Protein AF-W0E414-F1 (afdb_monomer)

Radius of gyration: 45.83 Å; Cα contacts (8 Å, |Δi|>4): 1493; chains: 1; bounding box: 118×68×118 Å

Solvent-accessible surface area (backbone atoms only — not comparable to full-atom values): 61684 Å² total; per-residue (Å²): 134,88,71,70,66,91,66,78,46,52,80,79,53,56,67,70,58,51,58,65,66,61,66,94,50,60,72,56,52,54,50,53,52,47,46,52,48,43,26,44,76,45,81,61,53,50,36,37,31,40,33,33,56,86,55,57,50,66,60,46,52,50,39,47,48,56,50,56,44,64,69,34,67,75,53,42,75,26,42,44,68,25,65,54,62,72,80,68,95,48,81,28,46,57,51,45,51,54,49,45,53,51,36,38,42,74,77,31,80,90,39,65,69,48,60,65,57,47,51,59,30,66,74,42,60,79,90,51,23,49,63,45,46,53,51,53,51,56,61,73,38,72,91,31,17,39,37,40,35,36,44,45,42,64,60,55,53,60,44,25,36,78,68,24,45,47,51,55,52,48,53,45,68,75,64,55,41,55,26,38,48,31,28,28,58,52,90,48,64,60,48,70,33,86,91,34,86,44,40,82,62,53,53,76,42,76,61,72,63,44,53,60,69,56,46,46,52,47,48,25,39,50,25,47,73,71,71,34,60,67,58,26,54,42,43,73,34,66,60,29,42,52,50,44,47,56,50,34,64,47,34,49,25,31,54,49,48,50,62,51,49,47,77,50,75,77,49,90,45,68,79,70,47,53,59,59,50,53,51,49,38,63,68,48,27,64,56,54,50,53,61,53,66,75,46,54,73,68,58,43,47,50,52,54,48,43,56,72,63,75,47,72,40,39,44,64,56,54,13,60,76,64,72,48,56,44,70,61,43,49,55,51,48,53,52,34,35,60,66,59,53,32,39,79,51,77,60,67,83,96,42,56,18,37,30,68,42,45,51,55,56,48,48,36,58,46,59,72,75,40,78,87,61,69,57,69,69,60,26,52,50,50,49,65,74,38,42,57,67,55,31,46,57,47,38,74,68,44,66,89,88,45,72,68,34,53,33,34,43,52,25,24,57,44,46,74,75,42,82,59,73,57,55,64,51,40,55,51,48,28,53,55,22,52,75,70,68,36,43,69,60,20,32,53,37,28,51,41,45,35,72,64,44,76,80,46,48,65,44,36,50,54,35,31,52,27,36,58,77,66,69,49,62,64,70,63,40,42,56,33,34,53,50,26,36,70,71,39,77,81,42,40,64,39,26,40,52,43,16,54,49,28,46,74,72,65,40,35,72,62,14,40,58,25,24,51,52,17,28,72,72,42,73,82,38,36,66,49,28,37,54,37,16,52,29,29,44,76,70,68,40,50,76,59,15,49,53,30,42,49,48,16,49,65,65,63,52,82,65,89,47,36,70,49,21,38,52,49,14,55,51,28,46,76,66,68,36,55,70,62,13,51,54,23,35,50,54,13,34,64,70,37,69,83,47,60,69,52,52,50,54,52,53,47,52,39,52,76,42,35,36,32,72,58,46,30,59,50,25,55,52,46,37,70,76,42,72,80,45,31,68,41,29,39,51,28,12,52,15,29,44,66,56,62,38,49,68,60,14,40,51,27,27,50,53,14,40,73,63,47,71,80,48,66,69,54,53,50,54,34,34,53,37,30,46,70,68,66,39,40,68,68,20,49,66,62,54,70,58,83,49,95,44,72,60,55,32,52,56,41,47,54,52,42,19,54,44,31,41,74,72,69,39,46,69,65,12,50,54,46,41,49,56,56,60,71,47,83,76,46,95,88,61,55,39,83,75,46,48,66,62,34,45,53,63,74,71,46,94,47,69,70,61,50,51,56,53,50,55,52,47,54,52,52,30,50,77,59,75,36,43,59,42,54,22,50,14,46,39,60,26,44,63,54,58,60,22,84,87,49,44,64,67,54,42,45,54,53,46,50,54,49,45,74,77,40,62,88,38,75,74,32,49,63,31,53,52,54,32,44,52,44,41,54,31,67,71,64,70,47,66,65,64,52,67,73,44,56,73,72,60,28,66,70,44,46,51,39,59,52,44,52,69,52,86,72,84,49,74,66,54,52,52,54,52,50,49,52,52,51,28,53,53,46,53,53,52,50,53,52,51,49,55,52,52,56,70,73,69,61,75,81,75,58,82,90,70,61,60,80,82,80,59,80,84,80,73,92,71,60,77,84,58,53,69,58,51,69,40,61,16,63,42,77,71,69,48,72,70,56,47,52,48,51,53,50,54,39,23,78,74,34,79,66,35,31,71,71,58,70,49,96,65,64,39,79,77,48,73,47,78,43,76,39,95,90,50,90,41,28,43,34,40,36,27,32,32,46,88,93,47,49,29,36,35,48,31,43,16,26,68,45,36,38,28,56,56,36,56,37,60,60,69,48,45,23,42,34,33,79,72,47,78,39,85,56,69,73,60,64,61,49,54,48,51,53,50,46,54,60,51,61,25,75,86,70,71,41,50,42,78,36,70,45,74,69,59,44,50,75,70,62,85,58,91,77,74,88,73,88,77,78,39,52,70,41,77,52,93,59,99,51,97,58,49,55,32,35,36,24,28,29,37,44,80,95,36,41,26,44,37,31,36,34,33,36,30,81,52,27,44,76,41,76,77,45,68,52,56,78,42,91,85,82,90,79,88,85,83,86,83,79,60,50,56,48,65,77,75,90,79,135

Foldseek 3Di:
DDDPQPPPDLLPDDLVVLVLLDFDCVVVLVVVLVQLVCLLPHLDAAAAEEEAAPLQCLSSSVSNSVVVQCVPPVNVVQEQEQEADQDDPDQAQLRVLLRSLVRSVVVDVVCPVSVVQLVVLVPDDPVRSSVSSLVSVVVSCVNGAYEYEEEAVVNVDVSHPQVRLQVVLCSCVVPSRYYYYYYHHFDDCLAPPPVHSNDPVHDYDYRDFDDLVRLLVSLLSVCVVVVNNVLSVVCPFPLNSLLSVLQCVQALRRSSSSSNCSVVSPDPDPVVPPVVVVVVLVVCLVVLVVVLVPDDPLLNLLLVLLLVVVDWAWLVVSCVSSVHDSVVSVVSQVVCVSSQQKDFDDDDPPTITIHGSHNSSSVSVVPVVQVQAADVVVLLSCLSNAALVSLVVVLVVDDPDDNSNRSSVVSNVCNVPDDRPCVVVLVVQLVVCVVVVNLVSNLSSLVSVCVRPVLDLVSLVSNLVSCVSVVHDLVVSLVSLVSSCVSPVLPLVSLQSNLVSCVVVVVLVVSLVSLVSSCVNPVQALSSLQSNLVSCVSVVVLVSSLVSNVSSDVSVDDDDALVVLQVVLVSCVSNVVNVSSLVSLLVSCLRPVPPLVSVCVNLVVCVVLQQLVLLLVLLVLVCVLPVLALSSLQSNLVSCVLQLVLVSSLVSLVSSCVSPVPDLSSLLSNLVSCLLVVVLVVSLVSLVDADPDPQSNLLSLLVNLLSCVVVVVPVVSLVSLLVSLQDDHDPPDALVSVLSLLSVLSRDLDLVSVLVVLLSCCVSCVVSVNLLSVLVSLLVSLLSLLHPPCDLVSLVSSLVSCCVRCVPPPSNVLSSLSSVLSSVCSVPVDCVSLVPDDPVSSVSPVSRSVSSPDPDDDPVSVSSVVSSVSSSVVSVVVVVVVVVVVVVQDDDPPPVPDDPPPDDDDDDDDPVCVVLVLLQQQCQPQDQVNVVVVLVLCLVPPPQSVVVVVQPQKGFDDWDWADPVVDQKIWIWTWIDHDPWIWTWIWIGHSFWIWGQKLFALFIWIQGSRRDTDGDDDPVVVVVVVVVQVVVCHPPNFKDFDQDPVSVCVPQVDDDDPPPDFDHWDFDDDPDPQWGWIWGWMGTPNWIWTWIWIQRSNTSWIDGPGTHTPDDDDDDDDDTDDIRIGTDDDDD

pLDDT: mean 75.94, std 16.51, range [26.81, 96.19]

InterPro domains:
  IPR001845 HTH ArsR-type DNA-binding domain [SM00418] (291-369)
  IPR011990 Tetratricopeptide-like helical domain superfamily [G3DSA:1.25.40.10] (406-556)
  IPR011990 Tetratricopeptide-like helical domain superfamily [G3DSA:1.25.40.10] (557-691)
  IPR011990 Tetratricopeptide-like helical domain superfamily [SSF48452] (430-743)
  IPR011991 ArsR-like helix-turn-helix domain [cd00090] (297-358)
  IPR019734 Tetratricopeptide repeat [PS50005] (562-595)
  IPR019734 Tetratricopeptide repeat [SM00028] (423-456)
  IPR019734 Tetratricopeptide repeat [SM00028] (492-525)
  IPR019734 Tetratricopeptide repeat [SM00028] (526-559)
  IPR019734 Tetratricopeptide repeat [SM00028] (562-595)
  IPR019734 Tetratricopeptide repeat [SM00028] (630-663)
  IPR027417 P-loop containing nucleoside triphosphate hydrolase [G3DSA:3.40.50.300] (12-209)
  IPR027417 P-loop containing nucleoside triphosphate hydrolase [SSF52540] (22-271)
  IPR036388 Winged helix-like DNA-binding domain superfamily [G3DSA:1.10.10.10] (295-374)
  IPR036390 Winged helix DNA-binding domain superfamily [SSF46785] (291-366)
  IPR041664 Orc1-like, AAA ATPase domain [PF13191] (22-176)
  IPR051685 Ycf3/AcsC/BcsC/TPR Multifunctional [PTHR44943] (440-660)

Sequence (1132 aa):
MSGFHSSFTPSLSEPSTLEALFVVRERLAQRLMRNIGESATTANKHQQLLIGPRGIGKTHLIALLNHRLRADTGLAARLRIAWLPEDPYITGYTTLLALILRQLRQDETDLAWLEERLDDALDLPTEQQTGALEQRLLECLDGRTLLLIVENLDDLLTALKDAGQKQLRAFIQNHGNTSILATTTSLTEALTERSKTFYGFFREQRLRPFEVDEAATLLARLAEYANDPALADQIWSPLGLARVRALHYLAGGNPRVYTIFHDFLTRDSLDELVTPLMKLLDELTPYYQSRMFQLAPLQRAILDTLRRLRRAAPVKEIARQVMTSSQTISTQLGKLEDLGYVIQADSIGRSNYYELREPLMRLCLEVKEQRGQTIPFFIEFLRIWFSPRELDTLARRASAGELESLHLEAAALQAANDEDPLCSIFTRSISSHLSRGDHEGALAETECALQRDPDNPDYWREKTRCLALLERPLDEQLACWERVSALDPEDHHGWNEQDVILSQLGRHEAALGASEKALALRPDDPVLNRNHAYNLQRAGRHTEARKHLQKSMELKGEPQHAADWHQRANYLYSLDRQRDALHAYHKTLELAPHRMEAWSNLLGWLQEQGRYRLIHRMCERLAALMPDEAEVQTHLSIARYGLGDLEGALESGTRALELDGEGQRRRLYFAIHLVWSGHHTTALERLEQPYPTAAWDYRRRLLHADTLMWLDRWETGIDELDAVLREPPPADWSARDLGIVGWLLLRTQGPHIWRRFISTWLDLFGRHDRLPELGEALVRSARRFAVDWITDQTARAWVETWHELAGDIEALALPLRLLAASADYKASRDRRILLGLAREERQLLEPWLVNLFKTEPDEIDHEMEALLQTVAHRLAQEAETERSHARWQAPPPPPDTLDPAARLSPRPIDPRHRAARLLSGDWKTLDRTEAEAVLTLLAERSEDGARLLARPELRVIAIERRDLGFSPWRLHQVHVQEGQRIGAVDLLATDDQLTLVDGTSTTVYALVSAGQLRLTDSTAAEEYARFYCSMLRADAGRFQVVESVETLCAVMDAPLPPLDGFTPWAAEPTDTPDSGRYSGTILYGSALFRATLTLDRTSGIVKMIDDTPITEELSIRREVFDGPIRWLGDRP

Structure (mmCIF, N/CA/C/O backbone):
data_AF-W0E414-F1
#
_entry.id   AF-W0E414-F1
#
loop_
_atom_site.group_PDB
_atom_site.id
_atom_site.type_symbol
_atom_site.label_atom_id
_atom_site.label_alt_id
_atom_site.label_comp_id
_atom_site.label_asym_id
_atom_site.label_entity_id
_atom_site.label_seq_id
_atom_site.pdbx_PDB_ins_code
_atom_site.Cartn_x
_atom_site.Cartn_y
_atom_site.Cartn_z
_atom_site.occupancy
_atom_site.B_iso_or_equiv
_atom_site.auth_seq_id
_atom_site.auth_comp_id
_atom_site.auth_asym_id
_atom_site.auth_atom_id
_atom_site.pdbx_PDB_model_num
ATOM 1 N N . MET A 1 1 ? -46.595 5.060 3.552 1.00 31.33 1 MET A N 1
ATOM 2 C CA . MET A 1 1 ? -47.099 4.181 4.629 1.00 31.33 1 MET A CA 1
ATOM 3 C C . MET A 1 1 ? -47.192 5.013 5.896 1.00 31.33 1 MET A C 1
ATOM 5 O O . MET A 1 1 ? -46.284 5.778 6.176 1.00 31.33 1 MET A O 1
ATOM 9 N N . SER A 1 2 ? -48.333 4.990 6.576 1.00 26.81 2 SER A N 1
ATOM 10 C CA . SER A 1 2 ? -48.645 5.874 7.701 1.00 26.81 2 SER A CA 1
ATOM 11 C C . SER A 1 2 ? -47.870 5.502 8.974 1.00 26.81 2 SER A C 1
ATOM 13 O O . SER A 1 2 ? -48.151 4.466 9.566 1.00 26.81 2 SER A O 1
ATOM 15 N N . GLY A 1 3 ? -46.958 6.380 9.404 1.00 39.56 3 GLY A N 1
ATOM 16 C CA . GLY A 1 3 ? -46.659 6.678 10.812 1.00 39.56 3 GLY A CA 1
ATOM 17 C C . GLY A 1 3 ? -46.198 5.533 11.719 1.00 39.56 3 GLY A C 1
ATOM 18 O O . GLY A 1 3 ? -46.835 5.294 12.740 1.00 39.56 3 GLY A O 1
ATOM 19 N N . PHE A 1 4 ? -45.064 4.893 11.422 1.00 43.47 4 PHE A N 1
ATOM 20 C CA . PHE A 1 4 ? -44.409 3.975 12.372 1.00 43.47 4 PHE A CA 1
ATOM 21 C C . PHE A 1 4 ? -43.823 4.706 13.610 1.00 43.47 4 PHE A C 1
ATOM 23 O O . PHE A 1 4 ? -43.572 4.097 14.648 1.00 43.47 4 PHE A O 1
ATOM 30 N N . HIS A 1 5 ? -43.612 6.028 13.526 1.00 47.72 5 HIS A N 1
ATOM 31 C CA . HIS A 1 5 ? -42.589 6.717 14.329 1.00 47.72 5 HIS A CA 1
ATOM 32 C C . HIS A 1 5 ? -43.094 7.446 15.581 1.00 47.72 5 HIS A C 1
ATOM 34 O O . HIS A 1 5 ? -42.301 7.700 16.486 1.00 47.72 5 HIS A O 1
ATOM 40 N N . SER A 1 6 ? -44.402 7.717 15.700 1.00 41.38 6 SER A N 1
ATOM 41 C CA . SER A 1 6 ? -44.984 8.278 16.936 1.00 41.38 6 SER A CA 1
ATOM 42 C C . SER A 1 6 ? -45.642 7.222 17.840 1.00 41.38 6 SER A C 1
ATOM 44 O O . SER A 1 6 ? -46.172 7.574 18.893 1.00 41.38 6 SER A O 1
ATOM 46 N N . SER A 1 7 ? -45.626 5.944 17.442 1.00 47.22 7 SER A N 1
ATOM 47 C CA . SER A 1 7 ? -46.401 4.857 18.062 1.00 47.22 7 SER A CA 1
ATOM 48 C C . SER A 1 7 ? -45.588 3.600 18.398 1.00 47.22 7 SER A C 1
ATOM 50 O O . SER A 1 7 ? -46.183 2.611 18.827 1.00 47.22 7 SER A O 1
ATOM 52 N N . PHE A 1 8 ? -44.253 3.604 18.238 1.00 58.69 8 PHE A N 1
ATOM 53 C CA . PHE A 1 8 ? -43.422 2.467 18.654 1.00 58.69 8 PHE A CA 1
ATOM 54 C C . PHE A 1 8 ? -43.400 2.357 20.184 1.00 58.69 8 PHE A C 1
ATOM 56 O O . PHE A 1 8 ? -42.552 2.930 20.873 1.00 58.69 8 PHE A O 1
ATOM 63 N N . THR A 1 9 ? -44.377 1.617 20.696 1.00 69.81 9 THR A N 1
ATOM 64 C CA . THR A 1 9 ? -44.556 1.255 22.097 1.00 69.81 9 THR A CA 1
ATOM 65 C C . THR A 1 9 ? -44.173 -0.218 22.225 1.00 69.81 9 THR A C 1
ATOM 67 O O . THR A 1 9 ? -45.002 -1.075 21.923 1.00 69.81 9 THR A O 1
ATOM 70 N N . PRO A 1 10 ? -42.933 -0.550 22.646 1.00 74.56 10 PRO A N 1
ATOM 71 C CA . PRO A 1 10 ? -42.434 -1.927 22.608 1.00 74.56 10 PRO A CA 1
ATOM 72 C C . PRO A 1 10 ? -43.298 -2.935 23.374 1.00 74.56 10 PRO A C 1
ATOM 74 O O . PRO A 1 10 ? -43.300 -4.111 23.038 1.00 74.56 10 PRO A O 1
ATOM 77 N N . SER A 1 11 ? -44.043 -2.487 24.388 1.00 73.06 11 SER A N 1
ATOM 78 C CA . SER A 1 11 ? -44.959 -3.327 25.165 1.00 73.06 11 SER A CA 1
ATOM 79 C C . SER A 1 11 ? -46.216 -3.766 24.403 1.00 73.06 11 SER A C 1
ATOM 81 O O . SER A 1 11 ? -46.845 -4.737 24.809 1.00 73.06 11 SER A O 1
ATOM 83 N N . LEU A 1 12 ? -46.568 -3.090 23.303 1.00 75.25 12 LEU A N 1
ATOM 84 C CA . LEU A 1 12 ? -47.714 -3.408 22.439 1.00 75.25 12 LEU A CA 1
ATOM 85 C C . LEU A 1 12 ? -47.290 -3.984 21.076 1.00 75.25 12 LEU A C 1
ATOM 87 O O . LEU A 1 12 ? -48.144 -4.256 20.235 1.00 75.25 12 LEU A O 1
ATOM 91 N N . SER A 1 13 ? -45.985 -4.130 20.837 1.00 80.38 13 SER A N 1
ATOM 92 C CA . SER A 1 13 ? -45.441 -4.621 19.570 1.00 80.38 13 SER A CA 1
ATOM 93 C C . SER A 1 13 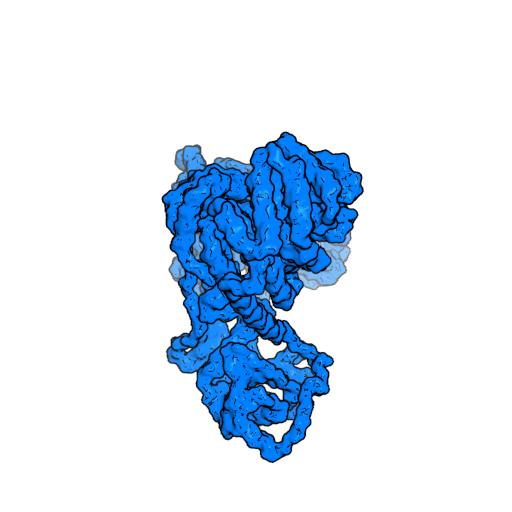? -45.526 -6.144 19.461 1.00 80.38 13 SER A C 1
ATOM 95 O O . SER A 1 13 ? -45.325 -6.861 20.441 1.00 80.38 13 SER A O 1
ATOM 97 N N . GLU A 1 14 ? -45.737 -6.639 18.240 1.00 83.06 14 GLU A N 1
ATOM 98 C CA . GLU A 1 14 ? -45.705 -8.074 17.948 1.00 83.06 14 GLU A CA 1
ATOM 99 C C . GLU A 1 14 ? -44.317 -8.678 18.235 1.00 83.06 14 GLU A C 1
ATOM 101 O O . GLU A 1 14 ? -43.287 -8.041 17.963 1.00 83.06 14 GLU A O 1
ATOM 106 N N . PRO A 1 15 ? -44.239 -9.929 18.722 1.00 85.38 15 PRO A N 1
ATOM 107 C CA . PRO A 1 15 ? -42.965 -10.534 19.092 1.00 85.38 15 PRO A CA 1
ATOM 108 C C . PRO A 1 15 ? -41.940 -10.648 17.967 1.00 85.38 15 PRO A C 1
ATOM 110 O O . PRO A 1 15 ? -40.746 -10.458 18.193 1.00 85.38 15 PRO A O 1
ATOM 113 N N . SER A 1 16 ? -42.397 -10.926 16.745 1.00 83.81 16 SER A N 1
ATOM 114 C CA . SER A 1 16 ? -41.530 -10.996 15.567 1.00 83.81 16 SER A CA 1
ATOM 115 C C . SER A 1 16 ? -40.851 -9.657 15.279 1.00 83.81 16 SER A C 1
ATOM 117 O O . SER A 1 16 ? -39.689 -9.629 14.885 1.00 83.81 16 SER A O 1
ATOM 119 N N . THR A 1 17 ? -41.549 -8.544 15.518 1.00 84.69 17 THR A N 1
ATOM 120 C CA . THR A 1 17 ? -41.005 -7.190 15.363 1.00 84.69 17 THR A CA 1
ATOM 121 C C . THR A 1 17 ? -39.987 -6.880 16.458 1.00 84.69 17 THR A C 1
ATOM 123 O O . THR A 1 17 ? -38.940 -6.298 16.179 1.00 84.69 17 THR A O 1
ATOM 126 N N . LEU A 1 18 ? -40.258 -7.298 17.701 1.00 86.94 18 LEU A N 1
ATOM 127 C CA . LEU A 1 18 ? -39.317 -7.129 18.811 1.00 86.94 18 LEU A CA 1
ATOM 128 C C . LEU A 1 18 ? -38.003 -7.878 18.572 1.00 86.94 18 LEU A C 1
ATOM 130 O O . LEU A 1 18 ? -36.951 -7.315 18.862 1.00 86.94 18 LEU A O 1
ATOM 134 N N . GLU A 1 19 ? -38.061 -9.101 18.035 1.00 89.12 19 GLU A N 1
ATOM 135 C CA . GLU A 1 19 ? -36.877 -9.897 17.675 1.00 89.12 19 GLU A CA 1
ATOM 136 C C . GLU A 1 19 ? -36.121 -9.299 16.480 1.00 89.12 19 GLU A C 1
ATOM 138 O O . GLU A 1 19 ? -34.905 -9.141 16.548 1.00 89.12 19 GLU A O 1
ATOM 143 N N . ALA A 1 20 ? -36.824 -8.905 15.411 1.00 85.38 20 ALA A N 1
ATOM 144 C CA . ALA A 1 20 ? -36.195 -8.354 14.205 1.00 85.38 20 ALA A CA 1
ATOM 145 C C . ALA A 1 20 ? -35.409 -7.059 14.474 1.00 85.38 20 ALA A C 1
ATOM 147 O O . ALA A 1 20 ? -34.356 -6.827 13.883 1.00 85.38 20 ALA A O 1
ATOM 148 N N . LEU A 1 21 ? -35.908 -6.225 15.391 1.00 85.88 21 LEU A N 1
ATOM 149 C CA . LEU A 1 21 ? -35.296 -4.945 15.751 1.00 85.88 21 LEU A CA 1
ATOM 150 C C . LEU A 1 21 ? -34.359 -5.041 16.967 1.00 85.88 21 LEU A C 1
ATOM 152 O O . LEU A 1 21 ? -33.822 -4.025 17.418 1.00 85.88 21 LEU A O 1
ATOM 156 N N . PHE A 1 22 ? -34.157 -6.235 17.533 1.00 90.56 22 PHE A N 1
ATOM 157 C CA . PHE A 1 22 ? -33.282 -6.407 18.685 1.00 90.56 22 PHE A CA 1
ATOM 158 C C . PHE A 1 22 ? -31.811 -6.478 18.268 1.00 90.56 22 PHE A C 1
ATOM 160 O O . PHE A 1 22 ? -31.361 -7.422 17.622 1.00 90.56 22 PHE A O 1
ATOM 167 N N . VAL A 1 23 ? -31.031 -5.484 18.694 1.00 87.38 23 VAL A N 1
ATOM 168 C CA . VAL A 1 23 ? -29.604 -5.371 18.368 1.00 87.38 23 VAL A CA 1
ATOM 169 C C . VAL A 1 23 ? -28.749 -5.188 19.623 1.00 87.38 23 VAL A C 1
ATOM 171 O O . VAL A 1 23 ? -29.230 -4.739 20.668 1.00 87.38 23 VAL A O 1
ATOM 174 N N . VAL A 1 24 ? -27.455 -5.519 19.513 1.00 86.19 24 VAL A N 1
ATOM 175 C CA . VAL A 1 24 ? -26.375 -5.252 20.492 1.00 86.19 24 VAL A CA 1
ATOM 176 C C . VAL A 1 24 ? -26.438 -6.054 21.802 1.00 86.19 24 VAL A C 1
ATOM 178 O O . VAL A 1 24 ? -25.419 -6.541 22.294 1.00 86.19 24 VAL A O 1
ATOM 181 N N . ARG A 1 25 ? -27.616 -6.204 22.415 1.00 91.25 25 ARG A N 1
ATOM 182 C CA . ARG A 1 25 ? -27.764 -6.616 23.825 1.00 91.25 25 ARG A CA 1
ATOM 183 C C . ARG A 1 25 ? -28.124 -8.086 24.036 1.00 91.25 25 ARG A C 1
ATOM 185 O O . ARG A 1 25 ? -28.553 -8.459 25.129 1.00 91.25 25 ARG A O 1
ATOM 192 N N . GLU A 1 26 ? -27.871 -8.940 23.050 1.00 91.94 26 GLU A N 1
ATOM 193 C CA . GLU A 1 26 ? -28.184 -10.376 23.106 1.00 91.94 26 GLU A CA 1
ATOM 194 C C . GLU A 1 26 ? -27.495 -11.089 24.278 1.00 91.94 26 GLU A C 1
ATOM 196 O O . GLU A 1 26 ? -28.133 -11.823 25.031 1.00 91.94 26 GLU A O 1
ATOM 201 N N . ARG A 1 27 ? -26.220 -10.777 24.548 1.00 91.69 27 ARG A N 1
ATOM 202 C CA . ARG A 1 27 ? -25.501 -11.341 25.708 1.00 91.69 27 ARG A CA 1
ATOM 203 C C . ARG A 1 27 ? -26.161 -10.992 27.043 1.00 91.69 27 ARG A C 1
ATOM 205 O O . ARG A 1 27 ? -26.119 -11.795 27.977 1.00 91.69 27 ARG A O 1
ATOM 212 N N . LEU A 1 28 ? -26.730 -9.790 27.154 1.00 93.38 28 LEU A N 1
ATOM 213 C CA . LEU A 1 28 ? -27.447 -9.382 28.355 1.00 93.38 28 LEU A CA 1
ATOM 214 C C . LEU A 1 28 ? -28.779 -10.131 28.450 1.00 93.38 28 LEU A C 1
ATOM 216 O O . LEU A 1 28 ? -29.033 -10.737 29.486 1.00 93.38 28 LEU A O 1
ATOM 220 N N . ALA A 1 29 ? -29.573 -10.166 27.377 1.00 93.62 29 ALA A N 1
ATOM 221 C CA . ALA A 1 29 ? -30.837 -10.903 27.342 1.00 93.62 29 ALA A CA 1
ATOM 222 C C . ALA A 1 29 ? -30.652 -12.379 27.742 1.00 93.62 29 ALA A C 1
ATOM 224 O O . ALA A 1 29 ? -31.338 -12.865 28.639 1.00 93.62 29 ALA A O 1
ATOM 225 N N . GLN A 1 30 ? -29.650 -13.062 27.183 1.00 93.81 30 GLN A N 1
ATOM 226 C CA . GLN A 1 30 ? -29.320 -14.453 27.524 1.00 93.81 30 GLN A CA 1
ATOM 227 C C . GLN A 1 30 ? -28.943 -14.639 28.998 1.00 93.81 30 GLN A C 1
ATOM 229 O O . GLN A 1 30 ? -29.294 -15.645 29.617 1.00 93.81 30 GLN A O 1
ATOM 234 N N . ARG A 1 31 ? -28.223 -13.678 29.587 1.00 95.06 31 ARG A N 1
ATOM 235 C CA . ARG A 1 31 ? -27.865 -13.711 31.010 1.00 95.06 31 ARG A CA 1
ATOM 236 C C . ARG A 1 31 ? -29.092 -13.531 31.901 1.00 95.06 31 ARG A C 1
ATOM 238 O O . ARG A 1 31 ? -29.225 -14.256 32.883 1.00 95.06 31 ARG A O 1
ATOM 245 N N . LEU A 1 32 ? -29.977 -12.593 31.560 1.00 94.94 32 LEU A N 1
ATOM 246 C CA . LEU A 1 32 ? -31.219 -12.356 32.299 1.00 94.94 32 LEU A CA 1
ATOM 247 C C . LEU A 1 32 ? -32.120 -13.600 32.225 1.00 94.94 32 LEU A C 1
ATOM 249 O O . LEU A 1 32 ? -32.530 -14.093 33.272 1.00 94.94 32 LEU A O 1
ATOM 253 N N . MET A 1 33 ? -32.302 -14.185 31.032 1.00 94.50 33 MET A N 1
ATOM 254 C CA . MET A 1 33 ? -33.014 -15.458 30.830 1.00 94.50 33 MET A CA 1
ATOM 255 C C . MET A 1 33 ? -32.445 -16.583 31.699 1.00 94.50 33 MET A C 1
ATOM 257 O O . MET A 1 33 ? -33.194 -17.264 32.393 1.00 94.50 33 MET A O 1
ATOM 261 N N . ARG A 1 34 ? -31.116 -16.758 31.720 1.00 94.19 34 ARG A N 1
ATOM 262 C CA . ARG A 1 34 ? -30.453 -17.793 32.529 1.00 94.19 34 ARG A CA 1
ATOM 263 C C . ARG A 1 34 ? -30.695 -17.604 34.021 1.00 94.19 34 ARG A C 1
ATOM 265 O O . ARG A 1 34 ? -31.053 -18.554 34.703 1.00 94.19 34 ARG A O 1
ATOM 272 N N . ASN A 1 35 ? -30.527 -16.385 34.522 1.00 94.31 35 ASN A N 1
ATOM 273 C CA . ASN A 1 35 ? -30.744 -16.080 35.933 1.00 94.31 35 ASN A CA 1
ATOM 274 C C . ASN A 1 35 ? -32.226 -16.232 36.332 1.00 94.31 35 ASN A C 1
ATOM 276 O O . ASN A 1 35 ? -32.529 -16.655 37.447 1.00 94.31 35 ASN A O 1
ATOM 280 N N . ILE A 1 36 ? -33.163 -15.891 35.440 1.00 94.31 36 ILE A N 1
ATOM 281 C CA . ILE A 1 36 ? -34.596 -16.138 35.653 1.00 94.31 36 ILE A CA 1
ATOM 282 C C . ILE A 1 36 ? -34.865 -17.648 35.654 1.00 94.31 36 ILE A C 1
ATOM 284 O O . ILE A 1 36 ? -35.569 -18.134 36.533 1.00 94.31 36 ILE A O 1
ATOM 288 N N . GLY A 1 37 ? -34.225 -18.407 34.761 1.00 92.81 37 GLY A N 1
ATOM 289 C CA . GLY A 1 37 ? -34.273 -19.868 34.750 1.00 92.81 37 GLY A CA 1
ATOM 290 C C . GLY A 1 37 ? -33.746 -20.495 36.042 1.00 92.81 37 GLY A C 1
ATOM 291 O O . GLY A 1 37 ? -34.444 -21.288 36.664 1.00 92.81 37 GLY A O 1
ATOM 292 N N . GLU A 1 38 ? -32.574 -20.076 36.524 1.00 94.00 38 GLU A N 1
ATOM 293 C CA . GLU A 1 38 ? -32.046 -20.500 37.829 1.00 94.00 38 GLU A CA 1
ATOM 294 C C . GLU A 1 38 ? -32.997 -20.139 38.975 1.00 94.00 38 GLU A C 1
ATOM 296 O O . GLU A 1 38 ? -33.199 -20.948 39.884 1.00 94.00 38 GLU A O 1
ATOM 301 N N . SER A 1 39 ? -33.620 -18.956 38.914 1.00 93.19 39 SER A N 1
ATOM 302 C CA . SER A 1 39 ? -34.637 -18.545 39.884 1.00 93.19 39 SER A CA 1
ATOM 303 C C . SER A 1 39 ? -35.876 -19.428 39.805 1.00 93.19 39 SER A C 1
ATOM 305 O O . SER A 1 39 ? -36.470 -19.703 40.836 1.00 93.19 39 SER A O 1
ATOM 307 N N . ALA A 1 40 ? -36.264 -19.914 38.627 1.00 91.75 40 ALA A N 1
ATOM 308 C CA . ALA A 1 40 ? -37.399 -20.818 38.465 1.00 91.75 40 ALA A CA 1
ATOM 309 C C . ALA A 1 40 ? -37.109 -22.224 39.014 1.00 91.75 40 ALA A C 1
ATOM 311 O O . ALA A 1 40 ? -38.012 -22.885 39.522 1.00 91.75 40 ALA A O 1
ATOM 312 N N . THR A 1 41 ? -35.862 -22.701 38.913 1.00 89.31 41 THR A N 1
ATOM 313 C CA . THR A 1 41 ? -35.516 -24.106 39.191 1.00 89.31 41 THR A CA 1
ATOM 314 C C . THR A 1 41 ? -34.792 -24.349 40.510 1.00 89.31 41 THR A C 1
ATOM 316 O O . THR A 1 41 ? -34.696 -25.498 40.936 1.00 89.31 41 THR A O 1
ATOM 319 N N . THR A 1 42 ? -34.246 -23.314 41.148 1.00 89.50 42 THR A N 1
ATOM 320 C CA . THR A 1 42 ? -33.430 -23.446 42.365 1.00 89.50 42 THR A CA 1
ATOM 321 C C . THR A 1 42 ? -33.946 -22.562 43.500 1.00 89.50 42 THR A C 1
ATOM 323 O O . THR A 1 42 ? -34.800 -21.698 43.303 1.00 89.50 42 THR A O 1
ATOM 326 N N . ALA A 1 43 ? -33.404 -22.754 44.706 1.00 85.25 43 ALA A N 1
ATOM 327 C CA . ALA A 1 43 ? -33.646 -21.860 45.840 1.00 85.25 43 ALA A CA 1
ATOM 328 C C . ALA A 1 43 ? -32.949 -20.489 45.690 1.00 85.25 43 ALA A C 1
ATOM 330 O O . ALA A 1 43 ? -33.250 -19.563 46.438 1.00 85.25 43 ALA A O 1
ATOM 331 N N . ASN A 1 44 ? -32.025 -20.340 44.734 1.00 88.75 44 ASN A N 1
ATOM 332 C CA . ASN A 1 44 ? -31.306 -19.093 44.504 1.00 88.75 44 ASN A CA 1
ATOM 333 C C . ASN A 1 44 ? -32.152 -18.144 43.645 1.00 88.75 44 ASN A C 1
ATOM 335 O O . ASN A 1 44 ? -32.261 -18.328 42.433 1.00 88.75 44 ASN A O 1
ATOM 339 N N . LYS A 1 45 ? -32.768 -17.137 44.273 1.00 91.81 45 LYS A N 1
ATOM 340 C CA . LYS A 1 45 ? -33.615 -16.159 43.579 1.00 91.81 45 LYS A CA 1
ATOM 341 C C . LYS A 1 45 ? -32.834 -14.902 43.243 1.00 91.81 45 LYS A C 1
ATOM 343 O O . LYS A 1 45 ? -32.316 -14.213 44.121 1.00 91.81 45 LYS A O 1
ATOM 348 N N . HIS A 1 46 ? -32.790 -14.578 41.959 1.00 93.00 46 HIS A N 1
ATOM 349 C CA . HIS A 1 46 ? -32.115 -13.388 41.468 1.00 93.00 46 HIS A CA 1
ATOM 350 C C . HIS A 1 46 ? -33.085 -12.201 41.468 1.00 93.00 46 HIS A C 1
ATOM 352 O O . HIS A 1 46 ? -34.164 -12.280 40.884 1.00 93.00 46 HIS A O 1
ATOM 358 N N . GLN A 1 47 ? -32.685 -11.098 42.106 1.00 94.94 47 GLN A N 1
ATOM 359 C CA . GLN A 1 47 ? -33.389 -9.811 42.068 1.00 94.94 47 GLN A CA 1
ATOM 360 C C . GLN A 1 47 ? -32.600 -8.878 41.152 1.00 94.94 47 GLN A C 1
ATOM 362 O O . GLN A 1 47 ? -31.431 -8.610 41.426 1.00 94.94 47 GLN A O 1
ATOM 367 N N . GLN A 1 48 ? -33.184 -8.432 40.045 1.00 95.62 48 GLN A N 1
ATOM 368 C CA . GLN A 1 48 ? -32.472 -7.731 38.976 1.00 95.62 48 GLN A CA 1
ATOM 369 C C . GLN A 1 48 ? -33.062 -6.349 38.744 1.00 95.62 48 GLN A C 1
ATOM 371 O O . GLN A 1 48 ? -34.280 -6.190 38.697 1.00 95.62 48 GLN A O 1
ATOM 376 N N . LEU A 1 49 ? -32.187 -5.362 38.564 1.00 94.88 49 LEU A N 1
ATOM 377 C CA . LEU A 1 49 ? -32.574 -3.985 38.290 1.00 94.88 49 LEU A CA 1
ATOM 378 C C . LEU A 1 49 ? -31.828 -3.462 37.064 1.00 94.88 49 LEU A C 1
ATOM 380 O O . LEU A 1 49 ? -30.608 -3.309 37.084 1.00 94.88 49 LEU A O 1
ATOM 384 N N . LEU A 1 50 ? -32.571 -3.166 36.002 1.00 93.62 50 LEU A N 1
ATOM 385 C CA . LEU A 1 50 ? -32.070 -2.526 34.794 1.00 93.62 50 LEU A CA 1
ATOM 386 C C . LEU A 1 50 ? -32.131 -1.005 34.951 1.00 93.62 50 LEU A C 1
ATOM 388 O O . LEU A 1 50 ? -33.201 -0.425 35.137 1.00 93.62 50 LEU A O 1
ATOM 392 N N . ILE A 1 51 ? -30.983 -0.348 34.832 1.00 87.06 51 ILE A N 1
ATOM 393 C CA . ILE A 1 51 ? -30.843 1.091 35.062 1.00 87.06 51 ILE A CA 1
ATOM 394 C C . ILE A 1 51 ? -30.449 1.762 33.754 1.00 87.06 51 ILE A C 1
ATOM 396 O O . ILE A 1 51 ? -29.507 1.336 33.085 1.00 87.06 51 ILE A O 1
ATOM 400 N N . GLY A 1 52 ? -31.130 2.840 33.391 1.00 79.12 52 GLY A N 1
ATOM 401 C CA . GLY A 1 52 ? -30.685 3.692 32.293 1.00 79.12 52 GLY A CA 1
ATOM 402 C C . GLY A 1 52 ? -31.713 4.748 31.910 1.00 79.12 52 GLY A C 1
ATOM 403 O O . GLY A 1 52 ? -32.882 4.619 32.274 1.00 79.12 52 GLY A O 1
ATOM 404 N N . PRO A 1 53 ? -31.326 5.766 31.130 1.00 70.69 53 PRO A N 1
ATOM 405 C CA . PRO A 1 53 ? -32.209 6.873 30.769 1.00 70.69 53 PRO A CA 1
ATOM 406 C C . PRO A 1 53 ? -33.424 6.421 29.939 1.00 70.69 53 PRO A C 1
ATOM 408 O O . PRO A 1 53 ? -33.509 5.283 29.461 1.00 70.69 53 PRO A O 1
ATOM 411 N N . ARG A 1 54 ? -34.429 7.290 29.785 1.00 72.81 54 ARG A N 1
ATOM 412 C CA . ARG A 1 54 ? -35.598 6.999 28.932 1.00 72.81 54 ARG A CA 1
ATOM 413 C C . ARG A 1 54 ? -35.165 6.835 27.466 1.00 72.81 54 ARG A C 1
ATOM 415 O O . ARG A 1 54 ? -34.205 7.448 27.019 1.00 72.81 54 ARG A O 1
ATOM 422 N N . GLY A 1 55 ? -35.838 5.953 26.726 1.00 75.12 55 GLY A N 1
ATOM 423 C CA . GLY A 1 55 ? -35.494 5.650 25.326 1.00 75.12 55 GLY A CA 1
ATOM 424 C C . GLY A 1 55 ? -34.291 4.719 25.131 1.00 75.12 55 GLY A C 1
ATOM 425 O O . GLY A 1 55 ? -34.142 4.154 24.054 1.00 75.12 55 GLY A O 1
ATOM 426 N N . ILE A 1 56 ? -33.509 4.436 26.183 1.00 82.00 56 ILE A N 1
ATOM 427 C CA . ILE A 1 56 ? -32.308 3.593 26.082 1.00 82.00 56 ILE A CA 1
ATOM 428 C C . ILE A 1 56 ? -32.593 2.138 25.671 1.00 82.00 56 ILE A C 1
ATOM 430 O O . ILE A 1 56 ? -31.646 1.413 25.407 1.00 82.00 56 ILE A O 1
ATOM 434 N N . GLY A 1 57 ? -33.855 1.682 25.651 1.00 86.81 57 GLY A N 1
ATOM 435 C CA . GLY A 1 57 ? -34.260 0.317 25.267 1.00 86.81 57 GLY A CA 1
ATOM 436 C C . GLY A 1 57 ? -34.638 -0.626 26.423 1.00 86.81 57 GLY A C 1
ATOM 437 O O . GLY A 1 57 ? -34.593 -1.840 26.249 1.00 86.81 57 GLY A O 1
ATOM 438 N N . LYS A 1 58 ? -34.992 -0.095 27.605 1.00 89.25 58 LYS A N 1
ATOM 439 C CA . LYS A 1 58 ? -35.416 -0.887 28.784 1.00 89.25 58 LYS A CA 1
ATOM 440 C C . LYS A 1 58 ? -36.699 -1.688 28.529 1.00 89.25 58 LYS A C 1
ATOM 442 O O . LYS A 1 58 ? -36.682 -2.907 28.648 1.00 89.25 58 LYS A O 1
ATOM 447 N N . THR A 1 59 ? -37.766 -1.003 28.123 1.00 88.31 59 THR A N 1
ATOM 448 C CA . THR A 1 59 ? -39.082 -1.599 27.842 1.00 88.31 59 THR A CA 1
ATOM 449 C C . THR A 1 59 ? -39.017 -2.604 26.694 1.00 88.31 59 THR A C 1
ATOM 451 O O . THR A 1 59 ? -39.590 -3.679 26.802 1.00 88.31 59 THR A O 1
ATOM 454 N N . HIS A 1 60 ? -38.230 -2.329 25.641 1.00 90.19 60 HIS A N 1
ATOM 455 C CA . HIS A 1 60 ? -37.979 -3.299 24.559 1.00 90.19 60 HIS A CA 1
ATOM 456 C C . HIS A 1 60 ? -37.363 -4.593 25.089 1.00 90.19 60 HIS A C 1
ATOM 458 O O . HIS A 1 60 ? -37.833 -5.678 24.766 1.00 90.19 60 HIS A O 1
ATOM 464 N N . LEU A 1 61 ? -36.332 -4.487 25.935 1.00 92.31 61 LEU A N 1
ATOM 465 C CA . LEU A 1 61 ? -35.671 -5.653 26.518 1.00 92.31 61 LEU A CA 1
ATOM 466 C C . LEU A 1 61 ? -36.614 -6.444 27.437 1.00 92.31 61 LEU A C 1
ATOM 468 O O . LEU A 1 61 ? -36.628 -7.667 27.366 1.00 92.31 61 LEU A O 1
ATOM 472 N N . ILE A 1 62 ? -37.412 -5.772 28.273 1.00 92.88 62 ILE A N 1
ATOM 473 C CA . ILE A 1 62 ? -38.400 -6.442 29.131 1.00 92.88 62 ILE A CA 1
ATOM 474 C C . ILE A 1 62 ? -39.479 -7.143 28.303 1.00 92.88 62 ILE A C 1
ATOM 476 O O . ILE A 1 62 ? -39.751 -8.315 28.553 1.00 92.88 62 ILE A O 1
ATOM 480 N N . ALA A 1 63 ? -40.061 -6.460 27.315 1.00 91.56 63 ALA A N 1
ATOM 481 C CA . ALA A 1 63 ? -41.104 -7.023 26.462 1.00 91.56 63 ALA A CA 1
ATOM 482 C C . ALA A 1 63 ? -40.594 -8.263 25.707 1.00 91.56 63 ALA A C 1
ATOM 484 O O . ALA A 1 63 ? -41.246 -9.308 25.712 1.00 91.56 63 ALA A O 1
ATOM 485 N N . LEU A 1 64 ? -39.374 -8.184 25.160 1.00 92.94 64 LEU A N 1
ATOM 486 C CA . LEU A 1 64 ? -38.695 -9.305 24.511 1.00 92.94 64 LEU A CA 1
ATOM 487 C C . LEU A 1 64 ? -38.488 -10.487 25.470 1.00 92.94 64 LEU A C 1
ATOM 489 O O . LEU A 1 64 ? -38.765 -11.631 25.114 1.00 92.94 64 LEU A O 1
ATOM 493 N N . LEU A 1 65 ? -38.016 -10.230 26.695 1.00 93.19 65 LEU A N 1
ATOM 494 C CA . LEU A 1 65 ? -37.809 -11.274 27.702 1.00 93.19 65 LEU A CA 1
ATOM 495 C C . LEU A 1 65 ? -39.127 -11.917 28.131 1.00 93.19 65 LEU A C 1
ATOM 497 O O . LEU A 1 65 ? -39.199 -13.139 28.196 1.00 93.19 65 LEU A O 1
ATOM 501 N N . ASN A 1 66 ? -40.170 -11.124 28.387 1.00 92.38 66 ASN A N 1
ATOM 502 C CA . ASN A 1 66 ? -41.496 -11.638 28.727 1.00 92.38 66 ASN A CA 1
ATOM 503 C C . ASN A 1 66 ? -42.024 -12.561 27.617 1.00 92.38 66 ASN A C 1
ATOM 505 O O . ASN A 1 66 ? -42.494 -13.660 27.909 1.00 92.38 66 ASN A O 1
ATOM 509 N N . HIS A 1 67 ? -41.863 -12.169 26.349 1.00 91.31 67 HIS A N 1
ATOM 510 C CA . HIS A 1 67 ? -42.204 -13.026 25.218 1.00 91.31 67 HIS A CA 1
ATOM 511 C C . HIS A 1 67 ? -41.376 -14.324 25.191 1.00 91.31 67 HIS A C 1
ATOM 513 O O . HIS A 1 67 ? -41.949 -15.414 25.174 1.00 91.31 67 HIS A O 1
ATOM 519 N N . ARG A 1 68 ? -40.037 -14.234 25.241 1.00 93.88 68 ARG A N 1
ATOM 520 C CA . ARG A 1 68 ? -39.141 -15.408 25.215 1.00 93.88 68 ARG A CA 1
ATOM 521 C C . ARG A 1 68 ? -39.421 -16.378 26.375 1.00 93.88 68 ARG A C 1
ATOM 523 O O . ARG A 1 68 ? -39.384 -17.587 26.173 1.00 93.88 68 ARG A O 1
ATOM 530 N N . LEU A 1 69 ? -39.732 -15.868 27.571 1.00 92.62 69 LEU A N 1
ATOM 531 C CA . LEU A 1 69 ? -40.064 -16.675 28.754 1.00 92.62 69 LEU A CA 1
ATOM 532 C C . LEU A 1 69 ? -41.397 -17.409 28.614 1.00 92.62 69 LEU A C 1
ATOM 534 O O . LEU A 1 69 ? -41.497 -18.561 29.027 1.00 92.62 69 LEU A O 1
ATOM 538 N N . ARG A 1 70 ? -42.413 -16.758 28.037 1.00 90.06 70 ARG A N 1
ATOM 539 C CA . ARG A 1 70 ? -43.724 -17.379 27.792 1.00 90.06 70 ARG A CA 1
ATOM 540 C C . ARG A 1 70 ? -43.672 -18.416 26.671 1.00 90.06 70 ARG A C 1
ATOM 542 O O . ARG A 1 70 ? -44.409 -19.394 26.727 1.00 90.06 70 ARG A O 1
ATOM 549 N N . ALA A 1 71 ? -42.793 -18.225 25.687 1.00 89.56 71 ALA A N 1
ATOM 550 C CA . ALA A 1 71 ? -42.567 -19.184 24.608 1.00 89.56 71 ALA A CA 1
ATOM 551 C C . ALA A 1 71 ? -41.802 -20.446 25.068 1.00 89.56 71 ALA A C 1
ATOM 553 O O . ALA A 1 71 ? -41.983 -21.521 24.493 1.00 89.56 71 ALA A O 1
ATOM 554 N N . ASP A 1 72 ? -40.969 -20.351 26.110 1.00 91.38 72 ASP A N 1
ATOM 555 C CA . ASP A 1 72 ? -40.268 -21.501 26.690 1.00 91.38 72 ASP A CA 1
ATOM 556 C C . ASP A 1 72 ? -41.207 -22.325 27.586 1.00 91.38 72 ASP A C 1
ATOM 558 O O . ASP A 1 72 ? -41.413 -22.024 28.763 1.00 91.38 72 ASP A O 1
ATOM 562 N N . THR A 1 73 ? -41.741 -23.422 27.041 1.00 87.25 73 THR A N 1
ATOM 563 C CA . THR A 1 73 ? -42.670 -24.316 27.757 1.00 87.25 73 THR A CA 1
ATOM 564 C C . THR A 1 73 ? -42.117 -24.873 29.077 1.00 87.25 73 THR A C 1
ATOM 566 O O . THR A 1 73 ? -42.890 -25.160 29.991 1.00 87.25 73 THR A O 1
ATOM 569 N N . GLY A 1 74 ? -40.792 -25.020 29.207 1.00 88.94 74 GLY A N 1
ATOM 570 C CA . GLY A 1 74 ? -40.161 -25.550 30.415 1.00 88.94 74 GLY A CA 1
ATOM 571 C C . GLY A 1 74 ? -40.110 -24.522 31.543 1.00 88.94 74 GLY A C 1
ATOM 572 O O . GLY A 1 74 ? -40.356 -24.864 32.703 1.00 88.94 74 GLY A O 1
ATOM 573 N N . LEU A 1 75 ? -39.823 -23.262 31.205 1.00 89.88 75 LEU A N 1
ATOM 574 C CA . LEU A 1 75 ? -39.826 -22.150 32.156 1.00 89.88 75 LEU A CA 1
ATOM 575 C C . LEU A 1 75 ? -41.242 -21.670 32.474 1.00 89.88 75 LEU A C 1
ATOM 577 O O . LEU A 1 75 ? -41.545 -21.461 33.648 1.00 89.88 75 LEU A O 1
ATOM 581 N N . ALA A 1 76 ? -42.124 -21.580 31.477 1.00 86.38 76 ALA A N 1
ATOM 582 C CA . ALA A 1 76 ? -43.525 -21.205 31.660 1.00 86.38 76 ALA A CA 1
ATOM 583 C C . ALA A 1 76 ? -44.259 -22.148 32.633 1.00 86.38 76 ALA A C 1
ATOM 585 O O . ALA A 1 76 ? -45.060 -21.701 33.446 1.00 86.38 76 ALA A O 1
ATOM 586 N N . ALA A 1 77 ? -43.928 -23.446 32.640 1.00 87.62 77 ALA A N 1
ATOM 587 C CA . ALA A 1 77 ? -44.493 -24.401 33.599 1.00 87.62 77 ALA A CA 1
ATOM 588 C C . ALA A 1 77 ? -44.007 -24.201 35.052 1.00 87.62 77 ALA A C 1
ATOM 590 O O . ALA A 1 77 ? -44.619 -24.723 35.984 1.00 87.62 77 ALA A O 1
ATOM 591 N N . ARG A 1 78 ? -42.895 -23.485 35.265 1.00 91.25 78 ARG A N 1
ATOM 592 C CA . ARG A 1 78 ? -42.242 -23.291 36.578 1.00 91.25 78 ARG A CA 1
ATOM 593 C C . ARG A 1 78 ? -42.327 -21.857 37.100 1.00 91.25 78 ARG A C 1
ATOM 595 O O . ARG A 1 78 ? -41.956 -21.604 38.251 1.00 91.25 78 ARG A O 1
ATOM 602 N N . LEU A 1 79 ? -42.799 -20.934 36.270 1.00 93.00 79 LEU A N 1
ATOM 603 C CA . LEU A 1 79 ? -42.959 -19.521 36.576 1.00 93.00 79 LEU A CA 1
ATOM 604 C C . LEU A 1 79 ? -44.440 -19.146 36.623 1.00 93.00 79 LEU A C 1
ATOM 606 O O . LEU A 1 79 ? -45.270 -19.741 35.944 1.00 93.00 79 LEU A O 1
ATOM 610 N N . ARG A 1 80 ? -44.739 -18.131 37.427 1.00 92.81 80 ARG A N 1
ATOM 611 C CA . ARG A 1 80 ? -45.970 -17.341 37.368 1.00 92.81 80 ARG A CA 1
ATOM 612 C C . ARG A 1 80 ? -45.538 -15.903 37.112 1.00 92.81 80 ARG A C 1
ATOM 614 O O . ARG A 1 80 ? -44.824 -15.340 37.945 1.00 92.81 80 ARG A O 1
ATOM 621 N N . ILE A 1 81 ? -45.845 -15.351 35.941 1.00 93.50 81 ILE A N 1
ATOM 622 C CA . ILE A 1 81 ? -45.302 -14.052 35.510 1.00 93.50 81 ILE A CA 1
ATOM 623 C C . ILE A 1 81 ? -46.353 -12.971 35.745 1.00 93.50 81 ILE A C 1
ATOM 625 O O . ILE A 1 81 ? -47.390 -12.970 35.097 1.00 93.50 81 ILE A O 1
ATOM 629 N N . ALA A 1 82 ? -46.060 -12.030 36.641 1.00 93.69 82 ALA A N 1
ATOM 630 C CA . ALA A 1 82 ? -46.874 -10.840 36.855 1.00 93.69 82 ALA A CA 1
ATOM 631 C C . ALA A 1 82 ? -46.133 -9.622 36.293 1.00 93.69 82 ALA A C 1
ATOM 633 O O . ALA A 1 82 ? -45.187 -9.130 36.914 1.00 93.69 82 ALA A O 1
ATOM 634 N N . TRP A 1 83 ? -46.548 -9.136 35.121 1.00 93.38 83 TRP A N 1
ATOM 635 C CA . TRP A 1 83 ? -46.036 -7.884 34.560 1.00 93.38 83 TRP A CA 1
ATOM 636 C C . TRP A 1 83 ? -46.959 -6.733 34.946 1.00 93.38 83 TRP A C 1
ATOM 638 O O . TRP A 1 83 ? -48.123 -6.689 34.558 1.00 93.38 83 TRP A O 1
ATOM 648 N N . LEU A 1 84 ? -46.455 -5.827 35.785 1.00 91.94 84 LEU A N 1
ATOM 649 C CA . LEU A 1 84 ? -47.234 -4.682 36.240 1.00 91.94 84 LEU A CA 1
ATOM 650 C C . LEU A 1 84 ? -47.357 -3.620 35.132 1.00 91.94 84 LEU A C 1
ATOM 652 O O . LEU A 1 84 ? -46.428 -3.473 34.337 1.00 91.94 84 LEU A O 1
ATOM 656 N N . PRO A 1 85 ? -48.456 -2.838 35.109 1.00 85.69 85 PRO A N 1
ATOM 657 C CA . PRO A 1 85 ? -48.570 -1.670 34.238 1.00 85.69 85 PRO A CA 1
ATOM 658 C C . PRO A 1 85 ? -47.432 -0.671 34.484 1.00 85.69 85 PRO A C 1
ATOM 660 O O . PRO A 1 85 ? -46.962 -0.561 35.615 1.00 85.69 85 PRO A O 1
ATOM 663 N N . GLU A 1 86 ? -47.044 0.083 33.449 1.00 79.56 86 GLU A N 1
ATOM 664 C CA . GLU A 1 86 ? -45.942 1.061 33.511 1.00 79.56 86 GLU A CA 1
ATOM 665 C C . GLU A 1 86 ? -46.150 2.131 34.599 1.00 79.56 86 GLU A C 1
ATOM 667 O O . GLU A 1 86 ? -45.205 2.463 35.310 1.00 79.56 86 GLU A O 1
ATOM 672 N N . ASP A 1 87 ? -47.396 2.590 34.780 1.00 77.94 87 ASP A N 1
ATOM 673 C CA . ASP A 1 87 ? -47.804 3.546 35.818 1.00 77.94 87 ASP A CA 1
ATOM 674 C C . ASP A 1 87 ? -48.890 2.930 36.729 1.00 77.94 87 ASP A C 1
ATOM 676 O O . ASP A 1 87 ? -50.095 3.113 36.507 1.00 77.94 87 ASP A O 1
ATOM 680 N N . PRO A 1 88 ? -48.514 2.150 37.757 1.00 81.31 88 PRO A N 1
ATOM 681 C CA . PRO A 1 88 ? -49.480 1.472 38.609 1.00 81.31 88 PRO A CA 1
ATOM 682 C C . PRO A 1 88 ? -50.097 2.431 39.642 1.00 81.31 88 PRO A C 1
ATOM 684 O O . PRO A 1 88 ? -49.412 2.983 40.503 1.00 81.31 88 PRO A O 1
ATOM 687 N N . TYR A 1 89 ? -51.426 2.571 39.630 1.00 80.69 89 TYR A N 1
ATOM 688 C CA . TYR A 1 89 ? -52.170 3.321 40.652 1.00 80.69 89 TYR A CA 1
ATOM 689 C C . TYR A 1 89 ? -52.278 2.528 41.967 1.00 80.69 89 TYR A C 1
ATOM 691 O O . TYR A 1 89 ? -53.294 1.885 42.237 1.00 80.69 89 TYR A O 1
ATOM 699 N N . ILE A 1 90 ? -51.232 2.569 42.796 1.00 87.19 90 ILE A N 1
ATOM 700 C CA . ILE A 1 90 ? -51.207 1.921 44.118 1.00 87.19 90 ILE A CA 1
ATOM 701 C C . ILE A 1 90 ? -51.192 2.941 45.263 1.00 87.19 90 ILE A C 1
ATOM 703 O O . ILE A 1 90 ? -50.596 4.011 45.162 1.00 87.19 90 ILE A O 1
ATOM 707 N N . THR A 1 91 ? -51.838 2.604 46.383 1.00 85.19 91 THR A N 1
ATOM 708 C CA . THR A 1 91 ? -51.877 3.444 47.599 1.00 85.19 91 THR A CA 1
ATOM 709 C C . THR A 1 91 ? -51.087 2.848 48.768 1.00 85.19 91 THR A C 1
ATOM 711 O O . THR A 1 91 ? -50.840 3.535 49.762 1.00 85.19 91 THR A O 1
ATOM 714 N N . GLY A 1 92 ? -50.671 1.582 48.651 1.00 90.00 92 GLY A N 1
ATOM 715 C CA . GLY A 1 92 ? -49.869 0.859 49.634 1.00 90.00 92 GLY A CA 1
ATOM 716 C C . GLY A 1 92 ? -49.661 -0.616 49.270 1.00 90.00 92 GLY A C 1
ATOM 717 O O . GLY A 1 92 ? -50.014 -1.069 48.179 1.00 90.00 92 GLY A O 1
ATOM 718 N N . TYR A 1 93 ? -49.092 -1.383 50.202 1.00 93.19 93 TYR A N 1
ATOM 719 C CA . TYR A 1 93 ? -48.727 -2.790 49.991 1.00 93.19 93 TYR A CA 1
ATOM 720 C C . TYR A 1 93 ? -49.930 -3.700 49.684 1.00 93.19 93 TYR A C 1
ATOM 722 O O . TYR A 1 93 ? -49.880 -4.493 48.748 1.00 93.19 93 TYR A O 1
ATOM 730 N N . THR A 1 94 ? -51.052 -3.527 50.385 1.00 90.62 94 THR A N 1
ATOM 731 C CA . THR A 1 94 ? -52.287 -4.299 50.155 1.00 90.62 94 THR A CA 1
ATOM 732 C C . THR A 1 94 ? -52.810 -4.131 48.723 1.00 90.62 94 THR A C 1
ATOM 734 O O . THR A 1 94 ? -53.150 -5.109 48.061 1.00 90.62 94 THR A O 1
ATOM 737 N N . THR A 1 95 ? -52.804 -2.900 48.196 1.00 92.00 95 THR A N 1
ATOM 738 C CA . THR A 1 95 ? -53.219 -2.631 46.808 1.00 92.00 95 THR A CA 1
ATOM 739 C C . THR A 1 95 ? -52.237 -3.175 45.773 1.00 92.00 95 THR A C 1
ATOM 741 O O . THR A 1 95 ? -52.658 -3.539 44.678 1.00 92.00 95 THR A O 1
ATOM 744 N N . LEU A 1 96 ? -50.946 -3.280 46.116 1.00 93.88 96 LEU A N 1
ATOM 745 C CA . LEU A 1 96 ? -49.950 -3.926 45.261 1.00 93.88 96 LEU A CA 1
ATOM 746 C C . LEU A 1 96 ? -50.204 -5.437 45.159 1.00 93.88 96 LEU A C 1
ATOM 748 O O . LEU A 1 96 ? -50.188 -5.971 44.055 1.00 93.88 96 LEU A O 1
ATOM 752 N N . LEU A 1 97 ? -50.499 -6.118 46.271 1.00 93.38 97 LEU A N 1
ATOM 753 C CA . LEU A 1 97 ? -50.850 -7.545 46.252 1.00 93.38 97 LEU A CA 1
ATOM 754 C C . LEU A 1 97 ? -52.088 -7.811 45.389 1.00 93.38 97 LEU A C 1
ATOM 756 O O . LEU A 1 97 ? -52.076 -8.712 44.553 1.00 93.38 97 LEU A O 1
ATOM 760 N N . ALA A 1 98 ? -53.127 -6.984 45.532 1.00 91.38 98 ALA A N 1
ATOM 761 C CA . ALA A 1 98 ? -54.321 -7.080 44.696 1.00 91.38 98 ALA A CA 1
ATOM 762 C C . ALA A 1 98 ? -54.002 -6.868 43.204 1.00 91.38 98 ALA A C 1
ATOM 764 O O . ALA A 1 98 ? -54.536 -7.580 42.356 1.00 91.38 98 ALA A O 1
ATOM 765 N N . LEU A 1 99 ? -53.112 -5.925 42.870 1.00 92.75 99 LEU A N 1
ATOM 766 C CA . LEU A 1 99 ? -52.672 -5.699 41.491 1.00 92.75 99 LEU A CA 1
ATOM 767 C C . LEU A 1 99 ? -51.914 -6.910 40.925 1.00 92.75 99 LEU A C 1
ATOM 769 O O . LEU A 1 99 ? -52.196 -7.317 39.802 1.00 92.75 99 LEU A O 1
ATOM 773 N N . ILE A 1 100 ? -51.006 -7.510 41.701 1.00 93.56 100 ILE A N 1
ATOM 774 C CA . ILE A 1 100 ? -50.263 -8.716 41.297 1.00 93.56 100 ILE A CA 1
ATOM 775 C C . ILE A 1 100 ? -51.233 -9.868 41.006 1.00 93.56 100 ILE A C 1
ATOM 777 O O . ILE A 1 100 ? -51.145 -10.489 39.951 1.00 93.56 100 ILE A O 1
ATOM 781 N N . LEU A 1 101 ? -52.190 -10.121 41.904 1.00 92.56 101 LEU A N 1
ATOM 782 C CA . LEU A 1 101 ? -53.197 -11.175 41.734 1.00 92.56 101 LEU A CA 1
ATOM 783 C C . LEU A 1 101 ? -54.071 -10.947 40.494 1.00 92.56 101 LEU A C 1
ATOM 785 O O . LEU A 1 101 ? -54.341 -11.887 39.748 1.00 92.56 101 LEU A O 1
ATOM 789 N N . ARG A 1 102 ? -54.468 -9.695 40.229 1.00 90.69 102 ARG A N 1
ATOM 790 C CA . ARG A 1 102 ? -55.222 -9.339 39.016 1.00 90.69 102 ARG A CA 1
ATOM 791 C C . ARG A 1 102 ? -54.424 -9.607 37.741 1.00 90.69 102 ARG A C 1
ATOM 793 O O . ARG A 1 102 ? -55.006 -10.124 36.793 1.00 90.69 102 ARG A O 1
ATOM 800 N N . GLN A 1 103 ? -53.126 -9.297 37.729 1.00 90.88 103 GLN A N 1
ATOM 801 C CA . GLN A 1 103 ? -52.270 -9.558 36.568 1.00 90.88 103 GLN A CA 1
ATOM 802 C C . GLN A 1 103 ? -52.076 -11.055 36.320 1.00 90.88 103 GLN A C 1
ATOM 804 O O . GLN A 1 103 ? -52.268 -11.520 35.201 1.00 90.88 103 GLN A O 1
ATOM 809 N N . LEU A 1 104 ? -51.817 -11.835 37.374 1.00 90.50 104 LEU A N 1
ATOM 810 C CA . LEU A 1 104 ? -51.725 -13.294 37.259 1.00 90.50 104 LEU A CA 1
ATOM 811 C C . LEU A 1 104 ? -53.014 -13.907 36.695 1.00 90.50 104 LEU A C 1
ATOM 813 O O . LEU A 1 104 ? -52.955 -14.781 35.838 1.00 90.50 104 LEU A O 1
ATOM 817 N N . ARG A 1 105 ? -54.185 -13.416 37.119 1.00 87.44 105 ARG A N 1
ATOM 818 C CA . ARG A 1 105 ? -55.474 -13.867 36.574 1.00 87.44 105 ARG A CA 1
ATOM 819 C C . ARG A 1 105 ? -55.657 -13.515 35.100 1.00 87.44 105 ARG A C 1
ATOM 821 O O . ARG A 1 105 ? -56.273 -14.292 34.377 1.00 87.44 105 ARG A O 1
ATOM 828 N N . GLN A 1 106 ? -55.242 -12.321 34.673 1.00 82.94 106 GLN A N 1
ATOM 829 C CA . GLN A 1 106 ? -55.425 -11.890 33.281 1.00 82.94 106 GLN A CA 1
ATOM 830 C C . GLN A 1 106 ? -54.608 -12.753 32.323 1.00 82.94 106 GLN A C 1
ATOM 832 O O . GLN A 1 106 ? -55.090 -13.103 31.247 1.00 82.94 106 GLN A O 1
ATOM 837 N N . ASP A 1 107 ? -53.410 -13.133 32.752 1.00 77.44 107 ASP A N 1
ATOM 838 C CA . ASP A 1 107 ? -52.445 -13.838 31.921 1.00 77.44 107 ASP A CA 1
ATOM 839 C C . ASP A 1 107 ? -52.605 -15.364 31.935 1.00 77.44 107 ASP A C 1
ATOM 841 O O . ASP A 1 107 ? -52.111 -16.035 31.026 1.00 77.44 107 ASP A O 1
ATOM 845 N N . GLU A 1 108 ? -53.269 -15.927 32.950 1.00 78.31 108 GLU A N 1
ATOM 846 C CA . GLU A 1 108 ? -53.280 -17.369 33.187 1.00 78.31 108 GLU A CA 1
ATOM 847 C C . GLU A 1 108 ? -54.692 -17.932 33.389 1.00 78.31 108 GLU A C 1
ATOM 849 O O . GLU A 1 108 ? -55.348 -17.768 34.421 1.00 78.31 108 GLU A O 1
ATOM 854 N N . THR A 1 109 ? -55.165 -18.665 32.380 1.00 73.56 109 THR A N 1
ATOM 855 C CA . THR A 1 109 ? -56.540 -19.183 32.320 1.00 73.56 109 THR A CA 1
ATOM 856 C C . THR A 1 109 ? -56.870 -20.216 33.403 1.00 73.56 109 THR A C 1
ATOM 858 O O . THR A 1 109 ? -58.042 -20.413 33.716 1.00 73.56 109 THR A O 1
ATOM 861 N N . ASP A 1 110 ? -55.871 -20.883 33.990 1.00 81.81 110 ASP A N 1
ATOM 862 C CA . ASP A 1 110 ? -56.050 -21.855 35.078 1.00 81.81 110 ASP A CA 1
ATOM 863 C C . ASP A 1 110 ? -56.335 -21.201 36.444 1.00 81.81 110 ASP A C 1
ATOM 865 O O . ASP A 1 110 ? -56.759 -21.881 37.381 1.00 81.81 110 ASP A O 1
ATOM 869 N N . LEU A 1 111 ? -56.179 -19.878 36.551 1.00 85.75 111 LEU A N 1
ATOM 870 C CA . LEU A 1 111 ? -56.484 -19.088 37.746 1.00 85.75 111 LEU A CA 1
ATOM 871 C C . LEU A 1 111 ? -57.882 -18.449 37.713 1.00 85.75 111 LEU A C 1
ATOM 873 O O . LEU A 1 111 ? -58.142 -17.498 38.445 1.00 85.75 111 LEU A O 1
ATOM 877 N N . ALA A 1 112 ? -58.819 -18.972 36.917 1.00 81.19 112 ALA A N 1
ATOM 878 C CA . ALA A 1 112 ? -60.190 -18.448 36.852 1.00 81.19 112 ALA A CA 1
ATOM 879 C C . ALA A 1 112 ? -60.899 -18.402 38.226 1.00 81.19 112 ALA A C 1
ATOM 881 O O . ALA A 1 112 ? -61.704 -17.510 38.477 1.00 81.19 112 ALA A O 1
ATOM 882 N N . TRP A 1 113 ? -60.552 -19.319 39.140 1.00 83.94 113 TRP A N 1
ATOM 883 C CA . TRP A 1 113 ? -61.058 -19.358 40.520 1.00 83.94 113 TRP A CA 1
ATOM 884 C C . TRP A 1 113 ? -60.642 -18.148 41.372 1.00 83.94 113 TRP A C 1
ATOM 886 O O . TRP A 1 113 ? -61.231 -17.901 42.424 1.00 83.94 113 TRP A O 1
ATOM 896 N N . LEU A 1 114 ? -59.602 -17.419 40.957 1.00 86.62 114 LEU A N 1
ATOM 897 C CA . LEU A 1 114 ? -59.029 -16.326 41.732 1.00 86.62 114 LEU A CA 1
ATOM 898 C C . LEU A 1 114 ? -59.952 -15.111 41.792 1.00 86.62 114 LEU A C 1
ATOM 900 O O . LEU A 1 114 ? -59.873 -14.374 42.761 1.00 86.62 114 LEU A O 1
ATOM 904 N N . GLU A 1 115 ? -60.819 -14.899 40.799 1.00 81.75 115 GLU A N 1
ATOM 905 C CA . GLU A 1 115 ? -61.704 -13.727 40.747 1.00 81.75 115 GLU A CA 1
ATOM 906 C C . GLU A 1 115 ? -62.663 -13.696 41.947 1.00 81.75 115 GLU A C 1
ATOM 908 O O . GLU A 1 115 ? -62.631 -12.753 42.731 1.00 81.75 115 GLU A O 1
ATOM 913 N N . GLU A 1 116 ? -63.395 -14.788 42.173 1.00 79.75 116 GLU A N 1
ATOM 914 C CA . GLU A 1 116 ? -64.316 -14.931 43.310 1.00 79.75 116 GLU A CA 1
ATOM 915 C C . GLU A 1 116 ? -63.574 -14.874 44.659 1.00 79.75 116 GLU A C 1
ATOM 917 O O . GLU A 1 116 ? -63.967 -14.161 45.579 1.00 79.75 116 GLU A O 1
ATOM 922 N N . ARG A 1 117 ? -62.424 -15.554 44.766 1.00 82.88 117 ARG A N 1
ATOM 923 C CA . ARG A 1 117 ? -61.633 -15.584 46.009 1.00 82.88 117 ARG A CA 1
ATOM 924 C C . ARG A 1 117 ? -60.872 -14.294 46.314 1.00 82.88 117 ARG A C 1
ATOM 926 O O . ARG A 1 117 ? -60.441 -14.108 47.457 1.00 82.88 117 ARG A O 1
ATOM 933 N N . LEU A 1 118 ? -60.618 -13.468 45.303 1.00 86.31 118 LEU A N 1
ATOM 934 C CA . LEU A 1 118 ? -60.014 -12.151 45.456 1.00 86.31 118 LEU A CA 1
ATOM 935 C C . LEU A 1 118 ? -61.048 -11.177 46.016 1.00 86.31 118 LEU A C 1
ATOM 937 O O . LEU A 1 118 ? -60.715 -10.453 46.951 1.00 86.31 118 LEU A O 1
ATOM 941 N N . ASP A 1 119 ? -62.279 -11.205 45.503 1.00 84.81 119 ASP A N 1
ATOM 942 C CA . ASP A 1 119 ? -63.382 -10.387 46.016 1.00 84.81 119 ASP A CA 1
ATOM 943 C C . ASP A 1 119 ? -63.678 -10.729 47.487 1.00 84.81 119 ASP A C 1
ATOM 945 O O . ASP A 1 119 ? -63.675 -9.831 48.329 1.00 84.81 119 ASP A O 1
ATOM 949 N N . ASP A 1 120 ? -63.729 -12.021 47.840 1.00 85.88 120 ASP A N 1
ATOM 950 C CA . ASP A 1 120 ? -63.851 -12.474 49.237 1.00 85.88 120 ASP A CA 1
ATOM 951 C C . ASP A 1 120 ? -62.753 -11.899 50.152 1.00 85.88 120 ASP A C 1
ATOM 953 O O . ASP A 1 120 ? -62.998 -11.545 51.307 1.00 85.88 120 ASP A O 1
ATOM 957 N N . ALA A 1 121 ? -61.511 -11.830 49.661 1.00 84.19 121 ALA A N 1
ATOM 958 C CA . ALA A 1 121 ? -60.382 -11.303 50.426 1.00 84.19 121 ALA A CA 1
ATOM 959 C C . ALA A 1 121 ? -60.419 -9.771 50.549 1.00 84.19 121 ALA A C 1
ATOM 961 O O . ALA A 1 121 ? -59.915 -9.230 51.537 1.00 84.19 121 ALA A O 1
ATOM 962 N N . LEU A 1 122 ? -61.003 -9.077 49.567 1.00 85.62 122 LEU A N 1
ATOM 963 C CA . LEU A 1 122 ? -61.190 -7.625 49.566 1.00 85.62 122 LEU A CA 1
ATOM 964 C C . LEU A 1 122 ? -62.365 -7.189 50.456 1.00 85.62 122 LEU A C 1
ATOM 966 O O . LEU A 1 122 ? -62.297 -6.108 51.040 1.00 85.62 122 LEU A O 1
ATOM 970 N N . ASP A 1 123 ? -63.382 -8.034 50.629 1.00 87.62 123 ASP A N 1
ATOM 971 C CA . ASP A 1 123 ? -64.549 -7.766 51.484 1.00 87.62 123 ASP A CA 1
ATOM 972 C C . ASP A 1 123 ? -64.274 -7.948 52.992 1.00 87.62 123 ASP A C 1
ATOM 974 O O . ASP A 1 123 ? -65.070 -7.535 53.842 1.00 87.62 123 ASP A O 1
ATOM 978 N N . LEU A 1 124 ? -63.122 -8.523 53.358 1.00 89.06 124 LEU A N 1
ATOM 979 C CA . LEU A 1 124 ? -62.686 -8.635 54.752 1.00 89.06 124 LEU A CA 1
ATOM 980 C C . LEU A 1 124 ? -62.391 -7.260 55.384 1.00 89.06 124 LEU A C 1
ATOM 982 O O . LEU A 1 124 ? -62.050 -6.305 54.684 1.00 89.06 124 LEU A O 1
ATOM 986 N N . PRO A 1 125 ? -62.425 -7.140 56.726 1.00 85.44 125 PRO A N 1
ATOM 987 C CA . PRO A 1 125 ? -61.958 -5.939 57.417 1.00 85.44 125 PRO A CA 1
ATOM 988 C C . PRO A 1 125 ? -60.499 -5.611 57.066 1.00 85.44 125 PRO A C 1
ATOM 990 O O . PRO A 1 125 ? -59.664 -6.512 56.983 1.00 85.44 125 PRO A O 1
ATOM 993 N N . THR A 1 126 ? -60.160 -4.323 56.931 1.00 81.19 126 THR A N 1
ATOM 994 C CA . THR A 1 126 ? -58.842 -3.835 56.461 1.00 81.19 126 THR A CA 1
ATOM 995 C C . THR A 1 126 ? -57.639 -4.437 57.201 1.00 81.19 126 THR A C 1
ATOM 997 O O . THR A 1 126 ? -56.590 -4.661 56.600 1.00 81.19 126 THR A O 1
ATOM 1000 N N . GLU A 1 127 ? -57.788 -4.758 58.488 1.00 81.12 127 GLU A N 1
ATOM 1001 C CA . GLU A 1 127 ? -56.746 -5.396 59.308 1.00 81.12 127 GLU A CA 1
ATOM 1002 C C . GLU A 1 127 ? -56.423 -6.840 58.877 1.00 81.12 127 GLU A C 1
ATOM 1004 O O . GLU A 1 127 ? -55.311 -7.314 59.098 1.00 81.12 127 GLU A O 1
ATOM 1009 N N . GLN A 1 128 ? -57.371 -7.534 58.240 1.00 86.31 128 GLN A N 1
ATOM 1010 C CA . GLN A 1 128 ? -57.258 -8.934 57.809 1.00 86.31 128 GLN A CA 1
ATOM 1011 C C . GLN A 1 128 ? -57.010 -9.080 56.299 1.00 86.31 128 GLN A C 1
ATOM 1013 O O . GLN A 1 128 ? -56.460 -10.096 55.871 1.00 86.31 128 GLN A O 1
ATOM 1018 N N . GLN A 1 129 ? -57.345 -8.059 55.500 1.00 89.56 129 GLN A N 1
ATOM 1019 C CA . GLN A 1 129 ? -57.203 -8.071 54.035 1.00 89.56 129 GLN A CA 1
ATOM 1020 C C . GLN A 1 129 ? -55.781 -8.423 53.579 1.00 89.56 129 GLN A C 1
ATOM 1022 O O . GLN A 1 129 ? -55.596 -9.267 52.709 1.00 89.56 129 GLN A O 1
ATOM 1027 N N . THR A 1 130 ? -54.756 -7.805 54.176 1.00 89.44 130 THR A N 1
ATOM 1028 C CA . THR A 1 130 ? -53.360 -8.003 53.739 1.00 89.44 130 THR A CA 1
ATOM 1029 C C . THR A 1 130 ? -52.917 -9.460 53.886 1.00 89.44 130 THR A C 1
ATOM 1031 O O . THR A 1 130 ? -52.397 -10.030 52.933 1.00 89.44 130 THR A O 1
ATOM 1034 N N . GLY A 1 131 ? -53.178 -10.083 55.041 1.00 89.31 131 GLY A N 1
ATOM 1035 C CA . GLY A 1 131 ? -52.821 -11.486 55.271 1.00 89.31 131 GLY A CA 1
ATOM 1036 C C . GLY A 1 131 ? -53.614 -12.450 54.384 1.00 89.31 131 GLY A C 1
ATOM 1037 O O . GLY A 1 131 ? -53.055 -13.420 53.876 1.00 89.31 131 GLY A O 1
ATOM 1038 N N . ALA A 1 132 ? -54.895 -12.154 54.133 1.00 90.19 132 ALA A N 1
ATOM 1039 C CA . ALA A 1 132 ? -55.712 -12.936 53.209 1.00 90.19 132 ALA A CA 1
ATOM 1040 C C . ALA A 1 132 ? -55.169 -12.871 51.770 1.00 90.19 132 ALA A C 1
ATOM 1042 O O . ALA A 1 132 ? -55.054 -13.904 51.115 1.00 90.19 132 ALA A O 1
ATOM 1043 N N . LEU A 1 133 ? -54.773 -11.687 51.291 1.00 92.56 133 LEU A N 1
ATOM 1044 C CA . LEU A 1 133 ? -54.189 -11.516 49.956 1.00 92.56 133 LEU A CA 1
ATOM 1045 C C . LEU A 1 133 ? -52.818 -12.196 49.821 1.00 92.56 133 LEU A C 1
ATOM 1047 O O . LEU A 1 133 ? -52.552 -12.806 48.787 1.00 92.56 133 LEU A O 1
ATOM 1051 N N . GLU A 1 134 ? -51.966 -12.153 50.852 1.00 93.00 134 GLU A N 1
ATOM 1052 C CA . GLU A 1 134 ? -50.703 -12.909 50.867 1.00 93.00 134 GLU A CA 1
ATOM 1053 C C . GLU A 1 134 ? -50.954 -14.416 50.756 1.00 93.00 134 GLU A C 1
ATOM 1055 O O . GLU A 1 134 ? -50.307 -15.095 49.957 1.00 93.00 134 GLU A O 1
ATOM 1060 N N . GLN A 1 135 ? -51.938 -14.938 51.494 1.00 90.56 135 GLN A N 1
ATOM 1061 C CA . GLN A 1 135 ? -52.317 -16.345 51.408 1.00 90.56 135 GLN A CA 1
ATOM 1062 C C . GLN A 1 135 ? -52.822 -16.712 50.004 1.00 90.56 135 GLN A C 1
ATOM 1064 O O . GLN A 1 135 ? -52.406 -17.732 49.455 1.00 90.56 135 GLN A O 1
ATOM 1069 N N . ARG A 1 136 ? -53.669 -15.875 49.391 1.00 92.19 136 ARG A N 1
ATOM 1070 C CA . ARG A 1 136 ? -54.149 -16.097 48.016 1.00 92.19 136 ARG A CA 1
ATOM 1071 C C . ARG A 1 136 ? -53.011 -16.078 47.007 1.00 92.19 136 ARG A C 1
ATOM 1073 O O . ARG A 1 136 ? -52.997 -16.914 46.110 1.00 92.19 136 ARG A O 1
ATOM 1080 N N . LEU A 1 137 ? -52.034 -15.187 47.175 1.00 91.94 137 LEU A N 1
ATOM 1081 C CA . LEU A 1 137 ? -50.847 -15.164 46.324 1.00 91.94 137 LEU A CA 1
ATOM 1082 C C . LEU A 1 137 ? -50.058 -16.467 46.445 1.00 91.94 137 LEU A C 1
ATOM 1084 O O . LEU A 1 137 ? -49.728 -17.058 45.425 1.00 91.94 137 LEU A O 1
ATOM 1088 N N . LEU A 1 138 ? -49.829 -16.973 47.658 1.00 91.44 138 LEU A N 1
ATOM 1089 C CA . LEU A 1 138 ? -49.144 -18.256 47.857 1.00 91.44 138 LEU A CA 1
ATOM 1090 C C . LEU A 1 138 ? -49.909 -19.441 47.246 1.00 91.44 138 LEU A C 1
ATOM 1092 O O . LEU A 1 138 ? -49.284 -20.308 46.638 1.00 91.44 138 LEU A O 1
ATOM 1096 N N . GLU A 1 139 ? -51.241 -19.455 47.352 1.00 90.38 139 GLU A N 1
ATOM 1097 C CA . GLU A 1 139 ? -52.102 -20.452 46.698 1.00 90.38 139 GLU A CA 1
ATOM 1098 C C . GLU A 1 139 ? -51.983 -20.393 45.163 1.00 90.38 139 GLU A C 1
ATOM 1100 O O . GLU A 1 139 ? -51.907 -21.435 44.520 1.00 90.38 139 GLU A O 1
ATOM 1105 N N . CYS A 1 140 ? -51.899 -19.195 44.568 1.00 89.06 140 CYS A N 1
ATOM 1106 C CA . CYS A 1 140 ? -51.742 -19.022 43.115 1.00 89.06 140 CYS A CA 1
ATOM 1107 C C . CYS A 1 140 ? -50.399 -19.531 42.582 1.00 89.06 140 CYS A C 1
ATOM 1109 O O . CYS A 1 140 ? -50.297 -19.929 41.415 1.00 89.06 140 CYS A O 1
ATOM 1111 N N . LEU A 1 141 ? -49.361 -19.469 43.418 1.00 89.25 141 LEU A N 1
ATOM 1112 C CA . LEU A 1 141 ? -48.023 -19.891 43.032 1.00 89.25 141 LEU A CA 1
ATOM 1113 C C . LEU A 1 141 ? -47.907 -21.412 42.947 1.00 89.25 141 LEU A C 1
ATOM 1115 O O . LEU A 1 141 ? -47.159 -21.875 42.098 1.00 89.25 141 LEU A O 1
ATOM 1119 N N . ASP A 1 142 ? -48.629 -22.185 43.766 1.00 85.56 142 ASP A N 1
ATOM 1120 C CA . ASP A 1 142 ? -48.643 -23.663 43.721 1.00 85.5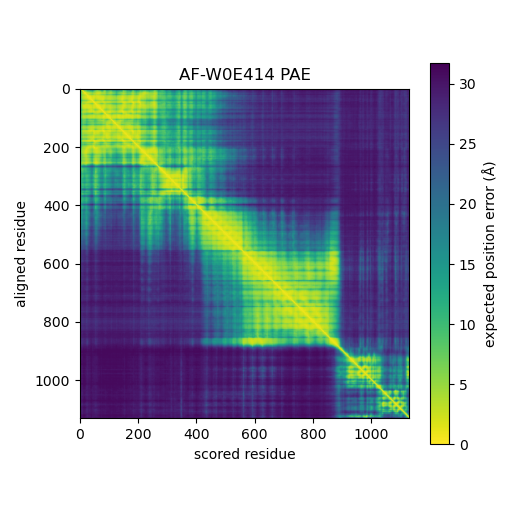6 142 ASP A CA 1
ATOM 1121 C C . ASP A 1 142 ? -47.232 -24.289 43.585 1.00 85.56 142 ASP A C 1
ATOM 1123 O O . ASP A 1 142 ? -46.943 -25.120 42.725 1.00 85.56 142 ASP A O 1
ATOM 1127 N N . GLY A 1 143 ? -46.278 -23.792 44.382 1.00 83.00 143 GLY A N 1
ATOM 1128 C CA . GLY A 1 143 ? -44.875 -24.232 44.351 1.00 83.00 143 GLY A CA 1
ATOM 1129 C C . GLY A 1 143 ? -44.018 -23.682 43.197 1.00 83.00 143 GLY A C 1
ATOM 1130 O O . GLY A 1 143 ? -42.810 -23.929 43.171 1.00 83.00 143 GLY A O 1
ATOM 1131 N N . ARG A 1 144 ? -44.593 -22.904 42.274 1.00 91.25 144 ARG A N 1
ATOM 1132 C CA . ARG A 1 144 ? -43.885 -22.172 41.209 1.00 91.25 144 ARG A CA 1
ATOM 1133 C C . ARG A 1 144 ? -43.258 -20.883 41.736 1.00 91.25 144 ARG A C 1
ATOM 1135 O O . ARG A 1 144 ? -43.606 -20.372 42.801 1.00 91.25 144 ARG A O 1
ATOM 1142 N N . THR A 1 145 ? -42.305 -20.350 40.976 1.00 94.25 145 THR A N 1
ATOM 1143 C CA . THR A 1 145 ? -41.642 -19.083 41.314 1.00 94.25 145 THR A CA 1
ATOM 1144 C C . THR A 1 145 ? -42.416 -17.908 40.716 1.00 94.25 145 THR A C 1
ATOM 1146 O O . THR A 1 145 ? -42.696 -17.900 39.519 1.00 94.25 145 THR A O 1
ATOM 1149 N N . LEU A 1 146 ? -42.727 -16.899 41.531 1.00 95.00 146 LEU A N 1
ATOM 1150 C CA . LEU A 1 146 ? -43.264 -15.622 41.063 1.00 95.00 146 LEU A CA 1
ATOM 1151 C C . LEU A 1 146 ? -42.156 -14.837 40.358 1.00 95.00 146 LEU A C 1
ATOM 1153 O O . LEU A 1 146 ? -41.149 -14.513 40.992 1.00 95.00 146 LEU A O 1
ATOM 1157 N N . LEU A 1 147 ? -42.346 -14.501 39.084 1.00 96.00 147 LEU A N 1
ATOM 1158 C CA . LEU A 1 147 ? -41.551 -13.489 38.396 1.00 96.00 147 LEU A CA 1
ATOM 1159 C C . LEU A 1 147 ? -42.354 -12.191 38.345 1.00 96.00 147 LEU A C 1
ATOM 1161 O O . LEU A 1 147 ? -43.326 -12.086 37.600 1.00 96.00 147 LEU A O 1
ATOM 1165 N N . LEU A 1 148 ? -41.936 -11.204 39.131 1.00 95.31 148 LEU A N 1
ATOM 1166 C CA . LEU A 1 148 ? -42.540 -9.879 39.139 1.00 95.31 148 LEU A CA 1
ATOM 1167 C C . LEU A 1 148 ? -41.746 -8.952 38.214 1.00 95.31 148 LEU A C 1
ATOM 1169 O O . LEU A 1 148 ? -40.588 -8.632 38.494 1.00 95.31 148 LEU A O 1
ATOM 1173 N N . ILE A 1 149 ? -42.370 -8.521 37.121 1.00 95.94 149 ILE A N 1
ATOM 1174 C CA . ILE A 1 149 ? -41.791 -7.557 36.187 1.00 95.94 149 ILE A CA 1
ATOM 1175 C C . ILE A 1 149 ? -42.342 -6.171 36.524 1.00 95.94 149 ILE A C 1
ATOM 1177 O O . ILE A 1 149 ? -43.555 -5.958 36.506 1.00 95.94 149 ILE A O 1
ATOM 1181 N N . VAL A 1 150 ? -41.446 -5.238 36.845 1.00 93.75 150 VAL A N 1
ATOM 1182 C CA . VAL A 1 150 ? -41.796 -3.880 37.284 1.00 93.75 150 VAL A CA 1
ATOM 1183 C C . VAL A 1 150 ? -41.093 -2.852 36.410 1.00 93.75 150 VAL A C 1
ATOM 1185 O O . VAL A 1 150 ? -39.864 -2.829 36.330 1.00 93.75 150 VAL A O 1
ATOM 1188 N N . GLU A 1 151 ? -41.856 -1.960 35.794 1.00 91.19 151 GLU A N 1
ATOM 1189 C CA . GLU A 1 151 ? -41.306 -0.759 35.167 1.00 91.19 151 GLU A CA 1
ATOM 1190 C C . GLU A 1 151 ? -41.364 0.425 36.137 1.00 91.19 151 GLU A C 1
ATOM 1192 O O . GLU A 1 151 ? -42.236 0.470 37.000 1.00 91.19 151 GLU A O 1
ATOM 1197 N N . ASN A 1 152 ? -40.378 1.326 36.060 1.00 86.19 152 ASN A N 1
ATOM 1198 C CA . ASN A 1 152 ? -40.256 2.501 36.939 1.00 86.19 152 ASN A CA 1
ATOM 1199 C C . ASN A 1 152 ? -40.365 2.162 38.444 1.00 86.19 152 ASN A C 1
ATOM 1201 O O . ASN A 1 152 ? -41.187 2.704 39.184 1.00 86.19 152 ASN A O 1
ATOM 1205 N N . LEU A 1 153 ? -39.516 1.240 38.919 1.00 90.31 153 LEU A N 1
ATOM 1206 C CA . LEU A 1 153 ? -39.524 0.751 40.307 1.00 90.31 153 LEU A CA 1
ATOM 1207 C C . LEU A 1 153 ? -39.465 1.880 41.350 1.00 90.31 153 LEU A C 1
ATOM 1209 O O . LEU A 1 153 ? -40.016 1.751 42.439 1.00 90.31 153 LEU A O 1
ATOM 1213 N N . ASP A 1 154 ? -38.791 2.977 41.033 1.00 84.00 154 ASP A N 1
ATOM 1214 C CA . ASP A 1 154 ? -38.697 4.174 41.859 1.00 84.00 154 ASP A CA 1
ATOM 1215 C C . ASP A 1 154 ? -40.063 4.785 42.201 1.00 84.00 154 ASP A C 1
ATOM 1217 O O . ASP A 1 154 ? -40.319 5.096 43.371 1.00 84.00 154 ASP A O 1
ATOM 1221 N N . ASP A 1 155 ? -40.964 4.877 41.226 1.00 83.06 155 ASP A N 1
ATOM 1222 C CA . ASP A 1 155 ? -42.316 5.394 41.435 1.00 83.06 155 ASP A CA 1
ATOM 1223 C C . ASP A 1 155 ? -43.136 4.432 42.308 1.00 83.06 155 ASP A C 1
ATOM 1225 O O . ASP A 1 155 ? -43.796 4.852 43.266 1.00 83.06 155 ASP A O 1
ATOM 1229 N N . LEU A 1 156 ? -42.997 3.121 42.072 1.00 88.75 156 LEU A N 1
ATOM 1230 C CA . LEU A 1 156 ? -43.633 2.081 42.885 1.00 88.75 156 LEU A CA 1
ATOM 1231 C C . LEU A 1 156 ? -43.185 2.152 44.355 1.00 88.75 156 LEU A C 1
ATOM 1233 O O . LEU A 1 156 ? -44.011 2.143 45.271 1.00 88.75 156 LEU A O 1
ATOM 1237 N N . LEU A 1 157 ? -41.874 2.232 44.605 1.00 89.12 157 LEU A N 1
ATOM 1238 C CA . LEU A 1 157 ? -41.322 2.303 45.961 1.00 89.12 157 LEU A CA 1
ATOM 1239 C C . LEU A 1 157 ? -41.762 3.582 46.679 1.00 89.12 157 LEU A C 1
ATOM 1241 O O . LEU A 1 157 ? -42.058 3.542 47.878 1.00 89.12 157 LEU A O 1
ATOM 1245 N N . THR A 1 158 ? -41.844 4.696 45.952 1.00 84.56 158 THR A N 1
ATOM 1246 C CA . THR A 1 158 ? -42.341 5.971 46.482 1.00 84.56 158 THR A CA 1
ATOM 1247 C C . THR A 1 158 ? -43.807 5.855 46.901 1.00 84.56 158 THR A C 1
ATOM 1249 O O . THR A 1 158 ? -44.161 6.248 48.016 1.00 84.56 158 THR A O 1
ATOM 1252 N N . ALA A 1 159 ? -44.649 5.237 46.068 1.00 85.94 159 ALA A N 1
ATOM 1253 C CA . ALA A 1 159 ? -46.065 5.030 46.362 1.00 85.94 159 ALA A CA 1
ATOM 1254 C C . ALA A 1 159 ? -46.307 4.079 47.553 1.00 85.94 159 ALA A C 1
ATOM 1256 O O . ALA A 1 159 ? -47.220 4.302 48.351 1.00 85.94 159 ALA A O 1
ATOM 1257 N N . LEU A 1 160 ? -45.459 3.058 47.734 1.00 88.81 160 LEU A N 1
ATOM 1258 C CA . LEU A 1 160 ? -45.550 2.112 48.856 1.00 88.81 160 LEU A CA 1
ATOM 1259 C C . LEU A 1 160 ? -45.246 2.732 50.225 1.00 88.81 160 LEU A C 1
ATOM 1261 O O . LEU A 1 160 ? -45.719 2.213 51.243 1.00 88.81 160 LEU A O 1
ATOM 1265 N N . LYS A 1 161 ? -44.465 3.821 50.260 1.00 87.94 161 LYS A N 1
ATOM 1266 C CA . LYS A 1 161 ? -43.908 4.428 51.483 1.00 87.94 161 LYS A CA 1
ATOM 1267 C C . LYS A 1 161 ? -43.049 3.435 52.291 1.00 87.94 161 LYS A C 1
ATOM 1269 O O . LYS A 1 161 ? -43.007 2.234 52.029 1.00 87.94 161 LYS A O 1
ATOM 1274 N N . ASP A 1 162 ? -42.369 3.918 53.332 1.00 87.00 162 ASP A N 1
ATOM 1275 C CA . ASP A 1 162 ? -41.438 3.091 54.122 1.00 87.00 162 ASP A CA 1
ATOM 1276 C C . ASP A 1 162 ? -42.100 1.845 54.751 1.00 87.00 162 ASP A C 1
ATOM 1278 O O . ASP A 1 162 ? -41.468 0.792 54.857 1.00 87.00 162 ASP A O 1
ATOM 1282 N N . ALA A 1 163 ? -43.370 1.940 55.163 1.00 87.06 163 ALA A N 1
ATOM 1283 C CA . ALA A 1 163 ? -44.108 0.819 55.749 1.00 87.06 163 ALA A CA 1
ATOM 1284 C C . ALA A 1 163 ? -44.391 -0.289 54.720 1.00 87.06 163 ALA A C 1
ATOM 1286 O O . ALA A 1 163 ? -44.084 -1.453 54.981 1.00 87.06 163 ALA A O 1
ATOM 1287 N N . GLY A 1 164 ? -44.897 0.073 53.535 1.00 90.00 164 GLY A N 1
ATOM 1288 C CA . GLY A 1 164 ? -45.201 -0.892 52.480 1.00 90.00 164 GLY A CA 1
ATOM 1289 C C . GLY A 1 164 ? -43.947 -1.529 51.882 1.00 90.00 164 GLY A C 1
ATOM 1290 O O . GLY A 1 164 ? -43.940 -2.724 51.596 1.00 90.00 164 GLY A O 1
ATOM 1291 N N . GLN A 1 165 ? -42.847 -0.776 51.780 1.00 92.56 165 GLN A N 1
ATOM 1292 C CA . GLN A 1 165 ? -41.554 -1.320 51.353 1.00 92.56 165 GLN A CA 1
ATOM 1293 C C . GLN A 1 165 ? -41.048 -2.426 52.293 1.00 92.56 165 GLN A C 1
ATOM 1295 O O . GLN A 1 165 ? -40.556 -3.456 51.829 1.00 92.56 165 GLN A O 1
ATOM 1300 N N . LYS A 1 166 ? -41.171 -2.232 53.616 1.00 92.81 166 LYS A N 1
ATOM 1301 C CA . LYS A 1 166 ? -40.767 -3.235 54.620 1.00 92.81 166 LYS A CA 1
ATOM 1302 C C . LYS A 1 166 ? -41.609 -4.499 54.527 1.00 92.81 166 LYS A C 1
ATOM 1304 O O . LYS A 1 166 ? -41.049 -5.588 54.612 1.00 92.81 166 LYS A O 1
ATOM 1309 N N . GLN A 1 167 ? -42.918 -4.354 54.323 1.00 93.62 167 GLN A N 1
ATOM 1310 C CA . GLN A 1 167 ? -43.828 -5.485 54.143 1.00 93.62 167 GLN A CA 1
ATOM 1311 C C . GLN A 1 167 ? -43.481 -6.285 52.883 1.00 93.62 167 GLN A C 1
ATOM 1313 O O . GLN A 1 167 ? -43.285 -7.494 52.970 1.00 93.62 167 GLN A O 1
ATOM 1318 N N . LEU A 1 168 ? -43.274 -5.608 51.748 1.00 92.50 168 LEU A N 1
ATOM 1319 C CA . LEU A 1 168 ? -42.866 -6.258 50.501 1.00 92.50 168 LEU A CA 1
ATOM 1320 C C . LEU A 1 168 ? -41.539 -7.014 50.651 1.00 92.50 168 LEU A C 1
ATOM 1322 O O . LEU A 1 168 ? -41.429 -8.169 50.244 1.00 92.50 168 LEU A O 1
ATOM 1326 N N . ARG A 1 169 ? -40.528 -6.393 51.274 1.00 92.25 169 ARG A N 1
ATOM 1327 C CA . ARG A 1 169 ? -39.240 -7.056 51.519 1.00 92.25 169 ARG A CA 1
ATOM 1328 C C . ARG A 1 169 ? -39.389 -8.267 52.446 1.00 92.25 169 ARG A C 1
ATOM 1330 O O . ARG A 1 169 ? -38.776 -9.297 52.173 1.00 92.25 169 ARG A O 1
ATOM 1337 N N . ALA A 1 170 ? -40.190 -8.153 53.506 1.00 92.50 170 ALA A N 1
ATOM 1338 C CA . ALA A 1 170 ? -40.445 -9.247 54.440 1.00 92.50 170 ALA A CA 1
ATOM 1339 C C . ALA A 1 170 ? -41.125 -10.436 53.746 1.00 92.50 170 ALA A C 1
ATOM 1341 O O . ALA A 1 170 ? -40.676 -11.566 53.915 1.00 92.50 170 ALA A O 1
ATOM 1342 N N . PHE A 1 171 ? -42.133 -10.187 52.907 1.00 92.31 171 PHE A N 1
ATOM 1343 C CA . PHE A 1 171 ? -42.793 -11.229 52.119 1.00 92.31 171 PHE A CA 1
ATOM 1344 C C . PHE A 1 171 ? -41.799 -11.988 51.228 1.00 92.31 171 PHE A C 1
ATOM 1346 O O . PHE A 1 171 ? -41.713 -13.215 51.287 1.00 92.31 171 PHE A O 1
ATOM 1353 N N . ILE A 1 172 ? -40.966 -11.265 50.469 1.00 92.12 172 ILE A N 1
ATOM 1354 C CA . ILE A 1 172 ? -39.971 -11.884 49.577 1.00 92.12 172 ILE A CA 1
ATOM 1355 C C . ILE A 1 172 ? -38.969 -12.742 50.369 1.00 92.12 172 ILE A C 1
ATOM 1357 O O . ILE A 1 172 ? -38.623 -13.846 49.944 1.00 92.12 172 ILE A O 1
ATOM 1361 N N . GLN A 1 173 ? -38.514 -12.255 51.528 1.00 89.56 173 GLN A N 1
ATOM 1362 C CA . GLN A 1 173 ? -37.559 -12.966 52.384 1.00 89.56 173 GLN A CA 1
ATOM 1363 C C . GLN A 1 173 ? -38.165 -14.202 53.063 1.00 89.56 173 GLN A C 1
ATOM 1365 O O . GLN A 1 173 ? -37.467 -15.203 53.212 1.00 89.56 173 GLN A O 1
ATOM 1370 N N . ASN A 1 174 ? -39.441 -14.149 53.449 1.00 89.50 174 ASN A N 1
ATOM 1371 C CA . ASN A 1 174 ? -40.106 -15.228 54.179 1.00 89.50 174 ASN A CA 1
ATOM 1372 C C . ASN A 1 174 ? -40.502 -16.411 53.286 1.00 89.50 174 ASN A C 1
ATOM 1374 O O . ASN A 1 174 ? -40.541 -17.542 53.767 1.00 89.50 174 ASN A O 1
ATOM 1378 N N . HIS A 1 175 ? -40.792 -16.174 52.003 1.00 85.00 175 HIS A N 1
ATOM 1379 C CA . HIS A 1 175 ? -41.309 -17.218 51.109 1.00 85.00 175 HIS A CA 1
ATOM 1380 C C . HIS A 1 175 ? -40.282 -17.748 50.102 1.00 85.00 175 HIS A C 1
ATOM 1382 O O . HIS A 1 175 ? -40.439 -18.864 49.611 1.00 85.00 175 HIS A O 1
ATOM 1388 N N . GLY A 1 176 ? -39.210 -17.001 49.804 1.00 80.25 176 GLY A N 1
ATOM 1389 C CA . GLY A 1 176 ? -38.067 -17.493 49.020 1.00 80.25 176 GLY A CA 1
ATOM 1390 C C . GLY A 1 176 ? -38.388 -17.958 47.590 1.00 80.25 176 GLY A C 1
ATOM 1391 O O . GLY A 1 176 ? -37.542 -18.568 46.944 1.00 80.25 176 GLY A O 1
ATOM 1392 N N . ASN A 1 177 ? -39.590 -17.679 47.079 1.00 88.19 177 ASN A N 1
ATOM 1393 C CA . ASN A 1 177 ? -40.115 -18.111 45.781 1.00 88.19 177 ASN A CA 1
ATOM 1394 C C . ASN A 1 177 ? -40.399 -16.932 44.831 1.00 88.19 177 ASN A C 1
ATOM 1396 O O . ASN A 1 177 ? -41.142 -17.092 43.870 1.00 88.19 177 ASN A O 1
ATOM 1400 N N . THR A 1 178 ? -39.822 -15.753 45.086 1.00 93.38 178 THR A N 1
ATOM 1401 C CA . THR A 1 178 ? -40.050 -14.537 44.286 1.00 93.38 178 THR A CA 1
ATOM 1402 C C . THR A 1 178 ? -38.756 -14.043 43.642 1.00 93.38 178 THR A C 1
ATOM 1404 O O . THR A 1 178 ? -37.738 -13.886 44.316 1.00 93.38 178 THR A O 1
ATOM 1407 N N . SER A 1 179 ? -38.805 -13.769 42.342 1.00 94.94 179 SER A N 1
ATOM 1408 C CA . SER A 1 179 ? -37.762 -13.111 41.553 1.00 94.94 179 SER A CA 1
ATOM 1409 C C . SER A 1 179 ? -38.333 -11.834 40.944 1.00 94.94 179 SER A C 1
ATOM 1411 O O . SER A 1 179 ? -39.467 -11.824 40.469 1.00 94.94 179 SER A O 1
ATOM 1413 N N . ILE A 1 180 ? -37.566 -10.747 40.980 1.00 95.31 180 ILE A N 1
ATOM 1414 C CA . ILE A 1 180 ? -37.977 -9.447 40.450 1.00 95.31 180 ILE A CA 1
ATOM 1415 C C . ILE A 1 180 ? -37.075 -9.073 39.277 1.00 95.31 180 ILE A C 1
ATOM 1417 O O . ILE A 1 180 ? -35.849 -9.088 39.407 1.00 95.31 180 ILE A O 1
ATOM 1421 N N . LEU A 1 181 ? -37.692 -8.682 38.163 1.00 96.19 181 LEU A N 1
ATOM 1422 C CA . LEU A 1 181 ? -37.045 -7.978 37.062 1.00 96.19 181 LEU A CA 1
ATOM 1423 C C . LEU A 1 181 ? -37.608 -6.558 37.011 1.00 96.19 181 LEU A C 1
ATOM 1425 O O . LEU A 1 181 ? -38.726 -6.335 36.557 1.00 96.19 181 LEU A O 1
ATOM 1429 N N . ALA A 1 182 ? -36.831 -5.600 37.497 1.00 94.75 182 ALA A N 1
ATOM 1430 C CA . ALA A 1 182 ? -37.247 -4.212 37.586 1.00 94.75 182 ALA A CA 1
ATOM 1431 C C . ALA A 1 182 ? -36.481 -3.320 36.605 1.00 94.75 182 ALA A C 1
ATOM 1433 O O . ALA A 1 182 ? -35.321 -3.590 36.286 1.00 94.75 182 ALA A O 1
ATOM 1434 N N . THR A 1 183 ? -37.087 -2.212 36.184 1.00 93.31 183 THR A N 1
ATOM 1435 C CA . THR A 1 183 ? -36.372 -1.094 35.559 1.00 93.31 183 THR A CA 1
ATOM 1436 C C . THR A 1 183 ? -36.485 0.180 36.376 1.00 93.31 183 THR A C 1
ATOM 1438 O O . THR A 1 183 ? -37.452 0.394 37.099 1.00 93.31 183 THR A O 1
ATOM 1441 N N . THR A 1 184 ? -35.490 1.049 36.239 1.00 87.31 184 THR A N 1
ATOM 1442 C CA . THR A 1 184 ? -35.556 2.427 36.721 1.00 87.31 184 THR A CA 1
ATOM 1443 C C . THR A 1 184 ? -34.806 3.358 35.772 1.00 87.31 184 THR A C 1
ATOM 1445 O O . THR A 1 184 ? -33.932 2.935 35.002 1.00 87.31 184 THR A O 1
ATOM 1448 N N . THR A 1 185 ? -35.174 4.637 35.788 1.00 75.00 185 THR A N 1
ATOM 1449 C CA . THR A 1 185 ? -34.486 5.662 34.996 1.00 75.00 185 THR A CA 1
ATOM 1450 C C . THR A 1 185 ? -33.179 6.121 35.638 1.00 75.00 185 THR A C 1
ATOM 1452 O O . THR A 1 185 ? -32.218 6.399 34.921 1.00 75.00 185 THR A O 1
ATOM 1455 N N . SER A 1 186 ? -33.124 6.150 36.972 1.00 71.75 186 SER A N 1
ATOM 1456 C CA . SER A 1 186 ? -31.955 6.548 37.758 1.00 71.75 186 SER A CA 1
ATOM 1457 C C . SER A 1 186 ? -32.035 5.970 39.173 1.00 71.75 186 SER A C 1
ATOM 1459 O O . SER A 1 186 ? -33.107 5.608 39.649 1.00 71.75 186 SER A O 1
ATOM 1461 N N . LEU A 1 187 ? -30.898 5.857 39.856 1.00 74.00 187 LEU A N 1
ATOM 1462 C CA . LEU A 1 187 ? -30.872 5.335 41.220 1.00 74.00 187 LEU A CA 1
ATOM 1463 C C . LEU A 1 187 ? -31.373 6.392 42.216 1.00 74.00 187 LEU A C 1
ATOM 1465 O O . LEU A 1 187 ? -30.757 7.442 42.380 1.00 74.00 187 LEU A O 1
ATOM 1469 N N . THR A 1 188 ? -32.474 6.096 42.906 1.00 70.56 188 THR A N 1
ATOM 1470 C CA . THR A 1 188 ? -33.063 6.956 43.945 1.00 70.56 188 THR A CA 1
ATOM 1471 C C . THR A 1 188 ? -32.502 6.653 45.339 1.00 70.56 188 THR A C 1
ATOM 1473 O O . THR A 1 188 ? -31.912 5.595 45.574 1.00 70.56 188 THR A O 1
ATOM 1476 N N . GLU A 1 189 ? -32.728 7.558 46.300 1.00 70.50 189 GLU A N 1
ATOM 1477 C CA . GLU A 1 189 ? -32.347 7.376 47.714 1.00 70.50 189 GLU A CA 1
ATOM 1478 C C . GLU A 1 189 ? -32.892 6.062 48.302 1.00 70.50 189 GLU A C 1
ATOM 1480 O O . GLU A 1 189 ? -32.206 5.393 49.071 1.00 70.50 189 GLU A O 1
ATOM 1485 N N . ALA A 1 190 ? -34.088 5.628 47.881 1.00 74.25 190 ALA A N 1
ATOM 1486 C CA . ALA A 1 190 ? -34.715 4.389 48.350 1.00 74.25 190 ALA A CA 1
ATOM 1487 C C . ALA A 1 190 ? -33.894 3.117 48.044 1.00 74.25 190 ALA A C 1
ATOM 1489 O O . ALA A 1 190 ? -34.044 2.108 48.740 1.00 74.25 190 ALA A O 1
ATOM 1490 N N . LEU A 1 191 ? -33.033 3.168 47.022 1.00 81.19 191 LEU A N 1
ATOM 1491 C CA . LEU A 1 191 ? -32.197 2.056 46.565 1.00 81.19 191 LEU A CA 1
ATOM 1492 C C . LEU A 1 191 ? -30.722 2.210 46.977 1.00 81.19 191 LEU A C 1
ATOM 1494 O O . LEU A 1 191 ? -30.029 1.205 47.132 1.00 81.19 191 LEU A O 1
ATOM 1498 N N . THR A 1 192 ? -30.240 3.440 47.182 1.00 77.88 192 THR A N 1
ATOM 1499 C CA . THR A 1 192 ? -28.811 3.735 47.413 1.00 77.88 192 THR A CA 1
ATOM 1500 C C . THR A 1 192 ? -28.456 4.070 48.858 1.00 77.88 192 THR A C 1
ATOM 1502 O O . THR A 1 192 ? -27.306 3.878 49.261 1.00 77.88 192 THR A O 1
ATOM 1505 N N . GLU A 1 193 ? -29.401 4.535 49.676 1.00 79.31 193 GLU A N 1
ATOM 1506 C CA . GLU A 1 193 ? -29.118 4.875 51.070 1.00 79.31 193 GLU A CA 1
ATOM 1507 C C . GLU A 1 193 ? -29.095 3.641 51.971 1.00 79.31 193 GLU A C 1
ATOM 1509 O O . GLU A 1 193 ? -30.059 2.883 52.048 1.00 79.31 193 GLU A O 1
ATOM 1514 N N . ARG A 1 194 ? -28.029 3.495 52.767 1.00 80.06 194 ARG A N 1
ATOM 1515 C CA . ARG A 1 194 ? -27.865 2.381 53.724 1.00 80.06 194 ARG A CA 1
ATOM 1516 C C . ARG A 1 194 ? -28.993 2.256 54.752 1.00 80.06 194 ARG A C 1
ATOM 1518 O O . ARG A 1 194 ? -29.188 1.179 55.306 1.00 80.06 194 ARG A O 1
ATOM 1525 N N . SER A 1 195 ? -29.692 3.350 55.047 1.00 80.50 195 SER A N 1
ATOM 1526 C CA . SER A 1 195 ? -30.815 3.408 55.991 1.00 80.50 195 SER A CA 1
ATOM 1527 C C . SER A 1 195 ? -32.135 2.908 55.392 1.00 80.50 195 SER A C 1
ATOM 1529 O O . SER A 1 195 ? -33.084 2.667 56.143 1.00 80.50 195 SER A O 1
ATOM 1531 N N . LYS A 1 196 ? -32.224 2.768 54.062 1.00 87.12 196 LYS A N 1
ATOM 1532 C CA . LYS A 1 196 ? -33.461 2.450 53.342 1.00 87.12 196 LYS A CA 1
ATOM 1533 C C . LYS A 1 196 ? -33.644 0.952 53.119 1.00 87.12 196 LYS A C 1
ATOM 1535 O O . LYS A 1 196 ? -32.703 0.159 53.106 1.00 87.12 196 LYS A O 1
ATOM 1540 N N . THR A 1 197 ? -34.905 0.559 52.948 1.00 88.88 197 THR A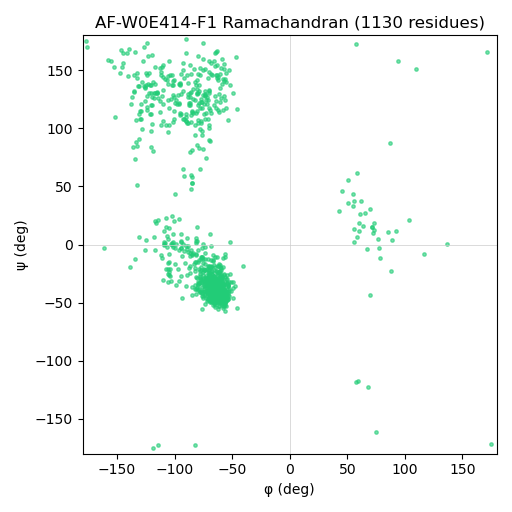 N 1
ATOM 1541 C CA . THR A 1 197 ? -35.336 -0.844 52.966 1.00 88.88 197 THR A CA 1
ATOM 1542 C C . THR A 1 197 ? -34.768 -1.673 51.820 1.00 88.88 197 THR A C 1
ATOM 1544 O O . THR A 1 197 ? -34.601 -2.865 52.014 1.00 88.88 197 THR A O 1
ATOM 1547 N N . PHE A 1 198 ? -34.446 -1.112 50.656 1.00 89.50 198 PHE A N 1
ATOM 1548 C CA . PHE A 1 198 ? -33.973 -1.894 49.503 1.00 89.50 198 PHE A CA 1
ATOM 1549 C C . PHE A 1 198 ? -32.475 -1.723 49.195 1.00 89.50 198 PHE A C 1
ATOM 1551 O O . PHE A 1 198 ? -32.014 -2.169 48.145 1.00 89.50 198 PHE A O 1
ATOM 1558 N N . TYR A 1 199 ? -31.691 -1.162 50.125 1.00 87.56 199 TYR A N 1
ATOM 1559 C CA . TYR A 1 199 ? -30.240 -1.034 49.958 1.00 87.56 199 TYR A CA 1
ATOM 1560 C C . TYR A 1 199 ? -29.565 -2.385 49.687 1.00 87.56 199 TYR A C 1
ATOM 1562 O O . TYR A 1 199 ? -29.704 -3.330 50.472 1.00 87.56 199 TYR A O 1
ATOM 1570 N N . GLY A 1 200 ? -28.823 -2.464 48.578 1.00 85.25 200 GLY A N 1
ATOM 1571 C CA . GLY A 1 200 ? -28.086 -3.663 48.165 1.00 85.25 200 GLY A CA 1
ATOM 1572 C C . GLY A 1 200 ? -28.966 -4.878 47.848 1.00 85.25 200 GLY A C 1
ATOM 1573 O O . GLY A 1 200 ? -28.463 -5.999 47.826 1.00 85.25 200 GLY A O 1
ATOM 1574 N N . PHE A 1 201 ? -30.276 -4.686 47.648 1.00 90.88 201 PHE A N 1
ATOM 1575 C CA . PHE A 1 201 ? -31.217 -5.784 47.413 1.00 90.88 201 PHE A CA 1
ATOM 1576 C C . PHE A 1 201 ? -31.188 -6.303 45.969 1.00 90.88 201 PHE A C 1
ATOM 1578 O O . PHE A 1 201 ? -31.400 -7.492 45.738 1.00 90.88 201 PHE A O 1
ATOM 1585 N N . PHE A 1 202 ? -30.919 -5.426 45.001 1.00 93.06 202 PHE A N 1
ATOM 1586 C CA . PHE A 1 202 ? -30.942 -5.753 43.577 1.00 93.06 202 PHE A CA 1
ATOM 1587 C C . PHE A 1 202 ? -29.533 -5.910 43.004 1.00 93.06 202 PHE A C 1
ATOM 1589 O O . PHE A 1 202 ? -28.607 -5.187 43.366 1.00 93.06 202 PHE A O 1
ATOM 1596 N N . ARG A 1 203 ? -29.382 -6.826 42.044 1.00 92.00 203 ARG A N 1
ATOM 1597 C CA . ARG A 1 203 ? -28.241 -6.856 41.129 1.00 92.00 203 ARG A CA 1
ATOM 1598 C C . ARG A 1 203 ? -28.474 -5.824 40.035 1.00 92.00 203 ARG A C 1
ATOM 1600 O O . ARG A 1 203 ? -29.326 -6.004 39.165 1.00 92.00 203 ARG A O 1
ATOM 1607 N N . GLU A 1 204 ? -27.720 -4.741 40.115 1.00 90.88 204 GLU A N 1
ATOM 1608 C CA . GLU A 1 204 ? -27.821 -3.600 39.215 1.00 90.88 204 GLU A CA 1
ATOM 1609 C C . GLU A 1 204 ? -27.136 -3.875 37.872 1.00 90.88 204 GLU A C 1
ATOM 1611 O O . GLU A 1 204 ? -25.987 -4.312 37.816 1.00 90.88 204 GLU A O 1
ATOM 1616 N N . GLN A 1 205 ? -27.826 -3.566 36.777 1.00 90.69 205 GLN A N 1
ATOM 1617 C CA . GLN A 1 205 ? -27.289 -3.626 35.426 1.00 90.69 205 GLN A CA 1
ATOM 1618 C C . GLN A 1 205 ? -27.569 -2.304 34.713 1.00 90.69 205 GLN A C 1
ATOM 1620 O O . GLN A 1 205 ? -28.697 -2.014 34.313 1.00 90.69 205 GLN A O 1
ATOM 1625 N N . ARG A 1 206 ? -26.519 -1.505 34.517 1.00 87.69 206 ARG A N 1
ATOM 1626 C CA . ARG A 1 206 ? -26.605 -0.249 33.767 1.00 87.69 206 ARG A CA 1
ATOM 1627 C C . ARG A 1 206 ? -26.58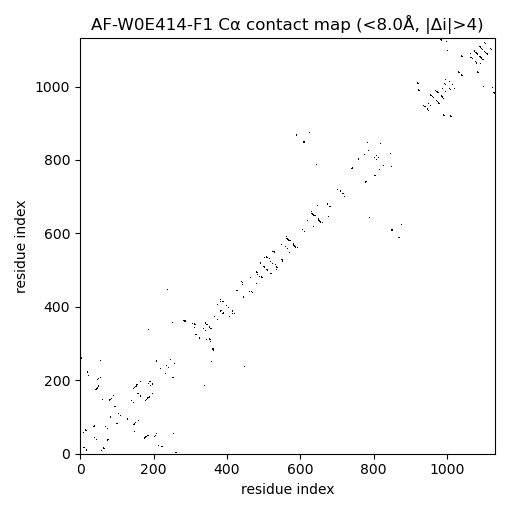2 -0.527 32.264 1.00 87.69 206 ARG A C 1
ATOM 1629 O O . ARG A 1 206 ? -25.727 -1.271 31.778 1.00 87.69 206 ARG A O 1
ATOM 1636 N N . LEU A 1 207 ? -27.529 0.055 31.533 1.00 87.94 207 LEU A N 1
ATOM 1637 C CA . LEU A 1 207 ? -27.576 0.011 30.075 1.00 87.94 207 LEU A CA 1
ATOM 1638 C C . LEU A 1 207 ? -26.747 1.159 29.508 1.00 87.94 207 LEU A C 1
ATOM 1640 O O . LEU A 1 207 ? -27.038 2.327 29.766 1.00 87.94 207 LEU A O 1
ATOM 1644 N N . ARG A 1 208 ? -25.725 0.813 28.722 1.00 86.06 208 ARG A N 1
ATOM 1645 C CA . ARG A 1 208 ? -24.900 1.800 28.026 1.00 86.06 208 ARG A CA 1
ATOM 1646 C C . ARG A 1 208 ? -25.600 2.354 26.773 1.00 86.06 208 ARG A C 1
ATOM 1648 O O . ARG A 1 208 ? -26.423 1.632 26.183 1.00 86.06 208 ARG A O 1
ATOM 1655 N N . PRO A 1 209 ? -25.281 3.600 26.376 1.00 82.88 209 PRO A N 1
ATOM 1656 C CA . PRO A 1 209 ? -25.588 4.117 25.045 1.00 82.88 209 PRO A CA 1
ATOM 1657 C C . PRO A 1 209 ? -24.978 3.239 23.950 1.00 82.88 209 PRO A C 1
ATOM 1659 O O . PRO A 1 209 ? -24.024 2.506 24.208 1.00 82.88 209 PRO A O 1
ATOM 1662 N N . PHE A 1 210 ? -25.572 3.283 22.762 1.00 87.00 210 PHE A N 1
ATOM 1663 C CA . PHE A 1 210 ? -25.014 2.638 21.578 1.00 87.00 210 PHE A CA 1
ATOM 1664 C C . PHE A 1 210 ? -23.781 3.384 21.104 1.00 87.00 210 PHE A C 1
ATOM 1666 O O . PHE A 1 210 ? -23.794 4.610 21.135 1.00 87.00 210 PHE A O 1
ATOM 1673 N N . GLU A 1 211 ? -22.791 2.637 20.625 1.00 85.56 211 GLU A N 1
ATOM 1674 C CA . GLU A 1 211 ? -21.670 3.137 19.821 1.00 85.56 211 GLU A CA 1
ATOM 1675 C C . GLU A 1 211 ? -22.111 3.443 18.372 1.00 85.56 211 GLU A C 1
ATOM 1677 O O . GLU A 1 211 ? -23.247 3.161 17.980 1.00 85.56 211 GLU A O 1
ATOM 1682 N N . VAL A 1 212 ? -21.228 4.027 17.555 1.00 80.44 212 VAL A N 1
ATOM 1683 C CA . VAL A 1 212 ? -21.526 4.365 16.146 1.00 80.44 212 VAL A CA 1
ATOM 1684 C C . VAL A 1 212 ? -21.903 3.119 15.337 1.00 80.44 212 VAL A C 1
ATOM 1686 O O . VAL A 1 212 ? -22.953 3.105 14.702 1.00 80.44 212 VAL A O 1
ATOM 1689 N N . ASP A 1 213 ? -21.109 2.050 15.413 1.00 85.50 213 ASP A N 1
ATOM 1690 C CA . ASP A 1 213 ? -21.350 0.813 14.649 1.00 85.50 213 ASP A CA 1
ATOM 1691 C C . ASP A 1 213 ? -22.625 0.092 15.115 1.00 85.50 213 ASP A C 1
ATOM 1693 O O . ASP A 1 213 ? -23.376 -0.501 14.337 1.00 85.50 213 ASP A O 1
ATOM 1697 N N . GLU A 1 214 ? -22.905 0.180 16.414 1.00 89.69 214 GLU A N 1
ATOM 1698 C CA . GLU A 1 214 ? -24.121 -0.343 17.032 1.00 89.69 214 GLU A CA 1
ATOM 1699 C C . GLU A 1 214 ? -25.365 0.427 16.557 1.00 89.69 214 GLU A C 1
ATOM 1701 O O . GLU A 1 214 ? -26.413 -0.173 16.303 1.00 89.69 214 GLU A O 1
ATOM 1706 N N . ALA A 1 215 ? -25.241 1.747 16.383 1.00 88.44 215 ALA A N 1
ATOM 1707 C CA . ALA A 1 215 ? -26.272 2.586 15.785 1.00 88.44 215 ALA A CA 1
ATOM 1708 C C . ALA A 1 215 ? -26.464 2.289 14.289 1.00 88.44 215 ALA A C 1
ATOM 1710 O O . ALA A 1 215 ? -27.608 2.146 13.857 1.00 88.44 215 ALA A O 1
ATOM 1711 N N . ALA A 1 216 ? -25.381 2.120 13.521 1.00 88.50 216 ALA A N 1
ATOM 1712 C CA . ALA A 1 216 ? -25.441 1.705 12.116 1.00 88.50 216 ALA A CA 1
ATOM 1713 C C . ALA A 1 216 ? -26.181 0.367 11.968 1.00 88.50 216 ALA A C 1
ATOM 1715 O O . ALA A 1 216 ? -27.087 0.239 11.148 1.00 88.50 216 ALA A O 1
ATOM 1716 N N . THR A 1 217 ? -25.883 -0.595 12.848 1.00 90.06 217 THR A N 1
ATOM 1717 C CA . THR A 1 217 ? -26.554 -1.902 12.881 1.00 90.06 217 THR A CA 1
ATOM 1718 C C . THR A 1 217 ? -28.059 -1.771 13.125 1.00 90.06 217 THR A C 1
ATOM 1720 O O . THR A 1 217 ? -28.848 -2.430 12.450 1.00 90.06 217 THR A O 1
ATOM 1723 N N . LEU A 1 218 ? -28.484 -0.922 14.072 1.00 89.75 218 LEU A N 1
ATOM 1724 C CA . LEU A 1 218 ? -29.910 -0.668 14.312 1.00 89.75 218 LEU A CA 1
ATOM 1725 C C . LEU A 1 218 ? -30.592 -0.073 13.073 1.00 89.75 218 LEU A C 1
ATOM 1727 O O . LEU A 1 218 ? -31.674 -0.515 12.698 1.00 89.75 218 LEU A O 1
ATOM 1731 N N . LEU A 1 219 ? -29.967 0.928 12.451 1.00 87.19 219 LEU A N 1
ATOM 1732 C CA . LEU A 1 219 ? -30.513 1.620 11.283 1.00 87.19 219 LEU A CA 1
ATOM 1733 C C . LEU A 1 219 ? -30.616 0.691 10.068 1.00 87.19 219 LEU A C 1
ATOM 1735 O O . LEU A 1 219 ? -31.634 0.719 9.381 1.00 87.19 219 LEU A O 1
ATOM 1739 N N . ALA A 1 220 ? -29.620 -0.172 9.852 1.00 87.62 220 ALA A N 1
ATOM 1740 C CA . ALA A 1 220 ? -29.649 -1.181 8.797 1.00 87.62 220 ALA A CA 1
ATOM 1741 C C . ALA A 1 220 ? -30.768 -2.209 9.034 1.00 87.62 220 ALA A C 1
ATOM 1743 O O . ALA A 1 220 ? -31.528 -2.510 8.120 1.00 87.62 220 ALA A O 1
ATOM 1744 N N . ARG A 1 221 ? -30.959 -2.678 10.278 1.00 87.19 221 ARG A N 1
ATOM 1745 C CA . ARG A 1 221 ? -32.069 -3.586 10.632 1.00 87.19 221 ARG A CA 1
ATOM 1746 C C . ARG A 1 221 ? -33.442 -2.949 10.453 1.00 87.19 221 ARG A C 1
ATOM 1748 O O . ARG A 1 221 ? -34.373 -3.619 10.015 1.00 87.19 221 ARG A O 1
ATOM 1755 N N . LEU A 1 222 ? -33.572 -1.666 10.782 1.00 86.06 222 LEU A N 1
ATOM 1756 C CA . LEU A 1 222 ? -34.794 -0.910 10.518 1.00 86.06 222 LEU A CA 1
ATOM 1757 C C . LEU A 1 222 ? -35.064 -0.807 9.007 1.00 86.06 222 LEU A C 1
ATOM 1759 O O . LEU A 1 222 ? -36.201 -1.018 8.598 1.00 86.06 222 LEU A O 1
ATOM 1763 N N . ALA A 1 223 ? -34.030 -0.580 8.187 1.00 84.38 223 ALA A N 1
ATOM 1764 C CA . ALA A 1 223 ? -34.138 -0.535 6.725 1.00 84.38 223 ALA A CA 1
ATOM 1765 C C . ALA A 1 223 ? -34.533 -1.889 6.116 1.00 84.38 223 ALA A C 1
ATOM 1767 O O . ALA A 1 223 ? -35.483 -1.964 5.338 1.00 84.38 223 ALA A O 1
ATOM 1768 N N . GLU A 1 224 ? -33.890 -2.978 6.544 1.00 84.25 224 GLU A N 1
ATOM 1769 C CA . GLU A 1 224 ? -34.269 -4.342 6.159 1.00 84.25 224 GLU A CA 1
ATOM 1770 C C . GLU A 1 224 ? -35.729 -4.646 6.526 1.00 84.25 224 GLU A C 1
ATOM 1772 O O . GLU A 1 224 ? -36.483 -5.169 5.707 1.00 84.25 224 GLU A O 1
ATOM 1777 N N . TYR A 1 225 ? -36.153 -4.282 7.742 1.00 83.56 225 TYR A N 1
ATOM 1778 C CA . TYR A 1 225 ? -37.528 -4.484 8.204 1.00 83.56 225 TYR A CA 1
ATOM 1779 C C . TYR A 1 225 ? -38.545 -3.641 7.417 1.00 83.56 225 TYR A C 1
ATOM 1781 O O . TYR A 1 225 ? -39.674 -4.079 7.190 1.00 83.56 225 TYR A O 1
ATOM 1789 N N . ALA A 1 226 ? -38.144 -2.454 6.958 1.00 78.94 226 ALA A N 1
ATOM 1790 C CA . ALA A 1 226 ? -38.927 -1.608 6.062 1.00 78.94 226 ALA A CA 1
ATOM 1791 C C . ALA A 1 226 ? -38.944 -2.106 4.597 1.00 78.94 226 ALA A C 1
ATOM 1793 O O . ALA A 1 226 ? -39.616 -1.496 3.766 1.00 78.94 226 ALA A O 1
ATOM 1794 N N . ASN A 1 227 ? -38.280 -3.232 4.290 1.00 82.25 227 ASN A N 1
ATOM 1795 C CA . ASN A 1 227 ? -38.060 -3.781 2.945 1.00 82.25 227 ASN A CA 1
ATOM 1796 C C . ASN A 1 227 ? -37.252 -2.860 2.010 1.00 82.25 227 ASN A C 1
ATOM 1798 O O . ASN A 1 227 ? -37.511 -2.825 0.806 1.00 82.25 227 ASN A O 1
ATOM 1802 N N . ASP A 1 228 ? -36.252 -2.158 2.545 1.00 78.31 228 ASP A N 1
ATOM 1803 C CA . ASP A 1 228 ? -35.308 -1.340 1.776 1.00 78.31 228 ASP A CA 1
ATOM 1804 C C . ASP A 1 228 ? -33.856 -1.844 1.949 1.00 78.31 228 ASP A C 1
ATOM 1806 O O . ASP A 1 228 ? -33.088 -1.314 2.759 1.00 78.31 228 ASP A O 1
ATOM 1810 N N . PRO A 1 229 ? -33.459 -2.906 1.220 1.00 80.50 229 PRO A N 1
ATOM 1811 C CA . PRO A 1 229 ? -32.106 -3.454 1.311 1.00 80.50 229 PRO A CA 1
ATOM 1812 C C . PRO A 1 229 ? -31.047 -2.517 0.712 1.00 80.50 229 PRO A C 1
ATOM 1814 O O . PRO A 1 229 ? -29.899 -2.553 1.140 1.00 80.50 229 PRO A O 1
ATOM 1817 N N . ALA A 1 230 ? -31.424 -1.647 -0.232 1.00 77.38 230 ALA A N 1
ATOM 1818 C CA . ALA A 1 230 ? -30.499 -0.687 -0.827 1.00 77.38 230 ALA A CA 1
ATOM 1819 C C . ALA A 1 230 ? -30.038 0.343 0.213 1.00 77.38 230 ALA A C 1
ATOM 1821 O O . ALA A 1 230 ? -28.845 0.631 0.310 1.00 77.38 230 ALA A O 1
ATOM 1822 N N . LEU A 1 231 ? -30.963 0.836 1.044 1.00 79.25 231 LEU A N 1
ATOM 1823 C CA . LEU A 1 231 ? -30.614 1.702 2.165 1.00 79.25 231 LEU A CA 1
ATOM 1824 C C . LEU A 1 231 ? -29.778 0.969 3.223 1.00 79.25 231 LEU A C 1
ATOM 1826 O O . LEU A 1 231 ? -28.850 1.557 3.780 1.00 79.25 231 LEU A O 1
ATOM 1830 N N . ALA A 1 232 ? -30.085 -0.303 3.501 1.00 83.00 232 ALA A N 1
ATOM 1831 C CA . ALA A 1 232 ? -29.318 -1.109 4.452 1.00 83.00 232 ALA A CA 1
ATOM 1832 C C . ALA A 1 232 ? -27.838 -1.217 4.042 1.00 83.00 232 ALA A C 1
ATOM 1834 O O . ALA A 1 232 ? -26.963 -1.016 4.885 1.00 83.00 232 ALA A O 1
ATOM 1835 N N . ASP A 1 233 ? -27.562 -1.433 2.753 1.00 79.50 233 ASP A N 1
ATOM 1836 C CA . ASP A 1 233 ? -26.201 -1.444 2.205 1.00 79.50 233 ASP A CA 1
ATOM 1837 C C . ASP A 1 233 ? -25.580 -0.037 2.200 1.00 79.50 233 ASP A C 1
ATOM 1839 O O . ASP A 1 233 ? -24.421 0.146 2.581 1.00 79.50 233 ASP A O 1
ATOM 1843 N N . GLN A 1 234 ? -26.360 0.989 1.844 1.00 79.00 234 GLN A N 1
ATOM 1844 C CA . GLN A 1 234 ? -25.892 2.376 1.810 1.00 79.00 234 GLN A CA 1
ATOM 1845 C C . GLN A 1 234 ? -25.448 2.882 3.188 1.00 79.00 234 GLN A C 1
ATOM 1847 O O . GLN A 1 234 ? -24.490 3.652 3.260 1.00 79.00 234 GLN A O 1
ATOM 1852 N N . ILE A 1 235 ? -26.084 2.445 4.280 1.00 82.94 235 ILE A N 1
ATOM 1853 C CA . ILE A 1 235 ? -25.697 2.802 5.657 1.00 82.94 235 ILE A CA 1
ATOM 1854 C C . ILE A 1 235 ? -24.245 2.410 5.963 1.00 82.94 235 ILE A C 1
ATOM 1856 O O . ILE A 1 235 ? -23.567 3.134 6.693 1.00 82.94 235 ILE A O 1
ATOM 1860 N N . TRP A 1 236 ? -23.764 1.307 5.388 1.00 80.44 236 TRP A N 1
ATOM 1861 C CA . TRP A 1 236 ? -22.396 0.817 5.572 1.00 80.44 236 TRP A CA 1
ATOM 1862 C C . TRP A 1 236 ? -21.390 1.399 4.578 1.00 80.44 236 TRP A C 1
ATOM 1864 O O . TRP A 1 236 ? -20.190 1.179 4.737 1.00 80.44 236 TRP A O 1
ATOM 1874 N N . SER A 1 237 ? -21.842 2.171 3.585 1.00 73.75 237 SER A N 1
ATOM 1875 C CA . SER A 1 237 ? -20.929 2.947 2.741 1.00 73.75 237 SER A CA 1
ATOM 1876 C C . SER A 1 237 ? -20.177 3.990 3.582 1.00 73.75 237 SER A C 1
ATOM 1878 O O . SER A 1 237 ? -20.713 4.449 4.595 1.00 73.75 237 SER A O 1
ATOM 1880 N N . PRO A 1 238 ? -18.975 4.435 3.179 1.00 61.81 238 PRO A N 1
ATOM 1881 C CA . PRO A 1 238 ? -18.254 5.462 3.932 1.00 61.81 238 PRO A CA 1
ATOM 1882 C C . PRO A 1 238 ? -19.057 6.762 4.124 1.00 61.81 238 PRO A C 1
ATOM 1884 O O . PRO A 1 238 ? -19.099 7.316 5.225 1.00 61.81 238 PRO A O 1
ATOM 1887 N N . LEU A 1 239 ? -19.800 7.202 3.098 1.00 67.00 239 LEU A N 1
ATOM 1888 C CA . LEU A 1 239 ? -20.731 8.332 3.210 1.00 67.00 239 LEU A CA 1
ATOM 1889 C C . LEU A 1 239 ? -21.905 8.031 4.162 1.00 67.00 239 LEU A C 1
ATOM 1891 O O . LEU A 1 239 ? -22.295 8.887 4.961 1.00 67.00 239 LEU A O 1
ATOM 1895 N N . GLY A 1 240 ? -22.456 6.816 4.110 1.00 74.88 240 GLY A N 1
ATOM 1896 C CA . GLY A 1 240 ? -23.488 6.345 5.036 1.00 74.88 240 GLY A CA 1
ATOM 1897 C C . GLY A 1 240 ? -23.015 6.361 6.487 1.00 74.88 240 GLY A C 1
ATOM 1898 O O . GLY A 1 240 ? -23.681 6.939 7.344 1.00 74.88 240 GLY A O 1
ATOM 1899 N N . LEU A 1 241 ? -21.818 5.844 6.759 1.00 72.94 241 LEU A N 1
ATOM 1900 C CA . LEU A 1 241 ? -21.199 5.851 8.082 1.00 72.94 241 LEU A CA 1
ATOM 1901 C C . LEU A 1 241 ? -20.887 7.268 8.567 1.00 72.94 241 LEU A C 1
ATOM 1903 O O . LEU A 1 241 ? -21.085 7.561 9.747 1.00 72.94 241 LEU A O 1
ATOM 1907 N N . ALA A 1 242 ? -20.463 8.175 7.684 1.00 66.56 242 ALA A N 1
ATOM 1908 C CA . ALA A 1 242 ? -20.300 9.588 8.023 1.00 66.56 242 ALA A CA 1
ATOM 1909 C C . ALA A 1 242 ? -21.636 10.222 8.462 1.00 66.56 242 ALA A C 1
ATOM 1911 O O . ALA A 1 242 ? -21.696 10.888 9.500 1.00 66.56 242 ALA A O 1
ATOM 1912 N N . ARG A 1 243 ? -22.733 9.939 7.745 1.00 75.00 243 ARG A N 1
ATOM 1913 C CA . ARG A 1 243 ? -24.091 10.365 8.133 1.00 75.00 243 ARG A CA 1
ATOM 1914 C C . ARG A 1 243 ? -24.549 9.723 9.446 1.00 75.00 243 ARG A C 1
ATOM 1916 O O . ARG A 1 243 ? -25.116 10.414 10.293 1.00 75.00 243 ARG A O 1
ATOM 1923 N N . VAL A 1 244 ? -24.253 8.441 9.673 1.00 79.62 244 VAL A N 1
ATOM 1924 C CA . VAL A 1 244 ? -24.542 7.764 10.949 1.00 79.62 244 VAL A CA 1
ATOM 1925 C C . VAL A 1 244 ? -23.751 8.384 12.097 1.00 79.62 244 VAL A C 1
ATOM 1927 O O . VAL A 1 244 ? -24.317 8.571 13.167 1.00 79.62 244 VAL A O 1
ATOM 1930 N N . ARG A 1 245 ? -22.481 8.762 11.904 1.00 71.94 245 ARG A N 1
ATOM 1931 C CA . ARG A 1 245 ? -21.676 9.468 12.921 1.00 71.94 245 ARG A CA 1
ATOM 1932 C C . ARG A 1 245 ? -22.279 10.821 13.280 1.00 71.94 245 ARG A C 1
ATOM 1934 O O . ARG A 1 245 ? -22.382 11.148 14.461 1.00 71.94 245 ARG A O 1
ATOM 1941 N N . ALA A 1 246 ? -22.732 11.571 12.279 1.00 69.06 246 ALA A N 1
ATOM 1942 C CA . ALA A 1 246 ? -23.428 12.837 12.487 1.00 69.06 246 ALA A CA 1
ATOM 1943 C C . ALA A 1 246 ? -24.713 12.645 13.304 1.00 69.06 246 ALA A C 1
ATOM 1945 O O . ALA A 1 246 ? -24.957 13.332 14.297 1.00 69.06 246 ALA A O 1
ATOM 1946 N N . LEU A 1 247 ? -25.511 11.648 12.923 1.00 75.19 247 LEU A N 1
ATOM 1947 C CA . LEU A 1 247 ? -26.728 11.291 13.635 1.00 75.19 247 LEU A CA 1
ATOM 1948 C C . LEU A 1 247 ? -26.435 10.788 15.056 1.00 75.19 247 LEU A C 1
ATOM 1950 O O . LEU A 1 247 ? -27.154 11.110 15.999 1.00 75.19 247 LEU A O 1
ATOM 1954 N N . HIS A 1 248 ? -25.362 10.026 15.229 1.00 76.50 248 HIS A N 1
ATOM 1955 C CA . HIS A 1 248 ? -24.929 9.507 16.515 1.00 76.50 248 HIS A CA 1
ATOM 1956 C C . HIS A 1 248 ? -24.530 10.626 17.473 1.00 76.50 248 HIS A C 1
ATOM 1958 O O . HIS A 1 248 ? -24.920 10.601 18.642 1.00 76.50 248 HIS A O 1
ATOM 1964 N N . TYR A 1 249 ? -23.838 11.646 16.966 1.00 68.94 249 TYR A N 1
ATOM 1965 C CA . TYR A 1 249 ? -23.525 12.850 17.724 1.00 68.94 249 TYR A CA 1
ATOM 1966 C C . TYR A 1 249 ? -24.793 13.565 18.221 1.00 68.94 249 TYR A C 1
ATOM 1968 O O . TYR A 1 249 ? -24.844 13.981 19.375 1.00 68.94 249 TYR A O 1
ATOM 1976 N N . LEU A 1 250 ? -25.864 13.628 17.416 1.00 67.19 250 LEU A N 1
ATOM 1977 C CA . LEU A 1 250 ? -27.165 14.155 17.863 1.00 67.19 250 LEU A CA 1
ATOM 1978 C C . LEU A 1 250 ? -27.851 13.260 18.903 1.00 67.19 250 LEU A C 1
ATOM 1980 O O . LEU A 1 250 ? -28.441 13.748 19.871 1.00 67.19 250 LEU A O 1
ATOM 1984 N N . ALA A 1 251 ? -27.815 11.950 18.668 1.00 72.56 251 ALA A N 1
ATOM 1985 C CA . ALA A 1 251 ? -28.551 10.956 19.432 1.00 72.56 251 ALA A CA 1
ATOM 1986 C C . ALA A 1 251 ? -27.906 10.612 20.779 1.00 72.56 251 ALA A C 1
ATOM 1988 O O . ALA A 1 251 ? -28.592 10.068 21.649 1.00 72.56 251 ALA A O 1
ATOM 1989 N N . GLY A 1 252 ? -26.605 10.874 20.953 1.00 68.88 252 GLY A N 1
ATOM 1990 C CA . GLY A 1 252 ? -25.856 10.508 22.159 1.00 68.88 252 GLY A CA 1
ATOM 1991 C C . GLY A 1 252 ? -25.955 9.012 22.477 1.00 68.88 252 GLY A C 1
ATOM 1992 O O . GLY A 1 252 ? -26.061 8.626 23.642 1.00 68.88 252 GLY A O 1
ATOM 1993 N N . GLY A 1 253 ? -26.047 8.169 21.441 1.00 74.50 253 GLY A N 1
ATOM 1994 C CA . GLY A 1 253 ? -26.220 6.723 21.591 1.00 74.50 253 GLY A CA 1
ATOM 1995 C C . GLY A 1 253 ? -27.604 6.270 22.082 1.00 74.50 253 GLY A C 1
ATOM 1996 O O . GLY A 1 253 ? -27.742 5.122 22.503 1.00 74.50 253 GLY A O 1
ATOM 1997 N N . ASN A 1 254 ? -28.640 7.118 22.057 1.00 77.56 254 ASN A N 1
ATOM 1998 C CA . ASN A 1 254 ? -30.001 6.737 22.457 1.00 77.56 254 ASN A CA 1
ATOM 1999 C C . ASN A 1 254 ? -30.752 6.001 21.314 1.00 77.56 254 ASN A C 1
ATOM 2001 O O . ASN A 1 254 ? -31.094 6.639 20.318 1.00 77.56 254 ASN A O 1
ATOM 2005 N N . PRO A 1 255 ? -31.088 4.696 21.452 1.00 82.44 255 PRO A N 1
ATOM 2006 C CA . PRO A 1 255 ? -31.764 3.890 20.425 1.00 82.44 255 PRO A CA 1
ATOM 2007 C C . PRO A 1 255 ? -33.055 4.505 19.885 1.00 82.44 255 PRO A C 1
ATOM 2009 O O . PRO A 1 255 ? -33.299 4.476 18.681 1.00 82.44 255 PRO A O 1
ATOM 2012 N N . ARG A 1 256 ? -33.862 5.113 20.765 1.00 77.50 256 ARG A N 1
ATOM 2013 C CA . ARG A 1 256 ? -35.137 5.733 20.382 1.00 77.50 256 ARG A CA 1
ATOM 2014 C C . ARG A 1 256 ? -34.951 6.894 19.407 1.00 77.50 256 ARG A C 1
ATOM 2016 O O . ARG A 1 256 ? -35.820 7.150 18.583 1.00 77.50 256 ARG A O 1
ATOM 2023 N N . VAL A 1 257 ? -33.827 7.597 19.493 1.00 73.75 257 VAL A N 1
ATOM 2024 C CA . VAL A 1 257 ? -33.532 8.699 18.579 1.00 73.75 257 VAL A CA 1
ATOM 2025 C C . VAL A 1 257 ? -33.262 8.144 17.181 1.00 73.75 257 VAL A C 1
ATOM 2027 O O . VAL A 1 257 ? -33.885 8.594 16.229 1.00 73.75 257 VAL A O 1
ATOM 2030 N N . TYR A 1 258 ? -32.456 7.088 17.049 1.00 79.25 258 TYR A N 1
ATOM 2031 C CA . TYR A 1 258 ? -32.218 6.445 15.751 1.00 79.25 258 TYR A CA 1
ATOM 2032 C C . TYR A 1 258 ? -33.487 5.860 15.128 1.00 79.25 258 TYR A C 1
ATOM 2034 O O . TYR A 1 258 ? -33.676 5.997 13.927 1.00 79.25 258 TYR A O 1
ATOM 2042 N N . THR A 1 259 ? -34.400 5.280 15.920 1.00 76.19 259 THR A N 1
ATOM 2043 C CA . THR A 1 259 ? -35.698 4.817 15.385 1.00 76.19 259 THR A CA 1
ATOM 2044 C C . THR A 1 259 ? -36.546 5.962 14.836 1.00 76.19 259 THR A C 1
ATOM 2046 O O . THR A 1 259 ? -37.333 5.757 13.920 1.00 76.19 259 THR A O 1
ATOM 2049 N N . ILE A 1 260 ? -36.394 7.172 15.383 1.00 70.94 260 ILE A N 1
ATOM 2050 C CA . ILE A 1 260 ? -37.074 8.361 14.868 1.00 70.94 260 ILE A CA 1
ATOM 2051 C C . ILE A 1 260 ? -36.379 8.851 13.594 1.00 70.94 260 ILE A C 1
ATOM 2053 O O . ILE A 1 260 ? -37.055 9.129 12.613 1.00 70.94 260 ILE A O 1
ATOM 2057 N N . PHE A 1 261 ? -35.044 8.898 13.585 1.00 71.19 261 PHE A N 1
ATOM 2058 C CA . PHE A 1 261 ? -34.255 9.369 12.445 1.00 71.19 261 PHE A CA 1
ATOM 2059 C C . PHE A 1 261 ? -34.155 8.379 11.274 1.00 71.19 261 PHE A C 1
ATOM 2061 O O . PHE A 1 261 ? -33.817 8.786 10.169 1.00 71.19 261 PHE A O 1
ATOM 2068 N N . HIS A 1 262 ? -34.479 7.102 11.482 1.00 73.50 262 HIS A N 1
ATOM 2069 C CA . HIS A 1 262 ? -34.509 6.089 10.425 1.00 73.50 262 HIS A CA 1
ATOM 2070 C C . HIS A 1 262 ? -35.388 6.516 9.242 1.00 73.50 262 HIS A C 1
ATOM 2072 O O . HIS A 1 262 ? -34.968 6.435 8.093 1.00 73.50 262 HIS A O 1
ATOM 2078 N N . ASP A 1 263 ? -36.553 7.077 9.553 1.00 62.00 263 ASP A N 1
ATOM 2079 C CA . ASP A 1 263 ? -37.555 7.562 8.599 1.00 62.00 263 ASP A CA 1
ATOM 2080 C C . ASP A 1 263 ? -37.085 8.745 7.737 1.00 62.00 263 ASP A C 1
ATOM 2082 O O . ASP A 1 263 ? -37.768 9.175 6.806 1.00 62.00 263 ASP A O 1
ATOM 2086 N N . PHE A 1 264 ? -35.941 9.319 8.103 1.00 64.69 264 PHE A N 1
ATOM 2087 C CA . PHE A 1 264 ? -35.317 10.455 7.447 1.00 64.69 264 PHE A CA 1
ATOM 2088 C C . PHE A 1 264 ? -34.105 10.053 6.602 1.00 64.69 264 PHE A C 1
ATOM 2090 O O . PHE A 1 264 ? -33.668 10.846 5.774 1.00 64.69 264 PHE A O 1
ATOM 2097 N N . LEU A 1 265 ? -33.573 8.836 6.776 1.00 63.97 265 LEU A N 1
ATOM 2098 C CA . LEU A 1 265 ? -32.456 8.328 5.972 1.00 63.97 265 LEU A CA 1
ATOM 2099 C C . LEU A 1 265 ? -32.860 8.027 4.521 1.00 63.97 265 LEU A C 1
ATOM 2101 O O . LEU A 1 265 ? -31.993 8.012 3.657 1.00 63.97 265 LEU A O 1
ATOM 2105 N N . THR A 1 266 ? -34.155 7.821 4.269 1.00 55.47 266 THR A N 1
ATOM 2106 C CA . THR A 1 266 ? -34.756 7.558 2.947 1.00 55.47 266 THR A CA 1
ATOM 2107 C C . THR A 1 266 ? -35.230 8.815 2.218 1.00 55.47 266 THR A C 1
ATOM 2109 O O . THR A 1 266 ? -35.717 8.725 1.094 1.00 55.47 266 THR A O 1
ATOM 2112 N N . ARG A 1 267 ? -35.171 9.988 2.860 1.00 61.12 267 ARG A N 1
ATOM 2113 C CA . ARG A 1 267 ? -35.725 11.227 2.303 1.00 61.12 267 ARG A CA 1
ATOM 2114 C C . ARG A 1 267 ? -34.664 11.931 1.471 1.00 61.12 267 ARG A C 1
ATOM 2116 O O . ARG A 1 267 ? -33.753 12.558 2.008 1.00 61.12 267 ARG A O 1
ATOM 2123 N N . ASP A 1 268 ? -34.822 11.833 0.155 1.00 50.97 268 ASP A N 1
ATOM 2124 C CA . ASP A 1 268 ? -33.902 12.400 -0.838 1.00 50.97 268 ASP A CA 1
ATOM 2125 C C . ASP A 1 268 ? -34.033 13.925 -0.987 1.00 50.97 268 ASP A C 1
ATOM 2127 O O . ASP A 1 268 ? -33.184 14.569 -1.608 1.00 50.97 268 ASP A O 1
ATOM 2131 N N . SER A 1 269 ? -35.095 14.525 -0.433 1.00 49.66 269 SER A N 1
ATOM 2132 C CA . SER A 1 269 ? -35.361 15.959 -0.527 1.00 49.66 269 SER A CA 1
ATOM 2133 C C . SER A 1 269 ? -35.375 16.640 0.843 1.00 49.66 269 SER A C 1
ATOM 2135 O O . SER A 1 269 ? -35.873 16.126 1.846 1.00 49.66 269 SER A O 1
ATOM 2137 N N . LEU A 1 270 ? -34.796 17.837 0.888 1.00 50.56 270 LEU A N 1
ATOM 2138 C CA . LEU A 1 270 ? -34.600 18.594 2.121 1.00 50.56 270 LEU A CA 1
ATOM 2139 C C . LEU A 1 270 ? -35.924 19.118 2.715 1.00 50.56 270 LEU A C 1
ATOM 2141 O O . LEU A 1 270 ? -36.045 19.185 3.939 1.00 50.56 270 LEU A O 1
ATOM 2145 N N . ASP A 1 271 ? -36.934 19.382 1.878 1.00 52.47 271 ASP A N 1
ATOM 2146 C CA . ASP A 1 271 ? -38.297 19.753 2.303 1.00 52.47 271 ASP A CA 1
ATOM 2147 C C . ASP A 1 271 ? -38.968 18.629 3.111 1.00 52.47 271 ASP A C 1
ATOM 2149 O O . ASP A 1 271 ? -39.772 18.867 4.012 1.00 52.47 271 ASP A O 1
ATOM 2153 N N . GLU A 1 272 ? -38.595 17.378 2.844 1.00 58.72 272 GLU A N 1
ATOM 2154 C CA . GLU A 1 272 ? -39.097 16.231 3.587 1.00 58.72 272 GLU A CA 1
ATOM 2155 C C . GLU A 1 272 ? -38.343 16.015 4.912 1.00 58.72 272 GLU A C 1
ATOM 2157 O O . GLU A 1 272 ? -38.846 15.292 5.771 1.00 58.72 272 GLU A O 1
ATOM 2162 N N . LEU A 1 273 ? -37.176 16.636 5.127 1.00 65.38 273 LEU A N 1
ATOM 2163 C CA . LEU A 1 273 ? -36.355 16.471 6.336 1.00 65.38 273 LEU A CA 1
ATOM 2164 C C . LEU A 1 273 ? -36.648 17.532 7.408 1.00 65.38 273 LEU A C 1
ATOM 2166 O O . LEU A 1 273 ? -36.791 17.195 8.585 1.00 65.38 273 LEU A O 1
ATOM 2170 N N . VAL A 1 274 ? -36.732 18.809 7.020 1.00 64.38 274 VAL A N 1
ATOM 2171 C CA . VAL A 1 274 ? -36.742 19.935 7.974 1.00 64.38 274 VAL A CA 1
ATOM 2172 C C . VAL A 1 274 ? -38.072 20.053 8.724 1.00 64.38 274 VAL A C 1
ATOM 2174 O O . VAL A 1 274 ? -38.081 20.058 9.958 1.00 64.38 274 VAL A O 1
ATOM 2177 N N . THR A 1 275 ? -39.203 20.074 8.017 1.00 66.12 275 THR A N 1
ATOM 2178 C CA . THR A 1 275 ? -40.526 20.276 8.632 1.00 66.12 275 THR A CA 1
ATOM 2179 C C . THR A 1 275 ? -40.907 19.186 9.654 1.00 66.12 275 THR A C 1
ATOM 2181 O O . THR A 1 275 ? -41.359 19.519 10.756 1.00 66.12 275 THR A O 1
ATOM 2184 N N . PRO A 1 276 ? -40.716 17.874 9.393 1.00 66.06 276 PRO A N 1
ATOM 2185 C CA . PRO A 1 276 ? -41.048 16.840 10.376 1.00 66.06 276 PRO A CA 1
ATOM 2186 C C . PRO A 1 276 ? -40.079 16.809 11.562 1.00 66.06 276 PRO A C 1
ATOM 2188 O O . PRO A 1 276 ? -40.491 16.459 12.667 1.00 66.06 276 PRO A O 1
ATOM 2191 N N . LEU A 1 277 ? -38.818 17.205 11.363 1.00 68.62 277 LEU A N 1
ATOM 2192 C CA . LEU A 1 277 ? -37.855 17.347 12.452 1.00 68.62 277 LEU A CA 1
ATOM 2193 C C . LEU A 1 277 ? -38.243 18.500 13.390 1.00 68.62 277 LEU A C 1
ATOM 2195 O O . LEU A 1 277 ? -38.209 18.329 14.608 1.00 68.62 277 LEU A O 1
ATOM 2199 N N . MET A 1 278 ? -38.680 19.644 12.853 1.00 70.25 278 MET A N 1
ATOM 2200 C CA . MET A 1 278 ? -39.197 20.754 13.665 1.00 70.25 278 MET A CA 1
ATOM 2201 C C . MET A 1 278 ? -40.444 20.346 14.454 1.00 70.25 278 MET A C 1
ATOM 2203 O O . MET A 1 278 ? -40.529 20.602 15.656 1.00 70.25 278 MET A O 1
ATOM 2207 N N . LYS A 1 279 ? -41.364 19.615 13.817 1.00 70.44 279 LYS A N 1
ATOM 2208 C CA . LYS A 1 279 ? -42.540 19.053 14.492 1.00 70.44 279 LYS A CA 1
ATOM 2209 C C . LYS A 1 279 ? -42.160 18.099 15.632 1.00 70.44 279 LYS A C 1
ATOM 2211 O O . LYS A 1 279 ? -42.748 18.165 16.709 1.00 70.44 279 LYS A O 1
ATOM 2216 N N . LEU A 1 280 ? -41.156 17.245 15.427 1.00 70.62 280 LEU A N 1
ATOM 2217 C CA . LEU A 1 280 ? -40.637 16.354 16.466 1.00 70.62 280 LEU A CA 1
ATOM 2218 C C . LEU A 1 280 ? -40.063 17.139 17.657 1.00 70.62 280 LEU A C 1
ATOM 2220 O O . LEU A 1 280 ? -40.315 16.786 18.809 1.00 70.62 280 LEU A O 1
ATOM 2224 N N . LEU A 1 281 ? -39.294 18.201 17.400 1.00 72.81 281 LEU A N 1
ATOM 2225 C CA . LEU A 1 281 ? -38.754 19.056 18.462 1.00 72.81 281 LEU A CA 1
ATOM 2226 C C . LEU A 1 281 ? -39.885 19.715 19.264 1.00 72.81 281 LEU A C 1
ATOM 2228 O O . LEU A 1 281 ? -39.831 19.715 20.496 1.00 72.81 281 LEU A O 1
ATOM 2232 N N . ASP A 1 282 ? -40.935 20.203 18.601 1.00 70.38 282 ASP A N 1
ATOM 2233 C CA . ASP A 1 282 ? -42.121 20.755 19.265 1.00 70.38 282 ASP A CA 1
ATOM 2234 C C . ASP A 1 282 ? -42.836 19.714 20.144 1.00 70.38 282 ASP A C 1
ATOM 2236 O O . ASP A 1 282 ? -43.221 20.022 21.276 1.00 70.38 282 ASP A O 1
ATOM 2240 N N . GLU A 1 283 ? -42.956 18.468 19.679 1.00 67.50 283 GLU A N 1
ATOM 2241 C CA . GLU A 1 283 ? -43.551 17.359 20.438 1.00 67.50 283 GLU A CA 1
ATOM 2242 C C . GLU A 1 283 ? -42.705 16.956 21.664 1.00 67.50 283 GLU A C 1
ATOM 2244 O O . GLU A 1 283 ? -43.250 16.661 22.732 1.00 67.50 283 GLU A O 1
ATOM 2249 N N . LEU A 1 284 ? -41.371 16.977 21.553 1.00 68.56 284 LEU A N 1
ATOM 2250 C CA . LEU A 1 284 ? -40.448 16.604 22.636 1.00 68.56 284 LEU A CA 1
ATOM 2251 C C . LEU A 1 284 ? -40.196 17.734 23.650 1.00 68.56 284 LEU A C 1
ATOM 2253 O O . LEU A 1 284 ? -39.796 17.483 24.793 1.00 68.56 284 LEU A O 1
ATOM 2257 N N . THR A 1 285 ? -40.448 18.986 23.270 1.00 74.81 285 THR A N 1
ATOM 2258 C CA . THR A 1 285 ? -40.160 20.168 24.097 1.00 74.81 285 THR A CA 1
ATOM 2259 C C . THR A 1 285 ? -40.874 20.172 25.462 1.00 74.81 285 THR A C 1
ATOM 2261 O O . THR A 1 285 ? -40.202 20.420 26.473 1.00 74.81 285 THR A O 1
ATOM 2264 N N . PRO A 1 286 ? -42.189 19.878 25.572 1.00 71.81 286 PRO A N 1
ATOM 2265 C CA . PRO A 1 286 ? -42.886 19.822 26.861 1.00 71.81 286 PRO A CA 1
ATOM 2266 C C . PRO A 1 286 ? -42.269 18.813 27.836 1.00 71.81 286 PRO A C 1
ATOM 2268 O O . PRO A 1 286 ? -42.178 19.074 29.039 1.00 71.81 286 PRO A O 1
ATOM 2271 N N . TYR A 1 287 ? -41.794 17.680 27.315 1.00 68.38 287 TYR A N 1
ATOM 2272 C CA . TYR A 1 287 ? -41.150 16.642 28.109 1.00 68.38 287 TYR A CA 1
ATOM 2273 C C . TYR A 1 287 ? -39.834 17.137 28.729 1.00 68.38 287 TYR A C 1
ATOM 2275 O O . TYR A 1 287 ? -39.669 17.072 29.952 1.00 68.38 287 TYR A O 1
ATOM 2283 N N . TYR A 1 288 ? -38.924 17.697 27.925 1.00 74.62 288 TYR A N 1
ATOM 2284 C CA . TYR A 1 288 ? -37.644 18.208 28.431 1.00 74.62 288 TYR A CA 1
ATOM 2285 C C . TYR A 1 288 ? -37.811 19.400 29.385 1.00 74.62 288 TYR A C 1
ATOM 2287 O O . TYR A 1 288 ? -37.035 19.548 30.332 1.00 74.62 288 TYR A O 1
ATOM 2295 N N . GLN A 1 289 ? -38.857 20.211 29.204 1.00 73.75 289 GLN A N 1
ATOM 2296 C CA . GLN A 1 289 ? -39.205 21.290 30.134 1.00 73.75 289 GLN A CA 1
ATOM 2297 C C . GLN A 1 289 ? -39.674 20.765 31.490 1.00 73.75 289 GLN A C 1
ATOM 2299 O O . GLN A 1 289 ? -39.209 21.248 32.523 1.00 73.75 289 GLN A O 1
ATOM 2304 N N . SER A 1 290 ? -40.547 19.755 31.499 1.00 71.31 290 SER A N 1
ATOM 2305 C CA . SER A 1 290 ? -40.988 19.108 32.739 1.00 71.31 290 SER A CA 1
ATOM 2306 C C . SER A 1 290 ? -39.803 18.486 33.486 1.00 71.31 290 SER A C 1
ATOM 2308 O O . SER A 1 290 ? -39.625 18.712 34.684 1.00 71.31 290 SER A O 1
ATOM 2310 N N . ARG A 1 291 ? -38.910 17.816 32.747 1.00 72.69 291 ARG A N 1
ATOM 2311 C CA . ARG A 1 291 ? -37.672 17.224 33.268 1.00 72.69 291 ARG A CA 1
ATOM 2312 C C . ARG A 1 291 ? -36.745 18.282 33.897 1.00 72.69 291 ARG A C 1
ATOM 2314 O O . ARG A 1 291 ? -36.265 18.095 35.011 1.00 72.69 291 ARG A O 1
ATOM 2321 N N . MET A 1 292 ? -36.563 19.437 33.250 1.00 75.69 292 MET A N 1
ATOM 2322 C CA . MET A 1 292 ? -35.814 20.566 33.825 1.00 75.69 292 MET A CA 1
ATOM 2323 C C . MET A 1 292 ? -36.466 21.135 35.089 1.00 75.69 292 MET A C 1
ATOM 2325 O O . MET A 1 292 ? -35.758 21.518 36.018 1.00 75.69 292 MET A O 1
ATOM 2329 N N . PHE A 1 293 ? -37.798 21.202 35.145 1.00 75.31 293 PHE A N 1
ATOM 2330 C CA . PHE A 1 293 ? -38.529 21.804 36.263 1.00 75.31 293 PHE A CA 1
ATOM 2331 C C . PHE A 1 293 ? -38.394 21.013 37.573 1.00 75.31 293 PHE A C 1
ATOM 2333 O O . PHE A 1 293 ? -38.411 21.607 38.650 1.00 75.31 293 PHE A O 1
ATOM 2340 N N . GLN A 1 294 ? -38.202 19.695 37.484 1.00 72.19 294 GLN A N 1
ATOM 2341 C CA . GLN A 1 294 ? -38.038 18.803 38.637 1.00 72.19 294 GLN A CA 1
ATOM 2342 C C . GLN A 1 294 ? -36.671 18.938 39.339 1.00 72.19 294 GLN A C 1
ATOM 2344 O O . GLN A 1 294 ? -36.499 18.442 40.450 1.00 72.19 294 GLN A O 1
ATOM 2349 N N . LEU A 1 295 ? -35.696 19.620 38.727 1.00 82.19 295 LEU A N 1
ATOM 2350 C CA . LEU A 1 295 ? -34.346 19.768 39.275 1.00 82.19 295 LEU A CA 1
ATOM 2351 C C . LEU A 1 295 ? -34.222 20.909 40.296 1.00 82.19 295 LEU A C 1
ATOM 2353 O O . LEU A 1 295 ? -34.866 21.964 40.204 1.00 82.19 295 LEU A O 1
ATOM 2357 N N . ALA A 1 296 ? -33.289 20.746 41.239 1.00 85.50 296 ALA A N 1
ATOM 2358 C CA . ALA A 1 296 ? -32.967 21.787 42.210 1.00 85.50 296 ALA A CA 1
ATOM 2359 C C . ALA A 1 296 ? -32.477 23.079 41.510 1.00 85.50 296 ALA A C 1
ATOM 2361 O O . ALA A 1 296 ? -31.876 23.008 40.435 1.00 85.50 296 ALA A O 1
ATOM 2362 N N . PRO A 1 297 ? -32.672 24.276 42.102 1.00 89.00 297 PRO A N 1
ATOM 2363 C CA . PRO A 1 297 ? -32.306 25.546 41.459 1.00 89.00 297 PRO A CA 1
ATOM 2364 C C . PRO A 1 297 ? -30.848 25.610 40.975 1.00 89.00 297 PRO A C 1
ATOM 2366 O O . PRO A 1 297 ? -30.584 26.049 39.859 1.00 89.00 297 PRO A O 1
ATOM 2369 N N . LEU A 1 298 ? -29.904 25.108 41.780 1.00 88.81 298 LEU A N 1
ATOM 2370 C CA . LEU A 1 298 ? -28.481 25.088 41.427 1.00 88.81 298 LEU A CA 1
ATOM 2371 C C . LEU A 1 298 ? -28.171 24.107 40.284 1.00 88.81 298 LEU A C 1
ATOM 2373 O O . LEU A 1 298 ? -27.371 24.414 39.408 1.00 88.81 298 LEU A O 1
ATOM 2377 N N . GLN A 1 299 ? -28.834 22.950 40.259 1.00 91.56 299 GLN A N 1
ATOM 2378 C CA . GLN A 1 299 ? -28.702 21.963 39.184 1.00 91.56 299 GLN A CA 1
ATOM 2379 C C . GLN A 1 299 ? -29.216 22.521 37.854 1.00 91.56 299 GLN A C 1
ATOM 2381 O O . GLN A 1 299 ? -28.545 22.395 36.833 1.00 91.56 299 GLN A O 1
ATOM 2386 N N . ARG A 1 300 ? -30.356 23.224 37.878 1.00 90.38 300 ARG A N 1
ATOM 2387 C CA . ARG A 1 300 ? -30.877 23.943 36.706 1.00 90.38 300 ARG A CA 1
ATOM 2388 C C . ARG A 1 300 ? -29.893 24.993 36.195 1.00 90.38 300 ARG A C 1
ATOM 2390 O O . ARG A 1 300 ? -29.667 25.057 34.992 1.00 90.38 300 ARG A O 1
ATOM 2397 N N . ALA A 1 301 ? -29.280 25.770 37.089 1.00 88.50 301 ALA A N 1
ATOM 2398 C CA . ALA A 1 301 ? -28.285 26.779 36.716 1.00 88.50 301 ALA A CA 1
ATOM 2399 C C . ALA A 1 301 ? -27.021 26.168 36.078 1.00 88.50 301 ALA A C 1
ATOM 2401 O O . ALA A 1 301 ? -26.477 26.728 35.124 1.00 88.50 301 ALA A O 1
ATOM 2402 N N . ILE A 1 302 ? -26.568 25.005 36.564 1.00 91.75 302 ILE A N 1
ATOM 2403 C CA . ILE A 1 302 ? -25.461 24.248 35.957 1.00 91.75 302 ILE A CA 1
ATOM 2404 C C . ILE A 1 302 ? -25.826 23.801 34.538 1.00 91.75 302 ILE A C 1
ATOM 2406 O O . ILE A 1 302 ? -25.057 24.044 33.609 1.00 91.75 302 ILE A O 1
ATOM 2410 N N . LEU A 1 303 ? -27.002 23.194 34.351 1.00 88.38 303 LEU A N 1
ATOM 2411 C CA . LEU A 1 303 ? -27.439 22.726 33.033 1.00 88.38 303 LEU A CA 1
ATOM 2412 C C . LEU A 1 303 ? -27.653 23.879 32.049 1.00 88.38 303 LEU A C 1
ATOM 2414 O O . LEU A 1 303 ? -27.228 23.776 30.904 1.00 88.38 303 LEU A O 1
ATOM 2418 N N . ASP A 1 304 ? -28.236 24.996 32.489 1.00 86.62 304 ASP A N 1
ATOM 2419 C CA . ASP A 1 304 ? -28.384 26.204 31.669 1.00 86.62 304 ASP A CA 1
ATOM 2420 C C . ASP A 1 304 ? -27.022 26.804 31.268 1.00 86.62 304 ASP A C 1
ATOM 2422 O O . ASP A 1 304 ? -26.841 27.302 30.157 1.00 86.62 304 ASP A O 1
ATOM 2426 N N . THR A 1 305 ? -26.019 26.693 32.140 1.00 88.81 305 THR A N 1
ATOM 2427 C CA . THR A 1 305 ? -24.645 27.113 31.838 1.00 88.81 305 THR A CA 1
ATOM 2428 C C . THR A 1 305 ? -24.000 26.214 30.785 1.00 88.81 305 THR A C 1
ATOM 2430 O O . THR A 1 305 ? -23.469 26.721 29.800 1.00 88.81 305 THR A O 1
ATOM 2433 N N . LEU A 1 306 ? -24.082 24.890 30.946 1.00 86.56 306 LEU A N 1
ATOM 2434 C CA . LEU A 1 306 ? -23.578 23.926 29.960 1.00 86.56 306 LEU A CA 1
ATOM 2435 C C . LEU A 1 306 ? -24.289 24.065 28.607 1.00 86.56 306 LEU A C 1
ATOM 2437 O O . LEU A 1 306 ? -23.647 24.014 27.558 1.00 86.56 306 LEU A O 1
ATOM 2441 N N . ARG A 1 307 ? -25.600 24.331 28.633 1.00 83.25 307 ARG A N 1
ATOM 2442 C CA . ARG A 1 307 ? -26.409 24.646 27.451 1.00 83.25 307 ARG A CA 1
ATOM 2443 C C . ARG A 1 307 ? -25.838 25.837 26.679 1.00 83.25 307 ARG A C 1
ATOM 2445 O O . ARG A 1 307 ? -25.626 25.717 25.476 1.00 83.25 307 ARG A O 1
ATOM 2452 N N . ARG A 1 308 ? -25.532 26.946 27.368 1.00 79.81 308 ARG A N 1
ATOM 2453 C CA . ARG A 1 308 ? -24.937 28.155 26.763 1.00 79.81 308 ARG A CA 1
ATOM 2454 C C . ARG A 1 308 ? -23.505 27.960 26.268 1.00 79.81 308 ARG A C 1
ATOM 2456 O O . ARG A 1 308 ? -23.143 28.542 25.252 1.00 79.81 308 ARG A O 1
ATOM 2463 N N . LEU A 1 309 ? -22.686 27.187 26.984 1.00 81.44 309 LEU A N 1
ATOM 2464 C CA . LEU A 1 309 ? -21.271 26.991 26.637 1.00 81.44 309 LEU A CA 1
ATOM 2465 C C . LEU A 1 309 ? -21.079 26.159 25.365 1.00 81.44 309 LEU A C 1
ATOM 2467 O O . LEU A 1 309 ? -20.055 26.304 24.706 1.00 81.44 309 LEU A O 1
ATOM 2471 N N . ARG A 1 310 ? -22.055 25.310 25.017 1.00 73.25 310 ARG A N 1
ATOM 2472 C CA . ARG A 1 310 ? -22.100 24.487 23.795 1.00 73.25 310 ARG A CA 1
ATOM 2473 C C . ARG A 1 310 ? -20.938 23.508 23.576 1.00 73.25 310 ARG A C 1
ATOM 2475 O O . ARG A 1 310 ? -20.921 22.845 22.547 1.00 73.25 310 ARG A O 1
ATOM 2482 N N . ARG A 1 311 ? -20.043 23.364 24.553 1.00 79.56 311 ARG A N 1
ATOM 2483 C CA . ARG A 1 311 ? -18.879 22.469 24.556 1.00 79.56 311 ARG A CA 1
ATOM 2484 C C . ARG A 1 311 ? -18.681 21.853 25.935 1.00 79.56 311 ARG A C 1
ATOM 2486 O O . ARG A 1 311 ? -19.184 22.393 26.927 1.00 79.56 311 ARG A O 1
ATOM 2493 N N . ALA A 1 312 ? -17.877 20.797 26.001 1.00 82.81 312 ALA A N 1
ATOM 2494 C CA . ALA A 1 312 ? -17.387 20.277 27.265 1.00 82.81 312 ALA A CA 1
ATOM 2495 C C . ALA A 1 312 ? -16.630 21.366 28.042 1.00 82.81 312 ALA A C 1
ATOM 2497 O O . ALA A 1 312 ? -15.731 22.034 27.521 1.00 82.81 312 ALA A O 1
ATOM 2498 N N . ALA A 1 313 ? -17.021 21.572 29.298 1.00 87.12 313 ALA A N 1
ATOM 2499 C CA . ALA A 1 313 ? -16.511 22.647 30.136 1.00 87.12 313 ALA A CA 1
ATOM 2500 C C . ALA A 1 313 ? -15.897 22.092 31.429 1.00 87.12 313 ALA A C 1
ATOM 2502 O O . ALA A 1 313 ? -16.475 21.199 32.055 1.00 87.12 313 ALA A O 1
ATOM 2503 N N . PRO A 1 314 ? -14.744 22.618 31.878 1.00 91.44 314 PRO A N 1
ATOM 2504 C CA . PRO A 1 314 ? -14.134 22.178 33.120 1.00 91.44 314 PRO A CA 1
ATOM 2505 C C . PRO A 1 314 ? -14.915 22.714 34.325 1.00 91.44 314 PRO A C 1
ATOM 2507 O O . PRO A 1 314 ? -15.457 23.823 34.301 1.00 91.44 314 PRO A O 1
ATOM 2510 N N . VAL A 1 315 ? -14.881 21.977 35.441 1.00 91.31 315 VAL A N 1
ATOM 2511 C CA . VAL A 1 315 ? -15.577 22.338 36.698 1.00 91.31 315 VAL A CA 1
ATOM 2512 C C . VAL A 1 315 ? -15.309 23.788 37.131 1.00 91.31 315 VAL A C 1
ATOM 2514 O O . VAL A 1 315 ? -16.209 24.472 37.614 1.00 91.31 315 VAL A O 1
ATOM 2517 N N . LYS A 1 316 ? -14.080 24.289 36.939 1.00 90.06 316 LYS A N 1
ATOM 2518 C CA . LYS A 1 316 ? -13.697 25.672 37.279 1.00 90.06 316 LYS A CA 1
ATOM 2519 C C . LYS A 1 316 ? -14.435 26.725 36.450 1.00 90.06 316 LYS A C 1
ATOM 2521 O O . LYS A 1 316 ? -14.772 27.779 36.982 1.00 90.06 316 LYS A O 1
ATOM 2526 N N . GLU A 1 317 ? -14.672 26.457 35.169 1.00 92.38 317 GLU A N 1
ATOM 2527 C CA . GLU A 1 317 ? -15.381 27.376 34.275 1.00 92.38 317 GLU A CA 1
ATOM 2528 C C . GLU A 1 317 ? -16.872 27.412 34.616 1.00 92.38 317 GLU A C 1
ATOM 2530 O O . GLU A 1 317 ? -17.433 28.490 34.808 1.00 92.38 317 GLU A O 1
ATOM 2535 N N . ILE A 1 318 ? -17.478 26.238 34.815 1.00 92.56 318 ILE A N 1
ATOM 2536 C CA . ILE A 1 318 ? -18.879 26.109 35.241 1.00 92.56 318 ILE A CA 1
ATOM 2537 C C . ILE A 1 318 ? -19.086 26.823 36.584 1.00 92.56 318 ILE A C 1
ATOM 2539 O O . ILE A 1 318 ? -20.025 27.596 36.747 1.00 92.56 318 ILE A O 1
ATOM 2543 N N . ALA A 1 319 ? -18.167 26.633 37.532 1.00 92.69 319 ALA A N 1
ATOM 2544 C CA . ALA A 1 319 ? -18.199 27.290 38.835 1.00 92.69 319 ALA A CA 1
ATOM 2545 C C . ALA A 1 319 ? -18.124 28.814 38.758 1.00 92.69 319 ALA A C 1
ATOM 2547 O O . ALA A 1 319 ? -18.852 29.499 39.476 1.00 92.69 319 ALA A O 1
ATOM 2548 N N . ARG A 1 320 ? -17.301 29.349 37.852 1.00 93.38 320 ARG A N 1
ATOM 2549 C CA . ARG A 1 320 ? -17.215 30.792 37.609 1.00 93.38 320 ARG A CA 1
ATOM 2550 C C . ARG A 1 320 ? -18.526 31.348 37.047 1.00 93.38 320 ARG A C 1
ATOM 2552 O O . ARG A 1 320 ? -18.983 32.379 37.526 1.00 93.38 320 ARG A O 1
ATOM 2559 N N . GLN A 1 321 ? -19.131 30.664 36.076 1.00 91.62 321 GLN A N 1
ATOM 2560 C CA . GLN A 1 321 ? -20.378 31.088 35.423 1.00 91.62 321 GLN A CA 1
ATOM 2561 C C . GLN A 1 321 ? -21.593 31.004 36.362 1.00 91.62 321 GLN A C 1
ATOM 2563 O O . GLN A 1 321 ? -22.409 31.918 36.411 1.00 91.62 321 GLN A O 1
ATOM 2568 N N . VAL A 1 322 ? -21.685 29.935 37.160 1.00 92.56 322 VAL A N 1
ATOM 2569 C CA . VAL A 1 322 ? -22.744 29.736 38.170 1.00 92.56 322 VAL A CA 1
ATOM 2570 C C . VAL A 1 322 ? -22.462 30.536 39.458 1.00 92.56 322 VAL A C 1
ATOM 2572 O O . VAL A 1 322 ? -23.283 30.566 40.372 1.00 92.56 322 VAL A O 1
ATOM 2575 N N . MET A 1 323 ? -21.303 31.201 39.547 1.00 90.38 323 MET A N 1
ATOM 2576 C CA . MET A 1 323 ? -20.858 32.010 40.691 1.00 90.38 323 MET A CA 1
ATOM 2577 C C . MET A 1 323 ? -20.853 31.238 42.024 1.00 90.38 323 MET A C 1
ATOM 2579 O O . MET A 1 323 ? -21.289 31.733 43.060 1.00 90.38 323 MET A O 1
ATOM 2583 N N . THR A 1 324 ? -20.368 29.995 42.000 1.00 92.50 324 THR A N 1
ATOM 2584 C CA . THR A 1 324 ? -20.325 29.081 43.158 1.00 92.50 324 THR A CA 1
ATOM 2585 C C . THR A 1 324 ? -18.947 28.402 43.252 1.00 92.50 324 THR A C 1
ATOM 2587 O O . THR A 1 324 ? -18.157 28.462 42.316 1.00 92.50 324 THR A O 1
ATOM 2590 N N . SER A 1 325 ? -18.600 27.763 44.377 1.00 92.81 325 SER A N 1
ATOM 2591 C CA . SER A 1 325 ? -17.307 27.073 44.524 1.00 92.81 325 SER A CA 1
ATOM 2592 C C . SER A 1 325 ? -17.187 25.831 43.625 1.00 92.81 325 SER A C 1
ATOM 2594 O O . SER A 1 325 ? -18.147 25.082 43.431 1.00 92.81 325 SER A O 1
ATOM 2596 N N . SER A 1 326 ? -15.975 25.555 43.123 1.00 90.44 326 SER A N 1
ATOM 2597 C CA . SER A 1 326 ? -15.699 24.363 42.301 1.00 90.44 326 SER A CA 1
ATOM 2598 C C . SER A 1 326 ? -15.994 23.050 43.028 1.00 90.44 326 SER A C 1
ATOM 2600 O O . SER A 1 326 ? -16.395 22.086 42.387 1.00 90.44 326 SER A O 1
ATOM 2602 N N . GLN A 1 327 ? -15.856 23.013 44.357 1.00 88.69 327 GLN A N 1
ATOM 2603 C CA . GLN A 1 327 ? -16.176 21.830 45.158 1.00 88.69 327 GLN A CA 1
ATOM 2604 C C . GLN A 1 327 ? -17.682 21.539 45.155 1.00 88.69 327 GLN A C 1
ATOM 2606 O O . GLN A 1 327 ? -18.086 20.407 44.910 1.00 88.69 327 GLN A O 1
ATOM 2611 N N . THR A 1 328 ? -18.524 22.561 45.342 1.00 90.56 328 THR A N 1
ATOM 2612 C CA . THR A 1 328 ? -19.984 22.401 45.276 1.00 90.56 328 THR A CA 1
ATOM 2613 C C . THR A 1 328 ? -20.431 21.993 43.874 1.00 90.56 328 THR A C 1
ATOM 2615 O O . THR A 1 328 ? -21.264 21.101 43.736 1.00 90.56 328 THR A O 1
ATOM 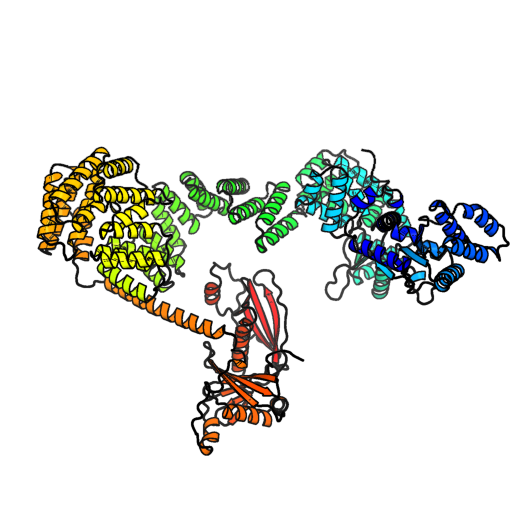2618 N N . ILE A 1 329 ? -19.857 22.602 42.833 1.00 93.62 329 ILE A N 1
ATOM 2619 C CA . ILE A 1 329 ? -20.182 22.277 41.438 1.00 93.62 329 ILE A CA 1
ATOM 2620 C C . ILE A 1 329 ? -19.759 20.853 41.084 1.00 93.62 329 ILE A C 1
ATOM 2622 O O . ILE A 1 329 ? -20.561 20.137 40.501 1.00 93.62 329 ILE A O 1
ATOM 2626 N N . SER A 1 330 ? -18.568 20.405 41.497 1.00 90.12 330 SER A N 1
ATOM 2627 C CA . SER A 1 330 ? -18.131 19.019 41.289 1.00 90.12 330 SER A CA 1
ATOM 2628 C C . SER A 1 330 ? -19.109 18.018 41.910 1.00 90.12 330 SER A C 1
ATOM 2630 O O . SER A 1 330 ? -19.469 17.037 41.268 1.00 90.12 330 SER A O 1
ATOM 2632 N N . THR A 1 331 ? -19.588 18.283 43.130 1.00 89.56 331 THR A N 1
ATOM 2633 C CA . THR A 1 331 ? -20.571 17.418 43.800 1.00 89.56 331 THR A CA 1
ATOM 2634 C C . THR A 1 331 ? -21.911 17.395 43.064 1.00 89.56 331 THR A C 1
ATOM 2636 O O . THR A 1 331 ? -22.523 16.340 42.924 1.00 89.56 331 THR A O 1
ATOM 2639 N N . GLN A 1 332 ? -22.395 18.549 42.593 1.00 91.38 332 GLN A N 1
ATOM 2640 C CA . GLN A 1 332 ? -23.661 18.617 41.855 1.00 91.38 332 GLN A CA 1
ATOM 2641 C C . GLN A 1 332 ? -23.558 18.026 40.446 1.00 91.38 332 GLN A C 1
ATOM 2643 O O . GLN A 1 332 ? -24.533 17.445 39.981 1.00 91.38 332 GLN A O 1
ATOM 2648 N N . LEU A 1 333 ? -22.400 18.134 39.788 1.00 89.44 333 LEU A N 1
ATOM 2649 C CA . LEU A 1 333 ? -22.138 17.500 38.495 1.00 89.44 333 LEU A CA 1
ATOM 2650 C C . LEU A 1 333 ? -22.152 15.977 38.609 1.00 89.44 333 LEU A C 1
ATOM 2652 O O . LEU A 1 333 ? -22.827 15.352 37.804 1.00 89.44 333 LEU A O 1
ATOM 2656 N N . GLY A 1 334 ? -21.543 15.399 39.652 1.00 83.00 334 GLY A N 1
ATOM 2657 C CA . GLY A 1 334 ? -21.653 13.957 39.913 1.00 83.00 334 GLY A CA 1
ATOM 2658 C C . GLY A 1 334 ? -23.108 13.506 40.104 1.00 83.00 334 GLY A C 1
ATOM 2659 O O . GLY A 1 334 ? -23.549 12.540 39.495 1.00 83.00 334 GLY A O 1
ATOM 2660 N N . LYS A 1 335 ? -23.916 14.279 40.847 1.00 80.62 335 LYS A N 1
ATOM 2661 C CA . LYS A 1 335 ? -25.361 13.999 40.974 1.00 80.62 335 LYS A CA 1
ATOM 2662 C C . LYS A 1 335 ? -26.108 14.119 39.643 1.00 80.62 335 LYS A C 1
ATOM 2664 O O . LYS A 1 335 ? -26.998 13.327 39.365 1.00 80.62 335 LYS A O 1
ATOM 2669 N N . LEU A 1 336 ? -25.791 15.126 38.830 1.00 83.56 336 LEU A N 1
ATOM 2670 C CA . LEU A 1 336 ? -26.400 15.311 37.509 1.00 83.56 336 LEU A CA 1
ATOM 2671 C C . LEU A 1 336 ? -25.975 14.223 36.514 1.00 83.56 336 LEU A C 1
ATOM 2673 O O . LEU A 1 336 ? -26.747 13.895 35.612 1.00 83.56 336 LEU A O 1
ATOM 2677 N N . GLU A 1 337 ? -24.771 13.676 36.669 1.00 79.94 337 GLU A N 1
ATOM 2678 C CA . GLU A 1 337 ? -24.265 12.539 35.905 1.00 79.94 337 GLU A CA 1
ATOM 2679 C C . GLU A 1 337 ? -25.022 11.261 36.275 1.00 79.94 337 GLU A C 1
ATOM 2681 O O . GLU A 1 337 ? -25.519 10.573 35.380 1.00 79.94 337 GLU A O 1
ATOM 2686 N N . ASP A 1 338 ? -25.219 11.010 37.574 1.00 67.38 338 ASP A N 1
ATOM 2687 C CA . ASP A 1 338 ? -26.047 9.908 38.084 1.00 67.38 338 ASP A CA 1
ATOM 2688 C C . ASP A 1 338 ? -27.510 10.017 37.623 1.00 67.38 338 ASP A C 1
ATOM 2690 O O . ASP A 1 338 ? -28.138 9.019 37.264 1.00 67.38 338 ASP A O 1
ATOM 2694 N N . LEU A 1 339 ? -28.046 11.242 37.575 1.00 69.50 339 LEU A N 1
ATOM 2695 C CA . LEU A 1 339 ? -29.381 11.546 37.049 1.00 69.50 339 LEU A CA 1
ATOM 2696 C C . LEU A 1 339 ? -29.450 11.529 35.505 1.00 69.50 339 LEU A C 1
ATOM 2698 O O . LEU A 1 339 ? -30.521 11.733 34.925 1.00 69.50 339 LEU A O 1
ATOM 2702 N N . GLY A 1 340 ? -28.322 11.318 34.818 1.00 70.12 340 GLY A N 1
ATOM 2703 C CA . GLY A 1 340 ? -28.259 11.177 33.364 1.00 70.12 340 GLY A CA 1
ATOM 2704 C C . GLY A 1 340 ? -28.531 12.463 32.579 1.00 70.12 340 GLY A C 1
ATOM 2705 O O . GLY A 1 340 ? -29.081 12.393 31.482 1.00 70.12 340 GLY A O 1
ATOM 2706 N N . TYR A 1 341 ? -28.194 13.635 33.121 1.00 77.50 341 TYR A N 1
ATOM 2707 C CA . TYR A 1 341 ? -28.286 14.920 32.407 1.00 77.50 341 TYR A CA 1
ATOM 2708 C C . TYR A 1 341 ? -26.961 15.345 31.783 1.00 77.50 341 TYR A C 1
ATOM 2710 O O . TYR A 1 341 ? -26.945 16.005 30.743 1.00 77.50 341 TYR A O 1
ATOM 2718 N N . VAL A 1 342 ? -25.855 14.966 32.420 1.00 83.06 342 VAL A N 1
ATOM 2719 C CA . VAL A 1 342 ? -24.501 15.262 31.955 1.00 83.06 342 VAL A CA 1
ATOM 2720 C C . VAL A 1 342 ? -23.700 13.977 31.786 1.00 83.06 342 VAL A C 1
ATOM 2722 O O . VAL A 1 342 ? -24.076 12.910 32.292 1.00 83.06 342 VAL A O 1
ATOM 2725 N N . ILE A 1 343 ? -22.616 14.090 31.035 1.00 77.88 343 ILE A N 1
ATOM 2726 C CA . ILE A 1 343 ? -21.546 13.100 30.966 1.00 77.88 343 ILE A CA 1
ATOM 2727 C C . ILE A 1 343 ? -20.229 13.785 31.309 1.00 77.88 343 ILE A C 1
ATOM 2729 O O . ILE A 1 343 ? -20.038 14.968 31.004 1.00 77.88 343 ILE A O 1
ATOM 2733 N N . GLN A 1 344 ? -19.340 13.050 31.970 1.00 82.56 344 GLN A N 1
ATOM 2734 C CA . GLN A 1 344 ? -17.950 13.454 32.072 1.00 82.56 344 GLN A CA 1
ATOM 2735 C C . GLN A 1 344 ? -17.247 13.127 30.743 1.00 82.56 344 GLN A C 1
ATOM 2737 O O . GLN A 1 344 ? -17.177 11.965 30.349 1.00 82.56 344 GLN A O 1
ATOM 2742 N N . ALA A 1 345 ? -16.752 14.159 30.062 1.00 74.06 345 ALA A N 1
ATOM 2743 C CA . ALA A 1 345 ? -15.912 14.040 28.873 1.00 74.06 345 ALA A CA 1
ATOM 2744 C C . ALA A 1 345 ? -14.437 13.796 29.266 1.00 74.06 345 ALA A C 1
ATOM 2746 O O . ALA A 1 345 ? -14.114 13.625 30.449 1.00 74.06 345 ALA A O 1
ATOM 2747 N N . ASP A 1 346 ? -13.530 13.813 28.287 1.00 58.38 346 ASP A N 1
ATOM 2748 C CA . ASP A 1 346 ? -12.102 13.565 28.503 1.00 58.38 346 ASP A CA 1
ATOM 2749 C C . ASP A 1 346 ? -11.473 14.487 29.560 1.00 58.38 346 ASP A C 1
ATOM 2751 O O . ASP A 1 346 ? -11.741 15.691 29.648 1.00 58.38 346 ASP A O 1
ATOM 2755 N N . SER A 1 347 ? -10.598 13.915 30.389 1.00 62.44 347 SER A N 1
ATOM 2756 C CA . SER A 1 347 ? -9.832 14.654 31.391 1.00 62.44 347 SER A CA 1
ATOM 2757 C C . SER A 1 347 ? -8.511 15.143 30.801 1.00 62.44 347 SER A C 1
ATOM 2759 O O . SER A 1 347 ? -7.592 14.354 30.589 1.00 62.44 347 SER A O 1
ATOM 2761 N N . ILE A 1 348 ? -8.375 16.454 30.592 1.00 46.78 348 ILE A N 1
ATOM 2762 C CA . ILE A 1 348 ? -7.098 17.057 30.188 1.00 46.78 348 ILE A CA 1
ATOM 2763 C C . ILE A 1 348 ? -6.322 17.443 31.455 1.00 46.78 348 ILE A C 1
ATOM 2765 O O . ILE A 1 348 ? -6.660 18.400 32.166 1.00 46.78 348 ILE A O 1
ATOM 2769 N N . GLY A 1 349 ? -5.281 16.668 31.764 1.00 61.91 349 GLY A N 1
ATOM 2770 C CA . GLY A 1 349 ? -4.460 16.837 32.963 1.00 61.91 349 GLY A CA 1
ATOM 2771 C C . GLY A 1 349 ? -5.226 16.507 34.250 1.00 61.91 349 GLY A C 1
ATOM 2772 O O . GLY A 1 349 ? -5.728 15.405 34.420 1.00 61.91 349 GLY A O 1
ATOM 2773 N N . ARG A 1 350 ? -5.306 17.461 35.191 1.00 60.47 350 ARG A N 1
ATOM 2774 C CA . ARG A 1 350 ? -6.031 17.302 36.476 1.00 60.47 350 ARG A CA 1
ATOM 2775 C C . ARG A 1 350 ? -7.475 17.831 36.451 1.00 60.47 350 ARG A C 1
ATOM 2777 O O . ARG A 1 350 ? -8.077 17.978 37.513 1.00 60.47 350 ARG A O 1
ATOM 2784 N N . SER A 1 351 ? -8.003 18.208 35.284 1.00 70.44 351 SER A N 1
ATOM 2785 C CA . SER A 1 351 ? -9.330 18.827 35.168 1.00 70.44 351 SER A CA 1
ATOM 2786 C C . SER A 1 351 ? -10.304 17.908 34.441 1.00 70.44 351 SER A C 1
ATOM 2788 O O . SER A 1 351 ? -10.065 17.548 33.294 1.00 70.44 351 SER A O 1
ATOM 2790 N N . ASN A 1 352 ? -11.422 17.591 35.095 1.00 82.19 352 ASN A N 1
ATOM 2791 C CA . ASN A 1 352 ? -12.526 16.852 34.483 1.00 82.19 352 ASN A CA 1
ATOM 2792 C C . ASN A 1 352 ? -13.436 17.826 33.726 1.00 82.19 352 ASN A C 1
ATOM 2794 O O . ASN A 1 352 ? -13.802 18.881 34.267 1.00 82.19 352 ASN A O 1
ATOM 2798 N N . TYR A 1 353 ? -13.799 17.459 32.499 1.00 87.38 353 TYR A N 1
ATOM 2799 C CA . TYR A 1 353 ? -14.698 18.217 31.636 1.00 87.38 353 TYR A CA 1
ATOM 2800 C C . TYR A 1 353 ? -16.080 17.576 31.636 1.00 87.38 353 TYR A C 1
ATOM 2802 O O . TYR A 1 353 ? -16.206 16.361 31.752 1.00 87.38 353 TYR A O 1
ATOM 2810 N N . TYR A 1 354 ? -17.119 18.399 31.534 1.00 88.69 354 TYR A N 1
ATOM 2811 C CA . TYR A 1 354 ? -18.505 17.945 31.548 1.00 88.69 354 TYR A CA 1
ATOM 2812 C C . TYR A 1 354 ? -19.296 18.589 30.419 1.00 88.69 354 TYR A C 1
ATOM 2814 O O . TYR A 1 354 ? -19.123 19.776 30.136 1.00 88.69 354 TYR A O 1
ATOM 2822 N N . GLU A 1 355 ? -20.206 17.822 29.831 1.00 86.00 355 GLU A N 1
ATOM 2823 C CA . GLU A 1 355 ? -21.142 18.285 28.807 1.00 86.00 355 GLU A CA 1
ATOM 2824 C C . GLU A 1 355 ? -22.540 17.689 28.991 1.00 86.00 355 GLU A C 1
ATOM 2826 O O . GLU A 1 355 ? -22.756 16.790 29.806 1.00 86.00 355 GLU A O 1
ATOM 2831 N N . LEU A 1 356 ? -23.517 18.234 28.261 1.00 80.38 356 LEU A N 1
ATOM 2832 C CA . LEU A 1 356 ? -24.882 17.714 28.264 1.00 80.38 356 LEU A CA 1
ATOM 2833 C C . LEU A 1 356 ? -24.926 16.357 27.563 1.00 80.38 356 LEU A C 1
ATOM 2835 O O . LEU A 1 356 ? -24.438 16.218 26.449 1.00 80.38 356 LEU A O 1
ATOM 2839 N N . ARG A 1 357 ? -25.585 15.382 28.195 1.00 74.88 357 ARG A N 1
ATOM 2840 C CA . ARG A 1 357 ? -25.690 14.012 27.674 1.00 74.88 357 ARG A CA 1
ATOM 2841 C C . ARG A 1 357 ? -26.522 13.909 26.393 1.00 74.88 357 ARG A C 1
ATOM 2843 O O . ARG A 1 357 ? -26.257 13.050 25.564 1.00 74.88 357 ARG A O 1
ATOM 2850 N N . GLU A 1 358 ? -27.562 14.731 26.263 1.00 71.62 358 GLU A N 1
ATOM 2851 C CA . GLU A 1 358 ? -28.523 14.664 25.155 1.00 71.62 358 GLU A CA 1
ATOM 2852 C C . GLU A 1 358 ? -28.538 16.001 24.387 1.00 71.62 358 GLU A C 1
ATOM 2854 O O . GLU A 1 358 ? -29.225 16.939 24.803 1.00 71.62 358 GLU A O 1
ATOM 2859 N N . PRO A 1 359 ? -27.822 16.129 23.255 1.00 69.00 359 PRO A N 1
ATOM 2860 C CA . PRO A 1 359 ? -27.825 17.351 22.441 1.00 69.00 359 PRO A CA 1
ATOM 2861 C C . PRO A 1 359 ? -29.218 17.762 21.933 1.00 69.00 359 PRO A C 1
ATOM 2863 O O . PRO A 1 359 ? -29.506 18.955 21.821 1.00 69.00 359 PRO A O 1
ATOM 2866 N N . LEU A 1 360 ? -30.129 16.802 21.725 1.00 69.75 360 LEU A N 1
ATOM 2867 C CA . LEU A 1 360 ? -31.542 17.070 21.417 1.00 69.75 360 LEU A CA 1
ATOM 2868 C C . LEU A 1 360 ? -32.279 17.829 22.530 1.00 69.75 360 LEU A C 1
ATOM 2870 O O . LEU A 1 360 ? -33.143 18.654 22.238 1.00 69.75 360 LEU A O 1
ATOM 2874 N N . MET A 1 361 ? -31.919 17.610 23.799 1.00 74.75 361 MET A N 1
ATOM 2875 C CA . MET A 1 361 ? -32.473 18.373 24.922 1.00 74.75 361 MET A CA 1
ATOM 2876 C C . MET A 1 361 ? -32.069 19.846 24.825 1.00 74.75 361 MET A C 1
ATOM 2878 O O . MET A 1 361 ? -32.895 20.727 25.056 1.00 74.75 361 MET A O 1
ATOM 2882 N N . ARG A 1 362 ? -30.811 20.124 24.454 1.00 75.12 362 ARG A N 1
ATOM 2883 C CA . ARG A 1 362 ? -30.341 21.493 24.198 1.00 75.12 362 ARG A CA 1
ATOM 2884 C C . ARG A 1 362 ? -31.140 22.128 23.061 1.00 75.12 362 ARG A C 1
ATOM 2886 O O . ARG A 1 362 ? -31.661 23.220 23.260 1.00 75.12 362 ARG A O 1
ATOM 2893 N N . LEU A 1 363 ? -31.288 21.425 21.937 1.00 70.81 363 LEU A N 1
ATOM 2894 C CA . LEU A 1 363 ? -32.059 21.888 20.781 1.00 70.81 363 LEU A CA 1
ATOM 2895 C C . LEU A 1 363 ? -33.512 22.231 21.142 1.00 70.81 363 LEU A C 1
ATOM 2897 O O . LEU A 1 363 ? -33.942 23.354 20.903 1.00 70.81 363 LEU A O 1
ATOM 2901 N N . CYS A 1 364 ? -34.245 21.322 21.797 1.00 73.38 364 CYS A N 1
ATOM 2902 C CA . CYS A 1 364 ? -35.639 21.558 22.207 1.00 73.38 364 CYS A CA 1
ATOM 2903 C C . CYS A 1 364 ? -35.789 22.793 23.118 1.00 73.38 364 CYS A C 1
ATOM 2905 O O . CYS A 1 364 ? -36.793 23.504 23.080 1.00 73.38 364 CYS A O 1
ATOM 2907 N N . LEU A 1 365 ? -34.788 23.060 23.964 1.00 69.69 365 LEU A N 1
ATOM 2908 C CA . LEU A 1 365 ? -34.788 24.219 24.856 1.00 69.69 365 LEU A CA 1
ATOM 2909 C C . LEU A 1 365 ? -34.380 25.521 24.139 1.00 69.69 365 LEU A C 1
ATOM 2911 O O . LEU A 1 365 ? -34.913 26.575 24.476 1.00 69.69 365 LEU A O 1
ATOM 2915 N N . GLU A 1 366 ? -33.471 25.472 23.158 1.00 71.69 366 GLU A N 1
ATOM 2916 C CA . GLU A 1 366 ? -33.032 26.638 22.369 1.00 71.69 366 GLU A CA 1
ATOM 2917 C C . GLU A 1 366 ? -34.097 27.109 21.357 1.00 71.69 366 GLU A C 1
ATOM 2919 O O . GLU A 1 366 ? -34.339 28.315 21.263 1.00 71.69 366 GLU A O 1
ATOM 2924 N N . VAL A 1 367 ? -34.800 26.186 20.681 1.00 68.50 367 VAL A N 1
ATOM 2925 C CA . VAL A 1 367 ? -35.846 26.486 19.670 1.00 68.50 367 VAL A CA 1
ATOM 2926 C C . VAL A 1 367 ? -36.921 27.442 20.206 1.00 68.50 367 VAL A C 1
ATOM 2928 O O . VAL A 1 367 ? -37.382 28.340 19.503 1.00 68.50 367 VAL A O 1
ATOM 2931 N N . LYS A 1 368 ? -37.317 27.300 21.478 1.00 62.12 368 LYS A N 1
ATOM 2932 C CA . LYS A 1 368 ? -38.386 28.115 22.081 1.00 62.12 368 LYS A CA 1
ATOM 2933 C C . LYS A 1 368 ? -37.918 29.501 22.546 1.00 62.12 368 LYS A C 1
ATOM 2935 O O . LYS A 1 368 ? -38.734 30.423 22.597 1.00 62.12 368 LYS A O 1
ATOM 2940 N N . GLU A 1 369 ? -36.644 29.652 22.909 1.00 61.00 369 GLU A N 1
ATOM 2941 C CA . GLU A 1 369 ? -36.057 30.934 23.338 1.00 61.00 369 GLU A CA 1
ATOM 2942 C C . GLU A 1 369 ? -35.691 31.828 22.144 1.00 61.00 369 GLU A C 1
ATOM 2944 O O . GLU A 1 369 ? -35.764 33.051 22.247 1.00 61.00 369 GLU A O 1
ATOM 2949 N N . GLN A 1 370 ? -35.365 31.224 20.999 1.00 61.41 370 GLN A N 1
ATOM 2950 C CA . GLN A 1 370 ? -34.891 31.896 19.786 1.00 61.41 370 GLN A CA 1
ATOM 2951 C C . GLN A 1 370 ? -35.991 32.088 18.729 1.00 61.41 370 GLN A C 1
ATOM 2953 O O . GLN A 1 370 ? -35.766 31.864 17.541 1.00 61.41 370 GLN A O 1
ATOM 2958 N N . ARG A 1 371 ? -37.199 32.507 19.136 1.00 56.06 371 ARG A N 1
ATOM 2959 C CA . ARG A 1 371 ? -38.317 32.739 18.197 1.00 56.06 371 ARG A CA 1
ATOM 2960 C C . ARG A 1 371 ? -37.897 33.689 17.061 1.00 56.06 371 ARG A C 1
ATOM 2962 O O . ARG A 1 371 ? -37.777 34.891 17.284 1.00 56.06 371 ARG A O 1
ATOM 2969 N N . GLY A 1 372 ? -37.716 33.138 15.857 1.00 57.72 372 GLY A N 1
ATOM 2970 C CA . GLY A 1 372 ? -37.359 33.871 14.637 1.00 57.72 372 GLY A CA 1
ATOM 2971 C C . GLY A 1 372 ? -35.859 33.981 14.325 1.00 57.72 372 GLY A C 1
ATOM 2972 O O . GLY A 1 372 ? -35.504 34.774 13.458 1.00 57.72 372 GLY A O 1
ATOM 2973 N N . GLN A 1 373 ? -34.977 33.242 15.009 1.00 66.81 373 GLN A N 1
ATOM 2974 C CA . GLN A 1 373 ? -33.528 33.233 14.745 1.00 66.81 373 GLN A CA 1
ATOM 2975 C C . GLN A 1 373 ? -33.021 31.842 14.347 1.00 66.81 373 GLN A C 1
ATOM 2977 O O . GLN A 1 373 ? -33.690 30.836 14.580 1.00 66.81 373 GLN A O 1
ATOM 2982 N N . THR A 1 374 ? -31.827 31.798 13.752 1.00 65.38 374 THR A N 1
ATOM 2983 C CA . THR A 1 374 ? -31.164 30.551 13.375 1.00 65.38 374 THR A CA 1
ATOM 2984 C C . THR A 1 374 ? -30.420 29.922 14.551 1.00 65.38 374 THR A C 1
ATOM 2986 O O . THR A 1 374 ? -29.756 30.598 15.336 1.00 65.38 374 THR A O 1
ATOM 2989 N N . ILE A 1 375 ? -30.512 28.600 14.653 1.00 72.31 375 ILE A N 1
ATOM 2990 C CA . ILE A 1 375 ? -29.899 27.769 15.681 1.00 72.31 375 ILE A CA 1
ATOM 2991 C C . ILE A 1 375 ? -28.571 27.239 15.121 1.00 72.31 375 ILE A C 1
ATOM 2993 O O . ILE A 1 375 ? -28.585 26.399 14.218 1.00 72.31 375 ILE A O 1
ATOM 2997 N N . PRO A 1 376 ? -27.409 27.669 15.649 1.00 69.81 376 PRO A N 1
ATOM 2998 C CA . PRO A 1 376 ? -26.103 27.329 15.070 1.00 69.81 376 PRO A CA 1
ATOM 2999 C C . PRO A 1 376 ? -25.811 25.831 14.999 1.00 69.81 376 PRO A C 1
ATOM 3001 O O . PRO A 1 376 ? -25.210 25.359 14.044 1.00 69.81 376 PRO A O 1
ATOM 3004 N N . PHE A 1 377 ? -26.291 25.063 15.974 1.00 66.88 377 PHE A N 1
ATOM 3005 C CA . PHE A 1 377 ? -26.132 23.612 15.960 1.00 66.88 377 PHE A CA 1
ATOM 3006 C C . PHE A 1 377 ? -26.937 22.935 14.842 1.00 66.88 377 PHE A C 1
ATOM 3008 O O . PHE A 1 377 ? -26.513 21.927 14.288 1.00 66.88 377 PHE A O 1
ATOM 3015 N N . PHE A 1 378 ? -28.096 23.495 14.488 1.00 70.00 378 PHE A N 1
ATOM 3016 C CA . PHE A 1 378 ? -28.887 22.985 13.373 1.00 70.00 378 PHE A CA 1
ATOM 3017 C C . PHE A 1 378 ? -28.233 23.323 12.027 1.00 70.00 378 PHE A C 1
ATOM 3019 O O . PHE A 1 378 ? -28.217 22.491 11.126 1.00 70.00 378 PHE A O 1
ATOM 3026 N N . ILE A 1 379 ? -27.606 24.499 11.925 1.00 75.06 379 ILE A N 1
ATOM 3027 C CA . ILE A 1 379 ? -26.769 24.870 10.776 1.00 75.06 379 ILE A CA 1
ATOM 3028 C C . ILE A 1 379 ? -25.606 23.879 10.600 1.00 75.06 379 ILE A C 1
ATOM 3030 O O . ILE A 1 379 ? -25.367 23.404 9.493 1.00 75.06 379 ILE A O 1
ATOM 3034 N N . GLU A 1 380 ? -24.915 23.521 11.683 1.00 70.50 380 GLU A N 1
ATOM 3035 C CA . GLU A 1 380 ? -23.822 22.541 11.659 1.00 70.50 380 GLU A CA 1
ATOM 3036 C C . GLU A 1 380 ? -24.302 21.151 11.208 1.00 70.50 380 GLU A C 1
ATOM 3038 O O . GLU A 1 380 ? -23.675 20.529 10.354 1.00 70.50 380 GLU A O 1
ATOM 3043 N N . PHE A 1 381 ? -25.464 20.699 11.691 1.00 73.12 381 PHE A N 1
ATOM 3044 C CA . PHE A 1 381 ? -26.087 19.459 11.222 1.00 73.12 381 PHE A CA 1
ATOM 3045 C C . PHE A 1 381 ? -26.376 19.482 9.713 1.00 73.12 381 PHE A C 1
ATOM 3047 O O . PHE A 1 381 ? -26.024 18.533 9.013 1.00 73.12 381 PHE A O 1
ATOM 3054 N N . LEU A 1 382 ? -26.961 20.568 9.196 1.00 74.94 382 LEU A N 1
ATOM 3055 C CA . LEU A 1 382 ? -27.241 20.716 7.764 1.00 74.94 382 LEU A CA 1
ATOM 3056 C C . LEU A 1 382 ? -25.955 20.704 6.925 1.00 74.94 382 LEU A C 1
ATOM 3058 O O . LEU A 1 382 ? -25.931 20.077 5.870 1.00 74.94 382 LEU A O 1
ATOM 3062 N N . ARG A 1 383 ? -24.874 21.326 7.417 1.00 78.50 383 ARG A N 1
ATOM 3063 C CA . ARG A 1 383 ? -23.543 21.301 6.781 1.00 78.50 383 ARG A CA 1
ATOM 3064 C C . ARG A 1 383 ? -22.911 19.912 6.748 1.00 78.50 383 ARG A C 1
ATOM 3066 O O . ARG A 1 383 ? -22.155 19.622 5.829 1.00 78.50 383 ARG A O 1
ATOM 3073 N N . ILE A 1 384 ? -23.207 19.056 7.722 1.00 72.00 384 ILE A N 1
ATOM 3074 C CA . ILE A 1 384 ? -22.730 17.668 7.726 1.00 72.00 384 ILE A CA 1
ATOM 3075 C C . ILE A 1 384 ? -23.597 16.791 6.809 1.00 72.00 384 ILE A C 1
ATOM 3077 O O . ILE A 1 384 ? -23.081 15.930 6.100 1.00 72.00 384 ILE A O 1
ATOM 3081 N N . TRP A 1 385 ? -24.913 17.011 6.799 1.00 73.44 385 TRP A N 1
ATOM 3082 C CA . TRP A 1 385 ? -25.855 16.179 6.049 1.00 73.44 385 TRP A CA 1
ATOM 3083 C C . TRP A 1 385 ? -25.824 16.434 4.537 1.00 73.44 385 TRP A C 1
ATOM 3085 O O . TRP A 1 385 ? -25.875 15.485 3.750 1.00 73.44 385 TRP A O 1
ATOM 3095 N N . PHE A 1 386 ? -25.702 17.703 4.141 1.00 73.38 386 PHE A N 1
ATOM 3096 C CA . PHE A 1 386 ? -25.714 18.153 2.751 1.00 73.38 386 PHE A CA 1
ATOM 3097 C C . PHE A 1 386 ? -24.341 18.676 2.328 1.00 73.38 386 PHE A C 1
ATOM 3099 O O . PHE A 1 386 ? -23.582 19.213 3.137 1.00 73.38 386 PHE A O 1
ATOM 3106 N N . SER A 1 387 ? -24.015 18.512 1.049 1.00 74.19 387 SER A N 1
ATOM 3107 C CA . SER A 1 387 ? -22.852 19.158 0.443 1.00 74.19 387 SER A CA 1
ATOM 3108 C C . SER A 1 387 ? -23.077 20.674 0.314 1.00 74.19 387 SER A C 1
ATOM 3110 O O . SER A 1 387 ? -24.224 21.134 0.236 1.00 74.19 387 SER A O 1
ATOM 3112 N N . PRO A 1 388 ? -22.004 21.480 0.212 1.00 77.06 388 PRO A N 1
ATOM 3113 C CA . PRO A 1 388 ? -22.127 22.921 -0.015 1.00 77.06 388 PRO A CA 1
ATOM 3114 C C . PRO A 1 388 ? -22.980 23.281 -1.247 1.00 77.06 388 PRO A C 1
ATOM 3116 O O . PRO A 1 388 ? -23.745 24.245 -1.216 1.00 77.06 388 PRO A O 1
ATOM 3119 N N . ARG A 1 389 ? -22.909 22.477 -2.321 1.00 74.56 389 ARG A N 1
ATOM 3120 C CA . ARG A 1 389 ? -23.689 22.674 -3.561 1.00 74.56 389 ARG A CA 1
ATOM 3121 C C . ARG A 1 389 ? -25.178 22.432 -3.367 1.00 74.56 389 ARG A C 1
ATOM 3123 O O . ARG A 1 389 ? -26.009 23.184 -3.882 1.00 74.56 389 ARG A O 1
ATOM 3130 N N . GLU A 1 390 ? -25.513 21.373 -2.640 1.00 74.69 390 GLU A N 1
ATOM 3131 C CA . GLU A 1 390 ? -26.897 21.054 -2.300 1.00 74.69 390 GLU A CA 1
ATOM 3132 C C . GLU A 1 390 ? -27.483 22.159 -1.423 1.00 74.69 390 GLU A C 1
ATOM 3134 O O . GLU A 1 390 ? -28.552 22.672 -1.745 1.00 74.69 390 GLU A O 1
ATOM 3139 N N . LEU A 1 391 ? -26.752 22.612 -0.397 1.00 77.56 391 LEU A N 1
ATOM 3140 C CA . LEU A 1 391 ? -27.185 23.714 0.466 1.00 77.56 391 LEU A CA 1
ATOM 3141 C C . LEU A 1 391 ? -27.451 25.008 -0.312 1.00 77.56 391 LEU A C 1
ATOM 3143 O O . LEU A 1 391 ? -28.501 25.614 -0.106 1.00 77.56 391 LEU A O 1
ATOM 3147 N N . ASP A 1 392 ? -26.567 25.412 -1.232 1.00 78.69 392 ASP A N 1
ATOM 3148 C CA . ASP A 1 392 ? -26.789 26.606 -2.067 1.00 78.69 392 ASP A CA 1
ATOM 3149 C C . ASP A 1 392 ? -28.032 26.455 -2.958 1.00 78.69 392 ASP A C 1
ATOM 3151 O O . ASP A 1 392 ? -28.857 27.365 -3.069 1.00 78.69 392 ASP A O 1
ATOM 3155 N N . THR A 1 393 ? -28.223 25.274 -3.550 1.00 77.38 393 THR A N 1
ATOM 3156 C CA . THR A 1 393 ? -29.404 24.986 -4.377 1.00 77.38 393 THR A CA 1
ATOM 3157 C C . THR A 1 393 ? -30.696 25.061 -3.560 1.00 77.38 393 THR A C 1
ATOM 3159 O O . THR A 1 393 ? -31.716 25.548 -4.052 1.00 77.38 393 THR A O 1
ATOM 3162 N N . LEU A 1 394 ? -30.657 24.591 -2.315 1.00 72.31 394 LEU A N 1
ATOM 3163 C CA . LEU A 1 394 ? -31.807 24.493 -1.418 1.00 72.31 394 LEU A CA 1
ATOM 3164 C C . LEU A 1 394 ? -32.162 25.849 -0.805 1.00 72.31 394 LEU A C 1
ATOM 3166 O O . LEU A 1 394 ? -33.332 26.229 -0.818 1.00 72.31 394 LEU A O 1
ATOM 3170 N N . ALA A 1 395 ? -31.162 26.635 -0.403 1.00 77.06 395 ALA A N 1
ATOM 3171 C CA . ALA A 1 395 ? -31.354 28.014 0.040 1.00 77.06 395 ALA A CA 1
ATOM 3172 C C . ALA A 1 395 ? -32.025 28.882 -1.042 1.00 77.06 395 ALA A C 1
ATOM 3174 O O . ALA A 1 395 ? -32.875 29.710 -0.734 1.00 77.06 395 ALA A O 1
ATOM 3175 N N . ARG A 1 396 ? -31.715 28.659 -2.329 1.00 78.00 396 ARG A N 1
ATOM 3176 C CA . ARG A 1 396 ? -32.350 29.385 -3.448 1.00 78.00 396 ARG A CA 1
ATOM 3177 C C . ARG A 1 396 ? -33.805 28.986 -3.719 1.00 78.00 396 ARG A C 1
ATOM 3179 O O . ARG A 1 396 ? -34.507 29.735 -4.396 1.00 78.00 396 ARG A O 1
ATOM 3186 N N . ARG A 1 397 ? -34.241 27.802 -3.273 1.00 71.56 397 ARG A N 1
ATOM 3187 C CA . ARG A 1 397 ? -35.591 27.258 -3.521 1.00 71.56 397 ARG A CA 1
ATOM 3188 C C . ARG A 1 397 ? -36.569 27.499 -2.370 1.00 71.56 397 ARG A C 1
ATOM 3190 O O . ARG A 1 397 ? -37.773 27.445 -2.610 1.00 71.56 397 ARG A O 1
ATOM 3197 N N . ALA A 1 398 ? -36.072 27.750 -1.161 1.00 67.06 398 ALA A N 1
ATOM 3198 C CA . ALA A 1 398 ? -36.895 27.928 0.030 1.00 67.06 398 ALA A CA 1
ATOM 3199 C C . ALA A 1 398 ? -37.819 29.162 -0.064 1.00 67.06 398 ALA A C 1
ATOM 3201 O O . ALA A 1 398 ? -37.462 30.202 -0.624 1.00 67.06 398 ALA A O 1
ATOM 3202 N N . SER A 1 399 ? -39.033 29.051 0.485 1.00 60.91 399 SER A N 1
ATOM 3203 C CA . SER A 1 399 ? -39.990 30.158 0.555 1.00 60.91 399 SER A CA 1
ATOM 3204 C C . SER A 1 399 ? -39.588 31.178 1.622 1.00 60.91 399 SER A C 1
ATOM 3206 O O . SER A 1 399 ? -39.515 30.868 2.811 1.00 60.91 399 SER A O 1
ATOM 3208 N N . ALA A 1 400 ? -39.376 32.425 1.196 1.00 59.38 400 ALA A N 1
ATOM 3209 C CA . ALA A 1 400 ? -38.923 33.504 2.067 1.00 59.38 400 ALA A CA 1
ATOM 3210 C C . ALA A 1 400 ? -39.892 33.770 3.239 1.00 59.38 400 ALA A C 1
ATOM 3212 O O . ALA A 1 400 ? -41.070 34.065 3.028 1.00 59.38 400 ALA A O 1
ATOM 3213 N N . GLY A 1 401 ? -39.365 33.750 4.469 1.00 58.53 401 GLY A N 1
ATOM 3214 C CA . GLY A 1 401 ? -40.061 34.210 5.680 1.00 58.53 401 GLY A CA 1
ATOM 3215 C C . GLY A 1 401 ? -40.336 33.148 6.750 1.00 58.53 401 GLY A C 1
ATOM 3216 O O . GLY A 1 401 ? -40.736 33.511 7.856 1.00 58.53 401 GLY A O 1
ATOM 3217 N N . GLU A 1 402 ? -40.092 31.868 6.470 1.00 65.62 402 GLU A N 1
ATOM 3218 C CA . GLU A 1 402 ? -40.208 30.788 7.458 1.00 65.62 402 GLU A CA 1
ATOM 3219 C C . GLU A 1 402 ? -38.866 30.517 8.158 1.00 65.62 402 GLU A C 1
ATOM 3221 O O . GLU A 1 402 ? -37.792 30.716 7.585 1.00 65.62 402 GLU A O 1
ATOM 3226 N N . LEU A 1 403 ? -38.917 30.058 9.418 1.00 62.50 403 LEU A N 1
ATOM 3227 C CA . LEU A 1 403 ? -37.725 29.746 10.222 1.00 62.50 403 LEU A CA 1
ATOM 3228 C C . LEU A 1 403 ? -36.802 28.751 9.490 1.00 62.50 403 LEU A C 1
ATOM 3230 O O . LEU A 1 403 ? -35.586 28.831 9.611 1.00 62.50 403 LEU A O 1
ATOM 3234 N N . GLU A 1 404 ? -37.381 27.843 8.706 1.00 67.69 404 GLU A N 1
ATOM 3235 C CA . GLU A 1 404 ? -36.700 26.811 7.917 1.00 67.69 404 GLU A CA 1
ATOM 3236 C C . GLU A 1 404 ? -35.805 27.419 6.815 1.00 67.69 404 GLU A C 1
ATOM 3238 O O . GLU A 1 404 ? -34.630 27.059 6.720 1.00 67.69 404 GLU A O 1
ATOM 3243 N N . SER A 1 405 ? -36.298 28.427 6.076 1.00 71.88 405 SER A N 1
ATOM 3244 C CA . SER A 1 405 ? -35.536 29.163 5.043 1.00 71.88 405 SER A CA 1
ATOM 3245 C C . SER A 1 405 ? -34.310 29.860 5.629 1.00 71.88 405 SER A C 1
ATOM 3247 O O . SER A 1 405 ? -33.211 29.763 5.088 1.00 71.88 405 SER A O 1
ATOM 3249 N N . LEU A 1 406 ? -34.468 30.498 6.796 1.00 73.50 406 LEU A N 1
ATOM 3250 C CA . LEU A 1 406 ? -33.377 31.216 7.460 1.00 73.50 406 LEU A CA 1
ATOM 3251 C C . LEU A 1 406 ? -32.222 30.283 7.854 1.00 73.50 406 LEU A C 1
ATOM 3253 O O . LEU A 1 406 ? -31.057 30.664 7.747 1.00 73.50 406 LEU A O 1
ATOM 3257 N N . HIS A 1 407 ? -32.522 29.059 8.303 1.00 75.94 407 HIS A N 1
ATOM 3258 C CA . HIS A 1 407 ? -31.491 28.077 8.652 1.00 75.94 407 HIS A CA 1
ATOM 3259 C C . HIS A 1 407 ? -30.740 27.560 7.424 1.00 75.94 407 HIS A C 1
ATOM 3261 O O . HIS A 1 407 ? -29.528 27.365 7.505 1.00 75.94 407 HIS A O 1
ATOM 3267 N N . LEU A 1 408 ? -31.434 27.376 6.297 1.00 75.44 408 LEU A N 1
ATOM 3268 C CA . LEU A 1 408 ? -30.821 26.946 5.039 1.00 75.44 408 LEU A CA 1
ATOM 3269 C C . LEU A 1 408 ? -29.926 28.020 4.439 1.00 75.44 408 LEU A C 1
ATOM 3271 O O . LEU A 1 408 ? -28.796 27.728 4.056 1.00 75.44 408 LEU A O 1
ATOM 3275 N N . GLU A 1 409 ? -30.392 29.267 4.426 1.00 79.38 409 GLU A N 1
ATOM 3276 C CA . GLU A 1 409 ? -29.599 30.414 3.984 1.00 79.38 409 GLU A CA 1
ATOM 3277 C C . GLU A 1 409 ? -28.337 30.576 4.837 1.00 79.38 409 GLU A C 1
ATOM 3279 O O . GLU A 1 409 ? -27.240 30.746 4.304 1.00 79.38 409 GLU A O 1
ATOM 3284 N N . ALA A 1 410 ? -28.463 30.453 6.161 1.00 81.25 410 ALA A N 1
ATOM 3285 C CA . ALA A 1 410 ? -27.319 30.521 7.061 1.00 81.25 410 ALA A CA 1
ATOM 3286 C C . ALA A 1 410 ? -26.352 29.338 6.874 1.00 81.25 410 ALA A C 1
ATOM 3288 O O . ALA A 1 410 ? -25.138 29.541 6.902 1.00 81.25 410 ALA A O 1
ATOM 3289 N N . ALA A 1 411 ? -26.860 28.123 6.643 1.00 81.50 411 ALA A N 1
ATOM 3290 C CA . ALA A 1 411 ? -26.029 26.952 6.383 1.00 81.50 411 ALA A CA 1
ATOM 3291 C C . ALA A 1 411 ? -25.283 27.038 5.049 1.00 81.50 411 ALA A C 1
ATOM 3293 O O . ALA A 1 411 ? -24.092 26.738 5.018 1.00 81.50 411 ALA A O 1
ATOM 3294 N N . ALA A 1 412 ? -25.936 27.504 3.982 1.00 81.75 412 ALA A N 1
ATOM 3295 C CA . ALA A 1 412 ? -25.302 27.731 2.686 1.00 81.75 412 ALA A CA 1
ATOM 3296 C C . ALA A 1 412 ? -24.227 28.826 2.767 1.00 81.75 412 ALA A C 1
ATOM 3298 O O . ALA A 1 412 ? -23.106 28.636 2.298 1.00 81.75 412 ALA A O 1
ATOM 3299 N N . LEU A 1 413 ? -24.534 29.947 3.431 1.00 82.06 413 LEU A N 1
ATOM 3300 C CA . LEU A 1 413 ? -23.581 31.041 3.624 1.00 82.06 413 LEU A CA 1
ATOM 3301 C C . LEU A 1 413 ? -22.367 30.598 4.447 1.00 82.06 413 LEU A C 1
ATOM 3303 O O . LEU A 1 413 ? -21.240 30.986 4.150 1.00 82.06 413 LEU A O 1
ATOM 3307 N N . GLN A 1 414 ? -22.576 29.781 5.477 1.00 81.06 414 GLN A N 1
ATOM 3308 C CA . GLN A 1 414 ? -21.480 29.277 6.291 1.00 81.06 414 GLN A CA 1
ATOM 3309 C C . GLN A 1 414 ? -20.674 28.192 5.559 1.00 81.06 414 GLN A C 1
ATOM 3311 O O . GLN A 1 414 ? -19.453 28.213 5.631 1.00 81.06 414 GLN A O 1
ATOM 3316 N N . ALA A 1 415 ? -21.313 27.307 4.790 1.00 78.31 415 ALA A N 1
ATOM 3317 C CA . ALA A 1 415 ? -20.625 26.323 3.947 1.00 78.31 415 ALA A CA 1
ATOM 3318 C C . ALA A 1 415 ? -19.767 26.961 2.839 1.00 78.31 415 ALA A C 1
ATOM 3320 O O . ALA A 1 415 ? -18.812 26.345 2.383 1.00 78.31 415 ALA A O 1
ATOM 3321 N N . ALA A 1 416 ? -20.088 28.186 2.413 1.00 76.19 416 ALA A N 1
ATOM 3322 C CA . ALA A 1 416 ? -19.280 28.933 1.451 1.00 76.19 416 ALA A CA 1
ATOM 3323 C C . ALA A 1 416 ? -18.013 29.564 2.062 1.00 76.19 416 ALA A C 1
ATOM 3325 O O . ALA A 1 416 ? -17.089 29.893 1.323 1.00 76.19 416 ALA A O 1
ATOM 3326 N N . ASN A 1 417 ? -17.980 29.774 3.383 1.00 74.44 417 ASN A N 1
ATOM 3327 C CA . ASN A 1 417 ? -16.894 30.484 4.073 1.00 74.44 417 ASN A CA 1
ATOM 3328 C C . ASN A 1 417 ? -16.024 29.570 4.945 1.00 74.44 417 ASN A C 1
ATOM 3330 O O . ASN A 1 417 ? -14.841 29.847 5.130 1.00 74.44 417 ASN A O 1
ATOM 3334 N N . ASP A 1 418 ? -16.611 28.508 5.488 1.00 76.56 418 ASP A N 1
ATOM 3335 C CA . ASP A 1 418 ? -15.956 27.578 6.397 1.00 76.56 418 ASP A CA 1
ATOM 3336 C C . ASP A 1 418 ? -15.646 26.260 5.680 1.00 76.56 418 ASP A C 1
ATOM 3338 O O . ASP A 1 418 ? -16.451 25.761 4.892 1.00 76.56 418 ASP A O 1
ATOM 3342 N N . GLU A 1 419 ? -14.522 25.643 6.043 1.00 68.00 419 GLU A N 1
ATOM 3343 C CA . GLU A 1 419 ? -14.123 24.324 5.550 1.00 68.00 419 GLU A CA 1
ATOM 3344 C C . GLU A 1 419 ? -15.198 23.268 5.858 1.00 68.00 419 GLU A C 1
ATOM 3346 O O . GLU A 1 419 ? -15.845 23.290 6.915 1.00 68.00 419 GLU A O 1
ATOM 3351 N N . ASP A 1 420 ? -15.430 22.358 4.913 1.00 70.50 420 ASP A N 1
ATOM 3352 C CA . ASP A 1 420 ? -16.436 21.314 5.063 1.00 70.50 420 ASP A CA 1
ATOM 3353 C C . ASP A 1 420 ? -16.057 20.378 6.229 1.00 70.50 420 ASP A C 1
ATOM 3355 O O . ASP A 1 420 ? -14.970 19.787 6.212 1.00 70.50 420 ASP A O 1
ATOM 3359 N N . PRO A 1 421 ? -16.937 20.196 7.234 1.00 66.25 421 PRO A N 1
ATOM 3360 C CA . PRO A 1 421 ? -16.632 19.375 8.402 1.00 66.25 421 PRO A CA 1
ATOM 3361 C C . PRO A 1 421 ? -16.221 17.939 8.050 1.00 66.25 421 PRO A C 1
ATOM 3363 O O . PRO A 1 421 ? -15.404 17.343 8.757 1.00 66.25 421 PRO A O 1
ATOM 3366 N N . LEU A 1 422 ? -16.763 17.380 6.960 1.00 69.50 422 LEU A N 1
ATOM 3367 C CA . LEU A 1 422 ? -16.470 16.014 6.532 1.00 69.50 422 LEU A CA 1
ATOM 3368 C C . LEU A 1 422 ? -15.171 15.898 5.730 1.00 69.50 422 LEU A C 1
ATOM 3370 O O . LEU A 1 422 ? -14.578 14.822 5.750 1.00 69.50 422 LEU A O 1
ATOM 3374 N N . CYS A 1 423 ? -14.678 16.969 5.097 1.00 72.00 423 CYS A N 1
ATOM 3375 C CA . CYS A 1 423 ? -13.425 16.913 4.335 1.00 72.00 423 CYS A CA 1
ATOM 3376 C C . CYS A 1 423 ? -12.253 16.470 5.218 1.00 72.00 423 CYS A C 1
ATOM 3378 O O . CYS A 1 423 ? -11.518 15.557 4.856 1.00 72.00 423 CYS A O 1
ATOM 3380 N N . SER A 1 424 ? -12.142 17.025 6.430 1.00 69.06 424 SER A N 1
ATOM 3381 C CA . SER A 1 424 ? -11.103 16.627 7.394 1.00 69.06 424 SER A CA 1
ATOM 3382 C C . SER A 1 424 ? -11.211 15.159 7.837 1.00 69.06 424 SER A C 1
ATOM 3384 O O . SER A 1 424 ? -10.200 14.514 8.127 1.00 69.06 424 SER A O 1
ATOM 3386 N N . ILE A 1 425 ? -12.433 14.617 7.877 1.00 68.31 425 ILE A N 1
ATOM 3387 C CA . ILE A 1 425 ? -12.703 13.226 8.250 1.00 68.31 425 ILE A CA 1
ATOM 3388 C C . ILE A 1 425 ? -12.327 12.296 7.100 1.00 68.31 425 ILE A C 1
ATOM 3390 O O . ILE A 1 425 ? -11.635 11.313 7.353 1.00 68.31 425 ILE A O 1
ATOM 3394 N N . PHE A 1 426 ? -12.725 12.617 5.865 1.00 75.25 426 PHE A N 1
ATOM 3395 C CA . PHE A 1 426 ? -12.344 11.846 4.682 1.00 75.25 426 PHE A CA 1
ATOM 3396 C C . PHE A 1 426 ? -10.831 11.830 4.508 1.00 75.25 426 PHE A C 1
ATOM 3398 O O . PHE A 1 426 ? -10.255 10.753 4.415 1.00 75.25 426 PHE A O 1
ATOM 3405 N N . THR A 1 427 ? -10.164 12.985 4.596 1.00 76.62 427 THR A N 1
ATOM 3406 C CA . THR A 1 427 ? -8.700 13.057 4.504 1.00 76.62 427 THR A CA 1
ATOM 3407 C C . THR A 1 427 ? -8.035 12.186 5.572 1.00 76.62 427 THR A C 1
ATOM 3409 O O . THR A 1 427 ? -7.175 11.372 5.250 1.00 76.62 427 THR A O 1
ATOM 3412 N N . ARG A 1 428 ? -8.485 12.255 6.835 1.00 76.12 428 ARG A N 1
ATOM 3413 C CA . ARG A 1 428 ? -7.952 11.399 7.909 1.00 76.12 428 ARG A CA 1
ATOM 3414 C C . ARG A 1 428 ? -8.246 9.912 7.682 1.00 76.12 428 ARG A C 1
ATOM 3416 O O . ARG A 1 428 ? -7.397 9.083 8.002 1.00 76.12 428 ARG A O 1
ATOM 3423 N N . SER A 1 429 ? -9.427 9.569 7.162 1.00 73.19 429 SER A N 1
ATOM 3424 C CA . SER A 1 429 ? -9.812 8.183 6.860 1.00 73.19 429 SER A CA 1
ATOM 3425 C C . SER A 1 429 ? -8.931 7.612 5.751 1.00 73.19 429 SER A C 1
ATOM 3427 O O . SER A 1 429 ? -8.286 6.585 5.956 1.00 73.19 429 SER A O 1
ATOM 3429 N N . ILE A 1 430 ? -8.795 8.337 4.636 1.00 80.38 430 ILE A N 1
ATOM 3430 C CA . ILE A 1 430 ? -7.927 7.988 3.505 1.00 80.38 430 ILE A CA 1
ATOM 3431 C C . ILE A 1 430 ? -6.491 7.776 3.998 1.00 80.38 430 ILE A C 1
ATOM 3433 O O . ILE A 1 430 ? -5.928 6.699 3.801 1.00 80.38 430 ILE A O 1
ATOM 3437 N N . SER A 1 431 ? -5.920 8.738 4.733 1.00 78.06 431 SER A N 1
ATOM 3438 C CA . SER A 1 431 ? -4.568 8.604 5.291 1.00 78.06 431 SER A CA 1
ATOM 3439 C C . SER A 1 431 ? -4.436 7.411 6.244 1.00 78.06 431 SER A C 1
ATOM 3441 O O . SER A 1 431 ? -3.421 6.716 6.225 1.00 78.06 431 SER A O 1
ATOM 3443 N N . SER A 1 432 ? -5.461 7.129 7.055 1.00 75.25 432 SER A N 1
ATOM 3444 C CA . SER A 1 432 ? -5.466 5.988 7.974 1.00 75.25 432 SER A CA 1
ATOM 3445 C C . SER A 1 432 ? -5.573 4.634 7.269 1.00 75.25 432 SER A C 1
ATOM 3447 O O . SER A 1 432 ? -5.052 3.654 7.799 1.00 75.25 432 SER A O 1
ATOM 3449 N N . HIS A 1 433 ? -6.284 4.536 6.146 1.00 74.56 433 HIS A N 1
ATOM 3450 C CA . HIS A 1 433 ? -6.348 3.309 5.350 1.00 74.56 433 HIS A CA 1
ATOM 3451 C C . HIS A 1 433 ? -5.029 3.090 4.601 1.00 74.56 433 HIS A C 1
ATOM 3453 O O . HIS A 1 433 ? -4.457 2.000 4.665 1.00 74.56 433 HIS A O 1
ATOM 3459 N N . LEU A 1 434 ? -4.470 4.153 4.011 1.00 79.44 434 LEU A N 1
ATOM 3460 C CA . LEU A 1 434 ? -3.170 4.116 3.340 1.00 79.44 434 LEU A CA 1
ATOM 3461 C C . LEU A 1 434 ? -2.031 3.708 4.285 1.00 79.44 434 LEU A C 1
ATOM 3463 O O . LEU A 1 434 ? -1.205 2.881 3.907 1.00 79.44 434 LEU A O 1
ATOM 3467 N N . SER A 1 435 ? -2.001 4.215 5.524 1.00 76.25 435 SER A N 1
ATOM 3468 C CA . SER A 1 435 ? -0.966 3.851 6.507 1.00 76.25 435 SER A CA 1
ATOM 3469 C C . SER A 1 435 ? -1.050 2.399 6.986 1.00 76.25 435 SER A C 1
ATOM 3471 O O . SER A 1 435 ? -0.051 1.830 7.420 1.00 76.25 435 SER A O 1
ATOM 3473 N N . ARG A 1 436 ? -2.228 1.775 6.878 1.00 76.50 436 ARG A N 1
ATOM 3474 C CA . ARG A 1 436 ? -2.448 0.352 7.178 1.00 76.50 436 ARG A CA 1
ATOM 3475 C C . ARG A 1 436 ? -2.230 -0.561 5.968 1.00 76.50 436 ARG A C 1
ATOM 3477 O O . ARG A 1 436 ? -2.333 -1.773 6.124 1.00 76.50 436 ARG A O 1
ATOM 3484 N N . GLY A 1 437 ? -1.955 0.002 4.789 1.00 83.56 437 GLY A N 1
ATOM 3485 C CA . GLY A 1 437 ? -1.859 -0.744 3.531 1.00 83.56 437 GLY A CA 1
ATOM 3486 C C . GLY A 1 437 ? -3.210 -1.214 2.976 1.00 83.56 437 GLY A C 1
ATOM 3487 O O . GLY A 1 437 ? -3.242 -2.036 2.067 1.00 83.56 437 GLY A O 1
ATOM 3488 N N . ASP A 1 438 ? -4.329 -0.714 3.505 1.00 87.38 438 ASP A N 1
ATOM 3489 C CA . ASP A 1 438 ? -5.669 -1.041 3.012 1.00 87.38 438 ASP A CA 1
ATOM 3490 C C . ASP A 1 438 ? -6.041 -0.121 1.841 1.00 87.38 438 ASP A C 1
ATOM 3492 O O . ASP A 1 438 ? -6.697 0.911 1.996 1.00 87.38 438 ASP A O 1
ATOM 3496 N N . HIS A 1 439 ? -5.553 -0.474 0.654 1.00 89.62 439 HIS A N 1
ATOM 3497 C CA . HIS A 1 439 ? -5.726 0.336 -0.551 1.00 89.62 439 HIS A CA 1
ATOM 3498 C C . HIS A 1 439 ? -7.163 0.301 -1.099 1.00 89.62 439 HIS A C 1
ATOM 3500 O O . HIS A 1 439 ? -7.607 1.290 -1.681 1.00 89.62 439 HIS A O 1
ATOM 3506 N N . GLU A 1 440 ? -7.911 -0.790 -0.889 1.00 85.81 440 GLU A N 1
ATOM 3507 C CA . GLU A 1 440 ? -9.326 -0.871 -1.284 1.00 85.81 440 GLU A CA 1
ATOM 3508 C C . GLU A 1 440 ? -10.205 0.016 -0.396 1.00 85.81 440 GLU A C 1
ATOM 3510 O O . GLU A 1 440 ? -11.040 0.761 -0.915 1.00 85.81 440 GLU A O 1
ATOM 3515 N N . GLY A 1 441 ? -9.971 0.014 0.922 1.00 77.62 441 GLY A N 1
ATOM 3516 C CA . GLY A 1 441 ? -10.643 0.929 1.846 1.00 77.62 441 GLY A CA 1
ATOM 3517 C C . GLY A 1 441 ? -10.340 2.399 1.537 1.00 77.62 441 GLY A C 1
ATOM 3518 O O . GLY A 1 441 ? -11.255 3.220 1.474 1.00 77.62 441 GLY A O 1
ATOM 3519 N N . ALA A 1 442 ? -9.075 2.730 1.252 1.00 84.88 442 ALA A N 1
ATOM 3520 C CA . ALA A 1 442 ? -8.677 4.086 0.862 1.00 84.88 442 ALA A CA 1
ATOM 3521 C C . ALA A 1 442 ? -9.328 4.537 -0.458 1.00 84.88 442 ALA A C 1
ATOM 3523 O O . ALA A 1 442 ? -9.775 5.682 -0.564 1.00 84.88 442 ALA A O 1
ATOM 3524 N N . LEU A 1 443 ? -9.430 3.641 -1.447 1.00 88.44 443 LEU A N 1
ATOM 3525 C CA . LEU A 1 443 ? -10.111 3.926 -2.709 1.00 88.44 443 LEU A CA 1
ATOM 3526 C C . LEU A 1 443 ? -11.598 4.226 -2.475 1.00 88.44 443 LEU A C 1
ATOM 3528 O O . LEU A 1 443 ? -12.087 5.248 -2.952 1.00 88.44 443 LEU A O 1
ATOM 3532 N N . ALA A 1 444 ? -12.294 3.395 -1.693 1.00 80.25 444 ALA A N 1
ATOM 3533 C CA . ALA A 1 444 ? -13.711 3.589 -1.382 1.00 80.25 444 ALA A CA 1
ATOM 3534 C C . ALA A 1 444 ? -13.980 4.913 -0.639 1.00 80.25 444 ALA A C 1
ATOM 3536 O O . ALA A 1 444 ? -14.937 5.626 -0.951 1.00 80.25 444 ALA A O 1
ATOM 3537 N N . GLU A 1 445 ? -13.117 5.271 0.315 1.00 79.12 445 GLU A N 1
ATOM 3538 C CA . GLU A 1 445 ? -13.177 6.552 1.032 1.00 79.12 445 GLU A CA 1
ATOM 3539 C C . GLU A 1 445 ? -12.949 7.740 0.096 1.00 79.12 445 GLU A C 1
ATOM 3541 O O . GLU A 1 445 ? -13.664 8.741 0.162 1.00 79.12 445 GLU A O 1
ATOM 3546 N N . THR A 1 446 ? -12.004 7.615 -0.835 1.00 84.81 446 THR A N 1
ATOM 3547 C CA . THR A 1 446 ? -11.729 8.672 -1.811 1.00 84.81 446 THR A CA 1
ATOM 3548 C C . THR A 1 446 ? -12.879 8.841 -2.806 1.00 84.81 446 THR A C 1
ATOM 3550 O O . THR A 1 446 ? -13.228 9.963 -3.166 1.00 84.81 446 THR A O 1
ATOM 3553 N N . GLU A 1 447 ? -13.536 7.757 -3.220 1.00 85.69 447 GLU A N 1
ATOM 3554 C CA . GLU A 1 447 ? -14.735 7.829 -4.061 1.00 85.69 447 GLU A CA 1
ATOM 3555 C C . GLU A 1 447 ? -15.913 8.486 -3.339 1.00 85.69 447 GLU A C 1
ATOM 3557 O O . GLU A 1 447 ? -16.637 9.277 -3.943 1.00 85.69 447 GLU A O 1
ATOM 3562 N N . CYS A 1 448 ? -16.073 8.233 -2.039 1.00 77.19 448 CYS A N 1
ATOM 3563 C CA . CYS A 1 448 ? -17.067 8.928 -1.221 1.00 77.19 448 CYS A CA 1
ATOM 3564 C C . CYS A 1 448 ? -16.748 10.421 -1.079 1.00 77.19 448 CYS A C 1
ATOM 3566 O O . CYS A 1 448 ? -17.648 11.257 -1.188 1.00 77.19 448 CYS A O 1
ATOM 3568 N N . ALA A 1 449 ? -15.472 10.768 -0.901 1.00 82.00 449 ALA A N 1
ATOM 3569 C CA . ALA A 1 449 ? -15.025 12.156 -0.881 1.00 82.00 449 ALA A CA 1
ATOM 3570 C C . ALA A 1 449 ? -15.323 12.860 -2.220 1.00 82.00 449 ALA A C 1
ATOM 3572 O O . ALA A 1 449 ? -15.866 13.963 -2.224 1.00 82.00 449 ALA A O 1
ATOM 3573 N N . LEU A 1 450 ? -15.085 12.186 -3.351 1.00 85.31 450 LEU A N 1
ATOM 3574 C CA . LEU A 1 450 ? -15.384 12.688 -4.699 1.00 85.31 450 LEU A CA 1
ATOM 3575 C C . LEU A 1 450 ? -16.883 12.789 -5.008 1.00 85.31 450 LEU A C 1
ATOM 3577 O O . LEU A 1 450 ? -17.279 13.646 -5.792 1.00 85.31 450 LEU A O 1
ATOM 3581 N N . GLN A 1 451 ? -17.736 11.956 -4.404 1.00 79.94 451 GLN A N 1
ATOM 3582 C CA . GLN A 1 451 ? -19.191 12.139 -4.494 1.00 79.94 451 GLN A CA 1
ATOM 3583 C C . GLN A 1 451 ? -19.637 13.438 -3.812 1.00 79.94 451 GLN A C 1
ATOM 3585 O O . GLN A 1 451 ? -20.579 14.082 -4.274 1.00 79.94 451 GLN A O 1
ATOM 3590 N N . ARG A 1 452 ? -18.962 13.828 -2.722 1.00 76.25 452 ARG A N 1
ATOM 3591 C CA . ARG A 1 452 ? -19.261 15.054 -1.973 1.00 76.25 452 ARG A CA 1
ATOM 3592 C C . ARG A 1 452 ? -18.647 16.299 -2.611 1.00 76.25 452 ARG A C 1
ATOM 3594 O O . ARG A 1 452 ? -19.327 17.321 -2.699 1.00 76.25 452 ARG A O 1
ATOM 3601 N N . ASP A 1 453 ? -17.398 16.206 -3.059 1.00 79.00 453 ASP A N 1
ATOM 3602 C CA . ASP A 1 453 ? -16.687 17.273 -3.763 1.00 79.00 453 ASP A CA 1
ATOM 3603 C C . ASP A 1 453 ? -15.961 16.743 -5.017 1.00 79.00 453 ASP A C 1
ATOM 3605 O O . ASP A 1 453 ? -14.784 16.372 -4.965 1.00 79.00 453 ASP A O 1
ATOM 3609 N N . PRO A 1 454 ? -16.652 16.716 -6.174 1.00 83.88 454 PRO A N 1
ATOM 3610 C CA . PRO A 1 454 ? -16.089 16.204 -7.424 1.00 83.88 454 PRO A CA 1
ATOM 3611 C C . PRO A 1 454 ? -14.965 17.058 -8.021 1.00 83.88 454 PRO A C 1
ATOM 3613 O O . PRO A 1 454 ? -14.308 16.614 -8.967 1.00 83.88 454 PRO A O 1
ATOM 3616 N N . ASP A 1 455 ? -14.776 18.287 -7.536 1.00 85.31 455 ASP A N 1
ATOM 3617 C CA . ASP A 1 455 ? -13.845 19.260 -8.116 1.00 85.31 455 ASP A CA 1
ATOM 3618 C C . ASP A 1 455 ? -12.609 19.491 -7.234 1.00 85.31 455 ASP A C 1
ATOM 3620 O O . ASP A 1 455 ? -11.815 20.390 -7.505 1.00 85.31 455 ASP A O 1
ATOM 3624 N N . ASN A 1 456 ? -12.404 18.644 -6.221 1.00 84.31 456 ASN A N 1
ATOM 3625 C CA . ASN A 1 456 ? -11.206 18.657 -5.395 1.00 84.31 456 ASN A CA 1
ATOM 3626 C C . ASN A 1 456 ? -10.060 17.862 -6.062 1.00 84.31 456 ASN A C 1
ATOM 3628 O O . ASN A 1 456 ? -10.154 16.632 -6.168 1.00 84.31 456 ASN A O 1
ATOM 3632 N N . PRO A 1 457 ? -8.962 18.514 -6.495 1.00 86.12 457 PRO A N 1
ATOM 3633 C CA . PRO A 1 457 ? -7.853 17.828 -7.154 1.00 86.12 457 PRO A CA 1
ATOM 3634 C C . PRO A 1 457 ? -7.119 16.849 -6.224 1.00 86.12 457 PRO A C 1
ATOM 3636 O O . PRO A 1 457 ? -6.592 15.849 -6.706 1.00 86.12 457 PRO A O 1
ATOM 3639 N N . ASP A 1 458 ? -7.118 17.067 -4.907 1.00 87.56 458 ASP A N 1
ATOM 3640 C CA . ASP A 1 458 ? -6.428 16.203 -3.939 1.00 87.56 458 ASP A CA 1
ATOM 3641 C C . ASP A 1 458 ? -7.076 14.824 -3.865 1.00 87.56 458 ASP A C 1
ATOM 3643 O O . ASP A 1 458 ? -6.380 13.810 -3.880 1.00 87.56 458 ASP A O 1
ATOM 3647 N N . TYR A 1 459 ? -8.408 14.764 -3.887 1.00 90.06 459 TYR A N 1
ATOM 3648 C CA . TYR A 1 459 ? -9.126 13.490 -3.918 1.00 90.06 459 TYR A CA 1
ATOM 3649 C C . TYR A 1 459 ? -8.908 12.743 -5.235 1.00 90.06 459 TYR A C 1
ATOM 3651 O O . TYR A 1 459 ? -8.736 11.526 -5.231 1.00 90.06 459 TYR A O 1
ATOM 3659 N N . TRP A 1 460 ? -8.817 13.441 -6.368 1.00 92.69 460 TRP A N 1
ATOM 3660 C CA . TRP A 1 460 ? -8.428 12.792 -7.623 1.00 92.69 460 TRP A CA 1
ATOM 3661 C C . TRP A 1 460 ? -6.987 12.257 -7.580 1.00 92.69 460 TRP A C 1
ATOM 3663 O O . TRP A 1 460 ? -6.736 11.148 -8.059 1.00 92.69 460 TRP A O 1
ATOM 3673 N N . ARG A 1 461 ? -6.048 12.979 -6.953 1.00 90.69 461 ARG A N 1
ATOM 3674 C CA . ARG A 1 461 ? -4.663 12.511 -6.754 1.00 90.69 461 ARG A CA 1
ATOM 3675 C C . ARG A 1 461 ? -4.594 11.271 -5.862 1.00 90.69 461 ARG A C 1
ATOM 3677 O O . ARG A 1 461 ? -3.981 10.280 -6.257 1.00 90.69 461 ARG A O 1
ATOM 3684 N N . GLU A 1 462 ? -5.270 11.280 -4.715 1.00 89.62 462 GLU A N 1
ATOM 3685 C CA . GLU A 1 462 ? -5.311 10.123 -3.809 1.00 89.62 462 GLU A CA 1
ATOM 3686 C C . GLU A 1 462 ? -6.026 8.922 -4.441 1.00 89.62 462 GLU A C 1
ATOM 3688 O O . GLU A 1 462 ? -5.561 7.789 -4.296 1.00 89.62 462 GLU A O 1
ATOM 3693 N N . LYS A 1 463 ? -7.081 9.144 -5.240 1.00 92.75 463 LYS A N 1
ATOM 3694 C CA . LYS A 1 463 ? -7.732 8.069 -6.003 1.00 92.75 463 LYS A CA 1
ATOM 3695 C C . LYS A 1 463 ? -6.729 7.430 -6.952 1.00 92.75 463 LYS A C 1
ATOM 3697 O O . LYS A 1 463 ? -6.619 6.208 -6.999 1.00 92.75 463 LYS A O 1
ATOM 3702 N N . THR A 1 464 ? -5.957 8.246 -7.663 1.00 90.88 464 THR A N 1
ATOM 3703 C CA . THR A 1 464 ? -4.978 7.735 -8.624 1.00 90.88 464 THR A CA 1
ATOM 3704 C C . THR A 1 464 ? -3.841 6.981 -7.942 1.00 90.88 464 THR A C 1
ATOM 3706 O O . THR A 1 464 ? -3.440 5.918 -8.410 1.00 90.88 464 THR A O 1
ATOM 3709 N N . ARG A 1 465 ? -3.387 7.461 -6.780 1.00 89.44 465 ARG A N 1
ATOM 3710 C CA . ARG A 1 465 ? -2.435 6.743 -5.926 1.00 89.44 465 ARG A CA 1
ATOM 3711 C C . ARG A 1 465 ? -2.974 5.378 -5.492 1.00 89.44 465 ARG A C 1
ATOM 3713 O O . ARG A 1 465 ? -2.248 4.391 -5.573 1.00 89.44 465 ARG A O 1
ATOM 3720 N N . CYS A 1 466 ? -4.237 5.302 -5.069 1.00 91.31 466 CYS A N 1
ATOM 3721 C CA . CYS A 1 466 ? -4.869 4.034 -4.700 1.00 91.31 466 CYS A CA 1
ATOM 3722 C C . CYS A 1 466 ? -4.974 3.080 -5.899 1.00 91.31 466 CYS A C 1
ATOM 3724 O O . CYS A 1 466 ? -4.645 1.904 -5.772 1.00 91.31 466 CYS A O 1
ATOM 3726 N N . LEU A 1 467 ? -5.376 3.581 -7.073 1.00 91.50 467 LEU A N 1
ATOM 3727 C CA . LEU A 1 467 ? -5.451 2.785 -8.304 1.00 91.50 467 LEU A CA 1
ATOM 3728 C C . LEU A 1 467 ? -4.079 2.230 -8.715 1.00 91.50 467 LEU A C 1
ATOM 3730 O O . LEU A 1 467 ? -3.994 1.068 -9.110 1.00 91.50 467 LEU A O 1
ATOM 3734 N N . ALA A 1 468 ? -3.017 3.031 -8.585 1.00 87.56 468 ALA A N 1
ATOM 3735 C CA . ALA A 1 468 ? -1.648 2.609 -8.865 1.00 87.56 468 ALA A CA 1
ATOM 3736 C C . ALA A 1 468 ? -1.173 1.511 -7.899 1.00 87.56 468 ALA A C 1
ATOM 3738 O O . ALA A 1 468 ? -0.633 0.501 -8.342 1.00 87.56 468 ALA A O 1
ATOM 3739 N N . LEU A 1 469 ? -1.431 1.666 -6.593 1.00 87.88 469 LEU A N 1
ATOM 3740 C CA . LEU A 1 469 ? -1.091 0.666 -5.568 1.00 87.88 469 LEU A CA 1
ATOM 3741 C C . LEU A 1 469 ? -1.884 -0.644 -5.714 1.00 87.88 469 LEU A C 1
ATOM 3743 O O . LEU A 1 469 ? -1.404 -1.698 -5.314 1.00 87.88 469 LEU A O 1
ATOM 3747 N N . LEU A 1 470 ? -3.085 -0.582 -6.294 1.00 90.38 470 LEU A N 1
ATOM 3748 C CA . LEU A 1 470 ? -3.932 -1.740 -6.602 1.00 90.38 470 LEU A CA 1
ATOM 3749 C C . LEU A 1 470 ? -3.663 -2.345 -7.991 1.00 90.38 470 LEU A C 1
ATOM 3751 O O . LEU A 1 470 ? -4.420 -3.217 -8.423 1.00 90.38 470 LEU A O 1
ATOM 3755 N N . GLU A 1 471 ? -2.644 -1.855 -8.706 1.00 89.75 471 GLU A N 1
ATOM 3756 C CA . GLU A 1 471 ? -2.286 -2.278 -10.068 1.00 89.75 471 GLU A CA 1
ATOM 3757 C C . GLU A 1 471 ? -3.484 -2.264 -11.040 1.00 89.75 471 GLU A C 1
ATOM 3759 O O . GLU A 1 471 ? -3.623 -3.108 -11.930 1.00 89.75 471 GLU A O 1
ATOM 3764 N N . ARG A 1 472 ? -4.394 -1.294 -10.868 1.00 90.25 472 ARG A N 1
ATOM 3765 C CA . ARG A 1 472 ? -5.552 -1.121 -11.755 1.00 90.25 472 ARG A CA 1
ATOM 3766 C C . ARG A 1 472 ? -5.099 -0.662 -13.149 1.00 90.25 472 ARG A C 1
ATOM 3768 O O . ARG A 1 472 ? -4.022 -0.078 -13.276 1.00 90.25 472 ARG A O 1
ATOM 3775 N N . PRO A 1 473 ? -5.893 -0.901 -14.210 1.00 93.69 473 PRO A N 1
ATOM 3776 C CA . PRO A 1 473 ? -5.489 -0.597 -15.581 1.00 93.69 473 PRO A CA 1
ATOM 3777 C C . PRO A 1 473 ? -4.999 0.845 -15.771 1.00 93.69 473 PRO A C 1
ATOM 3779 O O . PRO A 1 473 ? -5.617 1.797 -15.295 1.00 93.69 473 PRO A O 1
ATOM 3782 N N . LEU A 1 474 ? -3.914 1.007 -16.532 1.00 88.00 474 LEU A N 1
ATOM 3783 C CA . LEU A 1 474 ? -3.267 2.302 -16.774 1.00 88.00 474 LEU A CA 1
ATOM 3784 C C . LEU A 1 474 ? -4.197 3.350 -17.417 1.00 88.00 474 LEU A C 1
ATOM 3786 O O . LEU A 1 474 ? -4.055 4.535 -17.132 1.00 88.00 474 LEU A O 1
ATOM 3790 N N . ASP A 1 475 ? -5.173 2.942 -18.236 1.00 90.75 475 ASP A N 1
ATOM 3791 C CA . ASP A 1 475 ? -6.160 3.867 -18.820 1.00 90.75 475 ASP A CA 1
ATOM 3792 C C . ASP A 1 475 ? -7.087 4.499 -17.755 1.00 90.75 475 ASP A C 1
ATOM 3794 O O . ASP A 1 475 ? -7.469 5.661 -17.885 1.00 90.75 475 ASP A O 1
ATOM 3798 N N . GLU A 1 476 ? -7.428 3.774 -16.682 1.00 90.69 476 GLU A N 1
ATOM 3799 C CA . GLU A 1 476 ? -8.262 4.300 -15.587 1.00 90.69 476 GLU A CA 1
ATOM 3800 C C . GLU A 1 476 ? -7.484 5.314 -14.737 1.00 90.69 476 GLU A C 1
ATOM 3802 O O . GLU A 1 476 ? -8.009 6.367 -14.363 1.00 90.69 476 GLU A O 1
ATOM 3807 N N . GLN A 1 477 ? -6.203 5.027 -14.491 1.00 93.69 477 GLN A N 1
ATOM 3808 C CA . GLN A 1 477 ? -5.285 5.950 -13.823 1.00 93.69 477 GLN A CA 1
ATOM 3809 C C . GLN A 1 477 ? -5.088 7.229 -14.648 1.00 93.69 477 GLN A C 1
ATOM 3811 O O . GLN A 1 477 ? -5.139 8.333 -14.104 1.00 93.69 477 GLN A O 1
ATOM 3816 N N . LEU A 1 478 ? -4.924 7.091 -15.970 1.00 94.69 478 LEU A N 1
ATOM 3817 C CA . LEU A 1 478 ? -4.780 8.218 -16.890 1.00 94.69 478 LEU A CA 1
ATOM 3818 C C . LEU A 1 478 ? -5.999 9.146 -16.844 1.00 94.69 478 LEU A C 1
ATOM 3820 O O . LEU A 1 478 ? -5.825 10.354 -16.721 1.00 94.69 478 LEU A O 1
ATOM 3824 N N . ALA A 1 479 ? -7.219 8.600 -16.872 1.00 93.62 479 ALA A N 1
ATOM 3825 C CA . ALA A 1 479 ? -8.445 9.399 -16.801 1.00 93.62 479 ALA A CA 1
ATOM 3826 C C . ALA A 1 479 ? -8.540 10.225 -15.501 1.00 93.62 479 ALA A C 1
ATOM 3828 O O . ALA A 1 479 ? -9.015 11.363 -15.512 1.00 93.62 479 ALA A O 1
ATOM 3829 N N . CYS A 1 480 ? -8.055 9.680 -14.380 1.00 92.38 480 CYS A N 1
ATOM 3830 C CA . CYS A 1 480 ? -8.001 10.411 -13.114 1.00 92.38 480 CYS A CA 1
ATOM 3831 C C . CYS A 1 480 ? -6.964 11.545 -13.163 1.00 92.38 480 CYS A C 1
ATOM 3833 O O . CYS A 1 480 ? -7.276 12.671 -12.776 1.00 92.38 480 CYS A O 1
ATOM 3835 N N . TRP A 1 481 ? -5.768 11.299 -13.708 1.00 94.12 481 TRP A N 1
ATOM 3836 C CA . TRP A 1 481 ? -4.760 12.350 -13.893 1.00 94.12 481 TRP A CA 1
ATOM 3837 C C . TRP A 1 481 ? -5.182 13.428 -14.896 1.00 94.12 481 TRP A C 1
ATOM 3839 O O . TRP A 1 481 ? -4.869 14.600 -14.693 1.00 94.12 481 TRP A O 1
ATOM 3849 N N . GLU A 1 482 ? -5.918 13.078 -15.952 1.00 93.88 482 GLU A N 1
ATOM 3850 C CA . GLU A 1 482 ? -6.527 14.048 -16.872 1.00 93.88 482 GLU A CA 1
ATOM 3851 C C . GLU A 1 482 ? -7.526 14.947 -16.140 1.00 93.88 482 GLU A C 1
ATOM 3853 O O . GLU A 1 482 ? -7.585 16.153 -16.396 1.00 93.88 482 GLU A O 1
ATOM 3858 N N . ARG A 1 483 ? -8.272 14.387 -15.178 1.00 93.94 483 ARG A N 1
ATOM 3859 C CA . ARG A 1 483 ? -9.171 15.167 -14.328 1.00 93.94 483 ARG A CA 1
ATOM 3860 C C . ARG A 1 483 ? -8.407 16.109 -13.399 1.00 93.94 483 ARG A C 1
ATOM 3862 O O . ARG A 1 483 ? -8.810 17.266 -13.301 1.00 93.94 483 ARG A O 1
ATOM 3869 N N . VAL A 1 484 ? -7.299 15.664 -12.797 1.00 93.38 484 VAL A N 1
ATOM 3870 C CA . VAL A 1 484 ? -6.404 16.526 -11.998 1.00 93.38 484 VAL A CA 1
ATOM 3871 C C . VAL A 1 484 ? -5.907 17.698 -12.841 1.00 93.38 484 VAL A C 1
ATOM 3873 O O . VAL A 1 484 ? -6.130 18.839 -12.461 1.00 93.38 484 VAL A O 1
ATOM 3876 N N . SER A 1 485 ? -5.332 17.452 -14.021 1.00 92.00 485 SER A N 1
ATOM 3877 C CA . SER A 1 485 ? -4.797 18.528 -14.871 1.00 92.00 485 SER A CA 1
ATOM 3878 C C . SER A 1 485 ? -5.867 19.425 -15.505 1.00 92.00 485 SER A C 1
ATOM 3880 O O . SER A 1 485 ? -5.559 20.532 -15.943 1.00 92.00 485 SER A O 1
ATOM 3882 N N . ALA A 1 486 ? -7.122 18.972 -15.585 1.00 92.31 486 ALA A N 1
ATOM 3883 C CA . ALA A 1 486 ? -8.246 19.820 -15.978 1.00 92.31 486 ALA A CA 1
ATOM 3884 C C . ALA A 1 486 ? -8.689 20.767 -14.849 1.00 92.31 486 ALA A C 1
ATOM 3886 O O . ALA A 1 486 ? -9.165 21.866 -15.137 1.00 92.31 486 ALA A O 1
ATOM 3887 N N . LEU A 1 487 ? -8.558 20.335 -13.590 1.00 90.69 487 LEU A N 1
ATOM 3888 C CA . LEU A 1 487 ? -8.870 21.129 -12.397 1.00 90.69 487 LEU A CA 1
ATOM 3889 C C . LEU A 1 487 ? -7.711 22.063 -12.013 1.00 90.69 487 LEU A C 1
ATOM 3891 O O . LEU A 1 487 ? -7.957 23.211 -11.654 1.00 90.69 487 LEU A O 1
ATOM 3895 N N . ASP A 1 488 ? -6.468 21.594 -12.148 1.00 88.81 488 ASP A N 1
ATOM 3896 C CA . ASP A 1 488 ? -5.238 22.350 -11.903 1.00 88.81 488 ASP A CA 1
ATOM 3897 C C . ASP A 1 488 ? -4.249 22.210 -13.082 1.00 88.81 488 ASP A C 1
ATOM 3899 O O . ASP A 1 488 ? -3.415 21.298 -13.117 1.00 88.81 488 ASP A O 1
ATOM 3903 N N . PRO A 1 489 ? -4.324 23.114 -14.077 1.00 90.62 489 PRO A N 1
ATOM 3904 C CA . PRO A 1 489 ? -3.418 23.104 -15.224 1.00 90.62 489 PRO A CA 1
ATOM 3905 C C . PRO A 1 489 ? -1.949 23.396 -14.887 1.00 90.62 489 PRO A C 1
ATOM 3907 O O . PRO A 1 489 ? -1.085 23.092 -15.711 1.00 90.62 489 PRO A O 1
ATOM 3910 N N . GLU A 1 490 ? -1.658 23.974 -13.718 1.00 90.44 490 GLU A N 1
ATOM 3911 C CA . GLU A 1 490 ? -0.305 24.355 -13.287 1.00 90.44 490 GLU A CA 1
ATOM 3912 C C . GLU A 1 490 ? 0.382 23.241 -12.472 1.00 90.44 490 GLU A C 1
ATOM 3914 O O . GLU A 1 490 ? 1.542 23.379 -12.064 1.00 90.44 490 GLU A O 1
ATOM 3919 N N . ASP A 1 491 ? -0.288 22.101 -12.268 1.00 87.69 491 ASP A N 1
ATOM 3920 C CA . ASP A 1 491 ? 0.304 20.950 -11.596 1.00 87.69 491 ASP A CA 1
ATOM 3921 C C . ASP A 1 491 ? 1.272 20.181 -12.511 1.00 87.69 491 ASP A C 1
ATOM 3923 O O . ASP A 1 491 ? 0.911 19.261 -13.252 1.00 87.69 491 ASP A O 1
ATOM 3927 N N . HIS A 1 492 ? 2.556 20.529 -12.412 1.00 88.81 492 HIS A N 1
ATOM 3928 C CA . HIS A 1 492 ? 3.646 19.810 -13.078 1.00 88.81 492 HIS A CA 1
ATOM 3929 C C . HIS A 1 492 ? 3.689 18.303 -12.758 1.00 88.81 492 HIS A C 1
ATOM 3931 O O . HIS A 1 492 ? 4.136 17.527 -13.604 1.00 88.81 492 HIS A O 1
ATOM 3937 N N . HIS A 1 493 ? 3.235 17.880 -11.570 1.00 89.31 493 HIS A N 1
ATOM 3938 C CA . HIS A 1 493 ? 3.229 16.476 -11.174 1.00 89.31 493 HIS A CA 1
ATOM 3939 C C . HIS A 1 493 ? 2.175 15.714 -11.974 1.00 89.31 493 HIS A C 1
ATOM 3941 O O . HIS A 1 493 ? 2.495 14.691 -12.573 1.00 89.31 493 HIS A O 1
ATOM 3947 N N . GLY A 1 494 ? 0.951 16.244 -12.071 1.00 90.75 494 GLY A N 1
ATOM 3948 C CA . GLY A 1 494 ? -0.103 15.664 -12.902 1.00 90.75 494 GLY A CA 1
ATOM 3949 C C . GLY A 1 494 ? 0.309 15.490 -14.366 1.00 90.75 494 GLY A C 1
ATOM 3950 O O . GLY A 1 494 ? 0.119 14.415 -14.932 1.00 90.75 494 GLY A O 1
ATOM 3951 N N . TRP A 1 495 ? 0.963 16.492 -14.965 1.00 95.12 495 TRP A N 1
ATOM 3952 C CA . TRP A 1 495 ? 1.479 16.369 -16.336 1.00 95.12 495 TRP A CA 1
ATOM 3953 C C . TRP A 1 495 ? 2.596 15.321 -16.474 1.00 95.12 495 TRP A C 1
ATOM 3955 O O . TRP A 1 495 ? 2.643 14.612 -17.479 1.00 95.12 495 TRP A O 1
ATOM 3965 N N . ASN A 1 496 ? 3.477 15.187 -15.478 1.00 93.38 496 ASN A N 1
ATOM 3966 C CA . ASN A 1 496 ? 4.519 14.156 -15.472 1.00 93.38 496 ASN A CA 1
ATOM 3967 C C . ASN A 1 496 ? 3.946 12.739 -15.321 1.00 93.38 496 ASN A C 1
ATOM 3969 O O . ASN A 1 496 ? 4.403 11.819 -15.990 1.00 93.38 496 ASN A O 1
ATOM 3973 N N . GLU A 1 497 ? 2.944 12.545 -14.469 1.00 93.44 497 GLU A N 1
ATOM 3974 C CA . GLU A 1 497 ? 2.320 11.230 -14.298 1.00 93.44 497 GLU A CA 1
ATOM 3975 C C . GLU A 1 497 ? 1.554 10.799 -15.554 1.00 93.44 497 GLU A C 1
ATOM 3977 O O . GLU A 1 497 ? 1.664 9.649 -15.982 1.00 93.44 497 GLU A O 1
ATOM 3982 N N . GLN A 1 498 ? 0.869 11.731 -16.229 1.00 94.81 498 GLN A N 1
ATOM 3983 C CA . GLN A 1 498 ? 0.299 11.464 -17.554 1.00 94.81 498 GLN A CA 1
ATOM 3984 C C . GLN A 1 498 ? 1.378 11.061 -18.561 1.00 94.81 498 GLN A C 1
ATOM 3986 O O . GLN A 1 498 ? 1.193 10.084 -19.283 1.00 94.81 498 GLN A O 1
ATOM 3991 N N . ASP A 1 499 ? 2.506 11.777 -18.605 1.00 94.81 499 ASP A N 1
ATOM 3992 C CA . ASP A 1 499 ? 3.642 11.433 -19.464 1.00 94.81 499 ASP A CA 1
ATOM 3993 C C . ASP A 1 499 ? 4.136 10.003 -19.206 1.00 94.81 499 ASP A C 1
ATOM 3995 O O . ASP A 1 499 ? 4.244 9.201 -20.137 1.00 94.81 499 ASP A O 1
ATOM 3999 N N . VAL A 1 500 ? 4.367 9.643 -17.943 1.00 92.69 500 VAL A N 1
ATOM 4000 C CA . VAL A 1 500 ? 4.825 8.304 -17.550 1.00 92.69 500 VAL A CA 1
ATOM 4001 C C . VAL A 1 500 ? 3.818 7.229 -17.963 1.00 92.69 500 VAL A C 1
ATOM 4003 O O . VAL A 1 500 ? 4.203 6.244 -18.598 1.00 92.69 500 VAL A O 1
ATOM 4006 N N . ILE A 1 501 ? 2.530 7.423 -17.675 1.00 92.75 501 ILE A N 1
ATOM 4007 C CA . ILE A 1 501 ? 1.479 6.452 -18.003 1.00 92.75 501 ILE A CA 1
ATOM 4008 C C . ILE A 1 501 ? 1.315 6.310 -19.524 1.00 92.75 501 ILE A C 1
ATOM 4010 O O . ILE A 1 501 ? 1.285 5.195 -20.050 1.00 92.75 501 ILE A O 1
ATOM 4014 N N . LEU A 1 502 ? 1.283 7.419 -20.268 1.00 92.69 502 LEU A N 1
ATOM 4015 C CA . LEU A 1 502 ? 1.202 7.412 -21.733 1.00 92.69 502 LEU A CA 1
ATOM 4016 C C . LEU A 1 502 ? 2.428 6.743 -22.368 1.00 92.69 502 LEU A C 1
ATOM 4018 O O . LEU A 1 502 ? 2.295 6.026 -23.364 1.00 92.69 502 LEU A O 1
ATOM 4022 N N . SER A 1 503 ? 3.607 6.925 -21.770 1.00 87.50 503 SER A N 1
ATOM 4023 C CA . SER A 1 503 ? 4.848 6.263 -22.179 1.00 87.50 503 SER A CA 1
ATOM 4024 C C . SER A 1 503 ? 4.777 4.748 -21.996 1.00 87.50 503 SER A C 1
ATOM 4026 O O . SER A 1 503 ? 5.206 4.007 -22.884 1.00 87.50 503 SER A O 1
ATOM 4028 N N . GLN A 1 504 ? 4.230 4.281 -20.868 1.00 87.44 504 GLN A N 1
ATOM 4029 C CA . GLN A 1 504 ? 4.026 2.856 -20.580 1.00 87.44 504 GLN A CA 1
ATOM 4030 C C . GLN A 1 504 ? 2.987 2.224 -21.514 1.00 87.44 504 GLN A C 1
ATOM 4032 O O . GLN A 1 504 ? 3.168 1.095 -21.963 1.00 87.44 504 GLN A O 1
ATOM 4037 N N . LEU A 1 505 ? 1.947 2.978 -21.881 1.00 87.56 505 LEU A N 1
ATOM 4038 C CA . LEU A 1 505 ? 0.938 2.582 -22.868 1.00 87.56 505 LEU A CA 1
ATOM 4039 C C . LEU A 1 505 ? 1.449 2.612 -24.325 1.00 87.56 505 LEU A C 1
ATOM 4041 O O . LEU A 1 505 ? 0.694 2.294 -25.245 1.00 87.56 505 LEU A O 1
ATOM 4045 N N . GLY A 1 506 ? 2.699 3.024 -24.568 1.00 85.50 506 GLY A N 1
ATOM 4046 C CA . GLY A 1 506 ? 3.285 3.141 -25.909 1.00 85.50 506 GLY A CA 1
ATOM 4047 C C . GLY A 1 506 ? 2.750 4.317 -26.739 1.00 85.50 506 GLY A C 1
ATOM 4048 O O . GLY A 1 506 ? 3.042 4.423 -27.931 1.00 85.50 506 GLY A O 1
ATOM 4049 N N . ARG A 1 507 ? 1.978 5.231 -26.135 1.00 90.44 507 ARG A N 1
ATOM 4050 C CA . ARG A 1 507 ? 1.396 6.416 -26.789 1.00 90.44 507 ARG A CA 1
ATOM 4051 C C . ARG A 1 507 ? 2.390 7.585 -26.774 1.00 90.44 507 ARG A C 1
ATOM 4053 O O . ARG A 1 507 ? 2.111 8.650 -26.228 1.00 90.44 507 ARG A O 1
ATOM 4060 N N . HIS A 1 508 ? 3.559 7.382 -27.383 1.00 86.06 508 HIS A N 1
ATOM 4061 C CA . HIS A 1 508 ? 4.721 8.275 -27.254 1.00 86.06 508 HIS A CA 1
ATOM 4062 C C . HIS A 1 508 ? 4.489 9.725 -27.722 1.00 86.06 508 HIS A C 1
ATOM 4064 O O . HIS A 1 508 ? 5.042 10.639 -27.123 1.00 86.06 508 HIS A O 1
ATOM 4070 N N . GLU A 1 509 ? 3.645 9.966 -28.730 1.00 87.12 509 GLU A N 1
ATOM 4071 C CA . GLU A 1 509 ? 3.303 11.333 -29.175 1.00 87.12 509 GLU A CA 1
ATOM 4072 C C . GLU A 1 509 ? 2.444 12.093 -28.149 1.00 87.12 509 GLU A C 1
ATOM 4074 O O . GLU A 1 509 ? 2.658 13.276 -27.894 1.00 87.12 509 GLU A O 1
ATOM 4079 N N . ALA A 1 510 ? 1.493 11.411 -27.503 1.00 90.38 510 ALA A N 1
ATOM 4080 C CA . ALA A 1 510 ? 0.706 12.012 -26.427 1.00 90.38 510 ALA A CA 1
ATOM 4081 C C . ALA A 1 510 ? 1.572 12.246 -25.176 1.00 90.38 510 ALA A C 1
ATOM 4083 O O . ALA A 1 510 ? 1.453 13.289 -24.533 1.00 90.38 510 ALA A O 1
ATOM 4084 N N . ALA A 1 511 ? 2.485 11.313 -24.879 1.00 93.31 511 ALA A N 1
ATOM 4085 C CA . ALA A 1 511 ? 3.477 11.447 -23.813 1.00 93.31 511 ALA A CA 1
ATOM 4086 C C . ALA A 1 511 ? 4.410 12.653 -24.047 1.00 93.31 511 ALA A C 1
ATOM 4088 O O . ALA A 1 511 ? 4.652 13.451 -23.142 1.00 93.31 511 ALA A O 1
ATOM 4089 N N . LEU A 1 512 ? 4.852 12.882 -25.292 1.00 92.81 512 LEU A N 1
ATOM 4090 C CA . LEU A 1 512 ? 5.590 14.096 -25.659 1.00 92.81 512 LEU A CA 1
ATOM 4091 C C . LEU A 1 512 ? 4.805 15.368 -25.313 1.00 92.81 512 LEU A C 1
ATOM 4093 O O . LEU A 1 512 ? 5.351 16.246 -24.653 1.00 92.81 512 LEU A O 1
ATOM 4097 N N . GLY A 1 513 ? 3.518 15.440 -25.658 1.00 93.38 513 GLY A N 1
ATOM 4098 C CA . GLY A 1 513 ? 2.683 16.592 -25.305 1.00 93.38 513 GLY A CA 1
ATOM 4099 C C . GLY A 1 513 ? 2.537 16.818 -23.791 1.00 93.38 513 GLY A C 1
ATOM 4100 O O . GLY A 1 513 ? 2.539 17.963 -23.337 1.00 93.38 513 GLY A O 1
ATOM 4101 N N . ALA A 1 514 ? 2.434 15.747 -22.998 1.00 93.31 514 ALA A N 1
ATOM 4102 C CA . ALA A 1 514 ? 2.359 15.833 -21.537 1.00 93.31 514 ALA A CA 1
ATOM 4103 C C . ALA A 1 514 ? 3.706 16.252 -20.911 1.00 93.31 514 ALA A C 1
ATOM 4105 O O . ALA A 1 514 ? 3.753 17.186 -20.107 1.00 93.31 514 ALA A O 1
ATOM 4106 N N . SER A 1 515 ? 4.815 15.645 -21.345 1.00 93.38 515 SER A N 1
ATOM 4107 C CA . SER A 1 515 ? 6.168 16.003 -20.891 1.00 93.38 515 SER A CA 1
ATOM 4108 C C . SER A 1 515 ? 6.571 17.432 -21.266 1.00 93.38 515 SER A C 1
ATOM 4110 O O . SER A 1 515 ? 7.239 18.094 -20.473 1.00 93.38 515 SER A O 1
ATOM 4112 N N . GLU A 1 516 ? 6.139 17.951 -22.422 1.00 94.69 516 GLU A N 1
ATOM 4113 C CA . GLU A 1 516 ? 6.353 19.352 -22.817 1.00 94.69 516 GLU A CA 1
ATOM 4114 C C . GLU A 1 516 ? 5.653 20.328 -21.866 1.00 94.69 516 GLU A C 1
ATOM 4116 O O . GLU A 1 516 ? 6.249 21.331 -21.472 1.00 94.69 516 GLU A O 1
ATOM 4121 N N . LYS A 1 517 ? 4.419 20.026 -21.442 1.00 94.69 517 LYS A N 1
ATOM 4122 C CA . LYS A 1 517 ? 3.698 20.838 -20.449 1.00 94.69 517 LYS A CA 1
ATOM 4123 C C . LYS A 1 517 ? 4.361 20.777 -19.077 1.00 94.69 517 LYS A C 1
ATOM 4125 O O . LYS A 1 517 ? 4.582 21.823 -18.471 1.00 94.69 517 LYS A O 1
ATOM 4130 N N . ALA A 1 518 ? 4.750 19.585 -18.621 1.00 94.00 518 ALA A N 1
ATOM 4131 C CA . ALA A 1 518 ? 5.480 19.428 -17.363 1.00 94.00 518 ALA A CA 1
ATOM 4132 C C . ALA A 1 518 ? 6.802 20.225 -17.377 1.00 94.00 518 ALA A C 1
ATOM 4134 O O . ALA A 1 518 ? 7.108 20.951 -16.430 1.00 94.00 518 ALA A O 1
ATOM 4135 N N . LEU A 1 519 ? 7.561 20.156 -18.477 1.00 94.19 519 LEU A N 1
ATOM 4136 C CA . LEU A 1 519 ? 8.810 20.903 -18.657 1.00 94.19 519 LEU A CA 1
ATOM 4137 C C . LEU A 1 519 ? 8.612 22.411 -18.807 1.00 94.19 519 LEU A C 1
ATOM 4139 O O . LEU A 1 519 ? 9.478 23.170 -18.376 1.00 94.19 519 LEU A O 1
ATOM 4143 N N . ALA A 1 520 ? 7.510 22.865 -19.405 1.00 93.94 520 ALA A N 1
ATOM 4144 C CA . ALA A 1 520 ? 7.193 24.289 -19.472 1.00 93.94 520 ALA A CA 1
ATOM 4145 C C . ALA A 1 520 ? 6.995 24.881 -18.066 1.00 93.94 520 ALA A C 1
ATOM 4147 O O . ALA A 1 520 ? 7.429 26.004 -17.812 1.00 93.94 520 ALA A O 1
ATOM 4148 N N . LEU A 1 521 ? 6.404 24.102 -17.152 1.00 92.94 521 LEU A N 1
ATOM 4149 C CA . LEU A 1 521 ? 6.209 24.476 -15.750 1.00 92.94 521 LEU A CA 1
ATOM 4150 C C . LEU A 1 521 ? 7.507 24.364 -14.934 1.00 92.94 521 LEU A C 1
ATOM 4152 O O . LEU A 1 521 ? 7.799 25.236 -14.115 1.00 92.94 521 LEU A O 1
ATOM 4156 N N . ARG A 1 522 ? 8.311 23.312 -15.158 1.00 92.19 522 ARG A N 1
ATOM 4157 C CA . ARG A 1 522 ? 9.614 23.111 -14.498 1.00 92.19 522 ARG A CA 1
ATOM 4158 C C . ARG A 1 522 ? 10.729 22.736 -15.484 1.00 92.19 522 ARG A C 1
ATOM 4160 O O . ARG A 1 522 ? 11.078 21.562 -15.622 1.00 92.19 522 ARG A O 1
ATOM 4167 N N . PRO A 1 523 ? 11.369 23.731 -16.122 1.00 89.69 523 PRO A N 1
ATOM 4168 C CA . PRO A 1 523 ? 12.365 23.480 -17.167 1.00 89.69 523 PRO A CA 1
ATOM 4169 C C . PRO A 1 523 ? 13.688 22.907 -16.644 1.00 89.69 523 PRO A C 1
ATOM 4171 O O . PRO A 1 523 ? 14.435 22.294 -17.416 1.00 89.69 523 PRO A O 1
ATOM 4174 N N . ASP A 1 524 ? 13.985 23.100 -15.358 1.00 91.81 524 ASP A N 1
ATOM 4175 C CA . ASP A 1 524 ? 15.238 22.696 -14.708 1.00 91.81 524 ASP A CA 1
ATOM 4176 C C . ASP A 1 524 ? 15.063 21.490 -13.772 1.00 91.81 524 ASP A C 1
ATOM 4178 O O . ASP A 1 524 ? 15.874 21.253 -12.880 1.00 91.81 524 ASP A O 1
ATOM 4182 N N . ASP A 1 525 ? 14.017 20.691 -13.999 1.00 88.81 525 ASP A N 1
ATOM 4183 C CA . ASP A 1 525 ? 13.836 19.417 -13.313 1.00 88.81 525 ASP A CA 1
ATOM 4184 C C . ASP A 1 525 ? 14.570 18.281 -14.067 1.00 88.81 525 ASP A C 1
ATOM 4186 O O . ASP A 1 525 ? 14.300 18.039 -15.255 1.00 88.81 525 ASP A O 1
ATOM 4190 N N . PRO A 1 526 ? 15.516 17.571 -13.424 1.00 86.62 526 PRO A N 1
ATOM 4191 C CA . PRO A 1 526 ? 16.273 16.505 -14.070 1.00 86.62 526 PRO A CA 1
ATOM 4192 C C . PRO A 1 526 ? 15.410 15.288 -14.434 1.00 86.62 526 PRO A C 1
ATOM 4194 O O . PRO A 1 526 ? 15.713 14.618 -15.425 1.00 86.62 526 PRO A O 1
ATOM 4197 N N . VAL A 1 527 ? 14.343 14.997 -13.683 1.00 87.56 527 VAL A N 1
ATOM 4198 C CA . VAL A 1 527 ? 13.417 13.885 -13.947 1.00 87.56 527 VAL A CA 1
ATOM 4199 C C . VAL A 1 527 ? 12.570 14.188 -15.177 1.00 87.56 527 VAL A C 1
ATOM 4201 O O . VAL A 1 527 ? 12.501 13.354 -16.080 1.00 87.56 527 VAL A O 1
ATOM 4204 N N . LEU A 1 528 ? 12.017 15.399 -15.273 1.00 92.25 528 LEU A N 1
ATOM 4205 C CA . LEU A 1 528 ? 11.201 15.802 -16.425 1.00 92.25 528 LEU A CA 1
ATOM 4206 C C . LEU A 1 528 ? 12.023 15.839 -17.717 1.00 92.25 528 LEU A C 1
ATOM 4208 O O . LEU A 1 528 ? 11.595 15.326 -18.749 1.00 92.25 528 LEU A O 1
ATOM 4212 N N . ASN A 1 529 ? 13.252 16.370 -17.658 1.00 91.44 529 ASN A N 1
ATOM 4213 C CA . ASN A 1 529 ? 14.151 16.381 -18.817 1.00 91.44 529 ASN A CA 1
ATOM 4214 C C . ASN A 1 529 ? 14.504 14.960 -19.280 1.00 91.44 529 ASN A C 1
ATOM 4216 O O . ASN A 1 529 ? 14.624 14.711 -20.479 1.00 91.44 529 ASN A O 1
ATOM 4220 N N . ARG A 1 530 ? 14.640 14.010 -18.348 1.00 87.69 530 ARG A N 1
ATOM 4221 C CA . ARG A 1 530 ? 14.869 12.598 -18.674 1.00 87.69 530 ARG A CA 1
ATOM 4222 C C . ARG A 1 530 ? 13.641 11.961 -19.323 1.00 87.69 530 ARG A C 1
ATOM 4224 O O . ARG A 1 530 ? 13.793 11.296 -20.345 1.00 87.69 530 ARG A O 1
ATOM 4231 N N . ASN A 1 531 ? 12.460 12.127 -18.733 1.00 89.12 531 ASN A N 1
ATOM 4232 C CA . ASN A 1 531 ? 11.240 11.500 -19.243 1.00 89.12 531 ASN A CA 1
ATOM 4233 C C . ASN A 1 531 ? 10.905 12.040 -20.648 1.00 89.12 531 ASN A C 1
ATOM 4235 O O . ASN A 1 531 ? 10.686 11.266 -21.580 1.00 89.12 531 ASN A O 1
ATOM 4239 N N . HIS A 1 532 ? 11.063 13.349 -20.864 1.00 92.69 532 HIS A N 1
ATOM 4240 C CA . HIS A 1 532 ? 10.951 13.948 -22.193 1.00 92.69 532 HIS A CA 1
ATOM 4241 C C . HIS A 1 532 ? 11.991 13.400 -23.187 1.00 92.69 532 HIS A C 1
ATOM 4243 O O . HIS A 1 532 ? 11.652 13.054 -24.319 1.00 92.69 532 HIS A O 1
ATOM 4249 N N . ALA A 1 533 ? 13.258 13.246 -22.774 1.00 88.19 533 ALA A N 1
ATOM 4250 C CA . ALA A 1 533 ? 14.293 12.641 -23.617 1.00 88.19 533 ALA A CA 1
ATOM 4251 C C . ALA A 1 533 ? 13.960 11.194 -24.016 1.00 88.19 533 ALA A C 1
ATOM 4253 O O . ALA A 1 533 ? 14.198 10.803 -25.162 1.00 88.19 533 ALA A O 1
ATOM 4254 N N . TYR A 1 534 ? 13.389 10.409 -23.098 1.00 85.50 534 TYR A N 1
ATOM 4255 C CA . TYR A 1 534 ? 12.933 9.048 -23.374 1.00 85.50 534 TYR A CA 1
ATOM 4256 C C . TYR A 1 534 ? 11.854 9.034 -24.463 1.00 85.50 534 TYR A C 1
ATOM 4258 O O . TYR A 1 534 ? 11.971 8.289 -25.440 1.00 85.50 534 TYR A O 1
ATOM 4266 N N . ASN A 1 535 ? 10.851 9.906 -24.358 1.00 87.50 535 ASN A N 1
ATOM 4267 C CA . ASN A 1 535 ? 9.787 9.984 -25.358 1.00 87.50 535 ASN A CA 1
ATOM 4268 C C . ASN A 1 535 ? 10.272 10.520 -26.709 1.00 87.50 535 ASN A C 1
ATOM 4270 O O . ASN A 1 535 ? 9.905 9.971 -27.748 1.00 87.50 535 ASN A O 1
ATOM 4274 N N . LEU A 1 536 ? 11.201 11.481 -26.719 1.00 86.31 536 LEU A N 1
ATOM 4275 C CA . LEU A 1 536 ? 11.872 11.930 -27.944 1.00 86.31 536 LEU A CA 1
ATOM 4276 C C . LEU A 1 536 ? 12.648 10.791 -28.620 1.00 86.31 536 LEU A C 1
ATOM 4278 O O . LEU A 1 536 ? 12.623 10.665 -29.844 1.00 86.31 536 LEU A O 1
ATOM 4282 N N . GLN A 1 537 ? 13.320 9.936 -27.843 1.00 82.25 537 GLN A N 1
ATOM 4283 C CA . GLN A 1 537 ? 14.038 8.778 -28.377 1.00 82.25 537 GLN A CA 1
ATOM 4284 C C . GLN A 1 537 ? 13.079 7.761 -29.006 1.00 82.25 537 GLN A C 1
ATOM 4286 O O . GLN A 1 537 ? 13.376 7.242 -30.083 1.00 82.25 537 GLN A O 1
ATOM 4291 N N . ARG A 1 538 ? 11.934 7.493 -28.366 1.00 83.38 538 ARG A N 1
ATOM 4292 C CA . ARG A 1 538 ? 10.895 6.594 -28.898 1.00 83.38 538 ARG A CA 1
ATOM 4293 C C . ARG A 1 538 ? 10.223 7.147 -30.156 1.00 83.38 538 ARG A C 1
ATOM 4295 O O . ARG A 1 538 ? 9.879 6.366 -31.035 1.00 83.38 538 ARG A O 1
ATOM 4302 N N . ALA A 1 539 ? 10.130 8.469 -30.282 1.00 80.88 539 ALA A N 1
ATOM 4303 C CA . ALA A 1 539 ? 9.660 9.158 -31.484 1.00 80.88 539 ALA A CA 1
ATOM 4304 C C . ALA A 1 539 ? 10.738 9.311 -32.587 1.00 80.88 539 ALA A C 1
ATOM 4306 O O . ALA A 1 539 ? 10.513 9.987 -33.587 1.00 80.88 539 ALA A O 1
ATOM 4307 N N . GLY A 1 540 ? 11.937 8.734 -32.419 1.00 79.00 540 GLY A N 1
ATOM 4308 C CA . GLY A 1 540 ? 13.030 8.809 -33.402 1.00 79.00 540 GLY A CA 1
ATOM 4309 C C . GLY A 1 540 ? 13.786 10.148 -33.438 1.00 79.00 540 GLY A C 1
ATOM 4310 O O . GLY A 1 540 ? 14.701 10.331 -34.244 1.00 79.00 540 GLY A O 1
ATOM 4311 N N . ARG A 1 541 ? 13.473 11.091 -32.539 1.00 83.50 541 ARG A N 1
ATOM 4312 C CA . ARG A 1 541 ? 14.114 12.416 -32.415 1.00 83.50 541 ARG A CA 1
ATOM 4313 C C . ARG A 1 541 ? 15.385 12.339 -31.564 1.00 83.50 541 ARG A C 1
ATOM 4315 O O . ARG A 1 541 ? 15.543 13.017 -30.548 1.00 83.50 541 ARG A O 1
ATOM 4322 N N . HIS A 1 542 ? 16.329 11.499 -31.989 1.00 76.75 542 HIS A N 1
ATOM 4323 C CA . HIS A 1 542 ? 17.527 11.160 -31.211 1.00 76.75 542 HIS A CA 1
ATOM 4324 C C . HIS A 1 542 ? 18.416 12.366 -30.873 1.00 76.75 542 HIS A C 1
ATOM 4326 O O . HIS A 1 542 ? 18.982 12.426 -29.786 1.00 76.75 542 HIS A O 1
ATOM 4332 N N . THR A 1 543 ? 18.551 13.342 -31.771 1.00 79.06 543 THR A N 1
ATOM 4333 C CA . THR A 1 543 ? 19.402 14.523 -31.544 1.00 79.06 543 THR A CA 1
ATOM 4334 C C . THR A 1 543 ? 18.865 15.430 -30.439 1.00 79.06 543 THR A C 1
ATOM 4336 O O . THR A 1 543 ? 19.646 15.984 -29.668 1.00 79.06 543 THR A O 1
ATOM 4339 N N . GLU A 1 544 ? 17.546 15.566 -30.338 1.00 85.38 544 GLU A N 1
ATOM 4340 C CA . GLU A 1 544 ? 16.873 16.353 -29.304 1.00 85.38 544 GLU A CA 1
ATOM 4341 C C . GLU A 1 544 ? 16.862 15.607 -27.971 1.00 85.38 544 GLU A C 1
ATOM 4343 O O . GLU A 1 544 ? 17.216 16.190 -26.946 1.00 85.38 544 GLU A O 1
ATOM 4348 N N . ALA A 1 545 ? 16.598 14.295 -28.004 1.00 83.81 545 ALA A N 1
ATOM 4349 C CA . ALA A 1 545 ? 16.702 13.425 -26.835 1.00 83.81 545 ALA A CA 1
ATOM 4350 C C . ALA A 1 545 ? 18.077 13.550 -26.160 1.00 83.81 545 ALA A C 1
ATOM 4352 O O . ALA A 1 545 ? 18.167 13.721 -24.946 1.00 83.81 545 ALA A O 1
ATOM 4353 N N . ARG A 1 546 ? 19.162 13.562 -26.952 1.00 81.19 546 ARG A N 1
ATOM 4354 C CA . ARG A 1 546 ? 20.530 13.740 -26.436 1.00 81.19 546 ARG A CA 1
ATOM 4355 C C . ARG A 1 546 ? 20.716 15.057 -25.678 1.00 81.19 546 ARG A C 1
ATOM 4357 O O . ARG A 1 546 ? 21.376 15.057 -24.643 1.00 81.19 546 ARG A O 1
ATOM 4364 N N . LYS A 1 547 ? 20.134 16.163 -26.159 1.00 86.31 547 LYS A N 1
ATOM 4365 C CA . LYS A 1 547 ? 20.233 17.478 -25.497 1.00 86.31 547 LYS A CA 1
ATOM 4366 C C . LYS A 1 547 ? 19.545 17.470 -24.134 1.00 86.31 547 LYS A C 1
ATOM 4368 O O . LYS A 1 547 ? 20.141 17.907 -23.155 1.00 86.31 547 LYS A O 1
ATOM 4373 N N . HIS A 1 548 ? 18.323 16.947 -24.064 1.00 87.50 548 HIS A N 1
ATOM 4374 C CA . HIS A 1 548 ? 17.571 16.877 -22.809 1.00 87.50 548 HIS A CA 1
ATOM 4375 C C . HIS A 1 548 ? 18.193 15.895 -21.813 1.00 87.50 548 HIS A C 1
ATOM 4377 O O . HIS A 1 548 ? 18.264 16.190 -20.622 1.00 87.50 548 HIS A O 1
ATOM 4383 N N . LEU A 1 549 ? 18.742 14.776 -22.293 1.00 83.50 549 LEU A N 1
ATOM 4384 C CA . LEU A 1 549 ? 19.466 13.832 -21.446 1.00 83.50 549 LEU A CA 1
ATOM 4385 C C . LEU A 1 549 ? 20.761 14.436 -20.885 1.00 83.50 549 LEU A C 1
ATOM 4387 O O . LEU A 1 549 ? 21.074 14.252 -19.710 1.00 83.50 549 LEU A O 1
ATOM 4391 N N . GLN A 1 550 ? 21.489 15.208 -21.698 1.00 83.56 550 GLN A N 1
ATOM 4392 C CA . GLN A 1 550 ? 22.649 15.965 -21.235 1.00 83.56 550 GLN A CA 1
ATOM 4393 C C . GLN A 1 550 ? 22.254 17.012 -20.185 1.00 83.56 550 GLN A C 1
ATOM 4395 O O . GLN A 1 550 ? 22.873 17.052 -19.123 1.00 83.56 550 GLN A O 1
ATOM 4400 N N . LYS A 1 551 ? 21.189 17.787 -20.428 1.00 85.69 551 LYS A N 1
ATOM 4401 C CA . LYS A 1 551 ? 20.672 18.769 -19.463 1.00 85.69 551 LYS A CA 1
ATOM 4402 C C . LYS A 1 551 ? 20.269 18.106 -18.140 1.00 85.69 551 LYS A C 1
ATOM 4404 O O . LYS A 1 551 ? 20.648 18.585 -17.079 1.00 85.69 551 LYS A O 1
ATOM 4409 N N . SER A 1 552 ? 19.565 16.973 -18.192 1.00 85.31 552 SER A N 1
ATOM 4410 C CA . SER A 1 552 ? 19.197 16.184 -17.005 1.00 85.31 552 SER A CA 1
ATOM 4411 C C . SER A 1 552 ? 20.427 15.795 -16.173 1.00 85.31 552 SER A C 1
ATOM 4413 O O . SER A 1 552 ? 20.433 15.962 -14.954 1.00 85.31 552 SER A O 1
ATOM 4415 N N . MET A 1 553 ? 21.504 15.344 -16.824 1.00 82.38 553 MET A N 1
ATOM 4416 C CA . MET A 1 553 ? 22.751 14.995 -16.136 1.00 82.38 553 MET A CA 1
ATOM 4417 C C . MET A 1 553 ? 23.499 16.204 -15.566 1.00 82.38 553 MET A C 1
ATOM 4419 O O . MET A 1 553 ? 24.111 16.076 -14.508 1.00 82.38 553 MET A O 1
ATOM 4423 N N . GLU A 1 554 ? 23.488 17.346 -16.256 1.00 83.62 554 GLU A N 1
ATOM 4424 C CA . GLU A 1 554 ? 24.087 18.597 -15.768 1.00 83.62 554 GLU A CA 1
ATOM 4425 C C . GLU A 1 554 ? 23.351 19.110 -14.522 1.00 83.62 554 GLU A C 1
ATOM 4427 O O . GLU A 1 554 ? 23.994 19.489 -13.547 1.00 83.62 554 GLU A O 1
ATOM 4432 N N . LEU A 1 555 ? 22.016 19.039 -14.523 1.00 83.50 555 LEU A N 1
ATOM 4433 C CA . LEU A 1 555 ? 21.162 19.438 -13.400 1.00 83.50 555 LEU A CA 1
ATOM 4434 C C . LEU A 1 555 ? 21.296 18.506 -12.187 1.00 83.50 555 LEU A C 1
ATOM 4436 O O . LEU A 1 555 ? 21.249 18.972 -11.052 1.00 83.50 555 LEU A O 1
ATOM 4440 N N . LYS A 1 556 ? 21.465 17.194 -12.408 1.00 76.94 556 LYS A N 1
ATOM 4441 C CA . LYS A 1 556 ? 21.565 16.200 -11.324 1.00 76.94 556 LYS A CA 1
ATOM 4442 C C . LYS A 1 556 ? 22.927 16.212 -10.607 1.00 76.94 556 LYS A C 1
ATOM 4444 O O . LYS A 1 556 ? 23.002 15.786 -9.459 1.00 76.94 556 LYS A O 1
ATOM 4449 N N . GLY A 1 557 ? 23.990 16.698 -11.254 1.00 74.62 557 GLY A N 1
ATOM 4450 C CA . GLY A 1 557 ? 25.341 16.732 -10.679 1.00 74.62 557 GLY A CA 1
ATOM 4451 C C . GLY A 1 557 ? 26.042 15.364 -10.636 1.00 74.62 557 GLY A C 1
ATOM 4452 O O . GLY A 1 557 ? 25.698 14.442 -11.383 1.00 74.62 557 GLY A O 1
ATOM 4453 N N . GLU A 1 558 ? 27.081 15.242 -9.800 1.00 73.56 558 GLU A N 1
ATOM 4454 C CA . GLU A 1 558 ? 27.820 13.984 -9.633 1.00 73.56 558 GLU A CA 1
ATOM 4455 C C . GLU A 1 558 ? 27.021 12.964 -8.800 1.00 73.56 558 GLU A C 1
ATOM 4457 O O . GLU A 1 558 ? 26.564 13.293 -7.704 1.00 73.56 558 GLU A O 1
ATOM 4462 N N . PRO A 1 559 ? 26.852 11.721 -9.290 1.00 78.19 559 PRO A N 1
ATOM 4463 C CA . PRO A 1 559 ? 26.168 10.674 -8.538 1.00 78.19 559 PRO A CA 1
ATOM 4464 C C . PRO A 1 559 ? 26.877 10.316 -7.224 1.00 78.19 559 PRO A C 1
ATOM 4466 O O . PRO A 1 559 ? 28.100 10.192 -7.187 1.00 78.19 559 PRO A O 1
ATOM 4469 N N . GLN A 1 560 ? 26.104 10.061 -6.165 1.00 72.81 560 GLN A N 1
ATOM 4470 C CA . GLN A 1 560 ? 26.632 9.607 -4.866 1.00 72.81 560 GLN A CA 1
ATOM 4471 C C . GLN A 1 560 ? 26.393 8.109 -4.618 1.00 72.81 560 GLN A C 1
ATOM 4473 O O . GLN A 1 560 ? 27.186 7.462 -3.942 1.00 72.81 560 GLN A O 1
ATOM 4478 N N . HIS A 1 561 ? 25.344 7.537 -5.217 1.00 76.94 561 HIS A N 1
ATOM 4479 C CA . HIS A 1 561 ? 24.937 6.146 -5.005 1.00 76.94 561 HIS A CA 1
ATOM 4480 C C . HIS A 1 561 ? 25.182 5.279 -6.244 1.00 76.94 561 HIS A C 1
ATOM 4482 O O . HIS A 1 561 ? 25.155 5.761 -7.380 1.00 76.94 561 HIS A O 1
ATOM 4488 N N . ALA A 1 562 ? 25.350 3.967 -6.042 1.00 80.19 562 ALA A N 1
ATOM 4489 C CA . ALA A 1 562 ? 25.576 3.006 -7.125 1.00 80.19 562 ALA A CA 1
ATOM 4490 C C . ALA A 1 562 ? 24.460 3.028 -8.186 1.00 80.19 562 ALA A C 1
ATOM 4492 O O . ALA A 1 562 ? 24.735 2.972 -9.382 1.00 80.19 562 ALA A O 1
ATOM 4493 N N . ALA A 1 563 ? 23.197 3.153 -7.763 1.00 78.44 563 ALA A N 1
ATOM 4494 C CA . ALA A 1 563 ? 22.055 3.226 -8.675 1.00 78.44 563 ALA A CA 1
ATOM 4495 C C . ALA A 1 563 ? 22.118 4.456 -9.595 1.00 78.44 563 ALA A C 1
ATOM 4497 O O . ALA A 1 563 ? 21.825 4.358 -10.787 1.00 78.44 563 ALA A O 1
ATOM 4498 N N . ASP A 1 564 ? 22.555 5.600 -9.070 1.00 77.69 564 ASP A N 1
ATOM 4499 C CA . ASP A 1 564 ? 22.697 6.829 -9.845 1.00 77.69 564 ASP A CA 1
ATOM 4500 C C . ASP A 1 564 ? 23.881 6.756 -10.819 1.00 77.69 564 ASP A C 1
ATOM 4502 O O . ASP A 1 564 ? 23.759 7.196 -11.965 1.00 77.69 564 ASP A O 1
ATOM 4506 N N . TRP A 1 565 ? 25.000 6.155 -10.395 1.00 83.88 565 TRP A N 1
ATOM 4507 C CA . TRP A 1 565 ? 26.139 5.860 -11.271 1.00 83.88 565 TRP A CA 1
ATOM 4508 C C . TRP A 1 565 ? 25.750 4.911 -12.408 1.00 83.88 565 TRP A C 1
ATOM 4510 O O . TRP A 1 565 ? 26.120 5.165 -13.554 1.00 83.88 565 TRP A O 1
ATOM 4520 N N . HIS A 1 566 ? 24.933 3.892 -12.130 1.00 84.38 566 HIS A N 1
ATOM 4521 C CA . HIS A 1 566 ? 24.440 2.959 -13.142 1.00 84.38 566 HIS A CA 1
ATOM 4522 C C . HIS A 1 566 ? 23.571 3.667 -14.184 1.00 84.38 566 HIS A C 1
ATOM 4524 O O . HIS A 1 566 ? 23.777 3.520 -15.387 1.00 84.38 566 HIS A O 1
ATOM 4530 N N . GLN A 1 567 ? 22.625 4.492 -13.728 1.00 80.25 567 GLN A N 1
ATOM 4531 C CA . GLN A 1 567 ? 21.773 5.269 -14.627 1.00 80.25 567 GLN A CA 1
ATOM 4532 C C . GLN A 1 567 ? 22.597 6.247 -15.468 1.00 80.25 567 GLN A C 1
ATOM 4534 O O . GLN A 1 567 ? 22.399 6.346 -16.678 1.00 80.25 567 GLN A O 1
ATOM 4539 N N . ARG A 1 568 ? 23.586 6.911 -14.859 1.00 83.19 568 ARG A N 1
ATOM 4540 C CA . ARG A 1 568 ? 24.530 7.765 -15.584 1.00 83.19 568 ARG A CA 1
ATOM 4541 C C . ARG A 1 568 ? 25.315 6.979 -16.634 1.00 83.19 568 ARG A C 1
ATOM 4543 O O . ARG A 1 568 ? 25.485 7.482 -17.740 1.00 83.19 568 ARG A O 1
ATOM 4550 N N . ALA A 1 569 ? 25.760 5.763 -16.325 1.00 85.00 569 ALA A N 1
ATOM 4551 C CA . ALA A 1 569 ? 26.454 4.901 -17.275 1.00 85.00 569 ALA A CA 1
ATOM 4552 C C . ALA A 1 569 ? 25.566 4.559 -18.481 1.00 85.00 569 ALA A C 1
ATOM 4554 O O . ALA A 1 569 ? 26.001 4.719 -19.621 1.00 85.00 569 ALA A O 1
ATOM 4555 N N . ASN A 1 570 ? 24.301 4.200 -18.241 1.00 82.38 570 ASN A N 1
ATOM 4556 C CA . ASN A 1 570 ? 23.323 3.931 -19.298 1.00 82.38 570 ASN A CA 1
ATOM 4557 C C . ASN A 1 570 ? 23.078 5.167 -20.181 1.00 82.38 570 ASN A C 1
ATOM 4559 O O . ASN A 1 570 ? 23.019 5.053 -21.407 1.00 82.38 570 ASN A O 1
ATOM 4563 N N . TYR A 1 571 ? 22.987 6.359 -19.583 1.00 78.56 571 TYR A N 1
ATOM 4564 C CA . TYR A 1 571 ? 22.847 7.609 -20.336 1.00 78.56 571 TYR A CA 1
ATOM 4565 C C . TYR A 1 571 ? 24.094 7.933 -21.152 1.00 78.56 571 TYR A C 1
ATOM 4567 O O . TYR A 1 571 ? 24.002 8.255 -22.329 1.00 78.56 571 TYR A O 1
ATOM 4575 N N . LEU A 1 572 ? 25.282 7.821 -20.564 1.00 81.06 572 LEU A N 1
ATOM 4576 C CA . LEU A 1 572 ? 26.532 8.061 -21.283 1.00 81.06 572 LEU A CA 1
ATOM 4577 C C . LEU A 1 572 ? 26.710 7.063 -22.432 1.00 81.06 572 LEU A C 1
ATOM 4579 O O . LEU A 1 572 ? 27.165 7.452 -23.507 1.00 81.06 572 LEU A O 1
ATOM 4583 N N . TYR A 1 573 ? 26.279 5.817 -22.242 1.00 78.31 573 TYR A N 1
ATOM 4584 C CA . TYR A 1 573 ? 26.255 4.806 -23.291 1.00 78.31 573 TYR A CA 1
ATOM 4585 C C . TYR A 1 573 ? 25.291 5.190 -24.428 1.00 78.31 573 TYR A C 1
ATOM 4587 O O . TYR A 1 573 ? 25.683 5.149 -25.593 1.00 78.31 573 TYR A O 1
ATOM 4595 N N . SER A 1 574 ? 24.072 5.662 -24.126 1.00 71.25 574 SER A N 1
ATOM 4596 C CA . SER A 1 574 ? 23.110 6.110 -25.155 1.00 71.25 574 SER A CA 1
ATOM 4597 C C . SER A 1 574 ? 23.539 7.394 -25.888 1.00 71.25 574 SER A C 1
ATOM 4599 O O . SER A 1 574 ? 23.159 7.625 -27.043 1.00 71.25 574 SER A O 1
ATOM 4601 N N . LEU A 1 575 ? 24.384 8.210 -25.253 1.00 73.00 575 LEU A N 1
ATOM 4602 C CA . LEU A 1 575 ? 25.044 9.372 -25.854 1.00 73.00 575 LEU A CA 1
ATOM 4603 C C . LEU A 1 575 ? 26.294 9.020 -26.682 1.00 73.00 575 LEU A C 1
ATOM 4605 O O . LEU A 1 575 ? 26.931 9.933 -27.206 1.00 73.00 575 LEU A O 1
ATOM 4609 N N . ASP A 1 576 ? 26.648 7.737 -26.805 1.00 73.69 576 ASP A N 1
ATOM 4610 C CA . ASP A 1 576 ? 27.875 7.244 -27.452 1.00 73.69 576 ASP A CA 1
ATOM 4611 C C . ASP A 1 576 ? 29.181 7.744 -26.791 1.00 73.69 576 ASP A C 1
ATOM 4613 O O . ASP A 1 576 ? 30.253 7.818 -27.394 1.00 73.69 576 ASP A O 1
ATOM 4617 N N . ARG A 1 577 ? 29.118 8.073 -25.495 1.00 78.81 577 ARG A N 1
ATOM 4618 C CA . ARG A 1 577 ? 30.270 8.452 -24.662 1.00 78.81 577 ARG A CA 1
ATOM 4619 C C . ARG A 1 577 ? 30.832 7.229 -23.942 1.00 78.81 577 ARG A C 1
ATOM 4621 O O . ARG A 1 577 ? 30.812 7.134 -22.717 1.00 78.81 577 ARG A O 1
ATOM 4628 N N . GLN A 1 578 ? 31.360 6.292 -24.727 1.00 76.06 578 GLN A N 1
ATOM 4629 C CA . GLN A 1 578 ? 31.767 4.954 -24.275 1.00 76.06 578 GLN A CA 1
ATOM 4630 C C . GLN A 1 578 ? 32.748 4.964 -23.085 1.00 76.06 578 GLN A C 1
ATOM 4632 O O . GLN A 1 578 ? 32.550 4.235 -22.121 1.00 76.06 578 GLN A O 1
ATOM 4637 N N . ARG A 1 579 ? 33.785 5.815 -23.110 1.00 78.12 579 ARG A N 1
ATOM 4638 C CA . ARG A 1 579 ? 34.778 5.890 -22.015 1.00 78.12 579 ARG A CA 1
ATOM 4639 C C . ARG A 1 579 ? 34.180 6.381 -20.698 1.00 78.12 579 ARG A C 1
ATOM 4641 O O . ARG A 1 579 ? 34.475 5.828 -19.646 1.00 78.12 579 ARG A O 1
ATOM 4648 N N . ASP A 1 580 ? 33.312 7.384 -20.764 1.00 81.44 580 ASP A N 1
ATOM 4649 C CA . ASP A 1 580 ? 32.671 7.930 -19.568 1.00 81.44 580 ASP A CA 1
ATOM 4650 C C . ASP A 1 580 ? 31.634 6.944 -19.008 1.00 81.44 580 ASP A C 1
ATOM 4652 O O . ASP A 1 580 ? 31.477 6.828 -17.793 1.00 81.44 580 ASP A O 1
ATOM 4656 N N . ALA A 1 581 ? 30.955 6.197 -19.889 1.00 83.94 581 ALA A N 1
ATOM 4657 C CA . ALA A 1 581 ? 30.049 5.122 -19.498 1.00 83.94 581 ALA A CA 1
ATOM 4658 C C . ALA A 1 581 ? 30.791 4.004 -18.751 1.00 83.94 581 ALA A C 1
ATOM 4660 O O . ALA A 1 581 ? 30.322 3.563 -17.707 1.00 83.94 581 ALA A O 1
ATOM 4661 N N . LEU A 1 582 ? 31.972 3.595 -19.232 1.00 82.88 582 LEU A N 1
ATOM 4662 C CA . LEU A 1 582 ? 32.816 2.604 -18.554 1.00 82.88 582 LEU A CA 1
ATOM 4663 C C . LEU A 1 582 ? 33.237 3.060 -17.162 1.00 82.88 582 LEU A C 1
ATOM 4665 O O . LEU A 1 582 ? 33.104 2.295 -16.211 1.00 82.88 582 LEU A O 1
ATOM 4669 N N . HIS A 1 583 ? 33.670 4.313 -17.027 1.00 84.69 583 HIS A N 1
ATOM 4670 C CA . HIS A 1 583 ? 34.001 4.874 -15.721 1.00 84.69 583 HIS A CA 1
ATOM 4671 C C . HIS A 1 583 ? 32.795 4.854 -14.766 1.00 84.69 583 HIS A C 1
ATOM 4673 O O . HIS A 1 583 ? 32.920 4.496 -13.596 1.00 84.69 583 HIS A O 1
ATOM 4679 N N . ALA A 1 584 ? 31.603 5.185 -15.265 1.00 86.06 584 ALA A N 1
ATOM 4680 C CA . ALA A 1 584 ? 30.382 5.152 -14.469 1.00 86.06 584 ALA A CA 1
ATOM 4681 C C . ALA A 1 584 ? 29.945 3.716 -14.097 1.00 86.06 584 ALA A C 1
ATOM 4683 O O . ALA A 1 584 ? 29.516 3.484 -12.963 1.00 86.06 584 ALA A O 1
ATOM 4684 N N . TYR A 1 585 ? 30.113 2.730 -14.988 1.00 87.06 585 TYR A N 1
ATOM 4685 C CA . TYR A 1 585 ? 29.922 1.312 -14.649 1.00 87.06 585 TYR A CA 1
ATOM 4686 C C . TYR A 1 585 ? 30.944 0.837 -13.612 1.00 87.06 585 TYR A C 1
ATOM 4688 O O . TYR A 1 585 ? 30.570 0.132 -12.679 1.00 87.06 585 TYR A O 1
ATOM 4696 N N . HIS A 1 586 ? 32.202 1.276 -13.708 1.00 87.94 586 HIS A N 1
ATOM 4697 C CA . HIS A 1 586 ? 33.235 0.987 -12.713 1.00 87.94 586 HIS A CA 1
ATOM 4698 C C . HIS A 1 586 ? 32.809 1.487 -11.329 1.00 87.94 586 HIS A C 1
ATOM 4700 O O . HIS A 1 586 ? 32.731 0.706 -10.388 1.00 87.94 586 HIS A O 1
ATOM 4706 N N . LYS A 1 587 ? 32.424 2.764 -11.223 1.00 87.44 587 LYS A N 1
ATOM 4707 C CA . LYS A 1 587 ? 31.929 3.366 -9.973 1.00 87.44 587 LYS A CA 1
ATOM 4708 C C . LYS A 1 587 ? 30.697 2.656 -9.414 1.00 87.44 587 LYS A C 1
ATOM 4710 O O . LYS A 1 587 ? 30.579 2.485 -8.206 1.00 87.44 587 LYS A O 1
ATOM 4715 N N . THR A 1 588 ? 29.799 2.204 -10.289 1.00 90.19 588 THR A N 1
ATOM 4716 C CA . THR A 1 588 ? 28.631 1.406 -9.892 1.00 90.19 588 THR A CA 1
ATOM 4717 C C . THR A 1 588 ? 29.052 0.118 -9.190 1.00 90.19 588 THR A C 1
ATOM 4719 O O . THR A 1 588 ? 28.547 -0.188 -8.114 1.00 90.19 588 THR A O 1
ATOM 4722 N N . LEU A 1 589 ? 29.976 -0.622 -9.801 1.00 91.44 589 LEU A N 1
ATOM 4723 C CA . LEU A 1 589 ? 30.402 -1.947 -9.354 1.00 91.44 589 LEU A CA 1
ATOM 4724 C C . LEU A 1 589 ? 31.374 -1.892 -8.165 1.00 91.44 589 LEU A C 1
ATOM 4726 O O . LEU A 1 589 ? 31.405 -2.823 -7.369 1.00 91.44 589 LEU A O 1
ATOM 4730 N N . GLU A 1 590 ? 32.114 -0.790 -7.998 1.00 86.81 590 GLU A N 1
ATOM 4731 C CA . GLU A 1 590 ? 32.867 -0.499 -6.769 1.00 86.81 590 GLU A CA 1
ATOM 4732 C C . GLU A 1 590 ? 31.945 -0.339 -5.551 1.00 86.81 590 GLU A C 1
ATOM 4734 O O . GLU A 1 590 ? 32.280 -0.797 -4.460 1.00 86.81 590 GLU A O 1
ATOM 4739 N N . LEU A 1 591 ? 30.804 0.337 -5.731 1.00 84.38 591 LEU A N 1
ATOM 4740 C CA . LEU A 1 591 ? 29.857 0.637 -4.655 1.00 84.38 591 LEU A CA 1
ATOM 4741 C C . LEU A 1 591 ? 28.877 -0.511 -4.385 1.00 84.38 591 LEU A C 1
ATOM 4743 O O . LEU A 1 591 ? 28.505 -0.724 -3.236 1.00 84.38 591 LEU A O 1
ATOM 4747 N N . ALA A 1 592 ? 28.447 -1.220 -5.432 1.00 86.94 592 ALA A N 1
ATOM 4748 C CA . ALA A 1 592 ? 27.497 -2.327 -5.355 1.00 86.94 592 ALA A CA 1
ATOM 4749 C C . ALA A 1 592 ? 27.954 -3.510 -6.237 1.00 86.94 592 ALA A C 1
ATOM 4751 O O . ALA A 1 592 ? 27.487 -3.653 -7.375 1.00 86.94 592 ALA A O 1
ATOM 4752 N N . PRO A 1 593 ? 28.839 -4.378 -5.714 1.00 88.94 593 PRO A N 1
ATOM 4753 C CA . PRO A 1 593 ? 29.364 -5.550 -6.419 1.00 88.94 593 PRO A CA 1
ATOM 4754 C C . PRO A 1 593 ? 28.310 -6.498 -7.004 1.00 88.94 593 PRO A C 1
ATOM 4756 O O . PRO A 1 593 ? 28.510 -7.041 -8.091 1.00 88.94 593 PRO A O 1
ATOM 4759 N N . HIS A 1 594 ? 27.180 -6.659 -6.311 1.00 87.56 594 HIS A N 1
ATOM 4760 C CA . HIS A 1 594 ? 26.084 -7.565 -6.674 1.00 87.56 594 HIS A CA 1
ATOM 4761 C C . HIS A 1 594 ? 25.126 -7.004 -7.741 1.00 87.56 594 HIS A C 1
ATOM 4763 O O . HIS A 1 594 ? 24.127 -7.630 -8.090 1.00 87.56 594 HIS A O 1
ATOM 4769 N N . ARG A 1 595 ? 25.382 -5.809 -8.293 1.00 87.50 595 ARG A N 1
ATOM 4770 C CA . ARG A 1 595 ? 24.484 -5.199 -9.286 1.00 87.50 595 ARG A CA 1
ATOM 4771 C C . ARG A 1 595 ? 24.674 -5.817 -10.678 1.00 87.50 595 ARG A C 1
ATOM 4773 O O . ARG A 1 595 ? 25.349 -5.253 -11.542 1.00 87.50 595 ARG A O 1
ATOM 4780 N N . MET A 1 596 ? 24.025 -6.956 -10.920 1.00 87.94 596 MET A N 1
ATOM 4781 C CA . MET A 1 596 ? 24.208 -7.769 -12.134 1.00 87.94 596 MET A CA 1
ATOM 4782 C C . MET A 1 596 ? 23.828 -7.078 -13.453 1.00 87.94 596 MET A C 1
ATOM 4784 O O . MET A 1 596 ? 24.393 -7.402 -14.500 1.00 87.94 596 MET A O 1
ATOM 4788 N N . GLU A 1 597 ? 22.944 -6.081 -13.425 1.00 85.88 597 GLU A N 1
ATOM 4789 C CA . GLU A 1 597 ? 22.639 -5.240 -14.594 1.00 85.88 597 GLU A CA 1
ATOM 4790 C C . GLU A 1 597 ? 23.880 -4.488 -15.102 1.00 85.88 597 GLU A C 1
ATOM 4792 O O . GLU A 1 597 ? 24.159 -4.467 -16.302 1.00 85.88 597 GLU A O 1
ATOM 4797 N N . ALA A 1 598 ? 24.675 -3.926 -14.185 1.00 87.75 598 ALA A N 1
ATOM 4798 C CA . ALA A 1 598 ? 25.878 -3.175 -14.527 1.00 87.75 598 ALA A CA 1
ATOM 4799 C C . ALA A 1 598 ? 26.974 -4.099 -15.078 1.00 87.75 598 ALA A C 1
ATOM 4801 O O . ALA A 1 598 ? 27.619 -3.761 -16.072 1.00 87.75 598 ALA A O 1
ATOM 4802 N N . TRP A 1 599 ? 27.131 -5.297 -14.496 1.00 90.62 599 TRP A N 1
ATOM 4803 C CA . TRP A 1 599 ? 27.996 -6.343 -15.054 1.00 90.62 599 TRP A CA 1
ATOM 4804 C C . TRP A 1 599 ? 27.557 -6.750 -16.459 1.00 90.62 599 TRP A C 1
ATOM 4806 O O . TRP A 1 599 ? 28.390 -6.831 -17.356 1.00 90.62 599 TRP A O 1
ATOM 4816 N N . SER A 1 600 ? 26.258 -6.955 -16.677 1.00 87.69 600 SER A N 1
ATOM 4817 C CA . SER A 1 600 ? 25.716 -7.345 -17.983 1.00 87.69 600 SER A CA 1
ATOM 4818 C C . SER A 1 600 ? 26.007 -6.306 -19.062 1.00 87.69 600 SER A C 1
ATOM 4820 O O . SER A 1 600 ? 26.411 -6.666 -20.168 1.00 87.69 600 SER A O 1
ATOM 4822 N N . ASN A 1 601 ? 25.863 -5.018 -18.741 1.00 86.50 601 ASN A N 1
ATOM 4823 C CA . ASN A 1 601 ? 26.151 -3.937 -19.681 1.00 86.50 601 ASN A CA 1
ATOM 4824 C C . ASN A 1 601 ? 27.657 -3.801 -19.958 1.00 86.50 601 ASN A C 1
ATOM 4826 O O . ASN A 1 601 ? 28.060 -3.657 -21.114 1.00 86.50 601 ASN A O 1
ATOM 4830 N N . LEU A 1 602 ? 28.503 -3.916 -18.929 1.00 89.75 602 LEU A N 1
ATOM 4831 C CA . LEU A 1 602 ? 29.961 -3.875 -19.070 1.00 89.75 602 LEU A CA 1
ATOM 4832 C C . LEU A 1 602 ? 30.500 -5.061 -19.890 1.00 89.75 602 LEU A C 1
ATOM 4834 O O . LEU A 1 602 ? 31.283 -4.880 -20.825 1.00 89.75 602 LEU A O 1
ATOM 4838 N N . LEU A 1 603 ? 30.064 -6.282 -19.569 1.00 89.94 603 LEU A N 1
ATOM 4839 C CA . LEU A 1 603 ? 30.463 -7.502 -20.275 1.00 89.94 603 LEU A CA 1
ATOM 4840 C C . LEU A 1 603 ? 29.879 -7.537 -21.693 1.00 89.94 603 LEU A C 1
ATOM 4842 O O . LEU A 1 603 ? 30.558 -7.982 -22.618 1.00 89.94 603 LEU A O 1
ATOM 4846 N N . GLY A 1 604 ? 28.668 -7.006 -21.888 1.00 84.94 604 GLY A N 1
ATOM 4847 C CA . GLY A 1 604 ? 28.072 -6.779 -23.203 1.00 84.94 604 GLY A CA 1
ATOM 4848 C C . GLY A 1 604 ? 28.915 -5.839 -24.068 1.00 84.94 604 GLY A C 1
ATOM 4849 O O . GLY A 1 604 ? 29.216 -6.169 -25.215 1.00 84.94 604 GLY A O 1
ATOM 4850 N N . TRP A 1 605 ? 29.394 -4.723 -23.510 1.00 84.19 605 TRP A N 1
ATOM 4851 C CA . TRP A 1 605 ? 30.320 -3.827 -24.206 1.00 84.19 605 TRP A CA 1
ATOM 4852 C C . TRP A 1 605 ? 31.647 -4.522 -24.551 1.00 84.19 605 TRP A C 1
ATOM 4854 O O . TRP A 1 605 ? 32.097 -4.464 -25.695 1.00 84.19 605 TRP A O 1
ATOM 4864 N N . LEU A 1 606 ? 32.257 -5.254 -23.610 1.00 84.38 606 LEU A N 1
ATOM 4865 C CA . LEU A 1 606 ? 33.478 -6.031 -23.876 1.00 84.38 606 LEU A CA 1
ATOM 4866 C C . LEU A 1 606 ? 33.262 -7.087 -24.968 1.00 84.38 606 LEU A C 1
ATOM 4868 O O . LEU A 1 606 ? 34.154 -7.331 -25.791 1.00 84.38 606 LEU A O 1
ATOM 4872 N N . GLN A 1 607 ? 32.073 -7.692 -24.996 1.00 81.62 607 GLN A N 1
ATOM 4873 C CA . GLN A 1 607 ? 31.669 -8.635 -26.026 1.00 81.62 607 GLN A CA 1
ATOM 4874 C C . GLN A 1 607 ? 31.607 -7.934 -27.382 1.00 81.62 607 GLN A C 1
ATOM 4876 O O . GLN A 1 607 ? 32.134 -8.486 -28.341 1.00 81.62 607 GLN A O 1
ATOM 4881 N N . GLU A 1 608 ? 31.042 -6.725 -27.473 1.00 75.62 608 GLU A N 1
ATOM 4882 C CA . GLU A 1 608 ? 31.039 -5.897 -28.691 1.00 75.62 608 GLU A CA 1
ATOM 4883 C C . GLU A 1 608 ? 32.440 -5.468 -29.152 1.00 75.62 608 GLU A C 1
ATOM 4885 O O . GLU A 1 608 ? 32.634 -5.198 -30.335 1.00 75.62 608 GLU A O 1
ATOM 4890 N N . GLN A 1 609 ? 33.429 -5.444 -28.259 1.00 76.44 609 GLN A N 1
ATOM 4891 C CA . GLN A 1 609 ? 34.834 -5.204 -28.611 1.00 76.44 609 GLN A CA 1
ATOM 4892 C C . GLN A 1 609 ? 35.601 -6.490 -28.973 1.00 76.44 609 GLN A C 1
ATOM 4894 O O . GLN A 1 609 ? 36.793 -6.429 -29.284 1.00 76.44 609 GLN A O 1
ATOM 4899 N N . GLY A 1 610 ? 34.955 -7.660 -28.911 1.00 75.12 610 GLY A N 1
ATOM 4900 C CA . GLY A 1 610 ? 35.563 -8.959 -29.210 1.00 75.12 610 GLY A CA 1
ATOM 4901 C C . GLY A 1 610 ? 36.526 -9.487 -28.152 1.00 75.12 610 GLY A C 1
ATOM 4902 O O . GLY A 1 610 ? 37.318 -10.386 -28.437 1.00 75.12 610 GLY A O 1
ATOM 4903 N N . ARG A 1 611 ? 36.469 -8.967 -26.922 1.00 83.38 611 ARG A N 1
ATOM 4904 C CA . ARG A 1 611 ? 37.416 -9.286 -25.841 1.00 83.38 611 ARG A CA 1
ATOM 4905 C C . ARG A 1 611 ? 37.036 -10.548 -25.054 1.00 83.38 611 ARG A C 1
ATOM 4907 O O . ARG A 1 611 ? 37.067 -10.555 -23.828 1.00 83.38 611 ARG A O 1
ATOM 4914 N N . TYR A 1 612 ? 36.717 -11.646 -25.742 1.00 83.75 612 TYR A N 1
ATOM 4915 C CA . TYR A 1 612 ? 36.231 -12.884 -25.108 1.00 83.75 612 TYR A CA 1
ATOM 4916 C C . TYR A 1 612 ? 37.216 -13.511 -24.109 1.00 83.75 612 TYR A C 1
ATOM 4918 O O . TYR A 1 612 ? 36.783 -14.040 -23.091 1.00 83.75 612 TYR A O 1
ATOM 4926 N N . ARG A 1 613 ? 38.535 -13.403 -24.342 1.00 85.00 613 ARG A N 1
ATOM 4927 C CA . ARG A 1 613 ? 39.554 -13.877 -23.381 1.00 85.00 613 ARG A CA 1
ATOM 4928 C C . ARG A 1 613 ? 39.517 -13.103 -22.061 1.00 85.00 613 ARG A C 1
ATOM 4930 O O . ARG A 1 613 ? 39.675 -13.705 -21.004 1.00 85.00 613 ARG A O 1
ATOM 4937 N N . LEU A 1 614 ? 39.307 -11.785 -22.116 1.00 87.44 614 LEU A N 1
ATOM 4938 C CA . LEU A 1 614 ? 39.181 -10.953 -20.918 1.00 87.44 614 LEU A CA 1
ATOM 4939 C C . LEU A 1 614 ? 37.884 -11.292 -20.178 1.00 87.44 614 LEU A C 1
ATOM 4941 O O . LEU A 1 614 ? 37.944 -11.595 -18.993 1.00 87.44 614 LEU A O 1
ATOM 4945 N N . ILE A 1 615 ? 36.752 -11.352 -20.892 1.00 91.00 615 ILE A N 1
ATOM 4946 C CA . ILE A 1 615 ? 35.449 -11.743 -20.325 1.00 91.00 615 ILE A CA 1
ATOM 4947 C C . ILE A 1 615 ? 35.548 -13.103 -19.627 1.00 91.00 615 ILE A C 1
ATOM 4949 O O . ILE A 1 615 ? 35.082 -13.226 -18.501 1.00 91.00 615 ILE A O 1
ATOM 4953 N N . HIS A 1 616 ? 36.194 -14.094 -20.252 1.00 91.19 616 HIS A N 1
ATOM 4954 C CA . HIS A 1 616 ? 36.408 -15.416 -19.661 1.00 91.19 616 HIS A CA 1
ATOM 4955 C C . HIS A 1 616 ? 37.131 -15.326 -18.313 1.00 91.19 616 HIS A C 1
ATOM 4957 O O . HIS A 1 616 ? 36.578 -15.740 -17.300 1.00 91.19 616 HIS A O 1
ATOM 4963 N N . ARG A 1 617 ? 38.323 -14.708 -18.279 1.00 90.12 617 ARG A N 1
ATOM 4964 C CA . ARG A 1 617 ? 39.104 -14.548 -17.038 1.00 90.12 617 ARG A CA 1
ATOM 4965 C C . ARG A 1 617 ? 38.331 -13.783 -15.963 1.00 90.12 617 ARG A C 1
ATOM 4967 O O . ARG A 1 617 ? 38.419 -14.126 -14.786 1.00 90.12 617 ARG A O 1
ATOM 4974 N N . MET A 1 618 ? 37.590 -12.745 -16.357 1.00 92.00 618 MET A N 1
ATOM 4975 C CA . MET A 1 618 ? 36.779 -11.967 -15.424 1.00 92.00 618 MET A CA 1
ATOM 4976 C C . MET A 1 618 ? 35.647 -12.809 -14.840 1.00 92.00 618 MET A C 1
ATOM 4978 O O . MET A 1 618 ? 35.502 -12.866 -13.624 1.00 92.00 618 MET A O 1
ATOM 4982 N N . CYS A 1 619 ? 34.878 -13.496 -15.687 1.00 93.44 619 CYS A N 1
ATOM 4983 C CA . CYS A 1 619 ? 33.739 -14.295 -15.251 1.00 93.44 619 CYS A CA 1
ATOM 4984 C C . CYS A 1 619 ? 34.167 -15.523 -14.439 1.00 93.44 619 CYS A C 1
ATOM 4986 O O . CYS A 1 619 ? 33.461 -15.879 -13.508 1.00 93.44 619 CYS A O 1
ATOM 4988 N N . GLU A 1 620 ? 35.326 -16.134 -14.709 1.00 93.06 620 GLU A N 1
ATOM 4989 C CA . GLU A 1 620 ? 35.873 -17.203 -13.856 1.00 93.06 620 GLU A CA 1
ATOM 4990 C C . GLU A 1 620 ? 36.147 -16.713 -12.430 1.00 93.06 620 GLU A C 1
ATOM 4992 O O . GLU A 1 620 ? 35.807 -17.384 -11.456 1.00 93.06 620 GLU A O 1
ATOM 4997 N N . ARG A 1 621 ? 36.728 -15.517 -12.287 1.00 91.69 621 ARG A N 1
ATOM 4998 C CA . ARG A 1 621 ? 36.986 -14.926 -10.967 1.00 91.69 621 ARG A CA 1
ATOM 4999 C C . ARG A 1 621 ? 35.707 -14.464 -10.290 1.00 91.69 621 ARG A C 1
ATOM 5001 O O . ARG A 1 621 ? 35.545 -14.712 -9.102 1.00 91.69 621 ARG A O 1
ATOM 5008 N N . LEU A 1 622 ? 34.793 -13.842 -11.032 1.00 91.19 622 LEU A N 1
ATOM 5009 C CA . LEU A 1 622 ? 33.481 -13.465 -10.509 1.00 91.19 622 LEU A CA 1
ATOM 5010 C C . LEU A 1 622 ? 32.689 -14.699 -10.071 1.00 91.19 622 LEU A C 1
ATOM 5012 O O . LEU A 1 622 ? 32.087 -14.655 -9.012 1.00 91.19 622 LEU A O 1
ATOM 5016 N N . ALA A 1 623 ? 32.756 -15.815 -10.801 1.00 91.19 623 ALA A N 1
ATOM 5017 C CA . ALA A 1 623 ? 32.100 -17.065 -10.420 1.00 91.19 623 ALA A CA 1
ATOM 5018 C C . ALA A 1 623 ? 32.709 -17.686 -9.152 1.00 91.19 623 ALA A C 1
ATOM 5020 O O . ALA A 1 623 ? 32.011 -18.370 -8.411 1.00 91.19 623 ALA A O 1
ATOM 5021 N N . ALA A 1 624 ? 33.994 -17.443 -8.876 1.00 89.25 624 ALA A N 1
ATOM 5022 C CA . ALA A 1 624 ? 34.618 -17.845 -7.616 1.00 89.25 624 ALA A CA 1
ATOM 5023 C C . ALA A 1 624 ? 34.223 -16.934 -6.437 1.00 89.25 624 ALA A C 1
ATOM 5025 O O . ALA A 1 624 ? 34.152 -17.403 -5.304 1.00 89.25 624 ALA A O 1
ATOM 5026 N N . LEU A 1 625 ? 33.990 -15.642 -6.692 1.00 87.31 625 LEU A N 1
ATOM 5027 C CA . LEU A 1 625 ? 33.592 -14.658 -5.677 1.00 87.31 625 LEU A CA 1
ATOM 5028 C C . LEU A 1 625 ? 32.085 -14.688 -5.383 1.00 87.31 625 LEU A C 1
ATOM 5030 O O . LEU A 1 625 ? 31.681 -14.470 -4.247 1.00 87.31 625 LEU A O 1
ATOM 5034 N N . MET A 1 626 ? 31.273 -14.956 -6.405 1.00 87.94 626 MET A N 1
ATOM 5035 C CA . MET A 1 626 ? 29.810 -14.938 -6.393 1.00 87.94 626 MET A CA 1
ATOM 5036 C C . MET A 1 626 ? 29.278 -16.204 -7.099 1.00 87.94 626 MET A C 1
ATOM 5038 O O . MET A 1 626 ? 28.825 -16.141 -8.245 1.00 87.94 626 MET A O 1
ATOM 5042 N N . PRO A 1 627 ? 29.378 -17.384 -6.456 1.00 85.00 627 PRO A N 1
ATOM 5043 C CA . PRO A 1 627 ? 29.084 -18.674 -7.092 1.00 85.00 627 PRO A CA 1
ATOM 5044 C C . PRO A 1 627 ? 27.602 -18.898 -7.413 1.00 85.00 627 PRO A C 1
ATOM 5046 O O . PRO A 1 627 ? 27.287 -19.726 -8.274 1.00 85.00 627 PRO A O 1
ATOM 5049 N N . ASP A 1 628 ? 26.716 -18.156 -6.749 1.00 87.12 628 ASP A N 1
ATOM 5050 C CA . ASP A 1 628 ? 25.263 -18.295 -6.868 1.00 87.12 628 ASP A CA 1
ATOM 5051 C C . ASP A 1 628 ? 24.646 -17.321 -7.894 1.00 87.12 628 ASP A C 1
ATOM 5053 O O . ASP A 1 628 ? 23.438 -17.327 -8.114 1.00 87.12 628 ASP A O 1
ATOM 5057 N N . GLU A 1 629 ? 25.466 -16.521 -8.588 1.00 88.88 629 GLU A N 1
ATOM 5058 C CA . GLU A 1 629 ? 24.995 -15.539 -9.573 1.00 88.88 629 GLU A CA 1
ATOM 5059 C C . GLU A 1 629 ? 24.855 -16.138 -10.986 1.00 88.88 629 GLU A C 1
ATOM 5061 O O . GLU A 1 629 ? 25.830 -16.311 -11.732 1.00 88.88 629 GLU A O 1
ATOM 5066 N N . ALA A 1 630 ? 23.612 -16.401 -11.407 1.00 89.38 630 ALA A N 1
ATOM 5067 C CA . ALA A 1 630 ? 23.290 -17.009 -12.707 1.00 89.38 630 ALA A CA 1
ATOM 5068 C C . ALA A 1 630 ? 23.785 -16.191 -13.919 1.00 89.38 630 ALA A C 1
ATOM 5070 O O . ALA A 1 630 ? 24.163 -16.744 -14.961 1.00 89.38 630 ALA A O 1
ATOM 5071 N N . GLU A 1 631 ? 23.803 -14.861 -13.806 1.00 88.44 631 GLU A N 1
ATOM 5072 C CA . GLU A 1 631 ? 24.198 -13.974 -14.905 1.00 88.44 631 GLU A CA 1
ATOM 5073 C C . GLU A 1 631 ? 25.716 -14.015 -15.161 1.00 88.44 631 GLU A C 1
ATOM 5075 O O . GLU A 1 631 ? 26.148 -13.892 -16.312 1.00 88.44 631 GLU A O 1
ATOM 5080 N N . VAL A 1 632 ? 26.533 -14.288 -14.131 1.00 90.88 632 VAL A N 1
ATOM 5081 C CA . VAL A 1 632 ? 27.980 -14.526 -14.293 1.00 90.88 632 VAL A CA 1
ATOM 5082 C C . VAL A 1 632 ? 28.215 -15.800 -15.101 1.00 90.88 632 VAL A C 1
ATOM 5084 O O . VAL A 1 632 ? 28.978 -15.791 -16.067 1.00 90.88 632 VAL A O 1
ATOM 5087 N N . GLN A 1 633 ? 27.515 -16.885 -14.754 1.00 91.44 633 GLN A N 1
ATOM 5088 C CA . GLN A 1 633 ? 27.611 -18.167 -15.463 1.00 91.44 633 GLN A CA 1
ATOM 5089 C C . GLN A 1 633 ? 27.146 -18.052 -16.920 1.00 91.44 633 GLN A C 1
ATOM 5091 O O . GLN A 1 633 ? 27.753 -18.627 -17.825 1.00 91.44 633 GLN A O 1
ATOM 5096 N N . THR A 1 634 ? 26.125 -17.230 -17.171 1.00 90.06 634 THR A N 1
ATOM 5097 C CA . THR A 1 634 ? 25.644 -16.927 -18.526 1.00 90.06 634 THR A CA 1
ATOM 5098 C C . THR A 1 634 ? 26.720 -16.232 -19.361 1.00 90.06 634 THR A C 1
ATOM 5100 O O . THR A 1 634 ? 26.991 -16.643 -20.489 1.00 90.06 634 THR A O 1
ATOM 5103 N N . HIS A 1 635 ? 27.385 -15.208 -18.820 1.00 90.06 635 HIS A N 1
ATOM 5104 C CA . HIS A 1 635 ? 28.453 -14.510 -19.541 1.00 90.06 635 HIS A CA 1
ATOM 5105 C C . HIS A 1 635 ? 29.730 -15.353 -19.677 1.00 90.06 635 HIS A C 1
ATOM 5107 O O . HIS A 1 635 ? 30.395 -15.270 -20.712 1.00 90.06 635 HIS A O 1
ATOM 5113 N N . LEU A 1 636 ? 30.039 -16.222 -18.706 1.00 92.19 636 LEU A N 1
ATOM 5114 C CA . LEU A 1 636 ? 31.114 -17.212 -18.824 1.00 92.19 636 LEU A CA 1
ATOM 5115 C C . LEU A 1 636 ? 30.839 -18.194 -19.969 1.00 92.19 636 LEU A C 1
ATOM 5117 O O . LEU A 1 636 ? 31.716 -18.433 -20.800 1.00 92.19 636 LEU A O 1
ATOM 5121 N N . SER A 1 637 ? 29.604 -18.693 -20.059 1.00 90.25 637 SER A N 1
ATOM 5122 C CA . SER A 1 637 ? 29.145 -19.560 -21.144 1.00 90.25 637 SER A CA 1
ATOM 5123 C C . SER A 1 637 ? 29.302 -18.884 -22.512 1.00 90.25 637 SER A C 1
ATOM 5125 O O . SER A 1 637 ? 29.924 -19.443 -23.418 1.00 90.25 637 SER A O 1
ATOM 5127 N N . ILE A 1 638 ? 28.865 -17.623 -22.638 1.00 86.81 638 ILE A N 1
ATOM 5128 C CA . ILE A 1 638 ? 29.031 -16.818 -23.859 1.00 86.81 638 ILE A CA 1
ATOM 5129 C C . ILE A 1 638 ? 30.516 -16.603 -24.203 1.00 86.81 638 ILE A C 1
ATOM 5131 O O . ILE A 1 638 ? 30.885 -16.630 -25.381 1.00 86.81 638 ILE A O 1
ATOM 5135 N N . ALA A 1 639 ? 31.382 -16.400 -23.206 1.00 88.88 639 ALA A N 1
ATOM 5136 C CA . ALA A 1 639 ? 32.814 -16.198 -23.413 1.00 88.88 639 ALA A CA 1
ATOM 5137 C C . ALA A 1 639 ? 33.526 -17.469 -23.892 1.00 88.88 639 ALA A C 1
ATOM 5139 O O . ALA A 1 639 ? 34.218 -17.420 -24.911 1.00 88.88 639 ALA A O 1
ATOM 5140 N N . ARG A 1 640 ? 33.308 -18.606 -23.215 1.00 87.56 640 ARG A N 1
ATOM 5141 C CA . ARG A 1 640 ? 33.810 -19.933 -23.623 1.00 87.56 640 ARG A CA 1
ATOM 5142 C C . ARG A 1 640 ? 33.347 -20.276 -25.033 1.00 87.56 640 ARG A C 1
ATOM 5144 O O . ARG A 1 640 ? 34.145 -20.633 -25.900 1.00 87.56 640 ARG A O 1
ATOM 5151 N N . TYR A 1 641 ? 32.081 -19.989 -25.310 1.00 82.00 641 TYR A N 1
ATOM 5152 C CA . TYR A 1 641 ? 31.512 -20.113 -26.638 1.00 82.00 641 TYR A CA 1
ATOM 5153 C C . TYR A 1 641 ? 32.195 -19.206 -27.685 1.00 82.00 641 TYR A C 1
ATOM 5155 O O . TYR A 1 641 ? 32.463 -19.625 -28.815 1.00 82.00 641 TYR A O 1
ATOM 5163 N N . GLY A 1 642 ? 32.494 -17.953 -27.339 1.00 77.94 642 GLY A N 1
ATOM 5164 C CA . GLY A 1 642 ? 33.256 -17.031 -28.186 1.00 77.94 642 GLY A CA 1
ATOM 5165 C C . GLY A 1 642 ? 34.646 -17.563 -28.549 1.00 77.94 642 GLY A C 1
ATOM 5166 O O . GLY A 1 642 ? 35.101 -17.354 -29.674 1.00 77.94 642 GLY A O 1
ATOM 5167 N N . LEU A 1 643 ? 35.274 -18.294 -27.626 1.00 80.62 643 LEU A N 1
ATOM 5168 C CA . LEU A 1 643 ? 36.599 -18.904 -27.768 1.00 80.62 643 LEU A CA 1
ATOM 5169 C C . LEU A 1 643 ? 36.579 -20.281 -28.456 1.00 80.62 643 LEU A C 1
ATOM 5171 O O . LEU A 1 643 ? 37.634 -20.784 -28.834 1.00 80.62 643 LEU A O 1
ATOM 5175 N N . GLY A 1 644 ? 35.398 -20.864 -28.675 1.00 77.44 644 GLY A N 1
ATOM 5176 C CA . GLY A 1 644 ? 35.237 -22.183 -29.293 1.00 77.44 644 GLY A CA 1
ATOM 5177 C C . GLY A 1 644 ? 35.339 -23.362 -28.320 1.00 77.44 644 GLY A C 1
ATOM 5178 O O . GLY A 1 644 ? 35.381 -24.501 -28.780 1.00 77.44 644 GLY A O 1
ATOM 5179 N N . ASP A 1 645 ? 35.344 -23.103 -27.011 1.00 85.06 645 ASP A N 1
ATOM 5180 C CA . ASP A 1 645 ? 35.184 -24.113 -25.961 1.00 85.06 645 ASP A CA 1
ATOM 5181 C C . ASP A 1 645 ? 33.690 -24.435 -25.788 1.00 85.06 645 ASP A C 1
ATOM 5183 O O . ASP A 1 645 ? 32.969 -23.803 -25.013 1.00 85.06 645 ASP A O 1
ATOM 5187 N N . LEU A 1 646 ? 33.195 -25.365 -26.608 1.00 82.12 646 LEU A N 1
ATOM 5188 C CA . LEU A 1 646 ? 31.771 -25.712 -26.664 1.00 82.12 646 LEU A CA 1
ATOM 5189 C C . LEU A 1 646 ? 31.315 -26.528 -25.448 1.00 82.12 646 LEU A C 1
ATOM 5191 O O . LEU A 1 646 ? 30.192 -26.342 -24.982 1.00 82.12 646 LEU A O 1
ATOM 5195 N N . GLU A 1 647 ? 32.175 -27.409 -24.934 1.00 84.56 647 GLU A N 1
ATOM 5196 C CA . GLU A 1 647 ? 31.877 -28.234 -23.758 1.00 84.56 647 GLU A CA 1
ATOM 5197 C C . GLU A 1 647 ? 31.823 -27.373 -22.493 1.00 84.56 647 GLU A C 1
ATOM 5199 O O . GLU A 1 647 ? 30.836 -27.425 -21.758 1.00 84.56 647 GLU A O 1
ATOM 5204 N N . GLY A 1 648 ? 32.808 -26.496 -22.283 1.00 88.56 648 GLY A N 1
ATOM 5205 C CA . GLY A 1 648 ? 32.789 -25.573 -21.153 1.00 88.56 648 GLY A CA 1
ATOM 5206 C C . GLY A 1 648 ? 31.665 -24.536 -21.249 1.00 88.56 648 GLY A C 1
ATOM 5207 O O . GLY A 1 648 ? 31.133 -24.110 -20.221 1.00 88.56 648 GLY A O 1
ATOM 5208 N N . ALA A 1 649 ? 31.259 -24.133 -22.461 1.00 88.44 649 ALA A N 1
ATOM 5209 C CA . ALA A 1 649 ? 30.093 -23.270 -22.652 1.00 88.44 649 ALA A CA 1
ATOM 5210 C C . ALA A 1 649 ? 28.788 -23.961 -22.229 1.00 88.44 649 ALA A C 1
ATOM 5212 O O . ALA A 1 649 ? 27.967 -23.345 -21.547 1.00 88.44 649 ALA A O 1
ATOM 5213 N N . LEU A 1 650 ? 28.603 -25.236 -22.589 1.00 88.56 650 LEU A N 1
ATOM 5214 C CA . LEU A 1 650 ? 27.468 -26.037 -22.129 1.00 88.56 650 LEU A CA 1
ATOM 5215 C C . LEU A 1 650 ? 27.444 -26.189 -20.610 1.00 88.56 650 LEU A C 1
ATOM 5217 O O . LEU A 1 650 ? 26.380 -26.052 -20.011 1.00 88.56 650 LEU A O 1
ATOM 5221 N N . GLU A 1 651 ? 28.592 -26.467 -19.993 1.00 89.88 651 GLU A N 1
ATOM 5222 C CA . GLU A 1 651 ? 28.715 -26.623 -18.542 1.00 89.88 651 GLU A CA 1
ATOM 5223 C C . GLU A 1 651 ? 28.248 -25.352 -17.816 1.00 89.88 651 GLU A C 1
ATOM 5225 O O . GLU A 1 651 ? 27.307 -25.396 -17.021 1.00 89.88 651 GLU A O 1
ATOM 5230 N N . SER A 1 652 ? 28.824 -24.195 -18.160 1.00 90.56 652 SER A N 1
ATOM 5231 C CA . SER A 1 652 ? 28.434 -22.911 -17.564 1.00 90.56 652 SER A CA 1
ATOM 5232 C C . SER A 1 652 ? 26.985 -22.532 -17.886 1.00 90.56 652 SER A C 1
ATOM 5234 O O . SER A 1 652 ? 26.287 -21.985 -17.037 1.00 90.56 652 SER A O 1
ATOM 5236 N N . GLY A 1 653 ? 26.497 -22.851 -19.090 1.00 88.44 653 GLY A N 1
ATOM 5237 C CA . GLY A 1 653 ? 25.106 -22.605 -19.480 1.00 88.44 653 GLY A CA 1
ATOM 5238 C C . GLY A 1 653 ? 24.107 -23.474 -18.708 1.00 88.44 653 GLY A C 1
ATOM 5239 O O . GLY A 1 653 ? 23.044 -22.992 -18.322 1.00 88.44 653 GLY A O 1
ATOM 5240 N N . THR A 1 654 ? 24.468 -24.731 -18.428 1.00 89.31 654 THR A N 1
ATOM 5241 C CA . THR A 1 654 ? 23.683 -25.640 -17.577 1.00 89.31 654 THR A CA 1
ATOM 5242 C C . THR A 1 654 ? 23.628 -25.093 -16.158 1.00 89.31 654 THR A C 1
ATOM 5244 O O . THR A 1 654 ? 22.545 -24.933 -15.601 1.00 89.31 654 THR A O 1
ATOM 5247 N N . ARG A 1 655 ? 24.786 -24.703 -15.609 1.00 89.31 655 ARG A N 1
ATOM 5248 C CA . ARG A 1 655 ? 24.875 -24.120 -14.269 1.00 89.31 655 ARG A CA 1
ATOM 5249 C C . ARG A 1 655 ? 24.062 -22.831 -14.135 1.00 89.31 655 ARG A C 1
ATOM 5251 O O . ARG A 1 655 ? 23.402 -22.631 -13.122 1.00 89.31 655 ARG A O 1
ATOM 5258 N N . ALA A 1 656 ? 24.067 -21.975 -15.158 1.00 89.25 656 ALA A N 1
ATOM 5259 C CA . ALA A 1 656 ? 23.256 -20.759 -15.178 1.00 89.25 656 ALA A CA 1
ATOM 5260 C C . ALA A 1 656 ? 21.748 -21.054 -15.078 1.00 89.25 656 ALA A C 1
ATOM 5262 O O . ALA A 1 656 ? 21.036 -20.339 -14.377 1.00 89.25 656 ALA A O 1
ATOM 5263 N N . LEU A 1 657 ? 21.265 -22.107 -15.749 1.00 86.56 657 LEU A N 1
ATOM 5264 C CA . LEU A 1 657 ? 19.860 -22.526 -15.682 1.00 86.56 657 LEU A CA 1
ATOM 5265 C C . LEU A 1 657 ? 19.487 -23.219 -14.369 1.00 86.56 657 LEU A C 1
ATOM 5267 O O . LEU A 1 657 ? 18.338 -23.118 -13.951 1.00 86.56 657 LEU A O 1
ATOM 5271 N N . GLU A 1 658 ? 20.422 -23.931 -13.737 1.00 87.69 658 GLU A N 1
ATOM 5272 C CA . GLU A 1 658 ? 20.210 -24.508 -12.403 1.00 87.69 658 GLU A CA 1
ATOM 5273 C C . GLU A 1 658 ? 20.019 -23.428 -11.335 1.00 87.69 658 GLU A C 1
ATOM 5275 O O . GLU A 1 658 ? 19.213 -23.609 -10.426 1.00 87.69 658 GLU A O 1
ATOM 5280 N N . LEU A 1 659 ? 20.770 -22.326 -11.441 1.00 86.19 659 LEU A N 1
ATOM 5281 C CA . LEU A 1 659 ? 20.694 -21.197 -10.514 1.00 86.19 659 LEU A CA 1
ATOM 5282 C C . LEU A 1 659 ? 19.423 -20.365 -10.728 1.00 86.19 659 LEU A C 1
ATOM 5284 O O . LEU A 1 659 ? 18.771 -19.988 -9.761 1.00 86.19 659 LEU A O 1
ATOM 5288 N N . ASP A 1 660 ? 19.055 -20.097 -11.984 1.00 81.62 660 ASP A N 1
ATOM 5289 C CA . ASP A 1 660 ? 17.801 -19.421 -12.325 1.00 81.62 660 ASP A CA 1
ATOM 5290 C C . ASP A 1 660 ? 17.313 -19.846 -13.726 1.00 81.62 660 ASP A C 1
ATOM 5292 O O . ASP A 1 660 ? 17.875 -19.471 -14.767 1.00 81.62 660 ASP A O 1
ATOM 5296 N N . GLY A 1 661 ? 16.224 -20.619 -13.739 1.00 73.00 661 GLY A N 1
ATOM 5297 C CA . GLY A 1 661 ? 15.631 -21.207 -14.939 1.00 73.00 661 GLY A CA 1
ATOM 5298 C C . GLY A 1 661 ? 14.654 -20.310 -15.709 1.00 73.00 661 GLY A C 1
ATOM 5299 O O . GLY A 1 661 ? 14.247 -20.680 -16.814 1.00 73.00 661 GLY A O 1
ATOM 5300 N N . GLU A 1 662 ? 14.263 -19.144 -15.182 1.00 69.56 662 GLU A N 1
ATOM 5301 C CA . GLU A 1 662 ? 13.189 -18.331 -15.781 1.00 69.56 662 GLU A CA 1
ATOM 5302 C C . GLU A 1 662 ? 13.689 -17.374 -16.879 1.00 69.56 662 GLU A C 1
ATOM 5304 O O . GLU A 1 662 ? 12.953 -17.035 -17.822 1.00 69.56 662 GLU A O 1
ATOM 5309 N N . GLY A 1 663 ? 14.973 -17.007 -16.836 1.00 75.00 663 GLY A N 1
ATOM 5310 C CA . GLY A 1 663 ? 15.593 -16.042 -17.744 1.00 75.00 663 GLY A CA 1
ATOM 5311 C C . GLY A 1 663 ? 15.486 -16.426 -19.224 1.00 75.00 663 GLY A C 1
ATOM 5312 O O . GLY A 1 663 ? 16.089 -17.398 -19.683 1.00 75.00 663 GLY A O 1
ATOM 5313 N N . GLN A 1 664 ? 14.763 -15.618 -20.009 1.00 77.06 664 GLN A N 1
ATOM 5314 C CA . GLN A 1 664 ? 14.540 -15.848 -21.448 1.00 77.06 664 GLN A CA 1
ATOM 5315 C C . GLN A 1 664 ? 15.860 -15.885 -22.234 1.00 77.06 664 GLN A C 1
ATOM 5317 O O . GLN A 1 664 ? 16.108 -16.807 -23.010 1.00 77.06 664 GLN A O 1
ATOM 5322 N N . ARG A 1 665 ? 16.750 -14.924 -21.954 1.00 78.31 665 ARG A N 1
ATOM 5323 C CA . ARG A 1 665 ? 18.100 -14.847 -22.526 1.00 78.31 665 ARG A CA 1
ATOM 5324 C C . ARG A 1 665 ? 18.898 -16.128 -22.251 1.00 78.31 665 ARG A C 1
ATOM 5326 O O . ARG A 1 665 ? 19.474 -16.691 -23.177 1.00 78.31 665 ARG A O 1
ATOM 5333 N N . ARG A 1 666 ? 18.897 -16.612 -21.005 1.00 84.44 666 ARG A N 1
ATOM 5334 C CA . ARG A 1 666 ? 19.648 -17.807 -20.576 1.00 84.44 666 ARG A CA 1
ATOM 5335 C C . ARG A 1 666 ? 19.130 -19.072 -21.242 1.00 84.44 666 ARG A C 1
ATOM 5337 O O . ARG A 1 666 ? 19.924 -19.844 -21.767 1.00 84.44 666 ARG A O 1
ATOM 5344 N N . ARG A 1 667 ? 17.805 -19.244 -21.300 1.00 83.50 667 ARG A N 1
ATOM 5345 C CA . ARG A 1 667 ? 17.169 -20.361 -22.014 1.00 83.50 667 ARG A CA 1
ATOM 5346 C C . ARG A 1 667 ? 17.535 -20.370 -23.495 1.00 83.50 667 ARG A C 1
ATOM 5348 O O . ARG A 1 667 ? 17.888 -21.431 -24.010 1.00 83.50 667 ARG A O 1
ATOM 5355 N N . LEU A 1 668 ? 17.524 -19.206 -24.157 1.00 82.50 668 LEU A N 1
ATOM 5356 C CA . LEU A 1 668 ? 17.913 -19.137 -25.562 1.00 82.50 668 LEU A CA 1
ATOM 5357 C C . LEU A 1 668 ? 19.393 -19.476 -25.739 1.00 82.50 668 LEU A C 1
ATOM 5359 O O . LEU A 1 668 ? 19.679 -20.342 -26.556 1.00 82.50 668 LEU A O 1
ATOM 5363 N N . TYR A 1 669 ? 20.309 -18.860 -24.976 1.00 81.56 669 TYR A N 1
ATOM 5364 C CA . TYR A 1 669 ? 21.750 -19.157 -25.050 1.00 81.56 669 TYR A CA 1
ATOM 5365 C C . TYR A 1 669 ? 22.060 -20.622 -24.721 1.00 81.56 669 TYR A C 1
ATOM 5367 O O . TYR A 1 669 ? 22.868 -21.247 -25.395 1.00 81.56 669 TYR A O 1
ATOM 5375 N N . PHE A 1 670 ? 21.370 -21.230 -23.763 1.00 86.31 670 PHE A N 1
ATOM 5376 C CA . PHE A 1 670 ? 21.542 -22.650 -23.486 1.00 86.31 670 PHE A CA 1
ATOM 5377 C C . PHE A 1 670 ? 21.080 -23.542 -24.643 1.00 86.31 670 PHE A C 1
ATOM 5379 O O . PHE A 1 670 ? 21.824 -24.428 -25.063 1.00 86.31 670 PHE A O 1
ATOM 5386 N N . ALA A 1 671 ? 19.887 -23.294 -25.201 1.00 85.88 671 ALA A N 1
ATOM 5387 C CA . ALA A 1 671 ? 19.398 -24.032 -26.366 1.00 85.88 671 ALA A CA 1
ATOM 5388 C C . ALA A 1 671 ? 20.382 -23.903 -27.529 1.00 85.88 671 ALA A C 1
ATOM 5390 O O . ALA A 1 671 ? 20.808 -24.893 -28.110 1.00 85.88 671 ALA A O 1
ATOM 5391 N N . ILE A 1 672 ? 20.828 -22.679 -27.780 1.00 82.44 672 ILE A N 1
ATOM 5392 C CA . ILE A 1 672 ? 21.922 -22.330 -28.669 1.00 82.44 672 ILE A CA 1
ATOM 5393 C C . ILE A 1 672 ? 23.153 -23.254 -28.450 1.00 82.44 672 ILE A C 1
ATOM 5395 O O . ILE A 1 672 ? 23.620 -23.892 -29.398 1.00 82.44 672 ILE A O 1
ATOM 5399 N N . HIS A 1 673 ? 23.662 -23.373 -27.219 1.00 84.31 673 HIS A N 1
ATOM 5400 C CA . HIS A 1 673 ? 24.835 -24.193 -26.897 1.00 84.31 673 HIS A CA 1
ATOM 5401 C C . HIS A 1 673 ? 24.568 -25.699 -27.084 1.00 84.31 673 HIS A C 1
ATOM 5403 O O . HIS A 1 673 ? 25.457 -26.422 -27.542 1.00 84.31 673 HIS A O 1
ATOM 5409 N N . LEU A 1 674 ? 23.340 -26.173 -26.829 1.00 83.00 674 LEU A N 1
ATOM 5410 C CA . LEU A 1 674 ? 22.906 -27.545 -27.129 1.00 83.00 674 LEU A CA 1
ATOM 5411 C C . LEU A 1 674 ? 22.917 -27.836 -28.631 1.00 83.00 674 LEU A C 1
ATOM 5413 O O . LEU A 1 674 ? 23.485 -28.846 -29.047 1.00 83.00 674 LEU A O 1
ATOM 5417 N N . VAL A 1 675 ? 22.361 -26.945 -29.465 1.00 79.38 675 VAL A N 1
ATOM 5418 C CA . VAL A 1 675 ? 22.415 -27.144 -30.922 1.00 79.38 675 VAL A CA 1
ATOM 5419 C C . VAL A 1 675 ? 23.885 -27.193 -31.375 1.00 79.38 675 VAL A C 1
ATOM 5421 O O . VAL A 1 675 ? 24.237 -27.964 -32.262 1.00 79.38 675 VAL A O 1
ATOM 5424 N N . TRP A 1 676 ? 24.778 -26.385 -30.790 1.00 74.44 676 TRP A N 1
ATOM 5425 C CA . TRP A 1 676 ? 26.184 -26.310 -31.227 1.00 74.44 676 TRP A CA 1
ATOM 5426 C C . TRP A 1 676 ? 27.072 -27.462 -30.789 1.00 74.44 676 TRP A C 1
ATOM 5428 O O . TRP A 1 676 ? 27.995 -27.807 -31.517 1.00 74.44 676 TRP A O 1
ATOM 5438 N N . SER A 1 677 ? 26.784 -28.059 -29.645 1.00 75.69 677 SER A N 1
ATOM 5439 C CA . SER A 1 677 ? 27.481 -29.242 -29.136 1.00 75.69 677 SER A CA 1
ATOM 5440 C C . SER A 1 677 ? 26.991 -30.554 -29.763 1.00 75.69 677 SER A C 1
ATOM 5442 O O . SER A 1 677 ? 27.455 -31.622 -29.380 1.00 75.69 677 SER A O 1
ATOM 5444 N N . GLY A 1 678 ? 26.058 -30.488 -30.722 1.00 77.31 678 GLY A N 1
ATOM 5445 C CA . GLY A 1 678 ? 25.505 -31.651 -31.424 1.00 77.31 678 GLY A CA 1
ATOM 5446 C C . GLY A 1 678 ? 24.278 -32.280 -30.754 1.00 77.31 678 GLY A C 1
ATOM 5447 O O . GLY A 1 678 ? 23.744 -33.265 -31.260 1.00 77.31 678 GLY A O 1
ATOM 5448 N N . HIS A 1 679 ? 23.772 -31.701 -29.662 1.00 85.31 679 HIS A N 1
ATOM 5449 C CA . HIS A 1 679 ? 22.591 -32.177 -28.931 1.00 85.31 679 HIS A CA 1
ATOM 5450 C C . HIS A 1 679 ? 21.288 -31.649 -29.557 1.00 85.31 679 HIS A C 1
ATOM 5452 O O . HIS A 1 679 ? 20.449 -31.043 -28.891 1.00 85.31 679 HIS A O 1
ATOM 5458 N N . HIS A 1 680 ? 21.119 -31.857 -30.867 1.00 84.31 680 HIS A N 1
ATOM 5459 C CA . HIS A 1 680 ? 20.024 -31.283 -31.656 1.00 84.31 680 HIS A CA 1
ATOM 5460 C C . HIS A 1 680 ? 18.632 -31.724 -31.190 1.00 84.31 680 HIS A C 1
ATOM 5462 O O . HIS A 1 680 ? 17.703 -30.925 -31.224 1.00 84.31 680 HIS A O 1
ATOM 5468 N N . THR A 1 681 ? 18.483 -32.965 -30.726 1.00 85.38 681 THR A N 1
ATOM 5469 C CA . THR A 1 681 ? 17.209 -33.486 -30.207 1.00 85.38 681 THR A CA 1
ATOM 5470 C C . THR A 1 681 ? 16.800 -32.777 -28.918 1.00 85.38 681 THR A C 1
ATOM 5472 O O . THR A 1 681 ? 15.692 -32.265 -28.824 1.00 85.38 681 THR A O 1
ATOM 5475 N N . THR A 1 682 ? 17.723 -32.659 -27.960 1.00 85.81 682 THR A N 1
ATOM 5476 C CA . THR A 1 682 ? 17.497 -31.947 -26.694 1.00 85.81 682 THR A CA 1
ATOM 5477 C C . THR A 1 682 ? 17.259 -30.457 -26.927 1.00 85.81 682 THR A C 1
ATOM 5479 O O . THR A 1 682 ? 16.446 -29.835 -26.247 1.00 85.81 682 THR A O 1
ATOM 5482 N N . ALA A 1 683 ? 17.962 -29.863 -27.894 1.00 87.00 683 ALA A N 1
ATOM 5483 C CA . ALA A 1 683 ? 17.739 -28.476 -28.265 1.00 87.00 683 ALA A CA 1
ATOM 5484 C C . ALA A 1 683 ? 16.352 -28.269 -28.887 1.00 87.00 683 ALA A C 1
ATOM 5486 O O . ALA A 1 683 ? 15.685 -27.296 -28.546 1.00 87.00 683 ALA A O 1
ATOM 5487 N N . LEU A 1 684 ? 15.901 -29.191 -29.746 1.00 88.88 684 LEU A N 1
ATOM 5488 C CA . LEU A 1 684 ? 14.580 -29.135 -30.370 1.00 88.88 684 LEU A CA 1
ATOM 5489 C C . LEU A 1 684 ? 13.468 -29.122 -29.311 1.00 88.88 684 LEU A C 1
ATOM 5491 O O . LEU A 1 684 ? 12.665 -28.198 -29.313 1.00 88.88 684 LEU A O 1
ATOM 5495 N N . GLU A 1 685 ? 13.496 -30.050 -28.347 1.00 86.31 685 GLU A N 1
ATOM 5496 C CA . GLU A 1 685 ? 12.525 -30.114 -27.236 1.00 86.31 685 GLU A CA 1
ATOM 5497 C C . GLU A 1 685 ? 12.429 -28.791 -26.455 1.00 86.31 685 GLU A C 1
ATOM 5499 O O . GLU A 1 685 ? 11.357 -28.358 -26.036 1.00 86.31 685 GLU A O 1
ATOM 5504 N N . ARG A 1 686 ? 13.563 -28.108 -26.260 1.00 84.31 686 ARG A N 1
ATOM 5505 C CA . ARG A 1 686 ? 13.613 -26.819 -25.551 1.00 84.31 686 ARG A CA 1
ATOM 5506 C C . ARG A 1 686 ? 13.082 -25.661 -26.394 1.00 84.31 686 ARG A C 1
ATOM 5508 O O . ARG A 1 686 ? 12.573 -24.693 -25.834 1.00 84.31 686 ARG A O 1
ATOM 5515 N N . LEU A 1 687 ? 13.213 -25.745 -27.715 1.00 87.75 687 LEU A N 1
ATOM 5516 C CA . LEU A 1 687 ? 12.771 -24.727 -28.668 1.00 87.75 687 LEU A CA 1
ATOM 5517 C C . LEU A 1 687 ? 11.295 -24.871 -29.073 1.00 87.75 687 LEU A C 1
ATOM 5519 O O . LEU A 1 687 ? 10.779 -23.993 -29.764 1.00 87.75 687 LEU A O 1
ATOM 5523 N N . GLU A 1 688 ? 10.605 -25.923 -28.623 1.00 84.44 688 GLU A N 1
ATOM 5524 C CA . GLU A 1 688 ? 9.151 -26.085 -28.779 1.00 84.44 688 GLU A CA 1
ATOM 5525 C C . GLU A 1 688 ? 8.347 -25.160 -27.849 1.00 84.44 688 GLU A C 1
ATOM 5527 O O . GLU A 1 688 ? 7.194 -24.838 -28.134 1.00 84.44 688 GLU A O 1
ATOM 5532 N N . GLN A 1 689 ? 8.946 -24.690 -26.750 1.00 80.94 689 GLN A N 1
ATOM 5533 C CA . GLN A 1 689 ? 8.286 -23.777 -25.818 1.00 80.94 689 GLN A CA 1
ATOM 5534 C C . GLN A 1 689 ? 8.371 -22.325 -26.324 1.00 80.94 689 GLN A C 1
ATOM 5536 O O . GLN A 1 689 ? 9.480 -21.833 -26.557 1.00 80.94 689 GLN A O 1
ATOM 5541 N N . PRO A 1 690 ? 7.237 -21.611 -26.477 1.00 77.38 690 PRO A N 1
ATOM 5542 C CA . PRO A 1 690 ? 7.247 -20.226 -26.935 1.00 77.38 690 PRO A CA 1
ATOM 5543 C C . PRO A 1 690 ? 7.827 -19.287 -25.873 1.00 77.38 690 PRO A C 1
ATOM 5545 O O . PRO A 1 690 ? 7.670 -19.509 -24.667 1.00 77.38 690 PRO A O 1
ATOM 5548 N N . TYR A 1 691 ? 8.474 -18.208 -26.320 1.00 79.50 691 TYR A N 1
ATOM 5549 C CA . TYR A 1 691 ? 8.920 -17.146 -25.415 1.00 79.50 691 TYR A CA 1
ATOM 5550 C C . TYR A 1 691 ? 7.821 -16.084 -25.237 1.00 79.50 691 TYR A C 1
ATOM 5552 O O . TYR A 1 691 ? 7.107 -15.784 -26.191 1.00 79.50 691 TYR A O 1
ATOM 5560 N N . PRO A 1 692 ? 7.692 -15.468 -24.045 1.00 74.00 692 PRO A N 1
ATOM 5561 C CA . PRO A 1 692 ? 6.636 -14.488 -23.770 1.00 74.00 692 PRO A CA 1
ATOM 5562 C C . PRO A 1 692 ? 6.682 -13.229 -24.641 1.00 74.00 692 PRO A C 1
ATOM 5564 O O . PRO A 1 692 ? 5.644 -12.625 -24.893 1.00 74.00 692 PRO A O 1
ATOM 5567 N N . THR A 1 693 ? 7.869 -12.798 -25.082 1.00 79.69 693 THR A N 1
ATOM 5568 C CA . THR A 1 693 ? 7.996 -11.605 -25.926 1.00 79.69 693 THR A CA 1
ATOM 5569 C C . THR A 1 693 ? 8.163 -11.989 -27.391 1.00 79.69 693 THR A C 1
ATOM 5571 O O . THR A 1 693 ? 8.908 -12.912 -27.730 1.00 79.69 693 THR A O 1
ATOM 5574 N N . ALA A 1 694 ? 7.534 -11.210 -28.275 1.00 77.56 694 ALA A N 1
ATOM 5575 C CA . ALA A 1 694 ? 7.652 -11.388 -29.722 1.00 77.56 694 ALA A CA 1
ATOM 5576 C C . ALA A 1 694 ? 9.119 -11.376 -30.194 1.00 77.56 694 ALA A C 1
ATOM 5578 O O . ALA A 1 694 ? 9.489 -12.111 -31.105 1.00 77.56 694 ALA A O 1
ATOM 5579 N N . ALA A 1 695 ? 9.974 -10.591 -29.532 1.00 79.38 695 ALA A N 1
ATOM 5580 C CA . ALA A 1 695 ? 11.386 -10.484 -29.869 1.00 79.38 695 ALA A CA 1
ATOM 5581 C C . ALA A 1 695 ? 12.200 -11.753 -29.572 1.00 79.38 695 ALA A C 1
ATOM 5583 O O . ALA A 1 695 ? 13.043 -12.159 -30.377 1.00 79.38 695 ALA A O 1
ATOM 5584 N N . TRP A 1 696 ? 11.966 -12.391 -28.423 1.00 81.88 696 TRP A N 1
ATOM 5585 C CA . TRP A 1 696 ? 12.641 -13.643 -28.076 1.00 81.88 696 TRP A CA 1
ATOM 5586 C C . TRP A 1 696 ? 12.054 -14.828 -28.842 1.00 81.88 696 TRP A C 1
ATOM 5588 O O . TRP A 1 696 ? 12.806 -15.717 -29.246 1.00 81.88 696 TRP A O 1
ATOM 5598 N N . ASP A 1 697 ? 10.750 -14.810 -29.127 1.00 85.25 697 ASP A N 1
ATOM 5599 C CA . ASP A 1 697 ? 10.122 -15.860 -29.927 1.00 85.25 697 ASP A CA 1
ATOM 5600 C C . ASP A 1 697 ? 10.602 -15.839 -31.387 1.00 85.25 697 ASP A C 1
ATOM 5602 O O . ASP A 1 697 ? 10.898 -16.890 -31.956 1.00 85.25 697 ASP A O 1
ATOM 5606 N N . TYR A 1 698 ? 10.815 -14.650 -31.961 1.00 87.25 698 TYR A N 1
ATOM 5607 C CA . TYR A 1 698 ? 11.418 -14.496 -33.289 1.00 87.25 698 TYR A CA 1
ATOM 5608 C C . TYR A 1 698 ? 12.807 -15.156 -33.370 1.00 87.25 698 TYR A C 1
ATOM 5610 O O . TYR A 1 698 ? 13.088 -15.943 -34.276 1.00 87.25 698 TYR A O 1
ATOM 5618 N N . ARG A 1 699 ? 13.673 -14.902 -32.376 1.00 86.88 699 ARG A N 1
ATOM 5619 C CA . ARG A 1 699 ? 15.021 -15.502 -32.286 1.00 86.88 699 ARG A CA 1
ATOM 5620 C C . ARG A 1 699 ? 14.975 -17.019 -32.101 1.00 86.88 699 ARG A C 1
ATOM 5622 O O . ARG A 1 699 ? 15.764 -17.736 -32.717 1.00 86.88 699 ARG A O 1
ATOM 5629 N N . ARG A 1 700 ? 14.041 -17.513 -31.282 1.00 89.19 700 ARG A N 1
ATOM 5630 C CA . ARG A 1 700 ? 13.802 -18.949 -31.087 1.00 89.19 700 ARG A CA 1
ATOM 5631 C C . ARG A 1 700 ? 13.447 -19.632 -32.406 1.00 89.19 700 ARG A C 1
ATOM 5633 O O . ARG A 1 700 ? 14.049 -20.657 -32.706 1.00 89.19 700 ARG A O 1
ATOM 5640 N N . ARG A 1 701 ? 12.520 -19.079 -33.196 1.00 90.31 701 ARG A N 1
ATOM 5641 C CA . ARG A 1 701 ? 12.074 -19.683 -34.470 1.00 90.31 701 ARG A CA 1
ATOM 5642 C C . ARG A 1 701 ? 13.190 -19.768 -35.507 1.00 90.31 701 ARG A C 1
ATOM 5644 O O . ARG A 1 701 ? 13.326 -20.791 -36.166 1.00 90.31 701 ARG A O 1
ATOM 5651 N N . LEU A 1 702 ? 14.049 -18.746 -35.596 1.00 88.75 702 LEU A N 1
ATOM 5652 C CA . LEU A 1 702 ? 15.246 -18.804 -36.449 1.00 88.75 702 LEU A CA 1
ATOM 5653 C C . LEU A 1 702 ? 16.165 -19.974 -36.065 1.00 88.75 702 LEU A C 1
ATOM 5655 O O . LEU A 1 702 ? 16.655 -20.701 -36.929 1.00 88.75 702 LEU A O 1
ATOM 5659 N N . LEU A 1 703 ? 16.387 -20.173 -34.764 1.00 89.06 703 LEU A N 1
ATOM 5660 C CA . LEU A 1 703 ? 17.214 -21.265 -34.256 1.00 89.06 703 LEU A CA 1
ATOM 5661 C C . LEU A 1 703 ? 16.536 -22.637 -34.393 1.00 89.06 703 LEU A C 1
ATOM 5663 O O . LEU A 1 703 ? 17.210 -23.634 -34.653 1.00 89.06 703 LEU A O 1
ATOM 5667 N N . HIS A 1 704 ? 15.217 -22.697 -34.228 1.00 92.06 704 HIS A N 1
ATOM 5668 C CA . HIS A 1 704 ? 14.420 -23.908 -34.399 1.00 92.06 704 HIS A CA 1
ATOM 5669 C C . HIS A 1 704 ? 14.461 -24.382 -35.859 1.00 92.06 704 HIS A C 1
ATOM 5671 O O . HIS A 1 704 ? 14.795 -25.540 -36.110 1.00 92.06 704 HIS A O 1
ATOM 5677 N N . ALA A 1 705 ? 14.280 -23.468 -36.816 1.00 91.31 705 ALA A N 1
ATOM 5678 C CA . ALA A 1 705 ? 14.425 -23.748 -38.241 1.00 91.31 705 ALA A CA 1
ATOM 5679 C C . ALA A 1 705 ? 15.828 -24.280 -38.603 1.00 91.31 705 ALA A C 1
ATOM 5681 O O . ALA A 1 705 ? 15.940 -25.291 -39.300 1.00 91.31 705 ALA A O 1
ATOM 5682 N N . ASP A 1 706 ? 16.903 -23.666 -38.080 1.00 88.12 706 ASP A N 1
ATOM 5683 C CA . ASP A 1 706 ? 18.274 -24.190 -38.231 1.00 88.12 706 ASP A CA 1
ATOM 5684 C C . ASP A 1 706 ? 18.395 -25.614 -37.676 1.00 88.12 706 ASP A C 1
ATOM 5686 O O . ASP A 1 706 ? 18.879 -26.520 -38.356 1.00 88.12 706 ASP A O 1
ATOM 5690 N N . THR A 1 707 ? 17.892 -25.838 -36.462 1.00 89.94 707 THR A N 1
ATOM 5691 C CA . THR A 1 707 ? 17.952 -27.139 -35.779 1.00 89.94 707 THR A CA 1
ATOM 5692 C C . THR A 1 707 ? 17.212 -28.231 -36.558 1.00 89.94 707 THR A C 1
ATOM 5694 O O . THR A 1 707 ? 17.715 -29.350 -36.664 1.00 89.94 707 THR A O 1
ATOM 5697 N N . LEU A 1 708 ? 16.062 -27.916 -37.163 1.00 90.56 708 LEU A N 1
ATOM 5698 C CA . LEU A 1 708 ? 15.313 -28.836 -38.022 1.00 90.56 708 LEU A CA 1
ATOM 5699 C C . LEU A 1 708 ? 16.109 -29.246 -39.266 1.00 90.56 708 LEU A C 1
ATOM 5701 O O . LEU A 1 708 ? 16.160 -30.435 -39.589 1.00 90.56 708 LEU A O 1
ATOM 5705 N N . MET A 1 709 ? 16.771 -28.297 -39.935 1.00 88.94 709 MET A N 1
ATOM 5706 C CA . MET A 1 709 ? 17.626 -28.607 -41.089 1.00 88.94 709 MET A CA 1
ATOM 5707 C C . MET A 1 709 ? 18.798 -29.523 -40.699 1.00 88.94 709 MET A C 1
ATOM 5709 O O . MET A 1 709 ? 19.163 -30.415 -41.464 1.00 88.94 709 MET A O 1
ATOM 5713 N N . TRP A 1 710 ? 19.346 -29.367 -39.488 1.00 85.31 710 TRP A N 1
ATOM 5714 C CA . TRP A 1 710 ? 20.394 -30.247 -38.951 1.00 85.31 710 TRP A CA 1
ATOM 5715 C C . TRP A 1 710 ? 19.918 -31.662 -38.619 1.00 85.31 710 TRP A C 1
ATOM 5717 O O . TRP A 1 710 ? 20.690 -32.609 -38.747 1.00 85.31 710 TRP A O 1
ATOM 5727 N N . LEU A 1 711 ? 18.648 -31.823 -38.254 1.00 88.44 711 LEU A N 1
ATOM 5728 C CA . LEU A 1 711 ? 18.005 -33.126 -38.065 1.00 88.44 711 LEU A CA 1
ATOM 5729 C C . LEU A 1 711 ? 17.545 -33.766 -39.392 1.00 88.44 711 LEU A C 1
ATOM 5731 O O . LEU A 1 711 ? 16.737 -34.690 -39.378 1.00 88.44 711 LEU A O 1
ATOM 5735 N N . ASP A 1 712 ? 18.035 -33.263 -40.533 1.00 87.88 712 ASP A N 1
ATOM 5736 C CA . ASP A 1 712 ? 17.663 -33.653 -41.902 1.00 87.88 712 ASP A CA 1
ATOM 5737 C C . ASP A 1 712 ? 16.172 -33.438 -42.241 1.00 87.88 712 ASP A C 1
ATOM 5739 O O . ASP A 1 712 ? 15.653 -33.950 -43.232 1.00 87.88 712 ASP A O 1
ATOM 5743 N N . ARG A 1 713 ? 15.471 -32.603 -41.462 1.00 92.69 713 ARG A N 1
ATOM 5744 C CA . ARG A 1 713 ? 14.074 -32.202 -41.695 1.00 92.69 713 ARG A CA 1
ATOM 5745 C C . ARG A 1 713 ? 14.001 -30.918 -42.527 1.00 92.69 713 ARG A C 1
ATOM 5747 O O . ARG A 1 713 ? 13.463 -29.896 -42.096 1.00 92.69 713 ARG A O 1
ATOM 5754 N N . TRP A 1 714 ? 14.580 -30.973 -43.724 1.00 92.12 714 TRP A N 1
ATOM 5755 C CA . TRP A 1 714 ? 14.825 -29.805 -44.578 1.00 92.12 714 TRP A CA 1
ATOM 5756 C C . TRP A 1 714 ? 13.572 -29.046 -44.992 1.00 92.12 714 TRP A C 1
ATOM 5758 O O . TRP A 1 714 ? 13.556 -27.830 -44.872 1.00 92.12 714 TRP A O 1
ATOM 5768 N N . GLU A 1 715 ? 12.534 -29.745 -45.448 1.00 92.94 715 GLU A N 1
ATOM 5769 C CA . GLU A 1 715 ? 11.291 -29.116 -45.912 1.00 92.94 715 GLU A CA 1
ATOM 5770 C C . GLU A 1 715 ? 10.656 -28.278 -44.794 1.00 92.94 715 GLU A C 1
ATOM 5772 O O . GLU A 1 715 ? 10.484 -27.073 -44.941 1.00 92.94 715 GLU A O 1
ATOM 5777 N N . THR A 1 716 ? 10.476 -28.875 -43.610 1.00 93.06 716 THR A N 1
ATOM 5778 C CA . THR A 1 716 ? 9.920 -28.170 -42.447 1.00 93.06 716 THR A CA 1
ATOM 5779 C C . THR A 1 716 ? 10.803 -27.026 -41.950 1.00 93.06 716 THR A C 1
ATOM 5781 O O . THR A 1 716 ? 10.283 -25.995 -41.537 1.00 93.06 716 THR A O 1
ATOM 5784 N N . GLY A 1 717 ? 12.131 -27.190 -41.981 1.00 92.88 717 GLY A N 1
ATOM 5785 C CA . GLY A 1 717 ? 13.054 -26.132 -41.563 1.00 92.88 717 GLY A CA 1
ATOM 5786 C C . GLY A 1 717 ? 13.057 -24.944 -42.529 1.00 92.88 717 GLY A C 1
ATOM 5787 O O . GLY A 1 717 ? 13.091 -23.798 -42.091 1.00 92.88 717 GLY A O 1
ATOM 5788 N N . ILE A 1 718 ? 12.973 -25.208 -43.837 1.00 94.62 718 ILE A N 1
ATOM 5789 C CA . ILE A 1 718 ? 12.878 -24.178 -44.879 1.00 94.62 718 ILE A CA 1
ATOM 5790 C C . ILE A 1 718 ? 11.552 -23.425 -44.775 1.00 94.62 718 ILE A C 1
ATOM 5792 O O . ILE A 1 718 ? 11.568 -22.198 -44.795 1.00 94.62 718 ILE A O 1
ATOM 5796 N N . ASP A 1 719 ? 10.432 -24.134 -44.615 1.00 94.00 719 ASP A N 1
ATOM 5797 C CA . ASP A 1 719 ? 9.108 -23.518 -44.477 1.00 94.00 719 ASP A CA 1
ATOM 5798 C C . ASP A 1 719 ? 9.032 -22.599 -43.253 1.00 94.00 719 ASP A C 1
ATOM 5800 O O . ASP A 1 719 ? 8.487 -21.495 -43.321 1.00 94.00 719 ASP A O 1
ATOM 5804 N N . GLU A 1 720 ? 9.608 -23.026 -42.127 1.00 93.44 720 GLU A N 1
ATOM 5805 C CA . GLU A 1 720 ? 9.651 -22.205 -40.921 1.00 93.44 720 GLU A CA 1
ATOM 5806 C C . GLU A 1 720 ? 10.567 -20.990 -41.083 1.00 93.44 720 GLU A C 1
ATOM 5808 O O . GLU A 1 720 ? 10.179 -19.884 -40.703 1.00 93.44 720 GLU A O 1
ATOM 5813 N N . LEU A 1 721 ? 11.750 -21.163 -41.681 1.00 92.19 721 LEU A N 1
ATOM 5814 C CA . LEU A 1 721 ? 12.657 -20.050 -41.958 1.00 92.19 721 LEU A CA 1
ATOM 5815 C C . LEU A 1 721 ? 12.015 -19.034 -42.917 1.00 92.19 721 LEU A C 1
ATOM 5817 O O . LEU A 1 721 ? 12.092 -17.834 -42.664 1.00 92.19 721 LEU A O 1
ATOM 5821 N N . ASP A 1 722 ? 11.329 -19.493 -43.967 1.00 94.12 722 ASP A N 1
ATOM 5822 C CA . ASP A 1 722 ? 10.580 -18.637 -44.896 1.00 94.12 722 ASP A CA 1
ATOM 5823 C C . ASP A 1 722 ? 9.457 -17.868 -44.186 1.00 94.12 722 ASP A C 1
ATOM 5825 O O . ASP A 1 722 ? 9.296 -16.662 -44.386 1.00 94.12 722 ASP A O 1
ATOM 5829 N N . ALA A 1 723 ? 8.708 -18.541 -43.307 1.00 93.25 723 ALA A N 1
ATOM 5830 C CA . ALA A 1 723 ? 7.648 -17.914 -42.526 1.00 93.25 723 ALA A CA 1
ATOM 5831 C C . ALA A 1 723 ? 8.187 -16.814 -41.597 1.00 93.25 723 ALA A C 1
ATOM 5833 O O . ALA A 1 723 ? 7.608 -15.732 -41.533 1.00 93.25 723 ALA A O 1
ATOM 5834 N N . VAL A 1 724 ? 9.308 -17.060 -40.913 1.00 91.75 724 VAL A N 1
ATOM 5835 C CA . VAL A 1 724 ? 9.937 -16.078 -40.012 1.00 91.75 724 VAL A CA 1
ATOM 5836 C C . VAL A 1 724 ? 10.498 -14.878 -40.779 1.00 91.75 724 VAL A C 1
ATOM 5838 O O . VAL A 1 724 ? 10.370 -13.740 -40.326 1.00 91.75 724 VAL A O 1
ATOM 5841 N N . LEU A 1 725 ? 11.102 -15.097 -41.950 1.00 90.19 725 LEU A N 1
ATOM 5842 C CA . LEU A 1 725 ? 11.650 -14.014 -42.777 1.00 90.19 725 LEU A CA 1
ATOM 5843 C C . LEU A 1 725 ? 10.559 -13.131 -43.407 1.00 90.19 725 LEU A C 1
ATOM 5845 O O . LEU A 1 725 ? 10.810 -11.955 -43.676 1.00 90.19 725 LEU A O 1
ATOM 5849 N N . ARG A 1 726 ? 9.342 -13.660 -43.579 1.00 90.75 726 ARG A N 1
ATOM 5850 C CA . ARG A 1 726 ? 8.171 -12.902 -44.046 1.00 90.75 726 ARG A CA 1
ATOM 5851 C C . ARG A 1 726 ? 7.652 -11.900 -43.011 1.00 90.75 726 ARG A C 1
ATOM 5853 O O . ARG A 1 726 ? 7.090 -10.870 -43.377 1.00 90.75 726 ARG A O 1
ATOM 5860 N N . GLU A 1 727 ? 7.809 -12.201 -41.725 1.00 88.44 727 GLU A N 1
ATOM 5861 C CA . GLU A 1 727 ? 7.363 -11.343 -40.624 1.00 88.44 727 GLU A CA 1
ATOM 5862 C C . GLU A 1 727 ? 8.347 -10.181 -40.401 1.00 88.44 727 GLU A C 1
ATOM 5864 O O . GLU A 1 727 ? 9.563 -10.405 -40.423 1.00 88.44 727 GLU A O 1
ATOM 5869 N N . PRO A 1 728 ? 7.879 -8.937 -40.168 1.00 81.81 728 PRO A N 1
ATOM 5870 C CA . PRO A 1 728 ? 8.776 -7.821 -39.884 1.00 81.81 728 PRO A CA 1
ATOM 5871 C C . PRO A 1 728 ? 9.586 -8.114 -38.612 1.00 81.81 728 PRO A C 1
ATOM 5873 O O . PRO A 1 728 ? 9.014 -8.575 -37.620 1.00 81.81 728 PRO A O 1
ATOM 5876 N N . PRO A 1 729 ? 10.909 -7.876 -38.620 1.00 80.06 729 PRO A N 1
ATOM 5877 C CA . PRO A 1 729 ? 11.722 -8.171 -37.460 1.00 80.06 729 PRO A CA 1
ATOM 5878 C C . PRO A 1 729 ? 11.363 -7.218 -36.303 1.00 80.06 729 PRO A C 1
ATOM 5880 O O . PRO A 1 729 ? 11.027 -6.054 -36.539 1.00 80.06 729 PRO A O 1
ATOM 5883 N N . PRO A 1 730 ? 11.448 -7.685 -35.048 1.00 81.75 730 PRO A N 1
ATOM 5884 C CA . PRO A 1 730 ? 11.341 -6.841 -33.860 1.00 81.75 730 PRO A CA 1
ATOM 5885 C C . PRO A 1 730 ? 12.308 -5.645 -33.903 1.00 81.75 730 PRO A C 1
ATOM 5887 O O . PRO A 1 730 ? 13.401 -5.755 -34.454 1.00 81.75 730 PRO A O 1
ATOM 5890 N N . ALA A 1 731 ? 11.955 -4.518 -33.272 1.00 71.56 731 ALA A N 1
ATOM 5891 C CA . ALA A 1 731 ? 12.782 -3.300 -33.282 1.00 71.56 731 ALA A CA 1
ATOM 5892 C C . ALA A 1 731 ? 14.180 -3.480 -32.650 1.00 71.56 731 ALA A C 1
ATOM 5894 O O . ALA A 1 731 ? 15.100 -2.723 -32.946 1.00 71.56 731 ALA A O 1
ATOM 5895 N N . ASP A 1 732 ? 14.337 -4.468 -31.770 1.00 66.69 732 ASP A N 1
ATOM 5896 C CA . ASP A 1 732 ? 15.590 -4.852 -31.115 1.00 66.69 732 ASP A CA 1
ATOM 5897 C C . ASP A 1 732 ? 16.333 -5.991 -31.841 1.00 66.69 732 ASP A C 1
ATOM 5899 O O . ASP A 1 732 ? 17.415 -6.390 -31.404 1.00 66.69 732 ASP A O 1
ATOM 5903 N N . TRP A 1 733 ? 15.765 -6.547 -32.916 1.00 75.75 733 TRP A N 1
ATOM 5904 C CA . TRP A 1 733 ? 16.410 -7.581 -33.720 1.00 75.75 733 TRP A CA 1
ATOM 5905 C C . TRP A 1 733 ? 17.410 -6.963 -34.695 1.00 75.75 733 TRP A C 1
ATOM 5907 O O . TRP A 1 733 ? 17.181 -5.912 -35.291 1.00 75.75 733 TRP A O 1
ATOM 5917 N N . SER A 1 734 ? 18.538 -7.639 -34.879 1.00 69.44 734 SER A N 1
ATOM 5918 C CA . SER A 1 734 ? 19.553 -7.239 -35.854 1.00 69.44 734 SER A CA 1
ATOM 5919 C C . SER A 1 734 ? 20.240 -8.465 -36.445 1.00 69.44 734 SER A C 1
ATOM 5921 O O . SER A 1 734 ? 20.177 -9.557 -35.878 1.00 69.44 734 SER A O 1
ATOM 5923 N N . ALA A 1 735 ? 21.008 -8.294 -37.524 1.00 66.81 735 ALA A N 1
ATOM 5924 C CA . ALA A 1 735 ? 21.826 -9.372 -38.093 1.00 66.81 735 ALA A CA 1
ATOM 5925 C C . ALA A 1 735 ? 22.843 -9.974 -37.098 1.00 66.81 735 ALA A C 1
ATOM 5927 O O . ALA A 1 735 ? 23.415 -11.039 -37.332 1.00 66.81 735 ALA A O 1
ATOM 5928 N N . ARG A 1 736 ? 23.048 -9.329 -35.940 1.00 65.38 736 ARG A N 1
ATOM 5929 C CA . ARG A 1 736 ? 23.803 -9.869 -34.804 1.00 65.38 736 ARG A CA 1
ATOM 5930 C C . ARG A 1 736 ? 23.218 -11.178 -34.270 1.00 65.38 736 ARG A C 1
ATOM 5932 O O . ARG A 1 736 ? 23.990 -12.007 -33.790 1.00 65.38 736 ARG A O 1
ATOM 5939 N N . ASP A 1 737 ? 21.901 -11.333 -34.365 1.00 68.06 737 ASP A N 1
ATOM 5940 C CA . ASP A 1 737 ? 21.142 -12.499 -33.916 1.00 68.06 737 ASP A CA 1
ATOM 5941 C C . ASP A 1 737 ? 21.189 -13.651 -34.941 1.00 68.06 737 ASP A C 1
ATOM 5943 O O . ASP A 1 737 ? 20.923 -14.804 -34.601 1.00 68.06 737 ASP A O 1
ATOM 5947 N N . LEU A 1 738 ? 21.605 -13.374 -36.186 1.00 76.81 738 LEU A N 1
ATOM 5948 C CA . LEU A 1 738 ? 21.714 -14.347 -37.276 1.00 76.81 738 LEU A CA 1
ATOM 5949 C C . LEU A 1 738 ? 23.048 -15.112 -37.247 1.00 76.81 738 LEU A C 1
ATOM 5951 O O . LEU A 1 738 ? 23.799 -15.170 -38.220 1.00 76.81 738 LEU A O 1
ATOM 5955 N N . GLY A 1 739 ? 23.387 -15.714 -36.111 1.00 71.69 739 GLY A N 1
ATOM 5956 C CA . GLY A 1 739 ? 24.688 -16.369 -35.979 1.00 71.69 739 GLY A CA 1
ATOM 5957 C C . GLY A 1 739 ? 24.825 -17.703 -36.729 1.00 71.69 739 GLY A C 1
ATOM 5958 O O . GLY A 1 739 ? 25.951 -18.195 -36.834 1.00 71.69 739 GLY A O 1
ATOM 5959 N N . ILE A 1 740 ? 23.745 -18.244 -37.315 1.00 78.81 740 ILE A N 1
ATOM 5960 C CA . ILE A 1 740 ? 23.727 -19.500 -38.100 1.00 78.81 740 ILE A CA 1
ATOM 5961 C C . ILE A 1 740 ? 24.861 -19.568 -39.134 1.00 78.81 740 ILE A C 1
ATOM 5963 O O . ILE A 1 740 ? 25.501 -20.610 -39.286 1.00 78.81 740 ILE A O 1
ATOM 5967 N N . VAL A 1 741 ? 25.209 -18.427 -39.741 1.00 82.38 741 VAL A N 1
ATOM 5968 C CA . VAL A 1 741 ? 26.295 -18.299 -40.722 1.00 82.38 741 VAL A CA 1
ATOM 5969 C C . VAL A 1 741 ? 27.659 -18.626 -40.117 1.00 82.38 741 VAL A C 1
ATOM 5971 O O . VAL A 1 741 ? 28.413 -19.426 -40.665 1.00 82.38 741 VAL A O 1
ATOM 5974 N N . GLY A 1 742 ? 27.986 -18.042 -38.962 1.00 74.06 742 GLY A N 1
ATOM 5975 C CA . GLY A 1 742 ? 29.250 -18.321 -38.279 1.00 74.06 742 GLY A CA 1
ATOM 5976 C C . GLY A 1 742 ? 29.311 -19.712 -37.656 1.00 74.06 742 GLY A C 1
ATOM 5977 O O . GLY A 1 742 ? 30.401 -20.248 -37.471 1.00 74.06 742 GLY A O 1
ATOM 5978 N N . TRP A 1 743 ? 28.164 -20.308 -37.340 1.00 76.94 743 TRP A N 1
ATOM 5979 C CA . TRP A 1 743 ? 28.091 -21.623 -36.697 1.00 76.94 743 TRP A CA 1
ATOM 5980 C C . TRP A 1 743 ? 28.302 -22.763 -37.682 1.00 76.94 743 TRP A C 1
ATOM 5982 O O . TRP A 1 743 ? 28.916 -23.763 -37.320 1.00 76.94 743 TRP A O 1
ATOM 5992 N N . LEU A 1 744 ? 27.871 -22.598 -38.932 1.00 83.94 744 LEU A N 1
ATOM 5993 C CA . LEU A 1 744 ? 28.101 -23.578 -39.991 1.00 83.94 744 LEU A CA 1
ATOM 5994 C C . LEU A 1 744 ? 29.598 -23.872 -40.196 1.00 83.94 744 LEU A C 1
ATOM 5996 O O . LEU A 1 744 ? 29.979 -25.038 -40.330 1.00 83.94 744 LEU A O 1
ATOM 6000 N N . LEU A 1 745 ? 30.440 -22.834 -40.117 1.00 84.25 745 LEU A N 1
ATOM 6001 C CA . LEU A 1 745 ? 31.901 -22.960 -40.129 1.00 84.25 745 LEU A CA 1
ATOM 6002 C C . LEU A 1 745 ? 32.434 -23.720 -38.906 1.00 84.25 745 LEU A C 1
ATOM 6004 O O . LEU A 1 745 ? 33.381 -24.493 -39.027 1.00 84.25 745 LEU A O 1
ATOM 6008 N N . LEU A 1 746 ? 31.843 -23.501 -37.727 1.00 76.25 746 LEU A N 1
ATOM 6009 C CA . LEU A 1 746 ? 32.304 -24.151 -36.504 1.00 76.25 746 LEU A CA 1
ATOM 6010 C C . LEU A 1 746 ? 31.848 -25.620 -36.376 1.00 76.25 746 LEU A C 1
ATOM 6012 O O . LEU A 1 746 ? 32.439 -26.398 -35.636 1.00 76.25 746 LEU A O 1
ATOM 6016 N N . ARG A 1 747 ? 30.775 -26.023 -37.057 1.00 75.06 747 ARG A N 1
ATOM 6017 C CA . ARG A 1 747 ? 30.217 -27.378 -36.909 1.00 75.06 747 ARG A CA 1
ATOM 6018 C C . ARG A 1 747 ? 30.802 -28.388 -37.879 1.00 75.06 747 ARG A C 1
ATOM 6020 O O . ARG A 1 747 ? 30.939 -29.558 -37.538 1.00 75.06 747 ARG A O 1
ATOM 6027 N N . THR A 1 748 ? 31.103 -27.970 -39.106 1.00 77.31 748 THR A N 1
ATOM 6028 C CA . THR A 1 748 ? 31.599 -28.882 -40.142 1.00 77.31 748 THR A CA 1
ATOM 6029 C C . THR A 1 748 ? 32.684 -28.216 -40.959 1.00 77.31 748 THR A C 1
ATOM 6031 O O . THR A 1 748 ? 32.607 -27.028 -41.244 1.00 77.31 748 THR A O 1
ATOM 6034 N N . GLN A 1 749 ? 33.669 -29.002 -41.384 1.00 74.56 749 GLN A N 1
ATOM 6035 C CA . GLN A 1 749 ? 34.707 -28.575 -42.329 1.00 74.56 749 GLN A CA 1
ATOM 6036 C C . GLN A 1 749 ? 34.429 -29.121 -43.738 1.00 74.56 749 GLN A C 1
ATOM 6038 O O . GLN A 1 749 ? 35.350 -29.353 -44.515 1.00 74.56 749 GLN A O 1
ATOM 6043 N N . GLY A 1 750 ? 33.158 -29.411 -44.041 1.00 82.25 750 GLY A N 1
ATOM 6044 C CA . GLY A 1 750 ? 32.723 -30.054 -45.276 1.00 82.25 750 GLY A CA 1
ATOM 6045 C C . GLY A 1 750 ? 32.138 -29.042 -46.261 1.00 82.25 750 GLY A C 1
ATOM 6046 O O . GLY A 1 750 ? 30.973 -28.675 -46.104 1.00 82.25 750 GLY A O 1
ATOM 6047 N N . PRO A 1 751 ? 32.853 -28.663 -47.338 1.00 84.06 751 PRO A N 1
ATOM 6048 C CA . PRO A 1 751 ? 32.362 -27.664 -48.290 1.00 84.06 751 PRO A CA 1
ATOM 6049 C C . PRO A 1 751 ? 31.052 -28.053 -48.989 1.00 84.06 751 PRO A C 1
ATOM 6051 O O . PRO A 1 751 ? 30.320 -27.198 -49.467 1.00 84.06 751 PRO A O 1
ATOM 6054 N N . HIS A 1 752 ? 30.728 -29.345 -49.071 1.00 85.31 752 HIS A N 1
ATOM 6055 C CA . HIS A 1 752 ? 29.463 -29.821 -49.639 1.00 85.31 752 HIS A CA 1
ATOM 6056 C C . HIS A 1 752 ? 28.257 -29.506 -48.735 1.00 85.31 752 HIS A C 1
ATOM 6058 O O . HIS A 1 752 ? 27.209 -29.110 -49.240 1.00 85.31 752 HIS A O 1
ATOM 6064 N N . ILE A 1 753 ? 28.416 -29.615 -47.409 1.00 86.81 753 ILE A N 1
ATOM 6065 C CA . ILE A 1 753 ? 27.389 -29.227 -46.429 1.00 86.81 753 ILE A CA 1
ATOM 6066 C C . ILE A 1 753 ? 27.224 -27.711 -46.462 1.00 86.81 753 ILE A C 1
ATOM 6068 O O . ILE A 1 753 ? 26.101 -27.216 -46.545 1.00 86.81 753 ILE A O 1
ATOM 6072 N N . TRP A 1 754 ? 28.342 -26.978 -46.494 1.00 92.38 754 TRP A N 1
ATOM 6073 C CA . TRP A 1 754 ? 28.321 -25.522 -46.600 1.00 92.38 754 TRP A CA 1
ATOM 6074 C C . TRP A 1 754 ? 27.534 -25.047 -47.815 1.00 92.38 754 TRP A C 1
ATOM 6076 O O . TRP A 1 754 ? 26.631 -24.230 -47.666 1.00 92.38 754 TRP A O 1
ATOM 6086 N N . ARG A 1 755 ? 27.806 -25.616 -48.998 1.00 93.75 755 ARG A N 1
ATOM 6087 C CA . ARG A 1 755 ? 27.100 -25.238 -50.228 1.00 93.75 755 ARG A CA 1
ATOM 6088 C C . ARG A 1 755 ? 25.587 -25.382 -50.111 1.00 93.75 755 ARG A C 1
ATOM 6090 O O . ARG A 1 755 ? 24.863 -24.503 -50.572 1.00 93.75 755 ARG A O 1
ATOM 6097 N N . ARG A 1 756 ? 25.107 -26.458 -49.480 1.00 91.25 756 ARG A N 1
ATOM 6098 C CA . ARG A 1 756 ? 23.671 -26.718 -49.310 1.00 91.25 756 ARG A CA 1
ATOM 6099 C C . ARG A 1 756 ? 22.995 -25.649 -48.444 1.00 91.25 756 ARG A C 1
ATOM 6101 O O . ARG A 1 756 ? 21.981 -25.090 -48.857 1.00 91.25 756 ARG A O 1
ATOM 6108 N N . PHE A 1 757 ? 23.571 -25.331 -47.284 1.00 91.94 757 PHE A N 1
ATOM 6109 C CA . PHE A 1 757 ? 23.039 -24.293 -46.391 1.00 91.94 757 PHE A CA 1
ATOM 6110 C C . PHE A 1 757 ? 23.135 -22.897 -47.011 1.00 91.94 757 PHE A C 1
ATOM 6112 O O . PHE A 1 757 ? 22.139 -22.182 -47.051 1.00 91.94 757 PHE A O 1
ATOM 6119 N N . ILE A 1 758 ? 24.301 -22.534 -47.554 1.00 93.88 758 ILE A N 1
ATOM 6120 C CA . ILE A 1 758 ? 24.534 -21.213 -48.152 1.00 93.88 758 ILE A CA 1
ATOM 6121 C C . ILE A 1 758 ? 23.564 -20.970 -49.311 1.00 93.88 758 ILE A C 1
ATOM 6123 O O . ILE A 1 758 ? 22.929 -19.923 -49.350 1.00 93.88 758 ILE A O 1
ATOM 6127 N N . SER A 1 759 ? 23.379 -21.946 -50.207 1.00 93.94 759 SER A N 1
ATOM 6128 C CA . SER A 1 759 ? 22.434 -21.811 -51.328 1.00 93.94 759 SER A CA 1
ATOM 6129 C C . SER A 1 759 ? 20.994 -21.610 -50.846 1.00 93.94 759 SER A C 1
ATOM 6131 O O . SER A 1 759 ? 20.267 -20.795 -51.404 1.00 93.94 759 SER A O 1
ATOM 6133 N N . THR A 1 760 ? 20.599 -22.312 -49.778 1.00 93.62 760 THR A N 1
ATOM 6134 C CA . THR A 1 760 ? 19.265 -22.177 -49.169 1.00 93.62 760 THR A CA 1
ATOM 6135 C C . THR A 1 760 ? 19.076 -20.790 -48.550 1.00 93.62 760 THR A C 1
ATOM 6137 O O . THR A 1 760 ? 18.042 -20.158 -48.747 1.00 93.62 760 THR A O 1
ATOM 6140 N N . TRP A 1 761 ? 20.082 -20.276 -47.835 1.00 93.81 761 TRP A N 1
ATOM 6141 C CA . TRP A 1 761 ? 20.028 -18.932 -47.258 1.00 93.81 761 TRP A CA 1
ATOM 6142 C C . TRP A 1 761 ? 20.003 -17.842 -48.329 1.00 93.81 761 TRP A C 1
ATOM 6144 O O . TRP A 1 761 ? 19.214 -16.913 -48.212 1.00 93.81 761 TRP A O 1
ATOM 6154 N N . LEU A 1 762 ? 20.812 -17.957 -49.384 1.00 94.88 762 LEU A N 1
ATOM 6155 C CA . LEU A 1 762 ? 20.823 -16.988 -50.484 1.00 94.88 762 LEU A CA 1
ATOM 6156 C C . LEU A 1 762 ? 19.456 -16.879 -51.170 1.00 94.88 762 LEU A C 1
ATOM 6158 O O . LEU A 1 762 ? 18.996 -15.770 -51.430 1.00 94.88 762 LEU A O 1
ATOM 6162 N N . ASP A 1 763 ? 18.790 -18.010 -51.411 1.00 94.25 763 ASP A N 1
ATOM 6163 C CA . ASP A 1 763 ? 17.441 -18.039 -51.982 1.00 94.25 763 ASP A CA 1
ATOM 6164 C C . ASP A 1 763 ? 16.409 -17.406 -51.032 1.00 94.25 763 ASP A C 1
ATOM 6166 O O . ASP A 1 763 ? 15.727 -16.452 -51.403 1.00 94.25 763 ASP A O 1
ATOM 6170 N N . LEU A 1 764 ? 16.329 -17.867 -49.779 1.00 93.81 764 LEU A N 1
ATOM 6171 C CA . LEU A 1 764 ? 15.317 -17.392 -48.828 1.00 93.81 764 LEU A CA 1
ATOM 6172 C C . LEU A 1 764 ? 15.498 -15.919 -48.440 1.00 93.81 764 LEU A C 1
ATOM 6174 O O . LEU A 1 764 ? 14.537 -15.153 -48.477 1.00 93.81 764 LEU A O 1
ATOM 6178 N N . PHE A 1 765 ? 16.718 -15.492 -48.106 1.00 93.12 765 PHE A N 1
ATOM 6179 C CA . PHE A 1 765 ? 16.982 -14.088 -47.777 1.00 93.12 765 PHE A CA 1
ATOM 6180 C C . PHE A 1 765 ? 16.840 -13.188 -49.010 1.00 93.12 765 PHE A C 1
ATOM 6182 O O . PHE A 1 765 ? 16.414 -12.045 -48.872 1.00 93.12 765 PHE A O 1
ATOM 6189 N N . GLY A 1 766 ? 17.121 -13.697 -50.215 1.00 92.19 766 GLY A N 1
ATOM 6190 C CA . GLY A 1 766 ? 16.862 -12.990 -51.470 1.00 92.19 766 GLY A CA 1
ATOM 6191 C C . GLY A 1 766 ? 15.375 -12.730 -51.720 1.00 92.19 766 GLY A C 1
ATOM 6192 O O . GLY A 1 766 ? 15.003 -11.615 -52.078 1.00 92.19 766 GLY A O 1
ATOM 6193 N N . ARG A 1 767 ? 14.506 -13.723 -51.483 1.00 93.19 767 ARG A N 1
ATOM 6194 C CA . ARG A 1 767 ? 13.046 -13.596 -51.683 1.00 93.19 767 ARG A CA 1
ATOM 6195 C C . ARG A 1 767 ? 12.391 -12.526 -50.810 1.00 93.19 767 ARG A C 1
ATOM 6197 O O . ARG A 1 767 ? 11.392 -11.947 -51.228 1.00 93.19 767 ARG A O 1
ATOM 6204 N N . HIS A 1 768 ? 12.940 -12.279 -49.622 1.00 92.50 768 HIS A N 1
ATOM 6205 C CA . HIS A 1 768 ? 12.400 -11.328 -48.641 1.00 92.50 768 HIS A CA 1
ATOM 6206 C C . HIS A 1 768 ? 13.188 -10.011 -48.563 1.00 92.50 768 HIS A C 1
ATOM 6208 O O . HIS A 1 768 ? 12.999 -9.263 -47.610 1.00 92.50 768 HIS A O 1
ATOM 6214 N N . ASP A 1 769 ? 14.063 -9.735 -49.539 1.00 89.50 769 ASP A N 1
ATOM 6215 C CA . ASP A 1 769 ? 14.914 -8.531 -49.600 1.00 89.50 769 ASP A CA 1
ATOM 6216 C C . ASP A 1 769 ? 15.800 -8.329 -48.351 1.00 89.50 769 ASP A C 1
ATOM 6218 O O . ASP A 1 769 ? 16.010 -7.217 -47.875 1.00 89.50 769 ASP A O 1
ATOM 6222 N N . ARG A 1 770 ? 16.322 -9.435 -47.799 1.00 89.81 770 ARG A N 1
ATOM 6223 C CA . ARG A 1 770 ? 17.136 -9.467 -46.565 1.00 89.81 770 ARG A CA 1
ATOM 6224 C C . ARG A 1 770 ? 18.590 -9.896 -46.770 1.00 89.81 770 ARG A C 1
ATOM 6226 O O . ARG A 1 770 ? 19.273 -10.375 -45.860 1.00 89.81 770 ARG A O 1
ATOM 6233 N N . LEU A 1 771 ? 19.091 -9.783 -47.998 1.00 91.44 771 LEU A N 1
ATOM 6234 C CA . LEU A 1 771 ? 20.499 -10.056 -48.304 1.00 91.44 771 LEU A CA 1
ATOM 6235 C C . LEU A 1 771 ? 21.488 -9.163 -47.524 1.00 91.44 771 LEU A C 1
ATOM 6237 O O . LEU A 1 771 ? 22.550 -9.682 -47.165 1.00 91.44 771 LEU A O 1
ATOM 6241 N N . PRO A 1 772 ? 21.190 -7.883 -47.206 1.00 89.19 772 PRO A N 1
ATOM 6242 C CA . PRO A 1 772 ? 22.065 -7.066 -46.363 1.00 89.19 772 PRO A CA 1
ATOM 6243 C C . PRO A 1 772 ? 22.314 -7.671 -44.974 1.00 89.19 772 PRO A C 1
ATOM 6245 O O . PRO A 1 772 ? 23.455 -7.703 -44.511 1.00 89.19 772 PRO A O 1
ATOM 6248 N N . GLU A 1 773 ? 21.282 -8.218 -44.330 1.00 88.44 773 GLU A N 1
ATOM 6249 C CA . GLU A 1 773 ? 21.372 -8.848 -43.011 1.00 88.44 773 GLU A CA 1
ATOM 6250 C C . GLU A 1 773 ? 22.194 -10.138 -43.058 1.00 88.44 773 GLU A C 1
ATOM 6252 O O . GLU A 1 773 ? 23.023 -10.388 -42.178 1.00 88.44 773 GLU A O 1
ATOM 6257 N N . LEU A 1 774 ? 22.025 -10.937 -44.117 1.00 90.69 774 LEU A N 1
ATOM 6258 C CA . LEU A 1 774 ? 22.861 -12.115 -44.358 1.00 90.69 774 LEU A CA 1
ATOM 6259 C C . LEU A 1 774 ? 24.331 -11.719 -44.581 1.00 90.69 774 LEU A C 1
ATOM 6261 O O . LEU A 1 774 ? 25.242 -12.373 -44.067 1.00 90.69 774 LEU A O 1
ATOM 6265 N N . GLY A 1 775 ? 24.565 -10.617 -45.297 1.00 89.19 775 GLY A N 1
ATOM 6266 C CA . GLY A 1 775 ? 25.887 -10.036 -45.508 1.00 89.19 775 GLY A CA 1
ATOM 6267 C C . GLY A 1 775 ? 26.551 -9.573 -44.212 1.00 89.19 775 GLY A C 1
ATOM 6268 O O . GLY A 1 775 ? 27.717 -9.888 -43.968 1.00 89.19 775 GLY A O 1
ATOM 6269 N N . GLU A 1 776 ? 25.824 -8.888 -43.331 1.00 86.50 776 GLU A N 1
ATOM 6270 C CA . GLU A 1 776 ? 26.350 -8.495 -42.019 1.00 86.50 776 GLU A CA 1
ATOM 6271 C C . GLU A 1 776 ? 26.696 -9.727 -41.162 1.00 86.50 776 GLU A C 1
ATOM 6273 O O . GLU A 1 776 ? 27.777 -9.790 -40.562 1.00 86.50 776 GLU A O 1
ATOM 6278 N N . ALA A 1 777 ? 25.829 -10.744 -41.144 1.00 86.94 777 ALA A N 1
ATOM 6279 C CA . ALA A 1 777 ? 26.088 -12.001 -40.444 1.00 86.94 777 ALA A CA 1
ATOM 6280 C C . ALA A 1 777 ? 27.340 -12.722 -40.977 1.00 86.94 777 ALA A C 1
ATOM 6282 O O . ALA A 1 777 ? 28.138 -13.259 -40.197 1.00 86.94 777 ALA A O 1
ATOM 6283 N N . LEU A 1 778 ? 27.564 -12.675 -42.294 1.00 89.94 778 LEU A N 1
ATOM 6284 C CA . LEU A 1 778 ? 28.757 -13.214 -42.937 1.00 89.94 778 LEU A CA 1
ATOM 6285 C C . LEU A 1 778 ? 30.029 -12.498 -42.478 1.00 89.94 778 LEU A C 1
ATOM 6287 O O . LEU A 1 778 ? 30.984 -13.161 -42.072 1.00 89.94 778 LEU A O 1
ATOM 6291 N N . VAL A 1 779 ? 30.044 -11.164 -42.449 1.00 85.88 779 VAL A N 1
ATOM 6292 C CA . VAL A 1 779 ? 31.192 -10.401 -41.923 1.00 85.88 779 VAL A CA 1
ATOM 6293 C C . VAL A 1 779 ? 31.454 -10.761 -40.462 1.00 85.88 779 VAL A C 1
ATOM 6295 O O . VAL A 1 779 ? 32.596 -10.973 -40.058 1.00 85.88 779 VAL A O 1
ATOM 6298 N N . ARG A 1 780 ? 30.397 -10.908 -39.657 1.00 80.50 780 ARG A N 1
ATOM 6299 C CA . ARG A 1 780 ? 30.508 -11.310 -38.246 1.00 80.50 780 ARG A CA 1
ATOM 6300 C C . ARG A 1 780 ? 31.068 -12.720 -38.065 1.00 80.50 780 ARG A C 1
ATOM 6302 O O . ARG A 1 780 ? 31.745 -12.966 -37.063 1.00 80.50 780 ARG A O 1
ATOM 6309 N N . SER A 1 781 ? 30.847 -13.626 -39.019 1.00 84.62 781 SER A N 1
ATOM 6310 C CA . SER A 1 781 ? 31.417 -14.981 -38.986 1.00 84.62 781 SER A CA 1
ATOM 6311 C C . SER A 1 781 ? 32.948 -14.986 -38.967 1.00 84.62 781 SER A C 1
ATOM 6313 O O . SER A 1 781 ? 33.538 -15.887 -38.371 1.00 84.62 781 SER A O 1
ATOM 6315 N N . ALA A 1 782 ? 33.594 -13.941 -39.499 1.00 82.81 782 ALA A N 1
ATOM 6316 C CA . ALA A 1 782 ? 35.049 -13.793 -39.509 1.00 82.81 782 ALA A CA 1
ATOM 6317 C C . ALA A 1 782 ? 35.679 -13.896 -38.111 1.00 82.81 782 ALA A C 1
ATOM 6319 O O . ALA A 1 782 ? 36.818 -14.330 -37.967 1.00 82.81 782 ALA A O 1
ATOM 6320 N N . ARG A 1 783 ? 34.931 -13.571 -37.049 1.00 78.75 783 ARG A N 1
ATOM 6321 C CA . ARG A 1 783 ? 35.381 -13.718 -35.652 1.00 78.75 783 ARG A CA 1
ATOM 6322 C C . ARG A 1 783 ? 35.749 -15.161 -35.305 1.00 78.75 783 ARG A C 1
ATOM 6324 O O . ARG A 1 783 ? 36.595 -15.393 -34.450 1.00 78.75 783 ARG A O 1
ATOM 6331 N N . ARG A 1 784 ? 35.139 -16.140 -35.981 1.00 82.19 784 ARG A N 1
ATOM 6332 C CA . ARG A 1 784 ? 35.370 -17.574 -35.749 1.00 82.19 784 ARG A CA 1
ATOM 6333 C C . ARG A 1 784 ? 36.705 -18.059 -36.283 1.00 82.19 784 ARG A C 1
ATOM 6335 O O . ARG A 1 784 ? 37.214 -19.066 -35.811 1.00 82.19 784 ARG A O 1
ATOM 6342 N N . PHE A 1 785 ? 37.340 -17.289 -37.162 1.00 83.94 785 PHE A N 1
ATOM 6343 C CA . PHE A 1 785 ? 38.719 -17.525 -37.577 1.00 83.94 785 PHE A CA 1
ATOM 6344 C C . PHE A 1 785 ? 39.710 -17.451 -36.411 1.00 83.94 785 PHE A C 1
ATOM 6346 O O . PHE A 1 785 ? 40.826 -17.950 -36.541 1.00 83.94 785 PHE A O 1
ATOM 6353 N N . ALA A 1 786 ? 39.330 -16.848 -35.281 1.00 74.44 786 ALA A N 1
ATOM 6354 C CA . ALA A 1 786 ? 40.164 -16.791 -34.089 1.00 74.44 786 ALA A CA 1
ATOM 6355 C C . ALA A 1 786 ? 40.143 -18.047 -33.216 1.00 74.44 786 ALA A C 1
ATOM 6357 O O . ALA A 1 786 ? 40.968 -18.148 -32.315 1.00 74.44 786 ALA A O 1
ATOM 6358 N N . VAL A 1 787 ? 39.247 -18.995 -33.492 1.00 78.56 787 VAL A N 1
ATOM 6359 C CA . VAL A 1 787 ? 39.198 -20.273 -32.781 1.00 78.56 787 VAL A CA 1
ATOM 6360 C C . VAL A 1 787 ? 40.409 -21.124 -33.174 1.00 78.56 787 VAL A C 1
ATOM 6362 O O . VAL A 1 787 ? 40.714 -21.262 -34.361 1.00 78.56 787 VAL A O 1
ATOM 6365 N N . ASP A 1 788 ? 41.101 -21.686 -32.182 1.00 74.44 788 ASP A N 1
ATOM 6366 C CA . ASP A 1 788 ? 42.437 -22.277 -32.357 1.00 74.44 788 ASP A CA 1
ATOM 6367 C C . ASP A 1 788 ? 42.463 -23.459 -33.338 1.00 74.44 788 ASP A C 1
ATOM 6369 O O . ASP A 1 788 ? 43.417 -23.619 -34.100 1.00 74.44 788 ASP A O 1
ATOM 6373 N N . TRP A 1 789 ? 41.397 -24.260 -33.378 1.00 80.12 789 TRP A N 1
ATOM 6374 C CA . TRP A 1 789 ? 41.292 -25.412 -34.277 1.00 80.12 789 TRP A CA 1
ATOM 6375 C C . TRP A 1 789 ? 40.794 -25.056 -35.691 1.00 80.12 789 TRP A C 1
ATOM 6377 O O . TRP A 1 789 ? 40.837 -25.902 -36.586 1.00 80.12 789 TRP A O 1
ATOM 6387 N N . ILE A 1 790 ? 40.371 -23.809 -35.942 1.00 86.19 790 ILE A N 1
ATOM 6388 C CA . ILE A 1 790 ? 40.105 -23.327 -37.304 1.00 86.19 790 ILE A CA 1
ATOM 6389 C C . ILE A 1 790 ? 41.448 -23.024 -37.961 1.00 86.19 790 ILE A C 1
ATOM 6391 O O . ILE A 1 790 ? 42.105 -22.030 -37.651 1.00 86.19 790 ILE A O 1
ATOM 6395 N N . THR A 1 791 ? 41.866 -23.878 -38.891 1.00 87.56 791 THR A N 1
ATOM 6396 C CA . THR A 1 791 ? 43.125 -23.703 -39.626 1.00 87.56 791 THR A CA 1
ATOM 6397 C C . THR A 1 791 ? 43.007 -22.616 -40.696 1.00 87.56 791 THR A C 1
ATOM 6399 O O . THR A 1 791 ? 41.910 -22.298 -41.161 1.00 87.56 791 THR A O 1
ATOM 6402 N N . ASP A 1 792 ? 44.140 -22.069 -41.145 1.00 88.19 792 ASP A N 1
ATOM 6403 C CA . ASP A 1 792 ? 44.170 -21.110 -42.264 1.00 88.19 792 ASP A CA 1
ATOM 6404 C C . ASP A 1 792 ? 43.556 -21.704 -43.540 1.00 88.19 792 ASP A C 1
ATOM 6406 O O . ASP A 1 792 ? 42.858 -21.017 -44.283 1.00 88.19 792 ASP A O 1
ATOM 6410 N N . GLN A 1 793 ? 43.762 -23.005 -43.766 1.00 88.12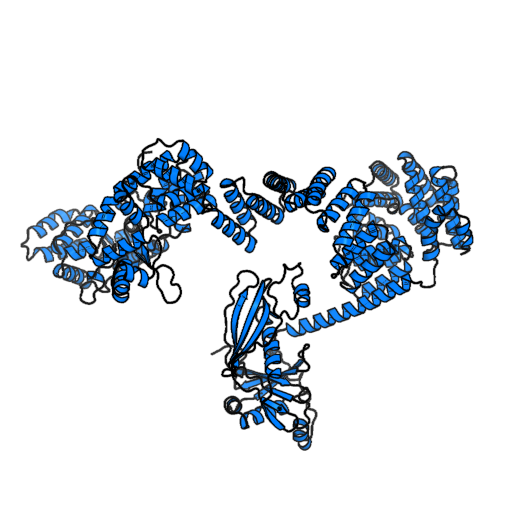 793 GLN A N 1
ATOM 6411 C CA . GLN A 1 793 ? 43.164 -23.735 -44.882 1.00 88.12 793 GLN A CA 1
ATOM 6412 C C . GLN A 1 793 ? 41.634 -23.788 -44.777 1.00 88.12 793 GLN A C 1
ATOM 6414 O O . GLN A 1 793 ? 40.948 -23.590 -45.775 1.00 88.12 793 GLN A O 1
ATOM 6419 N N . THR A 1 794 ? 41.095 -24.008 -43.575 1.00 89.81 794 THR A N 1
ATOM 6420 C CA . THR A 1 794 ? 39.642 -24.040 -43.338 1.00 89.81 794 THR A CA 1
ATOM 6421 C C . THR A 1 794 ? 39.022 -22.659 -43.541 1.00 89.81 794 THR A C 1
ATOM 6423 O O . THR A 1 794 ? 37.992 -22.535 -44.199 1.00 89.81 794 THR A O 1
ATOM 6426 N N . ALA A 1 795 ? 39.676 -21.610 -43.028 1.00 89.56 795 ALA A N 1
ATOM 6427 C CA . ALA A 1 795 ? 39.234 -20.230 -43.217 1.00 89.56 795 ALA A CA 1
ATOM 6428 C C . ALA A 1 795 ? 39.215 -19.837 -44.705 1.00 89.56 795 ALA A C 1
ATOM 6430 O O . ALA A 1 795 ? 38.240 -19.247 -45.166 1.00 89.56 795 ALA A O 1
ATOM 6431 N N . ARG A 1 796 ? 40.242 -20.220 -45.477 1.00 90.25 796 ARG A N 1
ATOM 6432 C CA . ARG A 1 796 ? 40.278 -20.003 -46.934 1.00 90.25 796 ARG A CA 1
ATOM 6433 C C . ARG A 1 796 ? 39.182 -20.769 -47.665 1.00 90.25 796 ARG A C 1
ATOM 6435 O O . ARG A 1 796 ? 38.454 -20.159 -48.437 1.00 90.25 796 ARG A O 1
ATOM 6442 N N . ALA A 1 797 ? 39.002 -22.055 -47.368 1.00 91.06 797 ALA A N 1
ATOM 6443 C CA . ALA A 1 797 ? 37.948 -22.863 -47.981 1.00 91.06 797 ALA A CA 1
ATOM 6444 C C . ALA A 1 797 ? 36.543 -22.285 -47.716 1.00 91.06 797 ALA A C 1
ATOM 6446 O O . ALA A 1 797 ? 35.672 -22.332 -48.586 1.00 91.06 797 ALA A O 1
ATOM 6447 N N . TRP A 1 798 ? 36.319 -21.713 -46.529 1.00 93.44 798 TRP A N 1
ATOM 6448 C CA . TRP A 1 798 ? 35.077 -21.014 -46.188 1.00 93.44 798 TRP A CA 1
ATOM 6449 C C . TRP A 1 798 ? 34.861 -19.771 -47.056 1.00 93.44 798 TRP A C 1
ATOM 6451 O O . TRP A 1 798 ? 33.786 -19.602 -47.632 1.00 93.44 798 TRP A O 1
ATOM 6461 N N . VAL A 1 799 ? 35.894 -18.933 -47.201 1.00 93.38 799 VAL A N 1
ATOM 6462 C CA . VAL A 1 799 ? 35.853 -17.738 -48.061 1.00 93.38 799 VAL A CA 1
ATOM 6463 C C . VAL A 1 799 ? 35.614 -18.114 -49.523 1.00 93.38 799 VAL A C 1
ATOM 6465 O O . VAL A 1 799 ? 34.774 -17.493 -50.172 1.00 93.38 799 VAL A O 1
ATOM 6468 N N . GLU A 1 800 ? 36.312 -19.131 -50.029 1.00 93.44 800 GLU A N 1
ATOM 6469 C CA . GLU A 1 800 ? 36.175 -19.631 -51.401 1.00 93.44 800 GLU A CA 1
ATOM 6470 C C . GLU A 1 800 ? 34.759 -20.146 -51.674 1.00 93.44 800 GLU A C 1
ATOM 6472 O O . GLU A 1 800 ? 34.176 -19.805 -52.698 1.00 93.44 800 GLU A O 1
ATOM 6477 N N . THR A 1 801 ? 34.166 -20.891 -50.736 1.00 94.44 801 THR A N 1
ATOM 6478 C CA . THR A 1 801 ? 32.799 -21.423 -50.887 1.00 94.44 801 THR A CA 1
ATOM 6479 C C . THR A 1 801 ? 31.757 -20.303 -50.963 1.00 94.44 801 THR A C 1
ATOM 6481 O O . THR A 1 801 ? 30.825 -20.371 -51.761 1.00 94.44 801 THR A O 1
ATOM 6484 N N . TRP A 1 802 ? 31.914 -19.248 -50.159 1.00 95.12 802 TRP A N 1
ATOM 6485 C CA . TRP A 1 802 ? 31.037 -18.078 -50.225 1.00 95.12 802 TRP A CA 1
ATOM 6486 C C . TRP A 1 802 ? 31.234 -17.264 -51.510 1.00 95.12 802 TRP A C 1
ATOM 6488 O O . TRP A 1 802 ? 30.249 -16.828 -52.098 1.00 95.12 802 TRP A O 1
ATOM 6498 N N . HIS A 1 803 ? 32.472 -17.097 -51.985 1.00 94.06 803 HIS A N 1
ATOM 6499 C CA . HIS A 1 803 ? 32.736 -16.434 -53.268 1.00 94.06 803 HIS A CA 1
ATOM 6500 C C . HIS A 1 803 ? 32.185 -17.231 -54.458 1.00 94.06 803 HIS A C 1
ATOM 6502 O O . HIS A 1 803 ? 31.644 -16.629 -55.378 1.00 94.06 803 HIS A O 1
ATOM 6508 N N . GLU A 1 804 ? 32.278 -18.565 -54.426 1.00 94.31 804 GLU A N 1
ATOM 6509 C CA . GLU A 1 804 ? 31.728 -19.457 -55.458 1.00 94.31 804 GLU A CA 1
ATOM 6510 C C . GLU A 1 804 ? 30.211 -19.276 -55.619 1.00 94.31 804 GLU A C 1
ATOM 6512 O O . GLU A 1 804 ? 29.714 -19.261 -56.740 1.00 94.31 804 GLU A O 1
ATOM 6517 N N . LEU A 1 805 ? 29.476 -19.127 -54.511 1.00 94.69 805 LEU A N 1
ATOM 6518 C CA . LEU A 1 805 ? 28.008 -19.089 -54.523 1.00 94.69 805 LEU A CA 1
ATOM 6519 C C . LEU A 1 805 ? 27.406 -17.682 -54.590 1.00 94.69 805 LEU A C 1
ATOM 6521 O O . LEU A 1 805 ? 26.282 -17.530 -55.060 1.00 94.69 805 LEU A O 1
ATOM 6525 N N . ALA A 1 806 ? 28.116 -16.668 -54.092 1.00 94.25 806 ALA A N 1
ATOM 6526 C CA . ALA A 1 806 ? 27.585 -15.315 -53.920 1.00 94.25 806 ALA A CA 1
ATOM 6527 C C . ALA A 1 806 ? 28.414 -14.221 -54.613 1.00 94.25 806 ALA A C 1
ATOM 6529 O O . ALA A 1 806 ? 28.095 -13.043 -54.464 1.00 94.25 806 ALA A O 1
ATOM 6530 N N . GLY A 1 807 ? 29.467 -14.577 -55.360 1.00 89.00 807 GLY A N 1
ATOM 6531 C CA . GLY A 1 807 ? 30.381 -13.613 -55.986 1.00 89.00 807 GLY A CA 1
ATOM 6532 C C . GLY A 1 807 ? 29.715 -12.644 -56.969 1.00 89.00 807 GLY A C 1
ATOM 6533 O O . GLY A 1 807 ? 30.169 -11.510 -57.100 1.00 89.00 807 GLY A O 1
ATOM 6534 N N . ASP A 1 808 ? 28.610 -13.061 -57.591 1.00 90.56 808 ASP A N 1
ATOM 6535 C CA . ASP A 1 808 ? 27.851 -12.253 -58.553 1.00 90.56 808 ASP A CA 1
ATOM 6536 C C . ASP A 1 808 ? 26.743 -11.400 -57.897 1.00 90.56 808 ASP A C 1
ATOM 6538 O O . ASP A 1 808 ? 26.040 -10.653 -58.579 1.00 90.56 808 ASP A O 1
ATOM 6542 N N . ILE A 1 809 ? 26.559 -11.497 -56.574 1.00 93.12 809 ILE A N 1
ATOM 6543 C CA . ILE A 1 809 ? 25.507 -10.785 -55.835 1.00 93.12 809 ILE A CA 1
ATOM 6544 C C . ILE A 1 809 ? 26.057 -9.448 -55.327 1.00 93.12 809 ILE A C 1
ATOM 6546 O O . ILE A 1 809 ? 26.825 -9.402 -54.364 1.00 93.12 809 ILE A O 1
ATOM 6550 N N . GLU A 1 810 ? 25.612 -8.342 -55.930 1.00 89.88 810 GLU A N 1
ATOM 6551 C CA . GLU A 1 810 ? 26.089 -6.986 -55.606 1.00 89.88 810 GLU A CA 1
ATOM 6552 C C . GLU A 1 810 ? 25.950 -6.646 -54.111 1.00 89.88 810 GLU A C 1
ATOM 6554 O O . GLU A 1 810 ? 26.893 -6.139 -53.500 1.00 89.88 810 GLU A O 1
ATOM 6559 N N . ALA A 1 811 ? 24.826 -7.023 -53.488 1.00 89.06 811 ALA A N 1
ATOM 6560 C CA . ALA A 1 811 ? 24.567 -6.806 -52.061 1.00 89.06 811 ALA A CA 1
ATOM 6561 C C . ALA A 1 811 ? 25.596 -7.482 -51.126 1.00 89.06 811 ALA A C 1
ATOM 6563 O O . ALA A 1 811 ? 25.760 -7.057 -49.982 1.00 89.06 811 ALA A O 1
ATOM 6564 N N . LEU A 1 812 ? 26.312 -8.513 -51.595 1.00 92.19 812 LEU A N 1
ATOM 6565 C CA . LEU A 1 812 ? 27.282 -9.284 -50.807 1.00 92.19 812 LEU A CA 1
ATOM 6566 C C . LEU A 1 812 ? 28.747 -8.994 -51.173 1.00 92.19 812 LEU A C 1
ATOM 6568 O O . LEU A 1 812 ? 29.650 -9.491 -50.497 1.00 92.19 812 LEU A O 1
ATOM 6572 N N . ALA A 1 813 ? 29.010 -8.133 -52.160 1.00 90.38 813 ALA A N 1
ATOM 6573 C CA . ALA A 1 813 ? 30.367 -7.820 -52.611 1.00 90.38 813 ALA A CA 1
ATOM 6574 C C . ALA A 1 813 ? 31.255 -7.233 -51.493 1.00 90.38 813 ALA A C 1
ATOM 6576 O O . ALA A 1 813 ? 32.410 -7.635 -51.318 1.00 90.38 813 ALA A O 1
ATOM 6577 N N . LEU A 1 814 ? 30.718 -6.300 -50.697 1.00 89.00 814 LEU A N 1
ATOM 6578 C CA . LEU A 1 814 ? 31.424 -5.738 -49.541 1.00 89.00 814 LEU A CA 1
ATOM 6579 C C . LEU A 1 814 ? 31.646 -6.796 -48.437 1.00 89.00 814 LEU A C 1
ATOM 6581 O O . LEU A 1 814 ? 32.802 -6.980 -48.044 1.00 89.00 814 LEU A O 1
ATOM 6585 N N . PRO A 1 815 ? 30.615 -7.527 -47.964 1.00 91.50 815 PRO A N 1
ATOM 6586 C CA . PRO A 1 815 ? 30.783 -8.629 -47.020 1.00 91.50 815 PRO A CA 1
ATOM 6587 C C . PRO A 1 815 ? 31.854 -9.659 -47.394 1.00 91.50 815 PRO A C 1
ATOM 6589 O O . PRO A 1 815 ? 32.690 -10.009 -46.559 1.00 91.50 815 PRO A O 1
ATOM 6592 N N . LEU A 1 816 ? 31.869 -10.111 -48.650 1.00 92.38 816 LEU A N 1
ATOM 6593 C CA . LEU A 1 816 ? 32.826 -11.100 -49.153 1.00 92.38 816 LEU A CA 1
ATOM 6594 C C . LEU A 1 816 ? 34.267 -10.578 -49.114 1.00 92.38 816 LEU A C 1
ATOM 6596 O O . LEU A 1 816 ? 35.172 -11.285 -48.661 1.00 92.38 816 LEU A O 1
ATOM 6600 N N . ARG A 1 817 ? 34.478 -9.312 -49.496 1.00 89.56 817 ARG A N 1
ATOM 6601 C CA . ARG A 1 817 ? 35.790 -8.653 -49.413 1.00 89.56 817 ARG A CA 1
ATOM 6602 C C . ARG A 1 817 ? 36.287 -8.534 -47.971 1.00 89.56 817 ARG A C 1
ATOM 6604 O O . ARG A 1 817 ? 37.461 -8.790 -47.705 1.00 89.56 817 ARG A O 1
ATOM 6611 N N . LEU A 1 818 ? 35.406 -8.176 -47.036 1.00 88.88 818 LEU A N 1
ATOM 6612 C CA . LEU A 1 818 ? 35.739 -8.084 -45.610 1.00 88.88 818 LEU A CA 1
ATOM 6613 C C . LEU A 1 818 ? 36.075 -9.459 -45.006 1.00 88.88 818 LEU A C 1
ATOM 6615 O O . LEU A 1 818 ? 37.015 -9.583 -44.214 1.00 88.88 818 LEU A O 1
ATOM 6619 N N . LEU A 1 819 ? 35.352 -10.506 -45.409 1.00 90.06 819 LEU A N 1
ATOM 6620 C CA . LEU A 1 819 ? 35.621 -11.881 -44.990 1.00 90.06 819 LEU A CA 1
ATOM 6621 C C . LEU A 1 819 ? 36.980 -12.382 -45.511 1.00 90.06 819 LEU A C 1
ATOM 6623 O O . LEU A 1 819 ? 37.744 -12.971 -44.745 1.00 90.06 819 LEU A O 1
ATOM 6627 N N . ALA A 1 820 ? 37.314 -12.099 -46.774 1.00 89.69 820 ALA A N 1
ATOM 6628 C CA . ALA A 1 820 ? 38.609 -12.444 -47.363 1.00 89.69 820 ALA A CA 1
ATOM 6629 C C . ALA A 1 820 ? 39.773 -11.756 -46.631 1.00 89.69 820 ALA A C 1
ATOM 6631 O O . ALA A 1 820 ? 40.695 -12.428 -46.167 1.00 89.69 820 ALA A O 1
ATOM 6632 N N . ALA A 1 821 ? 39.672 -10.440 -46.406 1.00 88.12 821 ALA A N 1
ATOM 6633 C CA . ALA A 1 821 ? 40.676 -9.685 -45.652 1.00 88.12 821 ALA A CA 1
ATOM 6634 C C . ALA A 1 821 ? 40.888 -10.243 -44.231 1.00 88.12 821 ALA A C 1
ATOM 6636 O O . ALA A 1 821 ? 42.006 -10.246 -43.713 1.00 88.12 821 ALA A O 1
ATOM 6637 N N . SER A 1 822 ? 39.824 -10.758 -43.609 1.00 87.25 822 SER A N 1
ATOM 6638 C CA . SER A 1 822 ? 39.892 -11.393 -42.291 1.00 87.25 822 SER A CA 1
ATOM 6639 C C . SER A 1 822 ? 40.656 -12.722 -42.308 1.00 87.25 822 SER A C 1
ATOM 6641 O O . SER A 1 822 ? 41.433 -12.994 -41.388 1.00 87.25 822 SER A O 1
ATOM 6643 N N . ALA A 1 823 ? 40.472 -13.545 -43.346 1.00 88.12 823 ALA A N 1
ATOM 6644 C CA . ALA A 1 823 ? 41.213 -14.795 -43.521 1.00 88.12 823 ALA A CA 1
ATOM 6645 C C . ALA A 1 823 ? 42.704 -14.536 -43.805 1.00 88.12 823 ALA A C 1
ATOM 6647 O O . ALA A 1 823 ? 43.571 -15.200 -43.232 1.00 88.12 823 ALA A O 1
ATOM 6648 N N . ASP A 1 824 ? 43.015 -13.520 -44.612 1.00 87.25 824 ASP A N 1
ATOM 6649 C CA . ASP A 1 824 ? 44.398 -13.124 -44.904 1.00 87.25 824 ASP A CA 1
ATOM 6650 C C . ASP A 1 824 ? 45.106 -12.547 -43.667 1.00 87.25 824 ASP A C 1
ATOM 6652 O O . ASP A 1 824 ? 46.286 -12.827 -43.412 1.00 87.25 824 ASP A O 1
ATOM 6656 N N . TYR A 1 825 ? 44.378 -11.785 -42.845 1.00 85.75 825 TYR A N 1
ATOM 6657 C CA . TYR A 1 825 ? 44.884 -11.298 -41.564 1.00 85.75 825 TYR A CA 1
ATOM 6658 C C . TYR A 1 825 ? 45.150 -12.439 -40.572 1.00 85.75 825 TYR A C 1
ATOM 6660 O O . TYR A 1 825 ? 46.163 -12.408 -39.869 1.00 85.75 825 TYR A O 1
ATOM 6668 N N . LYS A 1 826 ? 44.292 -13.474 -40.525 1.00 84.12 826 LYS A N 1
ATOM 6669 C CA . LYS A 1 826 ? 44.527 -14.672 -39.696 1.00 84.12 826 LYS A CA 1
ATOM 6670 C C . LYS A 1 826 ? 45.872 -15.321 -40.032 1.00 84.12 826 LYS A C 1
ATOM 6672 O O . LYS A 1 826 ? 46.661 -15.557 -39.119 1.00 84.12 826 LYS A O 1
ATOM 6677 N N . ALA A 1 827 ? 46.127 -15.555 -41.318 1.00 83.75 827 ALA A N 1
ATOM 6678 C CA . ALA A 1 827 ? 47.308 -16.278 -41.783 1.00 83.75 827 ALA A CA 1
ATOM 6679 C C . ALA A 1 827 ? 48.622 -15.497 -41.592 1.00 83.75 827 ALA A C 1
ATOM 6681 O O . ALA A 1 827 ? 49.670 -16.089 -41.350 1.00 83.75 827 ALA A O 1
ATOM 6682 N N . SER A 1 828 ? 48.590 -14.166 -41.722 1.00 82.50 828 SER A N 1
ATOM 6683 C CA . SER A 1 828 ? 49.810 -13.340 -41.757 1.00 82.50 828 SER A CA 1
ATOM 6684 C C . SER A 1 828 ? 50.088 -12.539 -40.484 1.00 82.50 828 SER A C 1
ATOM 6686 O O . SER A 1 828 ? 51.234 -12.163 -40.247 1.00 82.50 828 SER A O 1
ATOM 6688 N N . ARG A 1 829 ? 49.049 -12.222 -39.696 1.00 80.81 829 ARG A N 1
ATOM 6689 C CA . ARG A 1 829 ? 49.082 -11.233 -38.599 1.00 80.81 829 ARG A CA 1
ATOM 6690 C C . ARG A 1 829 ? 49.543 -9.830 -39.012 1.00 80.81 829 ARG A C 1
ATOM 6692 O O . ARG A 1 829 ? 49.816 -8.998 -38.147 1.00 80.81 829 ARG A O 1
ATOM 6699 N N . ASP A 1 830 ? 49.616 -9.529 -40.310 1.00 81.31 830 ASP A N 1
ATOM 6700 C CA . ASP A 1 830 ? 50.118 -8.242 -40.788 1.00 81.31 830 ASP A CA 1
ATOM 6701 C C . ASP A 1 830 ? 49.003 -7.188 -40.805 1.00 81.31 830 ASP A C 1
ATOM 6703 O O . ASP A 1 830 ? 48.060 -7.241 -41.600 1.00 81.31 830 ASP A O 1
ATOM 6707 N N . ARG A 1 831 ? 49.133 -6.167 -39.948 1.00 77.62 831 ARG A N 1
ATOM 6708 C CA . ARG A 1 831 ? 48.187 -5.041 -39.873 1.00 77.62 831 ARG A CA 1
ATOM 6709 C C . ARG A 1 831 ? 48.087 -4.262 -41.190 1.00 77.62 831 ARG A C 1
ATOM 6711 O O . ARG A 1 831 ? 47.069 -3.610 -41.414 1.00 77.62 831 ARG A O 1
ATOM 6718 N N . ARG A 1 832 ? 49.073 -4.359 -42.093 1.00 81.19 832 ARG A N 1
ATOM 6719 C CA . ARG A 1 832 ? 49.025 -3.734 -43.428 1.00 81.19 832 ARG A CA 1
ATOM 6720 C C . ARG A 1 832 ? 47.858 -4.226 -44.287 1.00 81.19 832 ARG A C 1
ATOM 6722 O O . ARG A 1 832 ? 47.361 -3.446 -45.091 1.00 81.19 832 ARG A O 1
ATOM 6729 N N . ILE A 1 833 ? 47.364 -5.446 -44.064 1.00 81.44 833 ILE A N 1
ATOM 6730 C CA . ILE A 1 833 ? 46.171 -5.979 -44.747 1.00 81.44 833 ILE A CA 1
ATOM 6731 C C . ILE A 1 833 ? 44.929 -5.159 -44.386 1.00 81.44 833 ILE A C 1
ATOM 6733 O O . ILE A 1 833 ? 44.158 -4.774 -45.260 1.00 81.44 833 ILE A O 1
ATOM 6737 N N . LEU A 1 834 ? 44.783 -4.794 -43.109 1.00 77.81 834 LEU A N 1
ATOM 6738 C CA . LEU A 1 834 ? 43.685 -3.946 -42.634 1.00 77.81 834 LEU A CA 1
ATOM 6739 C C . LEU A 1 834 ? 43.861 -2.485 -43.072 1.00 77.81 834 LEU A C 1
ATOM 6741 O O . LEU A 1 834 ? 42.879 -1.773 -43.285 1.00 77.81 834 LEU A O 1
ATOM 6745 N N . LEU A 1 835 ? 45.110 -2.032 -43.243 1.00 76.94 835 LEU A N 1
ATOM 6746 C CA . LEU A 1 835 ? 45.416 -0.700 -43.777 1.00 76.94 835 LEU A CA 1
ATOM 6747 C C . LEU A 1 835 ? 45.052 -0.544 -45.263 1.00 76.94 835 LEU A C 1
ATOM 6749 O O . LEU A 1 835 ? 44.881 0.587 -45.714 1.00 76.94 835 LEU A O 1
ATOM 6753 N N . GLY A 1 836 ? 44.900 -1.651 -45.997 1.00 75.06 836 GLY A N 1
ATOM 6754 C CA . GLY A 1 836 ? 44.423 -1.666 -47.383 1.00 75.06 836 GLY A CA 1
ATOM 6755 C C . GLY A 1 836 ? 42.909 -1.476 -47.541 1.00 75.06 836 GLY A C 1
ATOM 6756 O O . GLY A 1 836 ? 42.450 -1.225 -48.651 1.00 75.06 836 GLY A O 1
ATOM 6757 N N . LEU A 1 837 ? 42.139 -1.568 -46.452 1.00 81.81 837 LEU A N 1
ATOM 6758 C CA . LEU A 1 837 ? 40.694 -1.318 -46.436 1.00 81.81 837 LEU A CA 1
ATOM 6759 C C . LEU A 1 837 ? 40.383 0.172 -46.235 1.00 81.81 837 LEU A C 1
ATOM 6761 O O . LEU A 1 837 ? 41.176 0.897 -45.612 1.00 81.81 837 LEU A O 1
ATOM 6765 N N . ALA A 1 838 ? 39.208 0.611 -46.709 1.00 81.88 838 ALA A N 1
ATOM 6766 C CA . ALA A 1 838 ? 38.694 1.953 -46.429 1.00 81.88 838 ALA A CA 1
ATOM 6767 C C . ALA A 1 838 ? 38.552 2.178 -44.913 1.00 81.88 838 ALA A C 1
ATOM 6769 O O . ALA A 1 838 ? 38.509 1.229 -44.125 1.00 81.88 838 ALA A O 1
ATOM 6770 N N . ARG A 1 839 ? 38.504 3.437 -44.468 1.00 75.25 839 ARG A N 1
ATOM 6771 C CA . ARG A 1 839 ? 38.491 3.761 -43.032 1.00 75.25 839 ARG A CA 1
ATOM 6772 C C . ARG A 1 839 ? 37.271 3.158 -42.330 1.00 75.25 839 ARG A C 1
ATOM 6774 O O . ARG A 1 839 ? 37.406 2.609 -41.241 1.00 75.25 839 ARG A O 1
ATOM 6781 N N . GLU A 1 840 ? 36.121 3.236 -42.977 1.00 71.00 840 GLU A N 1
ATOM 6782 C CA . GLU A 1 840 ? 34.825 2.746 -42.516 1.00 71.00 840 GLU A CA 1
ATOM 6783 C C . GLU A 1 840 ? 34.818 1.208 -42.446 1.00 71.00 840 GLU A C 1
ATOM 6785 O O . GLU A 1 840 ? 34.384 0.617 -41.463 1.00 71.00 840 GLU A O 1
ATOM 6790 N N . GLU A 1 841 ? 35.408 0.548 -43.444 1.00 78.69 841 GLU A N 1
ATOM 6791 C CA . GLU A 1 841 ? 35.575 -0.912 -43.515 1.00 78.69 841 GLU A CA 1
ATOM 6792 C C . GLU A 1 841 ? 36.526 -1.443 -42.441 1.00 78.69 841 GLU A C 1
ATOM 6794 O O . GLU A 1 841 ? 36.280 -2.468 -41.802 1.00 78.69 841 GLU A O 1
ATOM 6799 N N . ARG A 1 842 ? 37.618 -0.712 -42.211 1.00 76.50 842 ARG A N 1
ATOM 6800 C CA . ARG A 1 842 ? 38.591 -1.016 -41.168 1.00 76.50 842 ARG A CA 1
ATOM 6801 C C . ARG A 1 842 ? 37.968 -0.894 -39.782 1.00 76.50 842 ARG A C 1
ATOM 6803 O O . ARG A 1 842 ? 38.202 -1.768 -38.957 1.00 76.50 842 ARG A O 1
ATOM 6810 N N . GLN A 1 843 ? 37.145 0.126 -39.536 1.00 71.25 843 GLN A N 1
ATOM 6811 C CA . GLN A 1 843 ? 36.445 0.298 -38.257 1.00 71.25 843 GLN A CA 1
ATOM 6812 C C . GLN A 1 843 ? 35.522 -0.883 -37.913 1.00 71.25 843 GLN A C 1
ATOM 6814 O O . GLN A 1 843 ? 35.348 -1.182 -36.735 1.00 71.25 843 GLN A O 1
ATOM 6819 N N . LEU A 1 844 ? 34.986 -1.589 -38.914 1.00 69.12 844 LEU A N 1
ATOM 6820 C CA . LEU A 1 844 ? 34.142 -2.770 -38.703 1.00 69.12 844 LEU A CA 1
ATOM 6821 C C . LEU A 1 844 ? 34.942 -4.023 -38.313 1.00 69.12 844 LEU A C 1
ATOM 6823 O O . LEU A 1 844 ? 34.472 -4.824 -37.505 1.00 69.12 844 LEU A O 1
ATOM 6827 N N . LEU A 1 845 ? 36.139 -4.209 -38.879 1.00 72.00 845 LEU A N 1
ATOM 6828 C CA . LEU A 1 845 ? 36.938 -5.431 -38.713 1.00 72.00 845 LEU A CA 1
ATOM 6829 C C . LEU A 1 845 ? 38.043 -5.322 -37.658 1.00 72.00 845 LEU A C 1
ATOM 6831 O O . LEU A 1 845 ? 38.345 -6.302 -36.977 1.00 72.00 845 LEU A O 1
ATOM 6835 N N . GLU A 1 846 ? 38.661 -4.149 -37.526 1.00 71.12 846 GLU A N 1
ATOM 6836 C CA . GLU A 1 846 ? 39.854 -3.936 -36.704 1.00 71.12 846 GLU A CA 1
ATOM 6837 C C . GLU A 1 846 ? 39.633 -4.243 -35.214 1.00 71.12 846 GLU A C 1
ATOM 6839 O O . GLU A 1 846 ? 40.465 -4.971 -34.669 1.00 71.12 846 GLU A O 1
ATOM 6844 N N . PRO A 1 847 ? 38.532 -3.819 -34.552 1.00 67.94 847 PRO A N 1
ATOM 6845 C CA . PRO A 1 847 ? 38.301 -4.151 -33.143 1.00 67.94 847 PRO A CA 1
ATOM 6846 C C . PRO A 1 847 ? 38.291 -5.660 -32.901 1.00 67.94 847 PRO A C 1
ATOM 6848 O O . PRO A 1 847 ? 38.874 -6.147 -31.941 1.00 67.94 847 PRO A O 1
ATOM 6851 N N . TRP A 1 848 ? 37.695 -6.421 -33.817 1.00 68.31 848 TRP A N 1
ATOM 6852 C CA . TRP A 1 848 ? 37.578 -7.867 -33.692 1.00 68.31 848 TRP A CA 1
ATOM 6853 C C . TRP A 1 848 ? 38.896 -8.553 -33.997 1.00 68.31 848 TRP A C 1
ATOM 6855 O O . TRP A 1 848 ? 39.407 -9.285 -33.160 1.00 68.31 848 TRP A O 1
ATOM 6865 N N . LEU A 1 849 ? 39.473 -8.306 -35.169 1.00 70.81 849 LEU A N 1
ATOM 6866 C CA . LEU A 1 849 ? 40.680 -9.000 -35.606 1.00 70.81 849 LEU A CA 1
ATOM 6867 C C . LEU A 1 849 ? 41.885 -8.650 -34.730 1.00 70.81 849 LEU A C 1
ATOM 6869 O O . LEU A 1 849 ? 42.651 -9.538 -34.369 1.00 70.81 849 LEU A O 1
ATOM 6873 N N . VAL A 1 850 ? 42.037 -7.389 -34.324 1.00 70.00 850 VAL A N 1
ATOM 6874 C CA . VAL A 1 850 ? 43.150 -7.001 -33.454 1.00 70.00 850 VAL A CA 1
ATOM 6875 C C . VAL A 1 850 ? 42.956 -7.565 -32.051 1.00 70.00 850 VAL A C 1
ATOM 6877 O O . VAL A 1 850 ? 43.889 -8.178 -31.548 1.00 70.00 850 VAL A O 1
ATOM 6880 N N . ASN A 1 851 ? 41.774 -7.442 -31.431 1.00 69.31 851 ASN A N 1
ATOM 6881 C CA . ASN A 1 851 ? 41.576 -7.895 -30.045 1.00 69.31 851 ASN A CA 1
ATOM 6882 C C . ASN A 1 851 ? 41.479 -9.425 -29.913 1.00 69.31 851 ASN A C 1
ATOM 6884 O O . ASN A 1 851 ? 42.002 -9.981 -28.949 1.00 69.31 851 ASN A O 1
ATOM 6888 N N . LEU A 1 852 ? 40.873 -10.128 -30.877 1.00 64.62 852 LEU A N 1
ATOM 6889 C CA . LEU A 1 852 ? 40.766 -11.597 -30.862 1.00 64.62 852 LEU A CA 1
ATOM 6890 C C . LEU A 1 852 ? 42.128 -12.283 -31.001 1.00 64.62 852 LEU A C 1
ATOM 6892 O O . LEU A 1 852 ? 42.342 -13.366 -30.458 1.00 64.62 852 LEU A O 1
ATOM 6896 N N . PHE A 1 853 ? 43.060 -11.666 -31.726 1.00 65.00 853 PHE A N 1
ATOM 6897 C CA . PHE A 1 853 ? 44.403 -12.206 -31.938 1.00 65.00 853 PHE A CA 1
ATOM 6898 C C . PHE A 1 853 ? 45.472 -11.560 -31.057 1.00 65.00 853 PHE A C 1
ATOM 6900 O O . PHE A 1 853 ? 46.640 -11.939 -31.129 1.00 65.00 853 PHE A O 1
ATOM 6907 N N . LYS A 1 854 ? 45.063 -10.637 -30.183 1.00 69.19 854 LYS A N 1
ATOM 6908 C CA . LYS A 1 854 ? 45.920 -10.031 -29.174 1.00 69.19 854 LYS A CA 1
ATOM 6909 C C . LYS A 1 854 ? 46.275 -11.046 -28.091 1.00 69.19 854 LYS A C 1
ATOM 6911 O O . LYS A 1 854 ? 45.398 -11.716 -27.538 1.00 69.19 854 LYS A O 1
ATOM 6916 N N . THR A 1 855 ? 47.564 -11.134 -27.785 1.00 62.00 855 THR A N 1
ATOM 6917 C CA . THR A 1 855 ? 48.111 -11.988 -26.720 1.00 62.00 855 THR A CA 1
ATOM 6918 C C . THR A 1 855 ? 48.580 -11.191 -25.501 1.00 62.00 855 THR A C 1
ATOM 6920 O O . THR A 1 855 ? 48.657 -11.757 -24.416 1.00 62.00 855 THR A O 1
ATOM 6923 N N . GLU A 1 856 ? 48.858 -9.891 -25.651 1.00 71.44 856 GLU A N 1
ATOM 6924 C CA . GLU A 1 856 ? 49.352 -9.019 -24.574 1.00 71.44 856 GLU A CA 1
ATOM 6925 C C . GLU A 1 856 ? 48.240 -8.116 -23.992 1.00 71.44 856 GLU A C 1
ATOM 6927 O O . GLU A 1 856 ? 47.460 -7.558 -24.773 1.00 71.44 856 GLU A O 1
ATOM 6932 N N . PRO A 1 857 ? 48.156 -7.938 -22.655 1.00 75.25 857 PRO A N 1
ATOM 6933 C CA . PRO A 1 857 ? 47.174 -7.056 -22.009 1.00 75.25 857 PRO A CA 1
ATOM 6934 C C . PRO A 1 857 ? 47.358 -5.574 -22.381 1.00 75.25 857 PRO A C 1
ATOM 6936 O O . PRO A 1 857 ? 48.487 -5.108 -22.521 1.00 75.25 857 PRO A O 1
ATOM 6939 N N . ASP A 1 858 ? 46.267 -4.807 -22.488 1.00 81.12 858 ASP A N 1
ATOM 6940 C CA . ASP A 1 858 ? 46.307 -3.344 -22.656 1.00 81.12 858 ASP A CA 1
ATOM 6941 C C . ASP A 1 858 ? 45.636 -2.574 -21.515 1.00 81.12 858 ASP A C 1
ATOM 6943 O O . ASP A 1 858 ? 45.258 -3.157 -20.508 1.00 81.12 858 ASP A O 1
ATOM 6947 N N . GLU A 1 859 ? 45.533 -1.251 -21.640 1.00 81.38 859 GLU A N 1
ATOM 6948 C CA . GLU A 1 859 ? 44.965 -0.363 -20.617 1.00 81.38 859 GLU A CA 1
ATOM 6949 C C . GLU A 1 859 ? 43.584 -0.823 -20.119 1.00 81.38 859 GLU A C 1
ATOM 6951 O O . GLU A 1 859 ? 43.359 -0.837 -18.914 1.00 81.38 859 GLU A O 1
ATOM 6956 N N . ILE A 1 860 ? 42.709 -1.305 -21.013 1.00 82.25 860 ILE A N 1
ATOM 6957 C CA . ILE A 1 860 ? 41.378 -1.811 -20.642 1.00 82.25 860 ILE A CA 1
ATOM 6958 C C . ILE A 1 860 ? 41.501 -3.122 -19.855 1.00 82.25 860 ILE A C 1
ATOM 6960 O O . ILE A 1 860 ? 40.788 -3.309 -18.874 1.00 82.25 860 ILE A O 1
ATOM 6964 N N . ASP A 1 861 ? 42.406 -4.030 -20.245 1.00 84.06 861 ASP A N 1
ATOM 6965 C CA . ASP A 1 861 ? 42.666 -5.249 -19.467 1.00 84.06 861 ASP A CA 1
ATOM 6966 C C . ASP A 1 861 ? 43.139 -4.916 -18.040 1.00 84.06 861 ASP A C 1
ATOM 6968 O O . ASP A 1 861 ? 42.683 -5.548 -17.090 1.00 84.06 861 ASP A O 1
ATOM 6972 N N . HIS A 1 862 ? 44.015 -3.919 -17.878 1.00 84.81 862 HIS A N 1
ATOM 6973 C CA . HIS A 1 862 ? 44.503 -3.496 -16.560 1.00 84.81 862 HIS A CA 1
ATOM 6974 C C . HIS A 1 862 ? 43.408 -2.808 -15.731 1.00 84.81 862 HIS A C 1
ATOM 6976 O O . HIS A 1 862 ? 43.316 -3.047 -14.529 1.00 84.81 862 HIS A O 1
ATOM 6982 N N . GLU A 1 863 ? 42.565 -1.985 -16.358 1.00 86.25 863 GLU A N 1
ATOM 6983 C CA . GLU A 1 863 ? 41.450 -1.299 -15.695 1.00 86.25 863 GLU A CA 1
ATOM 6984 C C . GLU A 1 863 ? 40.391 -2.298 -15.199 1.00 86.25 863 GLU A C 1
ATOM 6986 O O . GLU A 1 863 ? 39.952 -2.227 -14.053 1.00 86.25 863 GLU A O 1
ATOM 6991 N N . MET A 1 864 ? 40.038 -3.298 -16.014 1.00 89.06 864 MET A N 1
ATOM 6992 C CA . MET A 1 864 ? 39.108 -4.362 -15.614 1.00 89.06 864 MET A CA 1
ATOM 6993 C C . MET A 1 864 ? 39.687 -5.274 -14.527 1.00 89.06 864 MET A C 1
ATOM 6995 O O . MET A 1 864 ? 38.964 -5.736 -13.645 1.00 89.06 864 MET A O 1
ATOM 6999 N N . GLU A 1 865 ? 40.994 -5.528 -14.565 1.00 85.62 865 GLU A N 1
ATOM 7000 C CA . GLU A 1 865 ? 41.698 -6.276 -13.525 1.00 85.62 865 GLU A CA 1
ATOM 7001 C C . GLU A 1 865 ? 41.702 -5.517 -12.186 1.00 85.62 865 GLU A C 1
ATOM 7003 O O . GLU A 1 865 ? 41.444 -6.116 -11.140 1.00 85.62 865 GLU A O 1
ATOM 7008 N N . ALA A 1 866 ? 41.918 -4.198 -12.212 1.00 86.62 866 ALA A N 1
ATOM 7009 C CA . ALA A 1 866 ? 41.816 -3.343 -11.031 1.00 86.62 866 ALA A CA 1
ATOM 7010 C C . ALA A 1 866 ? 40.388 -3.327 -10.458 1.00 86.62 866 ALA A C 1
ATOM 7012 O O . ALA A 1 866 ? 40.218 -3.491 -9.250 1.00 86.62 866 ALA A O 1
ATOM 7013 N N . LEU A 1 867 ? 39.364 -3.230 -11.317 1.00 89.31 867 LEU A N 1
ATOM 7014 C CA . LEU A 1 867 ? 37.961 -3.320 -10.902 1.00 89.31 867 LEU A CA 1
ATOM 7015 C C . LEU A 1 867 ? 37.678 -4.618 -10.140 1.00 89.31 867 LEU A C 1
ATOM 7017 O O . LEU A 1 867 ? 37.089 -4.588 -9.061 1.00 89.31 867 LEU A O 1
ATOM 7021 N N . LEU A 1 868 ? 38.125 -5.761 -10.672 1.00 88.56 868 LEU A N 1
ATOM 7022 C CA . LEU A 1 868 ? 37.933 -7.060 -10.022 1.00 88.56 868 LEU A CA 1
ATOM 7023 C C . LEU A 1 868 ? 38.606 -7.142 -8.654 1.00 88.56 868 LEU A C 1
ATOM 7025 O O . LEU A 1 868 ? 38.065 -7.774 -7.749 1.00 88.56 868 LEU A O 1
ATOM 7029 N N . GLN A 1 869 ? 39.774 -6.522 -8.489 1.00 87.81 869 GLN A N 1
ATOM 7030 C CA . GLN A 1 869 ? 40.451 -6.465 -7.193 1.00 87.81 869 GLN A CA 1
ATOM 7031 C C . GLN A 1 869 ? 39.656 -5.628 -6.187 1.00 87.81 869 GLN A C 1
ATOM 7033 O O . GLN A 1 869 ? 39.467 -6.067 -5.051 1.00 87.81 869 GLN A O 1
ATOM 7038 N N . THR A 1 870 ? 39.137 -4.471 -6.607 1.00 87.75 870 THR A N 1
ATOM 7039 C CA . THR A 1 870 ? 38.289 -3.618 -5.762 1.00 87.75 870 THR A CA 1
ATOM 7040 C C . THR A 1 870 ? 37.000 -4.333 -5.359 1.00 87.75 870 THR A C 1
ATOM 7042 O O . THR A 1 870 ? 36.653 -4.361 -4.180 1.00 87.75 870 THR A O 1
ATOM 7045 N N . VAL A 1 871 ? 36.335 -4.986 -6.314 1.00 88.94 871 VAL A N 1
ATOM 7046 C CA . VAL A 1 871 ? 35.126 -5.791 -6.087 1.00 88.94 871 VAL A CA 1
ATOM 7047 C C . VAL A 1 871 ? 35.397 -6.935 -5.109 1.00 88.94 871 VAL A C 1
ATOM 7049 O O . VAL A 1 871 ? 34.657 -7.105 -4.144 1.00 88.94 871 VAL A O 1
ATOM 7052 N N . ALA A 1 872 ? 36.485 -7.686 -5.301 1.00 87.00 872 ALA A N 1
ATOM 7053 C CA . ALA A 1 872 ? 36.862 -8.774 -4.400 1.00 87.00 872 ALA A CA 1
ATOM 7054 C C . ALA A 1 872 ? 37.115 -8.276 -2.970 1.00 87.00 872 ALA A C 1
ATOM 7056 O O . ALA A 1 872 ? 36.700 -8.919 -2.005 1.00 87.00 872 ALA A O 1
ATOM 7057 N N . HIS A 1 873 ? 37.773 -7.121 -2.824 1.00 86.12 873 HIS A N 1
ATOM 7058 C CA . HIS A 1 873 ? 37.986 -6.503 -1.520 1.00 86.12 873 HIS A CA 1
ATOM 7059 C C . HIS A 1 873 ? 36.664 -6.106 -0.857 1.00 86.12 873 HIS A C 1
ATOM 7061 O O . HIS A 1 873 ? 36.478 -6.361 0.332 1.00 86.12 873 HIS A O 1
ATOM 7067 N N . ARG A 1 874 ? 35.734 -5.526 -1.623 1.00 85.12 874 ARG A N 1
ATOM 7068 C CA . ARG A 1 874 ? 34.432 -5.088 -1.117 1.00 85.12 874 ARG A CA 1
ATOM 7069 C C . ARG A 1 874 ? 33.563 -6.257 -0.653 1.00 85.12 874 ARG A C 1
ATOM 7071 O O . ARG A 1 874 ? 33.093 -6.236 0.479 1.00 85.12 874 ARG A O 1
ATOM 7078 N N . LEU A 1 875 ? 33.459 -7.311 -1.461 1.00 83.75 875 LEU A N 1
ATOM 7079 C CA . LEU A 1 875 ? 32.744 -8.541 -1.099 1.00 83.75 875 LEU A CA 1
ATOM 7080 C C . LEU A 1 875 ? 33.333 -9.204 0.156 1.00 83.75 875 LEU A C 1
ATOM 7082 O O . LEU A 1 875 ? 32.604 -9.705 1.008 1.00 83.75 875 LEU A O 1
ATOM 7086 N N . ALA A 1 876 ? 34.661 -9.176 0.315 1.00 79.69 876 ALA A N 1
ATOM 7087 C CA . ALA A 1 876 ? 35.309 -9.687 1.521 1.00 79.69 876 ALA A CA 1
ATOM 7088 C C . ALA A 1 876 ? 34.966 -8.856 2.772 1.00 79.69 876 ALA A C 1
ATOM 7090 O O . ALA A 1 876 ? 34.781 -9.428 3.847 1.00 79.69 876 ALA A O 1
ATOM 7091 N N . GLN A 1 877 ? 34.863 -7.527 2.643 1.00 75.75 877 GLN A N 1
ATOM 7092 C CA . GLN A 1 877 ? 34.399 -6.655 3.728 1.00 75.75 877 GLN A CA 1
ATOM 7093 C C . GLN A 1 877 ? 32.935 -6.941 4.083 1.00 75.75 877 GLN A C 1
ATOM 7095 O O . GLN A 1 877 ? 32.611 -7.071 5.261 1.00 75.75 877 GLN A O 1
ATOM 7100 N N . GLU A 1 878 ? 32.059 -7.074 3.087 1.00 75.44 878 GLU A N 1
ATOM 7101 C CA . GLU A 1 878 ? 30.631 -7.370 3.278 1.00 75.44 878 GLU A CA 1
ATOM 7102 C C . GLU A 1 878 ? 30.433 -8.714 3.990 1.00 75.44 878 GLU A C 1
ATOM 7104 O O . GLU A 1 878 ? 29.788 -8.759 5.036 1.00 75.44 878 GLU A O 1
ATOM 7109 N N . ALA A 1 879 ? 31.115 -9.771 3.542 1.00 66.75 879 ALA A N 1
ATOM 7110 C CA . ALA A 1 879 ? 31.078 -11.082 4.188 1.00 66.75 879 ALA A CA 1
ATOM 7111 C C . ALA A 1 879 ? 31.594 -11.059 5.641 1.00 66.75 879 ALA A C 1
ATOM 7113 O O . ALA A 1 879 ? 31.066 -11.767 6.500 1.00 66.75 879 ALA A O 1
ATOM 7114 N N . GLU A 1 880 ? 32.618 -10.258 5.955 1.00 59.03 880 GLU A N 1
ATOM 7115 C CA . GLU A 1 880 ? 33.098 -10.092 7.336 1.00 59.03 880 GLU A CA 1
ATOM 7116 C C . GLU A 1 880 ? 32.090 -9.320 8.202 1.00 59.03 880 GLU A C 1
ATOM 7118 O O . GLU A 1 880 ? 31.897 -9.633 9.382 1.00 59.03 880 GLU A O 1
ATOM 7123 N N . THR A 1 881 ? 31.392 -8.356 7.604 1.00 55.16 881 THR A N 1
ATOM 7124 C CA . THR A 1 881 ? 30.341 -7.570 8.257 1.00 55.16 881 THR A CA 1
ATOM 7125 C C . THR A 1 881 ? 29.109 -8.436 8.536 1.00 55.16 881 THR A C 1
ATOM 7127 O O . THR A 1 881 ? 28.589 -8.410 9.649 1.00 55.16 881 THR A O 1
ATOM 7130 N N . GLU A 1 882 ? 28.692 -9.282 7.591 1.00 46.62 882 GLU A N 1
ATOM 7131 C CA . GLU A 1 882 ? 27.609 -10.260 7.762 1.00 46.62 882 GLU A CA 1
ATOM 7132 C C . GLU A 1 882 ? 27.961 -11.355 8.772 1.00 46.62 882 GLU A C 1
ATOM 7134 O O . GLU A 1 882 ? 27.150 -11.681 9.638 1.00 46.62 882 GLU A O 1
ATOM 7139 N N . ARG A 1 883 ? 29.190 -11.893 8.744 1.00 45.94 883 ARG A N 1
ATOM 7140 C CA . ARG A 1 883 ? 29.675 -12.839 9.770 1.00 45.94 883 ARG A CA 1
ATOM 7141 C C . ARG A 1 883 ? 29.691 -12.209 11.154 1.00 45.94 883 ARG A C 1
ATOM 7143 O O . ARG A 1 883 ? 29.364 -12.875 12.140 1.00 45.94 883 ARG A O 1
ATOM 7150 N N . SER A 1 884 ? 30.061 -10.934 11.224 1.00 37.88 884 SER A N 1
ATOM 7151 C CA . SER A 1 884 ? 29.960 -10.149 12.445 1.00 37.88 884 SER A CA 1
ATOM 7152 C C . SER A 1 884 ? 28.495 -10.029 12.861 1.00 37.88 884 SER A C 1
ATOM 7154 O O . SER A 1 884 ? 28.175 -10.394 13.983 1.00 37.88 884 SER A O 1
ATOM 7156 N N . HIS A 1 885 ? 27.583 -9.652 11.962 1.00 37.66 885 HIS A N 1
ATOM 7157 C CA . HIS A 1 885 ? 26.142 -9.524 12.215 1.00 37.66 885 HIS A CA 1
ATOM 7158 C C . HIS A 1 885 ? 25.484 -10.831 12.704 1.00 37.66 885 HIS A C 1
ATOM 7160 O O . HIS A 1 885 ? 24.780 -10.827 13.713 1.00 37.66 885 HIS A O 1
ATOM 7166 N N . ALA A 1 886 ? 25.789 -11.967 12.069 1.00 34.72 886 ALA A N 1
ATOM 7167 C CA . ALA A 1 886 ? 25.284 -13.290 12.440 1.00 34.72 886 ALA A CA 1
ATOM 7168 C C . ALA A 1 886 ? 25.779 -13.755 13.823 1.00 34.72 886 ALA A C 1
ATOM 7170 O O . ALA A 1 886 ? 25.043 -14.413 14.559 1.00 34.72 886 ALA A O 1
ATOM 7171 N N . ARG A 1 887 ? 27.000 -13.365 14.228 1.00 36.75 887 ARG A N 1
ATOM 7172 C CA . ARG A 1 887 ? 27.522 -13.614 15.586 1.00 36.75 887 ARG A CA 1
ATOM 7173 C C . ARG A 1 887 ? 26.736 -12.889 16.683 1.00 36.75 887 ARG A C 1
ATOM 7175 O O . ARG A 1 887 ? 26.775 -13.342 17.823 1.00 36.75 887 ARG A O 1
ATOM 7182 N N . TRP A 1 888 ? 26.031 -11.803 16.361 1.00 34.03 888 TRP A N 1
ATOM 7183 C CA . TRP A 1 888 ? 25.264 -11.001 17.323 1.00 34.03 888 TRP A CA 1
ATOM 7184 C C . TRP A 1 888 ? 23.783 -11.399 17.438 1.00 34.03 888 TRP A C 1
ATOM 7186 O O . TRP A 1 888 ? 23.118 -10.936 18.361 1.00 34.03 888 TRP A O 1
ATOM 7196 N N . GLN A 1 889 ? 23.268 -12.256 16.547 1.00 33.34 889 GLN A N 1
ATOM 7197 C CA . GLN A 1 889 ? 21.846 -12.646 16.494 1.00 33.34 889 GLN A CA 1
ATOM 7198 C C . GLN A 1 889 ? 21.541 -14.056 17.028 1.00 33.34 889 GLN A C 1
ATOM 7200 O O . GLN A 1 889 ? 20.374 -14.418 17.169 1.00 33.34 889 GLN A O 1
ATOM 7205 N N . ALA A 1 890 ? 22.555 -14.867 17.340 1.00 33.00 890 ALA A N 1
ATOM 7206 C CA . ALA A 1 890 ? 22.327 -16.191 17.910 1.00 33.00 890 ALA A CA 1
ATOM 7207 C C . ALA A 1 890 ? 21.973 -16.081 19.410 1.00 33.00 890 ALA A C 1
ATOM 7209 O O . ALA A 1 890 ? 22.756 -15.500 20.171 1.00 33.00 890 ALA A O 1
ATOM 7210 N N . PRO A 1 891 ? 20.840 -16.645 19.878 1.00 34.59 891 PRO A N 1
ATOM 7211 C CA . PRO A 1 891 ? 20.580 -16.757 21.309 1.00 34.59 891 PRO A CA 1
ATOM 7212 C C . PRO A 1 891 ? 21.681 -17.605 21.971 1.00 34.59 891 PRO A C 1
ATOM 7214 O O . PRO A 1 891 ? 22.200 -18.531 21.335 1.00 34.59 891 PRO A O 1
ATOM 7217 N N . PRO A 1 892 ? 22.065 -17.321 23.232 1.00 34.91 892 PRO A N 1
ATOM 7218 C CA . PRO A 1 892 ? 23.012 -18.174 23.931 1.00 34.91 892 PRO A CA 1
ATOM 7219 C C . PRO A 1 892 ? 22.439 -19.599 24.004 1.00 34.91 892 PRO A C 1
ATOM 7221 O O . PRO A 1 892 ? 21.236 -19.764 24.237 1.00 34.91 892 PRO A O 1
ATOM 7224 N N . PRO A 1 893 ? 23.266 -20.632 23.778 1.00 34.38 893 PRO A N 1
ATOM 7225 C CA . PRO A 1 893 ? 22.806 -22.013 23.810 1.00 34.38 893 PRO A CA 1
ATOM 7226 C C . PRO A 1 893 ? 22.177 -22.335 25.180 1.00 34.38 893 PRO A C 1
ATOM 7228 O O . PRO A 1 893 ? 22.675 -21.845 26.199 1.00 34.38 893 PRO A O 1
ATOM 7231 N N . PRO A 1 894 ? 21.094 -23.137 25.243 1.00 37.31 894 PRO A N 1
ATOM 7232 C CA . PRO A 1 894 ? 20.485 -23.524 26.512 1.00 37.31 894 PRO A CA 1
ATOM 7233 C C . PRO A 1 894 ? 21.528 -24.186 27.432 1.00 37.31 894 PRO A C 1
ATOM 7235 O O . PRO A 1 894 ? 22.423 -24.869 26.919 1.00 37.31 894 PRO A O 1
ATOM 7238 N N . PRO A 1 895 ? 21.427 -24.025 28.769 1.00 36.41 895 PRO A N 1
ATOM 7239 C CA . PRO A 1 895 ? 22.445 -24.474 29.729 1.00 36.41 895 PRO A CA 1
ATOM 7240 C C . PRO A 1 895 ? 22.893 -25.928 29.528 1.00 36.41 895 PRO A C 1
ATOM 7242 O O . PRO A 1 895 ? 24.064 -26.252 29.706 1.00 36.41 895 PRO A O 1
ATOM 7245 N N . ASP A 1 896 ? 21.972 -26.775 29.068 1.00 41.78 896 ASP A N 1
ATOM 7246 C CA . ASP A 1 896 ? 22.159 -28.213 28.859 1.00 41.78 896 ASP A CA 1
ATOM 7247 C C . ASP A 1 896 ? 22.977 -28.570 27.603 1.00 41.78 896 ASP A C 1
ATOM 7249 O O . ASP A 1 896 ? 23.369 -29.721 27.421 1.00 41.78 896 ASP A O 1
ATOM 7253 N N . THR A 1 897 ? 23.249 -27.596 26.728 1.00 38.78 897 THR A N 1
ATOM 7254 C CA . THR A 1 897 ? 24.055 -27.765 25.499 1.00 38.78 897 THR A CA 1
ATOM 7255 C C . THR A 1 897 ? 25.484 -27.233 25.626 1.00 38.78 897 THR A C 1
ATOM 7257 O O . THR A 1 897 ? 26.271 -27.319 24.682 1.00 38.78 897 THR A O 1
ATOM 7260 N N . LEU A 1 898 ? 25.856 -26.719 26.801 1.00 39.28 898 LEU A N 1
ATOM 7261 C CA . LEU A 1 898 ? 27.234 -26.360 27.114 1.00 39.28 898 LEU A CA 1
ATOM 7262 C C . LEU A 1 898 ? 28.025 -27.635 27.428 1.00 39.28 898 LEU A C 1
ATOM 7264 O O . LEU A 1 898 ? 27.899 -28.195 28.512 1.00 39.28 898 LEU A O 1
ATOM 7268 N N . ASP A 1 899 ? 28.863 -28.084 26.492 1.00 38.34 899 ASP A N 1
ATOM 7269 C CA . ASP A 1 899 ? 29.854 -29.128 26.765 1.00 38.34 899 ASP A CA 1
ATOM 7270 C C . ASP A 1 899 ? 30.830 -28.634 27.859 1.00 38.34 899 ASP A C 1
ATOM 7272 O O . ASP A 1 899 ? 31.601 -27.696 27.608 1.00 38.34 899 ASP A O 1
ATOM 7276 N N . PRO A 1 900 ? 30.851 -29.241 29.066 1.00 39.47 900 PRO A N 1
ATOM 7277 C CA . PRO A 1 900 ? 31.770 -28.851 30.135 1.00 39.47 900 PRO A CA 1
ATOM 7278 C C . PRO A 1 900 ? 33.242 -29.050 29.750 1.00 39.47 900 PRO A C 1
ATOM 7280 O O . PRO A 1 900 ? 34.121 -28.474 30.388 1.00 39.47 900 PRO A O 1
ATOM 7283 N N . ALA A 1 901 ? 33.523 -29.866 28.727 1.00 40.28 901 ALA A N 1
ATOM 7284 C CA . ALA A 1 901 ? 34.868 -30.159 28.254 1.00 40.28 901 ALA A CA 1
ATOM 7285 C C . ALA A 1 901 ? 35.356 -29.206 27.145 1.00 40.28 901 ALA A C 1
ATOM 7287 O O . ALA A 1 901 ? 36.563 -29.128 26.908 1.00 40.28 901 ALA A O 1
ATOM 7288 N N . ALA A 1 902 ? 34.467 -28.445 26.491 1.00 38.00 902 ALA A N 1
ATOM 7289 C CA . ALA A 1 902 ? 34.836 -27.595 25.352 1.00 38.00 902 ALA A CA 1
ATOM 7290 C C . ALA A 1 902 ? 35.329 -26.187 25.736 1.00 38.00 902 ALA A C 1
ATOM 7292 O O . ALA A 1 902 ? 35.831 -25.451 24.883 1.00 38.00 902 ALA A O 1
ATOM 7293 N N . ARG A 1 903 ? 35.252 -25.789 27.012 1.00 43.12 903 ARG A N 1
ATOM 7294 C CA . ARG A 1 903 ? 35.883 -24.555 27.502 1.00 43.12 903 ARG A CA 1
ATOM 7295 C C . ARG A 1 903 ? 36.823 -24.870 28.661 1.00 43.12 903 ARG A C 1
ATOM 7297 O O . ARG A 1 903 ? 36.403 -25.397 29.680 1.00 43.12 903 ARG A O 1
ATOM 7304 N N . LEU A 1 904 ? 38.062 -24.392 28.513 1.00 37.69 904 LEU A N 1
ATOM 7305 C CA . LEU A 1 904 ? 39.109 -24.269 29.537 1.00 37.69 904 LEU A CA 1
ATOM 7306 C C . LEU A 1 904 ? 39.979 -25.522 29.721 1.00 37.69 904 LEU A C 1
ATOM 7308 O O . LEU A 1 904 ? 39.790 -26.322 30.628 1.00 37.69 904 LEU A O 1
ATOM 7312 N N . SER A 1 905 ? 41.049 -25.622 28.927 1.00 29.44 905 SER A N 1
ATOM 7313 C CA . SER A 1 905 ? 42.246 -26.329 29.394 1.00 29.44 905 SER A CA 1
ATOM 7314 C C . SER A 1 905 ? 42.904 -25.485 30.496 1.00 29.44 905 SER A C 1
ATOM 7316 O O . SER A 1 905 ? 43.340 -24.367 30.201 1.00 29.44 905 SER A O 1
ATOM 7318 N N . PRO A 1 906 ? 43.018 -25.959 31.748 1.00 37.38 906 PRO A N 1
ATOM 7319 C CA . PRO A 1 906 ? 43.796 -25.257 32.753 1.00 37.38 906 PRO A CA 1
ATOM 7320 C C . PRO A 1 906 ? 45.271 -25.410 32.377 1.00 37.38 906 PRO A C 1
ATOM 7322 O O . PRO A 1 906 ? 45.847 -26.490 32.507 1.00 37.38 906 PRO A O 1
ATOM 7325 N N . ARG A 1 907 ? 45.918 -24.341 31.901 1.00 37.16 907 ARG A N 1
ATOM 7326 C CA . ARG A 1 907 ? 47.382 -24.314 31.973 1.00 37.16 907 ARG A CA 1
ATOM 7327 C C . ARG A 1 907 ? 47.746 -24.282 33.462 1.00 37.16 907 ARG A C 1
ATOM 7329 O O . ARG A 1 907 ? 47.220 -23.431 34.179 1.00 37.16 907 ARG A O 1
ATOM 7336 N N . PRO A 1 908 ? 48.614 -25.177 33.958 1.00 36.56 908 PRO A N 1
ATOM 7337 C CA . PRO A 1 908 ? 49.051 -25.127 35.342 1.00 36.56 908 PRO A CA 1
ATOM 7338 C C . PRO A 1 908 ? 49.953 -23.900 35.501 1.00 36.56 908 PRO A C 1
ATOM 7340 O O . PRO A 1 908 ? 51.109 -23.912 35.088 1.00 36.56 908 PRO A O 1
ATOM 7343 N N . ILE A 1 909 ? 49.405 -22.814 36.042 1.00 39.59 909 ILE A N 1
ATOM 7344 C CA . ILE A 1 909 ? 50.169 -21.613 36.381 1.00 39.59 909 ILE A CA 1
ATOM 7345 C C . ILE A 1 909 ? 50.387 -21.607 37.896 1.00 39.59 909 ILE A C 1
ATOM 7347 O O . ILE A 1 909 ? 49.443 -21.718 38.680 1.00 39.59 909 ILE A O 1
ATOM 7351 N N . ASP A 1 910 ? 51.660 -21.507 38.279 1.00 38.88 910 ASP A N 1
ATOM 7352 C CA . ASP A 1 910 ? 52.167 -21.425 39.651 1.00 38.88 910 ASP A CA 1
ATOM 7353 C C . ASP A 1 910 ? 51.414 -20.346 40.469 1.00 38.88 910 ASP A C 1
ATOM 7355 O O . ASP A 1 910 ? 51.319 -19.199 40.017 1.00 38.88 910 ASP A O 1
ATOM 7359 N N . PRO A 1 911 ? 50.912 -20.654 41.684 1.00 39.94 911 PRO A N 1
ATOM 7360 C CA . PRO A 1 911 ? 50.243 -19.695 42.564 1.00 39.94 911 PRO A CA 1
ATOM 7361 C C . PRO A 1 911 ? 51.033 -18.406 42.829 1.00 39.94 911 PRO A C 1
ATOM 7363 O O . PRO A 1 911 ? 50.428 -17.371 43.098 1.00 39.94 911 PRO A O 1
ATOM 7366 N N . ARG A 1 912 ? 52.368 -18.430 42.721 1.00 39.22 912 ARG A N 1
ATOM 7367 C CA . ARG A 1 912 ? 53.217 -17.238 42.901 1.00 39.22 912 ARG A CA 1
ATOM 7368 C C . ARG A 1 912 ? 53.156 -16.256 41.723 1.00 39.22 912 ARG A C 1
ATOM 7370 O O . ARG A 1 912 ? 53.425 -15.078 41.922 1.00 39.22 912 ARG A O 1
ATOM 7377 N N . HIS A 1 913 ? 52.745 -16.705 40.533 1.00 42.56 913 HIS A N 1
ATOM 7378 C CA . HIS A 1 913 ? 52.501 -15.846 39.364 1.00 42.56 913 HIS A CA 1
ATOM 7379 C C . HIS A 1 913 ? 51.072 -15.263 39.323 1.00 42.56 913 HIS A C 1
ATOM 7381 O O . HIS A 1 913 ? 50.813 -14.362 38.527 1.00 42.56 913 HIS A O 1
ATOM 7387 N N . ARG A 1 914 ? 50.151 -15.722 40.191 1.00 44.41 914 ARG A N 1
ATOM 7388 C CA . ARG A 1 914 ? 48.731 -15.308 40.194 1.00 44.41 914 ARG A CA 1
ATOM 7389 C C . ARG A 1 914 ? 48.505 -13.854 40.615 1.00 44.41 914 ARG A C 1
ATOM 7391 O O . ARG A 1 914 ? 47.737 -13.156 39.970 1.00 44.41 914 ARG A O 1
ATOM 7398 N N . ALA A 1 915 ? 49.185 -13.372 41.656 1.00 41.34 915 ALA A N 1
ATOM 7399 C CA . ALA A 1 915 ? 49.005 -11.992 42.129 1.00 41.34 915 ALA A CA 1
ATOM 7400 C C . ALA A 1 915 ? 49.693 -10.950 41.223 1.00 41.34 915 ALA A C 1
ATOM 7402 O O . ALA A 1 915 ? 49.254 -9.809 41.154 1.00 41.34 915 ALA A O 1
ATOM 7403 N N . ALA A 1 916 ? 50.753 -11.343 40.506 1.00 41.47 916 ALA A N 1
ATOM 7404 C CA . ALA A 1 916 ? 51.519 -10.443 39.643 1.00 41.47 916 ALA A CA 1
ATOM 7405 C C . ALA A 1 916 ? 50.826 -10.150 38.297 1.00 41.47 916 ALA A C 1
ATOM 7407 O O . ALA A 1 916 ? 51.036 -9.079 37.738 1.00 41.47 916 ALA A O 1
ATOM 7408 N N . ARG A 1 917 ? 49.984 -11.067 37.792 1.00 47.22 917 ARG A N 1
ATOM 7409 C CA . ARG A 1 917 ? 49.225 -10.891 36.537 1.00 47.22 917 ARG A CA 1
ATOM 7410 C C . ARG A 1 917 ? 47.961 -10.039 36.692 1.00 47.22 917 ARG A C 1
ATOM 7412 O O . ARG A 1 917 ? 47.692 -9.187 35.855 1.00 47.22 917 ARG A O 1
ATOM 7419 N N . LEU A 1 918 ? 47.251 -10.175 37.815 1.00 45.88 918 LEU A N 1
ATOM 7420 C CA . LEU A 1 918 ? 46.166 -9.256 38.210 1.00 45.88 918 LEU A CA 1
ATOM 7421 C C . LEU A 1 918 ? 46.664 -7.801 38.386 1.00 45.88 918 LEU A C 1
ATOM 7423 O O . LEU A 1 918 ? 45.880 -6.862 38.335 1.00 45.88 918 LEU A O 1
ATOM 7427 N N . LEU A 1 919 ? 47.975 -7.602 38.566 1.00 46.69 919 LEU A N 1
ATOM 7428 C CA . LEU A 1 919 ? 48.646 -6.297 38.634 1.00 46.69 919 LEU A CA 1
ATOM 7429 C C . LEU A 1 919 ? 49.369 -5.918 37.323 1.00 46.69 919 LEU A C 1
ATOM 7431 O O . LEU A 1 919 ? 50.144 -4.969 37.313 1.00 46.69 919 LEU A O 1
ATOM 7435 N N . SER A 1 920 ? 49.183 -6.663 36.224 1.00 51.09 920 SER A N 1
ATOM 7436 C CA . SER A 1 920 ? 49.828 -6.358 34.933 1.00 51.09 920 SER A CA 1
ATOM 7437 C C . SER A 1 920 ? 48.919 -5.671 33.912 1.00 51.09 920 SER A C 1
ATOM 7439 O O . SER A 1 920 ? 49.396 -5.340 32.836 1.00 51.09 920 SER A O 1
ATOM 7441 N N . GLY A 1 921 ? 47.639 -5.448 34.229 1.00 51.50 921 GLY A N 1
ATOM 7442 C CA . GLY A 1 921 ? 46.711 -4.667 33.399 1.00 51.50 921 GLY A CA 1
ATOM 7443 C C . GLY A 1 921 ? 45.951 -5.435 32.313 1.00 51.50 921 GLY A C 1
ATOM 7444 O O . GLY A 1 921 ? 44.867 -5.001 31.972 1.00 51.50 921 GLY A O 1
ATOM 7445 N N . ASP A 1 922 ? 46.425 -6.592 31.837 1.00 57.59 922 ASP A N 1
ATOM 7446 C CA . ASP A 1 922 ? 45.831 -7.311 30.688 1.00 57.59 922 ASP A CA 1
ATOM 7447 C C . ASP A 1 922 ? 44.476 -7.998 30.996 1.00 57.59 922 ASP A C 1
ATOM 7449 O O . ASP A 1 922 ? 44.366 -9.220 31.133 1.00 57.59 922 ASP A O 1
ATOM 7453 N N . TRP A 1 923 ? 43.416 -7.195 31.112 1.00 61.84 923 TRP A N 1
ATOM 7454 C CA . TRP A 1 923 ? 42.063 -7.635 31.468 1.00 61.84 923 TRP A CA 1
ATOM 7455 C C . TRP A 1 923 ? 41.287 -8.258 30.304 1.00 61.84 923 TRP A C 1
ATOM 7457 O O . TRP A 1 923 ? 40.299 -8.962 30.521 1.00 61.84 923 TRP A O 1
ATOM 7467 N N . LYS A 1 924 ? 41.766 -8.093 29.064 1.00 59.50 924 LYS A N 1
ATOM 7468 C CA . LYS A 1 924 ? 41.162 -8.673 27.852 1.00 59.50 924 LYS A CA 1
ATOM 7469 C C . LYS A 1 924 ? 41.125 -10.204 27.859 1.00 59.50 924 LYS A C 1
ATOM 7471 O O . LYS A 1 924 ? 40.377 -10.796 27.070 1.00 59.50 924 LYS A O 1
ATOM 7476 N N . THR A 1 925 ? 41.904 -10.855 28.727 1.00 57.78 925 THR A N 1
ATOM 7477 C CA . THR A 1 925 ? 42.031 -12.320 28.813 1.00 57.78 925 THR A CA 1
ATOM 7478 C C . THR A 1 925 ? 41.554 -12.935 30.140 1.00 57.78 925 THR A C 1
ATOM 7480 O O . THR A 1 925 ? 41.850 -14.098 30.399 1.00 57.78 925 THR A O 1
ATOM 7483 N N . LEU A 1 926 ? 40.719 -12.216 30.908 1.00 66.19 926 LEU A N 1
ATOM 7484 C CA . LEU A 1 926 ? 40.206 -12.593 32.241 1.00 66.19 926 LEU A CA 1
ATOM 7485 C C . LEU A 1 926 ? 39.708 -14.049 32.352 1.00 66.19 926 LEU A C 1
ATOM 7487 O O . LEU A 1 926 ? 38.729 -14.398 31.687 1.00 66.19 926 LEU A O 1
ATOM 7491 N N . ASP A 1 927 ? 40.332 -14.893 33.178 1.00 67.12 927 ASP A N 1
ATOM 7492 C CA . ASP A 1 927 ? 39.925 -16.285 33.433 1.00 67.12 927 ASP A CA 1
ATOM 7493 C C . ASP A 1 927 ? 38.928 -16.453 34.606 1.00 67.12 927 ASP A C 1
ATOM 7495 O O . ASP A 1 927 ? 38.533 -15.488 35.255 1.00 67.12 927 ASP A O 1
ATOM 7499 N N . ARG A 1 928 ? 38.457 -17.688 34.861 1.00 64.94 928 ARG A N 1
ATOM 7500 C CA . ARG A 1 928 ? 37.451 -17.974 35.906 1.00 64.94 928 ARG A CA 1
ATOM 7501 C C . ARG A 1 928 ? 37.934 -17.609 37.310 1.00 64.94 928 ARG A C 1
ATOM 7503 O O . ARG A 1 928 ? 37.173 -17.035 38.080 1.00 64.94 928 ARG A O 1
ATOM 7510 N N . THR A 1 929 ? 39.167 -17.968 37.653 1.00 61.31 929 THR A N 1
ATOM 7511 C CA . THR A 1 929 ? 39.723 -17.728 38.990 1.00 61.31 929 THR A CA 1
ATOM 7512 C C . THR A 1 929 ? 40.057 -16.247 39.172 1.00 61.31 929 THR A C 1
ATOM 7514 O O . THR A 1 929 ? 39.879 -15.710 40.262 1.00 61.31 929 THR A O 1
ATOM 7517 N N . GLU A 1 930 ? 40.485 -15.574 38.104 1.00 66.81 930 GLU A N 1
ATOM 7518 C CA . GLU A 1 930 ? 40.689 -14.126 38.053 1.00 66.81 930 GLU A CA 1
ATOM 7519 C C . GLU A 1 930 ? 39.363 -13.367 38.196 1.00 66.81 930 GLU A C 1
ATOM 7521 O O . GLU A 1 930 ? 39.295 -12.430 38.984 1.00 66.81 930 GLU A O 1
ATOM 7526 N N . ALA A 1 931 ? 38.286 -13.800 37.535 1.00 67.38 931 ALA A N 1
ATOM 7527 C CA . ALA A 1 931 ? 36.957 -13.208 37.698 1.00 67.38 931 ALA A CA 1
ATOM 7528 C C . ALA A 1 931 ? 36.377 -13.428 39.104 1.00 67.38 931 ALA A C 1
ATOM 7530 O O . ALA A 1 931 ? 35.837 -12.493 39.686 1.00 67.38 931 ALA A O 1
ATOM 7531 N N . GLU A 1 932 ? 36.523 -14.625 39.685 1.00 67.62 932 GLU A N 1
ATOM 7532 C CA . GLU A 1 932 ? 36.133 -14.898 41.079 1.00 67.62 932 GLU A CA 1
ATOM 7533 C C . GLU A 1 932 ? 36.913 -14.009 42.061 1.00 67.62 932 GLU A C 1
ATOM 7535 O O . GLU A 1 932 ? 36.329 -13.455 42.995 1.00 67.62 932 GLU A O 1
ATOM 7540 N N . ALA A 1 933 ? 38.216 -13.810 41.831 1.00 65.50 933 ALA A N 1
ATOM 7541 C CA . ALA A 1 933 ? 39.049 -12.923 42.639 1.00 65.50 933 ALA A CA 1
ATOM 7542 C C . ALA A 1 933 ? 38.669 -11.443 42.472 1.00 65.50 933 ALA A C 1
ATOM 7544 O O . ALA A 1 933 ? 38.609 -10.727 43.468 1.00 65.50 933 ALA A O 1
ATOM 7545 N N . VAL A 1 934 ? 38.377 -10.987 41.248 1.00 65.38 934 VAL A N 1
ATOM 7546 C CA . VAL A 1 934 ? 37.904 -9.621 40.966 1.00 65.38 934 VAL A CA 1
ATOM 7547 C C . VAL A 1 934 ? 36.561 -9.365 41.641 1.00 65.38 934 VAL A C 1
ATOM 7549 O O . VAL A 1 934 ? 36.415 -8.357 42.325 1.00 65.38 934 VAL A O 1
ATOM 7552 N N . LEU A 1 935 ? 35.607 -10.292 41.523 1.00 64.69 935 LEU A N 1
ATOM 7553 C CA . LEU A 1 935 ? 34.319 -10.201 42.210 1.00 64.69 935 LEU A CA 1
ATOM 7554 C C . LEU A 1 935 ? 34.523 -10.168 43.734 1.00 64.69 935 LEU A C 1
ATOM 7556 O O . LEU A 1 935 ? 34.014 -9.272 44.396 1.00 64.69 935 LEU A O 1
ATOM 7560 N N . THR A 1 936 ? 35.347 -11.053 44.301 1.00 63.31 936 THR A N 1
ATOM 7561 C CA . THR A 1 936 ? 35.642 -11.059 45.750 1.00 63.31 936 THR A CA 1
ATOM 7562 C C . THR A 1 936 ? 36.284 -9.746 46.220 1.00 63.31 936 THR A C 1
ATOM 7564 O O . THR A 1 936 ? 35.880 -9.181 47.232 1.00 63.31 936 THR A O 1
ATOM 7567 N N . LEU A 1 937 ? 37.244 -9.208 45.463 1.00 62.53 937 LEU A N 1
ATOM 7568 C CA . LEU A 1 937 ? 37.893 -7.928 45.759 1.00 62.53 937 LEU A CA 1
ATOM 7569 C C . LEU A 1 937 ? 36.896 -6.756 45.715 1.00 62.53 937 LEU A C 1
ATOM 7571 O O . LEU A 1 937 ? 36.977 -5.838 46.532 1.00 62.53 937 LEU A O 1
ATOM 7575 N N . LEU A 1 938 ? 35.947 -6.791 44.775 1.00 56.72 938 LEU A N 1
ATOM 7576 C CA . LEU A 1 938 ? 34.849 -5.827 44.682 1.00 56.72 938 LEU A CA 1
ATOM 7577 C C . LEU A 1 938 ? 33.888 -5.957 45.874 1.00 56.72 938 LEU A C 1
ATOM 7579 O O . LEU A 1 938 ? 33.463 -4.938 46.417 1.00 56.72 938 LEU A O 1
ATOM 7583 N N . ALA A 1 939 ? 33.607 -7.183 46.331 1.00 58.66 939 ALA A N 1
ATOM 7584 C CA . ALA A 1 939 ? 32.785 -7.455 47.512 1.00 58.66 939 ALA A CA 1
ATOM 7585 C C . ALA A 1 939 ? 33.362 -6.845 48.794 1.00 58.66 939 ALA A C 1
ATOM 7587 O O . ALA A 1 939 ? 32.628 -6.346 49.638 1.00 58.66 939 ALA A O 1
ATOM 7588 N N . GLU A 1 940 ? 34.685 -6.877 48.941 1.00 55.94 940 GLU A N 1
ATOM 7589 C CA . GLU A 1 940 ? 35.375 -6.350 50.120 1.00 55.94 940 GLU A CA 1
ATOM 7590 C C . GLU A 1 940 ? 35.480 -4.816 50.130 1.00 55.94 940 GLU A C 1
ATOM 7592 O O . GLU A 1 940 ? 35.744 -4.231 51.183 1.00 55.94 940 GLU A O 1
ATOM 7597 N N . ARG A 1 941 ? 35.332 -4.153 48.972 1.00 52.78 941 ARG A N 1
ATOM 7598 C CA . ARG A 1 941 ? 35.694 -2.732 48.798 1.00 52.78 941 ARG A CA 1
ATOM 7599 C C . ARG A 1 941 ? 34.593 -1.817 48.258 1.00 52.78 941 ARG A C 1
ATOM 7601 O O . ARG A 1 941 ? 34.818 -0.610 48.207 1.00 52.78 941 ARG A O 1
ATOM 7608 N N . SER A 1 942 ? 33.429 -2.355 47.899 1.00 50.38 942 SER A N 1
ATOM 7609 C CA . SER A 1 942 ? 32.220 -1.603 47.534 1.00 50.38 942 SER A CA 1
ATOM 7610 C C . SER A 1 942 ? 31.045 -2.045 48.410 1.00 50.38 942 SER A C 1
ATOM 7612 O O . SER A 1 942 ? 30.862 -3.238 48.642 1.00 50.38 942 SER A O 1
ATOM 7614 N N . GLU A 1 943 ? 30.242 -1.095 48.897 1.00 49.78 943 GLU A N 1
ATOM 7615 C CA . GLU A 1 943 ? 29.076 -1.374 49.751 1.00 49.78 943 GLU A CA 1
ATOM 7616 C C . GLU A 1 943 ? 27.983 -2.156 48.988 1.00 49.78 943 GLU A C 1
ATOM 7618 O O . GLU A 1 943 ? 27.333 -3.042 49.552 1.00 49.78 943 GLU A O 1
ATOM 7623 N N . ASP A 1 944 ? 27.855 -1.910 47.680 1.00 47.81 944 ASP A N 1
ATOM 7624 C CA . ASP A 1 944 ? 26.952 -2.637 46.780 1.00 47.81 944 ASP A CA 1
ATOM 7625 C C . ASP A 1 944 ? 27.527 -4.003 46.374 1.00 47.81 944 ASP A C 1
ATOM 7627 O O . ASP A 1 944 ? 26.814 -5.011 46.388 1.00 47.81 944 ASP A O 1
ATOM 7631 N N . GLY A 1 945 ? 28.844 -4.079 46.140 1.00 51.53 945 GLY A N 1
ATOM 7632 C CA . GLY A 1 945 ? 29.557 -5.346 45.943 1.00 51.53 945 GLY A CA 1
ATOM 7633 C C . GLY A 1 945 ? 29.419 -6.280 47.150 1.00 51.53 945 GLY A C 1
ATOM 7634 O O . GLY A 1 945 ? 29.156 -7.473 46.985 1.00 51.53 945 GLY A O 1
ATOM 7635 N N . ALA A 1 946 ? 29.518 -5.739 48.367 1.00 52.41 946 ALA A N 1
ATOM 7636 C CA . ALA A 1 946 ? 29.312 -6.474 49.611 1.00 52.41 946 ALA A CA 1
ATOM 7637 C C . ALA A 1 946 ? 27.880 -7.024 49.722 1.00 52.41 946 ALA A C 1
ATOM 7639 O O . ALA A 1 946 ? 27.691 -8.165 50.136 1.00 52.41 946 ALA A O 1
ATOM 7640 N N . ARG A 1 947 ? 26.857 -6.258 49.309 1.00 52.66 947 ARG A N 1
ATOM 7641 C CA . ARG A 1 947 ? 25.451 -6.712 49.304 1.00 52.66 947 ARG A CA 1
ATOM 7642 C C . ARG A 1 947 ? 25.175 -7.837 48.301 1.00 52.66 947 ARG A C 1
ATOM 7644 O O . ARG A 1 947 ? 24.352 -8.708 48.586 1.00 52.66 947 ARG A O 1
ATOM 7651 N N . LEU A 1 948 ? 25.843 -7.828 47.148 1.00 50.12 948 LEU A N 1
ATOM 7652 C CA . LEU A 1 948 ? 25.662 -8.813 46.070 1.00 50.12 948 LEU A CA 1
ATOM 7653 C C . LEU A 1 948 ? 26.418 -10.118 46.296 1.00 50.12 948 LEU A C 1
ATOM 7655 O O . LEU A 1 948 ? 25.906 -11.191 45.981 1.00 50.12 948 LEU A O 1
ATOM 7659 N N . LEU A 1 949 ? 27.628 -10.024 46.845 1.00 50.88 949 LEU A N 1
ATOM 7660 C CA . LEU A 1 949 ? 28.589 -11.125 46.916 1.00 50.88 949 LEU A CA 1
ATOM 7661 C C . LEU A 1 949 ? 28.766 -11.692 48.334 1.00 50.88 949 LEU A C 1
ATOM 7663 O O . LEU A 1 949 ? 29.489 -12.667 48.510 1.00 50.88 949 LEU A O 1
ATOM 7667 N N . ALA A 1 950 ? 28.038 -11.183 49.338 1.00 51.75 950 ALA A N 1
ATOM 7668 C CA . ALA A 1 950 ? 27.947 -11.785 50.680 1.00 51.75 950 ALA A CA 1
ATOM 7669 C C . ALA A 1 950 ? 27.182 -13.129 50.726 1.00 51.75 950 ALA A C 1
ATOM 7671 O O . ALA A 1 950 ? 26.880 -13.642 51.805 1.00 51.75 950 ALA A O 1
ATOM 7672 N N . ARG A 1 951 ? 26.853 -13.708 49.567 1.00 58.16 951 ARG A N 1
ATOM 7673 C CA . ARG A 1 951 ? 26.134 -14.976 49.430 1.00 58.16 951 ARG A CA 1
ATOM 7674 C C . ARG A 1 951 ? 27.141 -16.131 49.373 1.00 58.16 951 ARG A C 1
ATOM 7676 O O . ARG A 1 951 ? 27.860 -16.253 48.383 1.00 58.16 951 ARG A O 1
ATOM 7683 N N . PRO A 1 952 ? 27.200 -17.006 50.394 1.00 51.22 952 PRO A N 1
ATOM 7684 C CA . PRO A 1 952 ? 28.248 -18.025 50.515 1.00 51.22 952 PRO A CA 1
ATOM 7685 C C . PRO A 1 952 ? 28.213 -19.119 49.429 1.00 51.22 952 PRO A C 1
ATOM 7687 O O . PRO A 1 952 ? 29.142 -19.920 49.348 1.00 51.22 952 PRO A O 1
ATOM 7690 N N . GLU A 1 953 ? 27.169 -19.168 48.594 1.00 57.34 953 GLU A N 1
ATOM 7691 C CA . GLU A 1 953 ? 26.959 -20.201 47.568 1.00 57.34 953 GLU A CA 1
ATOM 7692 C C . GLU A 1 953 ? 27.140 -19.706 46.119 1.00 57.34 953 GLU A C 1
ATOM 7694 O O . GLU A 1 953 ? 26.962 -20.489 45.185 1.00 57.34 953 GLU A O 1
ATOM 7699 N N . LEU A 1 954 ? 27.508 -18.437 45.911 1.00 62.31 954 LEU A N 1
ATOM 7700 C CA . LEU A 1 954 ? 27.598 -17.829 44.581 1.00 62.31 954 LEU A CA 1
ATOM 7701 C C . LEU A 1 954 ? 28.882 -18.275 43.854 1.00 62.31 954 LEU A C 1
ATOM 7703 O O . LEU A 1 954 ? 29.989 -18.097 44.360 1.00 62.31 954 LEU A O 1
ATOM 7707 N N . ARG A 1 955 ? 28.751 -18.885 42.669 1.00 66.00 955 ARG A N 1
ATOM 7708 C CA . ARG A 1 955 ? 29.880 -19.431 41.888 1.00 66.00 955 ARG A CA 1
ATOM 7709 C C . ARG A 1 955 ? 29.905 -18.873 40.474 1.00 66.00 955 ARG A C 1
ATOM 7711 O O . ARG A 1 955 ? 28.877 -18.892 39.809 1.00 66.00 955 ARG A O 1
ATOM 7718 N N . VAL A 1 956 ? 31.075 -18.472 39.970 1.00 66.62 956 VAL A N 1
ATOM 7719 C CA . VAL A 1 956 ? 31.241 -18.176 38.537 1.00 66.62 956 VAL A CA 1
ATOM 7720 C C . VAL A 1 956 ? 31.197 -19.494 37.776 1.00 66.62 956 VAL A C 1
ATOM 7722 O O . VAL A 1 956 ? 31.956 -20.413 38.080 1.00 66.62 956 VAL A O 1
ATOM 7725 N N . ILE A 1 957 ? 30.302 -19.608 36.804 1.00 64.25 957 ILE A N 1
ATOM 7726 C CA . ILE A 1 957 ? 30.113 -20.829 36.012 1.00 64.25 957 ILE A CA 1
ATOM 7727 C C . ILE A 1 957 ? 30.679 -20.696 34.600 1.00 64.25 957 ILE A C 1
ATOM 7729 O O . ILE A 1 957 ? 31.197 -21.671 34.061 1.00 64.25 957 ILE A O 1
ATOM 7733 N N . ALA A 1 958 ? 30.653 -19.495 34.024 1.00 64.62 958 ALA A N 1
ATOM 7734 C CA . ALA A 1 958 ? 31.190 -19.224 32.698 1.00 64.62 958 ALA A CA 1
ATOM 7735 C C . ALA A 1 958 ? 31.571 -17.749 32.553 1.00 64.62 958 ALA A C 1
ATOM 7737 O O . ALA A 1 958 ? 31.050 -16.891 33.258 1.00 64.62 958 ALA A O 1
ATOM 7738 N N . ILE A 1 959 ? 32.469 -17.460 31.613 1.00 64.06 959 ILE A N 1
ATOM 7739 C CA . ILE A 1 959 ? 32.768 -16.096 31.176 1.00 64.06 959 ILE A CA 1
ATOM 7740 C C . ILE A 1 959 ? 32.683 -16.084 29.660 1.00 64.06 959 ILE A C 1
ATOM 7742 O O . ILE A 1 959 ? 33.415 -16.817 28.987 1.00 64.06 959 ILE A O 1
ATOM 7746 N N . GLU A 1 960 ? 31.801 -15.255 29.126 1.00 60.06 960 GLU A N 1
ATOM 7747 C CA . GLU A 1 960 ? 31.761 -14.935 27.708 1.00 60.06 960 GLU A CA 1
ATOM 7748 C C . GLU A 1 960 ? 32.512 -13.638 27.461 1.00 60.06 960 GLU A C 1
ATOM 7750 O O . GLU A 1 960 ? 32.413 -12.700 28.242 1.00 60.06 960 GLU A O 1
ATOM 7755 N N . ARG A 1 961 ? 33.295 -13.586 26.386 1.00 65.81 961 ARG A N 1
ATOM 7756 C CA . ARG A 1 961 ? 34.084 -12.406 26.023 1.00 65.81 961 ARG A CA 1
ATOM 7757 C C . ARG A 1 961 ? 33.644 -11.952 24.643 1.00 65.81 961 ARG A C 1
ATOM 7759 O O . ARG A 1 961 ? 33.559 -12.784 23.741 1.00 65.81 961 ARG A O 1
ATOM 7766 N N . ARG A 1 962 ? 33.354 -10.665 24.487 1.00 54.81 962 ARG A N 1
ATOM 7767 C CA . ARG A 1 962 ? 32.813 -10.073 23.262 1.00 54.81 962 ARG A CA 1
ATOM 7768 C C . ARG A 1 962 ? 33.520 -8.753 22.991 1.00 54.81 962 ARG A C 1
ATOM 7770 O O . ARG A 1 962 ? 33.495 -7.860 23.830 1.00 54.81 962 ARG A O 1
ATOM 7777 N N . ASP A 1 963 ? 34.166 -8.632 21.840 1.00 54.00 963 ASP A N 1
ATOM 7778 C CA . ASP A 1 963 ? 34.746 -7.360 21.405 1.00 54.00 963 ASP A CA 1
ATOM 7779 C C . ASP A 1 963 ? 33.630 -6.409 20.968 1.00 54.00 963 ASP A C 1
ATOM 7781 O O . ASP A 1 963 ? 32.768 -6.787 20.173 1.00 54.00 963 ASP A O 1
ATOM 7785 N N . LEU A 1 964 ? 33.631 -5.180 21.483 1.00 48.59 964 LEU A N 1
ATOM 7786 C CA . LEU A 1 964 ? 32.703 -4.150 21.033 1.00 48.59 964 LEU A CA 1
ATOM 7787 C C . LEU A 1 964 ? 33.301 -3.552 19.759 1.00 48.59 964 LEU A C 1
ATOM 7789 O O . LEU A 1 964 ? 34.153 -2.689 19.840 1.00 48.59 964 LEU A O 1
ATOM 7793 N N . GLY A 1 965 ? 32.926 -4.031 18.571 1.00 42.00 965 GLY A N 1
ATOM 7794 C CA . GLY A 1 965 ? 33.581 -3.657 17.298 1.00 42.00 965 GLY A CA 1
ATOM 7795 C C . GLY A 1 965 ? 33.643 -2.152 16.961 1.00 42.00 965 GLY A C 1
ATOM 7796 O O . GLY A 1 965 ? 34.316 -1.775 16.009 1.00 42.00 965 GLY A O 1
ATOM 7797 N N . PHE A 1 966 ? 32.969 -1.301 17.738 1.00 42.62 966 PHE A N 1
ATOM 7798 C CA . PHE A 1 966 ? 32.965 0.164 17.659 1.00 42.62 966 PHE A CA 1
ATOM 7799 C C . PHE A 1 966 ? 33.835 0.848 18.736 1.00 42.62 966 PHE A C 1
ATOM 7801 O O . PHE A 1 966 ? 33.896 2.073 18.792 1.00 42.62 966 PHE A O 1
ATOM 7808 N N . SER A 1 967 ? 34.490 0.083 19.614 1.00 49.72 967 SER A N 1
ATOM 7809 C CA . SER A 1 967 ? 35.192 0.580 20.799 1.00 49.72 967 SER A CA 1
ATOM 7810 C C . SER A 1 967 ? 36.423 -0.288 21.111 1.00 49.72 967 SER A C 1
ATOM 7812 O O . SER A 1 967 ? 36.395 -1.499 20.910 1.00 49.72 967 SER A O 1
ATOM 7814 N N . PRO A 1 968 ? 37.527 0.259 21.655 1.00 54.38 968 PRO A N 1
ATOM 7815 C CA . PRO A 1 968 ? 38.668 -0.561 22.087 1.00 54.38 968 PRO A CA 1
ATOM 7816 C C . PRO A 1 968 ? 38.361 -1.439 23.320 1.00 54.38 968 PRO A C 1
ATOM 7818 O O . PRO A 1 968 ? 39.231 -2.175 23.795 1.00 54.38 968 PRO A O 1
ATOM 7821 N N . TRP A 1 969 ? 37.142 -1.338 23.852 1.00 61.75 969 TRP A N 1
ATOM 7822 C CA . TRP A 1 969 ? 36.647 -2.056 25.013 1.00 61.75 969 TRP A CA 1
ATOM 7823 C C . TRP A 1 969 ? 36.081 -3.430 24.635 1.00 61.75 969 TRP A C 1
ATOM 7825 O O . TRP A 1 969 ? 35.476 -3.635 23.584 1.00 61.75 969 TRP A O 1
ATOM 7835 N N . ARG A 1 970 ? 36.241 -4.385 25.543 1.00 65.75 970 ARG A N 1
ATOM 7836 C CA . ARG A 1 970 ? 35.737 -5.751 25.447 1.00 65.75 970 ARG A CA 1
ATOM 7837 C C . ARG A 1 970 ? 34.742 -5.994 26.567 1.00 65.75 970 ARG A C 1
ATOM 7839 O O . ARG A 1 970 ? 35.043 -5.748 27.728 1.00 65.75 970 ARG A O 1
ATOM 7846 N N . LEU A 1 971 ? 33.574 -6.517 26.237 1.00 65.88 971 LEU A N 1
ATOM 7847 C CA . LEU A 1 971 ? 32.601 -6.960 27.219 1.00 65.88 971 LEU A CA 1
ATOM 7848 C C . LEU A 1 971 ? 32.926 -8.384 27.676 1.00 65.88 971 LEU A C 1
ATOM 7850 O O . LEU A 1 971 ? 33.023 -9.310 26.873 1.00 65.88 971 LEU A O 1
ATOM 7854 N N . HIS A 1 972 ? 33.057 -8.566 28.979 1.00 67.31 972 HIS A N 1
ATOM 7855 C CA . HIS A 1 972 ? 33.168 -9.842 29.658 1.00 67.31 972 HIS A CA 1
ATOM 7856 C C . HIS A 1 972 ? 31.880 -10.081 30.440 1.00 67.31 972 HIS A C 1
ATOM 7858 O O . HIS A 1 972 ? 31.656 -9.470 31.480 1.00 67.31 972 HIS A O 1
ATOM 7864 N N . GLN A 1 973 ? 31.041 -10.981 29.945 1.00 67.75 973 GLN A N 1
ATOM 7865 C CA . GLN A 1 973 ? 29.826 -11.396 30.627 1.00 67.75 973 GLN A CA 1
ATOM 7866 C C . GLN A 1 973 ? 30.140 -12.597 31.521 1.00 67.75 973 GLN A C 1
ATOM 7868 O O . GLN A 1 973 ? 30.394 -13.710 31.054 1.00 67.75 973 GLN A O 1
ATOM 7873 N N . VAL A 1 974 ? 30.183 -12.353 32.824 1.00 66.94 974 VAL A N 1
ATOM 7874 C CA . VAL A 1 974 ? 30.501 -13.333 33.858 1.00 66.94 974 VAL A CA 1
ATOM 7875 C C . VAL A 1 974 ? 29.202 -13.949 34.360 1.00 66.94 974 VAL A C 1
ATOM 7877 O O . VAL A 1 974 ? 28.427 -13.319 35.074 1.00 66.94 974 VAL A O 1
ATOM 7880 N N . HIS A 1 975 ? 28.960 -15.202 33.996 1.00 66.19 975 HIS A N 1
ATOM 7881 C CA . HIS A 1 975 ? 27.802 -15.951 34.458 1.00 66.19 975 HIS A CA 1
ATOM 7882 C C . HIS A 1 975 ? 28.059 -16.508 35.852 1.00 66.19 975 HIS A C 1
ATOM 7884 O O . HIS A 1 975 ? 29.076 -17.165 36.098 1.00 66.19 975 HIS A O 1
ATOM 7890 N N . VAL A 1 976 ? 27.108 -16.281 36.747 1.00 66.56 976 VAL A N 1
ATOM 7891 C CA . VAL A 1 976 ? 27.149 -16.688 38.148 1.00 66.56 976 VAL A CA 1
ATOM 7892 C C . VAL A 1 976 ? 25.956 -17.575 38.485 1.00 66.56 976 VAL A C 1
ATOM 7894 O O . VAL A 1 976 ? 24.875 -17.411 37.930 1.00 66.56 976 VAL A O 1
ATOM 7897 N N . GLN A 1 977 ? 26.138 -18.523 39.395 1.00 66.50 977 GLN A N 1
ATOM 7898 C CA . GLN A 1 977 ? 25.093 -19.429 39.857 1.00 66.50 977 GLN A CA 1
ATOM 7899 C C . GLN A 1 977 ? 24.977 -19.376 41.377 1.00 66.50 977 GLN A C 1
ATOM 7901 O O . GLN A 1 977 ? 25.987 -19.451 42.075 1.00 66.50 977 GLN A O 1
ATOM 7906 N N . GLU A 1 978 ? 23.745 -19.306 41.875 1.00 65.88 978 GLU A N 1
ATOM 7907 C CA . GLU A 1 978 ? 23.406 -19.454 43.291 1.00 65.88 978 GLU A CA 1
ATOM 7908 C C . GLU A 1 978 ? 22.247 -20.454 43.416 1.00 65.88 978 GLU A C 1
ATOM 7910 O O . GLU A 1 978 ? 21.130 -20.213 42.948 1.00 65.88 978 GLU A O 1
ATOM 7915 N N . GLY A 1 979 ? 22.513 -21.625 44.000 1.00 68.44 979 GLY A N 1
ATOM 7916 C CA . GLY A 1 979 ? 21.552 -22.729 44.015 1.00 68.44 979 GLY A CA 1
ATOM 7917 C C . GLY A 1 979 ? 21.126 -23.150 42.598 1.00 68.44 979 GLY A C 1
ATOM 7918 O O . GLY A 1 979 ? 21.947 -23.601 41.800 1.00 68.44 979 GLY A O 1
ATOM 7919 N N . GLN A 1 980 ? 19.832 -23.019 42.289 1.00 56.28 980 GLN A N 1
ATOM 7920 C CA . GLN A 1 980 ? 19.238 -23.322 40.972 1.00 56.28 980 GLN A CA 1
ATOM 7921 C C . GLN A 1 980 ? 19.119 -22.092 40.056 1.00 56.28 980 GLN A C 1
ATOM 7923 O O . GLN A 1 980 ? 18.656 -22.210 38.926 1.00 56.28 980 GLN A O 1
ATOM 7928 N N . ARG A 1 981 ? 19.493 -20.901 40.534 1.00 56.12 981 ARG A N 1
ATOM 7929 C CA . ARG A 1 981 ? 19.363 -19.656 39.773 1.00 56.12 981 ARG A CA 1
ATOM 7930 C C . ARG A 1 981 ? 20.677 -19.341 39.067 1.00 56.12 981 ARG A C 1
ATOM 7932 O O . ARG A 1 981 ? 21.745 -19.482 39.662 1.00 56.12 981 ARG A O 1
ATOM 7939 N N . ILE A 1 982 ? 20.590 -18.889 37.816 1.00 58.72 982 ILE A N 1
ATOM 7940 C CA . ILE A 1 982 ? 21.733 -18.457 37.002 1.00 58.72 982 ILE A CA 1
ATOM 7941 C C . ILE A 1 982 ? 21.562 -16.980 36.649 1.00 58.72 982 ILE A C 1
ATOM 7943 O O . ILE A 1 982 ? 20.527 -16.570 36.120 1.00 58.72 982 ILE A O 1
ATOM 7947 N N . GLY A 1 983 ? 22.577 -16.182 36.955 1.00 61.78 983 GLY A N 1
ATOM 7948 C CA . GLY A 1 983 ? 22.648 -14.762 36.646 1.00 61.78 983 GLY A CA 1
ATOM 7949 C C . GLY A 1 983 ? 23.887 -14.417 35.831 1.00 61.78 983 GLY A C 1
ATOM 7950 O O . GLY A 1 983 ? 24.754 -15.261 35.601 1.00 61.78 983 GLY A O 1
ATOM 7951 N N . ALA A 1 984 ? 23.971 -13.171 35.382 1.00 61.12 984 ALA A N 1
ATOM 7952 C CA . ALA A 1 984 ? 25.124 -12.642 34.666 1.00 61.12 984 ALA A CA 1
ATOM 7953 C C . ALA A 1 984 ? 25.518 -11.254 35.191 1.00 61.12 984 ALA A C 1
ATOM 7955 O O . ALA A 1 984 ? 24.654 -10.469 35.589 1.00 61.12 984 ALA A O 1
ATOM 7956 N N . VAL A 1 985 ? 26.826 -10.989 35.181 1.00 65.00 985 VAL A N 1
ATOM 7957 C CA . VAL A 1 985 ? 27.465 -9.710 35.513 1.00 65.00 985 VAL A CA 1
ATOM 7958 C C . VAL A 1 985 ? 28.286 -9.256 34.317 1.00 65.00 985 VAL A C 1
ATOM 7960 O O . VAL A 1 985 ? 29.108 -10.018 33.811 1.00 65.00 985 VAL A O 1
ATOM 7963 N N . ASP A 1 986 ? 28.105 -8.012 33.902 1.00 64.94 986 ASP A N 1
ATOM 7964 C CA . ASP A 1 986 ? 28.790 -7.446 32.748 1.00 64.94 986 ASP A CA 1
ATOM 7965 C C . ASP A 1 986 ? 30.003 -6.610 33.200 1.00 64.94 986 ASP A C 1
ATOM 7967 O O . ASP A 1 986 ? 29.899 -5.692 34.017 1.00 64.94 986 ASP A O 1
ATOM 7971 N N . LEU A 1 987 ? 31.183 -6.948 32.674 1.00 68.06 987 LEU A N 1
ATOM 7972 C CA . LEU A 1 987 ? 32.441 -6.245 32.926 1.00 68.06 987 LEU A CA 1
ATOM 7973 C C . LEU A 1 987 ? 32.998 -5.699 31.609 1.00 68.06 987 LEU A C 1
ATOM 7975 O O . LEU A 1 987 ? 33.198 -6.448 30.659 1.00 68.06 987 LEU A O 1
ATOM 7979 N N . LEU A 1 988 ? 33.305 -4.412 31.545 1.00 65.12 988 LEU A N 1
ATOM 7980 C CA . LEU A 1 988 ? 33.957 -3.790 30.396 1.00 65.12 988 LEU A CA 1
ATOM 7981 C C . LEU A 1 988 ? 35.467 -3.713 30.629 1.00 65.12 988 LEU A C 1
ATOM 7983 O O . LEU A 1 988 ? 35.917 -3.097 31.589 1.00 65.12 988 LEU A O 1
ATOM 7987 N N . ALA A 1 989 ? 36.255 -4.323 29.753 1.00 66.00 989 ALA A N 1
ATOM 7988 C CA . ALA A 1 989 ? 37.703 -4.414 29.871 1.00 66.00 989 ALA A CA 1
ATOM 7989 C C . ALA A 1 989 ? 38.419 -3.711 28.716 1.00 66.00 989 ALA A C 1
ATOM 7991 O O . ALA A 1 989 ? 38.065 -3.875 27.551 1.00 66.00 989 ALA A O 1
ATOM 7992 N N . THR A 1 990 ? 39.487 -2.995 29.029 1.00 67.25 990 THR A N 1
ATOM 7993 C CA . THR A 1 990 ? 40.530 -2.579 28.087 1.00 67.25 990 THR A CA 1
ATOM 7994 C C . THR A 1 990 ? 41.845 -3.268 28.455 1.00 67.25 990 THR A C 1
ATOM 7996 O O . THR A 1 990 ? 41.876 -4.146 29.317 1.00 67.25 990 THR A O 1
ATOM 7999 N N . ASP A 1 991 ? 42.941 -2.891 27.795 1.00 61.25 991 ASP A N 1
ATOM 8000 C CA . ASP A 1 991 ? 44.275 -3.429 28.095 1.00 61.25 991 ASP A CA 1
ATOM 8001 C C . ASP A 1 991 ? 44.812 -3.025 29.475 1.00 61.25 991 ASP A C 1
ATOM 8003 O O . ASP A 1 991 ? 45.779 -3.631 29.914 1.00 61.25 991 ASP A O 1
ATOM 8007 N N . ASP A 1 992 ? 44.211 -2.028 30.141 1.00 59.12 992 ASP A N 1
ATOM 8008 C CA . ASP A 1 992 ? 44.705 -1.478 31.414 1.00 59.12 992 ASP A CA 1
ATOM 8009 C C . ASP A 1 992 ? 43.608 -1.273 32.473 1.00 59.12 992 ASP A C 1
ATOM 8011 O O . ASP A 1 992 ? 43.908 -1.027 33.650 1.00 59.12 992 ASP A O 1
ATOM 8015 N N . GLN A 1 993 ? 42.336 -1.357 32.069 1.00 64.88 993 GLN A N 1
ATOM 8016 C CA . GLN A 1 993 ? 41.181 -1.022 32.895 1.00 64.88 993 GLN A CA 1
ATOM 8017 C C . GLN A 1 993 ? 40.103 -2.111 32.841 1.00 64.88 993 GLN A C 1
ATOM 8019 O O . GLN A 1 993 ? 39.760 -2.585 31.765 1.00 64.88 993 GLN A O 1
ATOM 8024 N N . LEU A 1 994 ? 39.531 -2.469 33.991 1.00 63.69 994 LEU A N 1
ATOM 8025 C CA . LEU A 1 994 ? 38.360 -3.342 34.096 1.00 63.69 994 LEU A CA 1
ATOM 8026 C C . LEU A 1 994 ? 37.262 -2.628 34.879 1.00 63.69 994 LEU A C 1
ATOM 8028 O O . LEU A 1 994 ? 37.439 -2.300 36.049 1.00 63.69 994 LEU A O 1
ATOM 8032 N N . THR A 1 995 ? 36.130 -2.396 34.237 1.00 64.31 995 THR A N 1
ATOM 8033 C CA . THR A 1 995 ? 35.017 -1.613 34.758 1.00 64.31 995 THR A CA 1
ATOM 8034 C C . THR A 1 995 ? 33.797 -2.499 34.969 1.00 64.31 995 THR A C 1
ATOM 8036 O O . THR A 1 995 ? 33.346 -3.171 34.045 1.00 64.31 995 THR A O 1
ATOM 8039 N N . LEU A 1 996 ? 33.251 -2.485 36.184 1.00 60.72 996 LEU A N 1
ATOM 8040 C CA . LEU A 1 996 ? 31.975 -3.130 36.489 1.00 60.72 996 LEU A CA 1
ATOM 8041 C C . LEU A 1 996 ? 30.834 -2.214 36.055 1.00 60.72 996 LEU A C 1
ATOM 8043 O O . LEU A 1 996 ? 30.859 -1.024 36.377 1.00 60.72 996 LEU A O 1
ATOM 8047 N N . VAL A 1 997 ? 29.830 -2.771 35.379 1.00 56.53 997 VAL A N 1
ATOM 8048 C CA . VAL A 1 997 ? 28.622 -2.019 35.053 1.00 56.53 997 VAL A CA 1
ATOM 8049 C C . VAL A 1 997 ? 27.405 -2.704 35.639 1.00 56.53 997 VAL A C 1
ATOM 8051 O O . VAL A 1 997 ? 27.049 -3.812 35.256 1.00 56.53 997 VAL A O 1
ATOM 8054 N N . ASP A 1 998 ? 26.794 -2.043 36.614 1.00 50.06 998 ASP A N 1
ATOM 8055 C CA . ASP A 1 998 ? 25.849 -2.674 37.532 1.00 50.06 998 ASP A CA 1
ATOM 8056 C C . ASP A 1 998 ? 24.432 -2.065 37.433 1.00 50.06 998 ASP A C 1
ATOM 8058 O O . ASP A 1 998 ? 23.542 -2.395 38.211 1.00 50.06 998 ASP A O 1
ATOM 8062 N N . GLY A 1 999 ? 24.203 -1.166 36.467 1.00 48.28 999 GLY A N 1
ATOM 8063 C CA . GLY A 1 999 ? 22.890 -0.597 36.132 1.00 48.28 999 GLY A CA 1
ATOM 8064 C C . GLY A 1 999 ? 22.127 0.091 37.276 1.00 48.28 999 GLY A C 1
ATOM 8065 O O . GLY A 1 999 ? 21.004 0.529 37.057 1.00 48.28 999 GLY A O 1
ATOM 8066 N N . THR A 1 1000 ? 22.697 0.181 38.482 1.00 41.00 1000 THR A N 1
ATOM 8067 C CA . THR A 1 1000 ? 22.006 0.631 39.701 1.00 41.00 1000 THR A CA 1
ATOM 8068 C C . THR A 1 1000 ? 22.849 1.543 40.584 1.00 41.00 1000 THR A C 1
ATOM 8070 O O . THR A 1 1000 ? 22.292 2.298 41.381 1.00 41.00 1000 THR A O 1
ATOM 8073 N N . SER A 1 1001 ? 24.173 1.534 40.425 1.00 43.81 1001 SER A N 1
ATOM 8074 C CA . SER A 1 1001 ? 25.077 2.435 41.128 1.00 43.81 1001 SER A CA 1
ATOM 8075 C C . SER A 1 1001 ? 25.348 3.717 40.331 1.00 43.81 1001 SER A C 1
ATOM 8077 O O . SER A 1 1001 ? 25.531 3.728 39.113 1.00 43.81 1001 SER A O 1
ATOM 8079 N N . THR A 1 1002 ? 25.455 4.820 41.068 1.00 39.75 1002 THR A N 1
ATOM 8080 C CA . THR A 1 1002 ? 26.008 6.121 40.636 1.00 39.75 1002 THR A CA 1
ATOM 8081 C C . THR A 1 1002 ? 27.431 6.079 40.146 1.00 39.75 1002 THR A C 1
ATOM 8083 O O . THR A 1 1002 ? 27.900 7.034 39.524 1.00 39.75 1002 THR A O 1
ATOM 8086 N N . THR A 1 1003 ? 28.147 5.026 40.508 1.00 46.41 1003 THR A N 1
ATOM 8087 C CA . THR A 1 1003 ? 29.582 5.092 40.668 1.00 46.41 1003 THR A CA 1
ATOM 8088 C C . THR A 1 1003 ? 30.216 3.969 39.870 1.00 46.41 1003 THR A C 1
ATOM 8090 O O . THR A 1 1003 ? 30.269 2.826 40.307 1.00 46.41 1003 THR A O 1
ATOM 8093 N N . VAL A 1 1004 ? 30.718 4.301 38.681 1.00 51.72 1004 VAL A N 1
ATOM 8094 C CA . VAL A 1 1004 ? 31.430 3.349 37.827 1.00 51.72 1004 VAL A CA 1
ATOM 8095 C C . VAL A 1 1004 ? 32.817 3.096 38.420 1.00 51.72 1004 VAL A C 1
ATOM 8097 O O . VAL A 1 1004 ? 33.701 3.959 38.392 1.00 51.72 1004 VAL A O 1
ATOM 8100 N N . TYR A 1 1005 ? 33.000 1.908 38.987 1.00 53.38 1005 TYR A N 1
ATOM 8101 C CA . TYR A 1 1005 ? 34.262 1.475 39.572 1.00 53.38 1005 TYR A CA 1
ATOM 8102 C C . TYR A 1 1005 ? 35.156 0.845 38.505 1.00 53.38 1005 TYR A C 1
ATOM 8104 O O . TYR A 1 1005 ? 34.749 -0.112 37.843 1.00 53.38 1005 TYR A O 1
ATOM 8112 N N . ALA A 1 1006 ? 36.392 1.330 38.377 1.00 54.84 1006 ALA A N 1
ATOM 8113 C CA . ALA A 1 1006 ? 37.394 0.691 37.538 1.00 54.84 1006 ALA A CA 1
ATOM 8114 C C . ALA A 1 1006 ? 38.571 0.153 38.351 1.00 54.84 1006 ALA A C 1
ATOM 8116 O O . ALA A 1 1006 ? 39.187 0.867 39.150 1.00 54.84 1006 ALA A O 1
ATOM 8117 N N . LEU A 1 1007 ? 38.919 -1.105 38.100 1.00 57.28 1007 LEU A N 1
ATOM 8118 C CA . LEU A 1 1007 ? 40.208 -1.669 38.464 1.00 57.28 1007 LEU A CA 1
ATOM 8119 C C . LEU A 1 1007 ? 41.240 -1.235 37.427 1.00 57.28 1007 LEU A C 1
ATOM 8121 O O . LEU A 1 1007 ? 41.114 -1.558 36.249 1.00 57.28 1007 LEU A O 1
ATOM 8125 N N . VAL A 1 1008 ? 42.270 -0.522 37.872 1.00 56.75 1008 VAL A N 1
ATOM 8126 C CA . VAL A 1 1008 ? 43.411 -0.135 37.030 1.00 56.75 1008 VAL A CA 1
ATOM 8127 C C . VAL A 1 1008 ? 44.617 -1.005 37.386 1.00 56.75 1008 VAL A C 1
ATOM 8129 O O . VAL A 1 1008 ? 44.683 -1.530 38.502 1.00 56.75 1008 VAL A O 1
ATOM 8132 N N . SER A 1 1009 ? 45.584 -1.132 36.474 1.00 49.84 1009 SER A N 1
ATOM 8133 C CA . SER A 1 1009 ? 46.756 -2.033 36.526 1.00 49.84 1009 SER A CA 1
ATOM 8134 C C . SER A 1 1009 ? 47.642 -2.004 37.796 1.00 49.84 1009 SER A C 1
ATOM 8136 O O . SER A 1 1009 ? 48.583 -2.774 37.893 1.00 49.84 1009 SER A O 1
ATOM 8138 N N . ALA A 1 1010 ? 47.333 -1.212 38.829 1.00 46.22 1010 ALA A N 1
ATOM 8139 C CA . ALA A 1 1010 ? 48.004 -1.213 40.137 1.00 46.22 1010 ALA A CA 1
ATOM 8140 C C . ALA A 1 1010 ? 47.183 -1.847 41.288 1.00 46.22 1010 ALA A C 1
ATOM 8142 O O . ALA A 1 1010 ? 47.575 -1.740 42.451 1.00 46.22 1010 ALA A O 1
ATOM 8143 N N . GLY A 1 1011 ? 46.027 -2.461 41.004 1.00 48.94 1011 GLY A N 1
ATOM 8144 C CA . GLY A 1 1011 ? 45.152 -3.058 42.028 1.00 48.94 1011 GLY A CA 1
ATOM 8145 C C . GLY A 1 1011 ? 44.428 -2.029 42.909 1.00 48.94 1011 GLY A C 1
ATOM 8146 O O . GLY A 1 1011 ? 43.897 -2.367 43.967 1.00 48.94 1011 GLY A O 1
ATOM 8147 N N . GLN A 1 1012 ? 44.414 -0.761 42.486 1.00 51.88 1012 GLN A N 1
ATOM 8148 C CA . GLN A 1 1012 ? 43.630 0.303 43.106 1.00 51.88 1012 GLN A CA 1
ATOM 8149 C C . GLN A 1 1012 ? 42.324 0.496 42.333 1.00 51.88 1012 GLN A C 1
ATOM 8151 O O . GLN A 1 1012 ? 42.341 0.683 41.117 1.00 51.88 1012 GLN A O 1
ATOM 8156 N N . LEU A 1 1013 ? 41.203 0.487 43.056 1.00 48.28 1013 LEU A N 1
ATOM 8157 C CA . LEU A 1 1013 ? 39.915 0.952 42.550 1.00 48.28 1013 LEU A CA 1
ATOM 8158 C C . LEU A 1 1013 ? 39.984 2.472 42.384 1.00 48.28 1013 LEU A C 1
ATOM 8160 O O . LEU A 1 1013 ? 40.170 3.192 43.368 1.00 48.28 1013 LEU A O 1
ATOM 8164 N N . ARG A 1 1014 ? 39.865 2.958 41.147 1.00 53.75 1014 ARG A N 1
ATOM 8165 C CA . ARG A 1 1014 ? 39.652 4.381 40.865 1.00 53.75 1014 ARG A CA 1
ATOM 8166 C C . ARG A 1 1014 ? 38.210 4.600 40.426 1.00 53.75 1014 ARG A C 1
ATOM 8168 O O . ARG A 1 1014 ? 37.644 3.794 39.693 1.00 53.75 1014 ARG A O 1
ATOM 8175 N N . LEU A 1 1015 ? 37.644 5.715 40.875 1.00 47.78 1015 LEU A N 1
ATOM 8176 C CA . LEU A 1 1015 ? 36.439 6.290 40.288 1.00 47.78 1015 LEU A CA 1
ATOM 8177 C C . LEU A 1 1015 ? 36.807 6.736 38.873 1.00 47.78 1015 LEU A C 1
ATOM 8179 O O . LEU A 1 1015 ? 37.746 7.521 38.722 1.00 47.78 1015 LEU A O 1
ATOM 8183 N N . THR A 1 1016 ? 36.146 6.198 37.853 1.00 46.50 1016 THR A N 1
ATOM 8184 C CA . THR A 1 1016 ? 36.443 6.562 36.461 1.00 46.50 1016 THR A CA 1
ATOM 8185 C C . THR A 1 1016 ? 35.437 7.540 35.886 1.00 46.50 1016 THR A C 1
ATOM 8187 O O . THR A 1 1016 ? 34.241 7.432 36.142 1.00 46.50 1016 THR A O 1
ATOM 8190 N N . ASP A 1 1017 ? 35.971 8.484 35.107 1.00 49.91 1017 ASP A N 1
ATOM 8191 C CA . ASP A 1 1017 ? 35.259 9.547 34.400 1.00 49.91 1017 ASP A CA 1
ATOM 8192 C C . ASP A 1 1017 ? 34.311 9.028 33.302 1.00 49.91 1017 ASP A C 1
ATOM 8194 O O . ASP A 1 1017 ? 34.378 7.879 32.859 1.00 49.91 1017 ASP A O 1
ATOM 8198 N N . SER A 1 1018 ? 33.434 9.937 32.867 1.00 51.44 1018 SER A N 1
ATOM 8199 C CA . SER A 1 1018 ? 32.246 9.814 32.005 1.00 51.44 1018 SER A CA 1
ATOM 8200 C C . SER A 1 1018 ? 32.295 8.893 30.775 1.00 51.44 1018 SER A C 1
ATOM 8202 O O . SER A 1 1018 ? 31.234 8.517 30.281 1.00 51.44 1018 SER A O 1
ATOM 8204 N N . THR A 1 1019 ? 33.468 8.512 30.272 1.00 53.88 1019 THR A N 1
ATOM 8205 C CA . THR A 1 1019 ? 33.646 7.779 29.007 1.00 53.88 1019 THR A CA 1
ATOM 8206 C C . THR A 1 1019 ? 33.154 6.332 29.069 1.00 53.88 1019 THR A C 1
ATOM 8208 O O . THR A 1 1019 ? 32.516 5.863 28.136 1.00 53.88 1019 THR A O 1
ATOM 8211 N N . ALA A 1 1020 ? 33.386 5.612 30.172 1.00 52.84 1020 ALA A N 1
ATOM 8212 C CA . ALA A 1 1020 ? 32.937 4.217 30.301 1.00 52.84 1020 ALA A CA 1
ATOM 8213 C C . ALA A 1 1020 ? 31.404 4.105 30.405 1.00 52.84 1020 ALA A C 1
ATOM 8215 O O . ALA A 1 1020 ? 30.798 3.187 29.854 1.00 52.84 1020 ALA A O 1
ATOM 8216 N N . ALA A 1 1021 ? 30.775 5.074 31.080 1.00 53.03 1021 ALA A N 1
ATOM 8217 C CA . ALA A 1 1021 ? 29.320 5.188 31.158 1.00 53.03 1021 ALA A CA 1
ATOM 8218 C C . ALA A 1 1021 ? 28.706 5.534 29.791 1.00 53.03 1021 ALA A C 1
ATOM 8220 O O . ALA A 1 1021 ? 27.648 5.016 29.444 1.00 53.03 1021 ALA A O 1
ATOM 8221 N N . GLU A 1 1022 ? 29.387 6.369 29.001 1.00 53.75 1022 GLU A N 1
ATOM 8222 C CA . GLU A 1 1022 ? 28.979 6.731 27.643 1.00 53.75 1022 GLU A CA 1
ATOM 8223 C C . GLU A 1 1022 ? 29.059 5.536 26.678 1.00 53.75 1022 GLU A C 1
ATOM 8225 O O . GLU A 1 1022 ? 28.095 5.254 25.970 1.00 53.75 1022 GLU A O 1
ATOM 8230 N N . GLU A 1 1023 ? 30.155 4.775 26.703 1.00 54.66 1023 GLU A N 1
ATOM 8231 C CA . GLU A 1 1023 ? 30.326 3.559 25.894 1.00 54.66 1023 GLU A CA 1
ATOM 8232 C C . GLU A 1 1023 ? 29.329 2.456 26.288 1.00 54.66 1023 GLU A C 1
ATOM 8234 O O . GLU A 1 1023 ? 28.769 1.785 25.420 1.00 54.66 1023 GLU A O 1
ATOM 8239 N N . TYR A 1 1024 ? 29.032 2.303 27.584 1.00 54.06 1024 TYR A N 1
ATOM 8240 C CA . TYR A 1 1024 ? 28.000 1.375 28.047 1.00 54.06 1024 TYR A CA 1
ATOM 8241 C C . TYR A 1 1024 ? 26.586 1.821 27.652 1.00 54.06 1024 TYR A C 1
ATOM 8243 O O . TYR A 1 1024 ? 25.784 0.993 27.228 1.00 54.06 1024 TYR A O 1
ATOM 8251 N N . ALA A 1 1025 ? 26.271 3.118 27.727 1.00 52.16 1025 ALA A N 1
ATOM 8252 C CA . ALA A 1 1025 ? 24.993 3.647 27.252 1.00 52.16 1025 ALA A CA 1
ATOM 8253 C C . ALA A 1 1025 ? 24.822 3.450 25.731 1.00 52.16 1025 ALA A C 1
ATOM 8255 O O . ALA A 1 1025 ? 23.734 3.077 25.282 1.00 52.16 1025 ALA A O 1
ATOM 8256 N N . ARG A 1 1026 ? 25.898 3.611 24.941 1.00 52.34 1026 ARG A N 1
ATOM 8257 C CA . ARG A 1 1026 ? 25.918 3.287 23.499 1.00 52.34 1026 ARG A CA 1
ATOM 8258 C C . ARG A 1 1026 ? 25.736 1.786 23.242 1.00 52.34 1026 ARG A C 1
ATOM 8260 O O . ARG A 1 1026 ? 24.932 1.395 22.394 1.00 52.34 1026 ARG A O 1
ATOM 8267 N N . PHE A 1 1027 ? 26.415 0.930 24.008 1.00 51.53 1027 PHE A N 1
ATOM 8268 C CA . PHE A 1 1027 ? 26.213 -0.522 23.972 1.00 51.53 1027 PHE A CA 1
ATOM 8269 C C . PHE A 1 1027 ? 24.770 -0.911 24.338 1.00 51.53 1027 PHE A C 1
ATOM 8271 O O . PHE A 1 1027 ? 24.164 -1.733 23.661 1.00 51.53 1027 PHE A O 1
ATOM 8278 N N . TYR A 1 1028 ? 24.163 -0.277 25.340 1.00 51.97 1028 TYR A N 1
ATOM 8279 C CA . TYR A 1 1028 ? 22.790 -0.562 25.757 1.00 51.97 1028 TYR A CA 1
ATOM 8280 C C . TYR A 1 1028 ? 21.757 -0.170 24.688 1.00 51.97 1028 TYR A C 1
ATOM 8282 O O . TYR A 1 1028 ? 20.843 -0.944 24.400 1.00 51.97 1028 TYR A O 1
ATOM 8290 N N . CYS A 1 1029 ? 21.940 0.974 24.018 1.00 44.84 1029 CYS A N 1
ATOM 8291 C CA . CYS A 1 1029 ? 21.107 1.361 22.872 1.00 44.84 1029 CYS A CA 1
ATOM 8292 C C . CYS A 1 1029 ? 21.233 0.375 21.699 1.00 44.84 1029 CYS A C 1
ATOM 8294 O O . CYS A 1 1029 ? 20.263 0.155 20.975 1.00 44.84 1029 CYS A O 1
ATOM 8296 N N . SER A 1 1030 ? 22.396 -0.268 21.535 1.00 44.25 1030 SER A N 1
ATOM 8297 C CA . SER A 1 1030 ? 22.569 -1.351 20.560 1.00 44.25 1030 SER A CA 1
ATOM 8298 C C . SER A 1 1030 ? 22.100 -2.726 21.062 1.00 44.25 1030 SER A C 1
ATOM 8300 O O . SER A 1 1030 ? 21.829 -3.584 20.234 1.00 44.25 1030 SER A O 1
ATOM 8302 N N . MET A 1 1031 ? 21.913 -2.941 22.371 1.00 40.09 1031 MET A N 1
ATOM 8303 C CA . MET A 1 1031 ? 21.369 -4.176 22.971 1.00 40.09 1031 MET A CA 1
ATOM 8304 C C . MET A 1 1031 ? 19.841 -4.193 23.110 1.00 40.09 1031 MET A C 1
ATOM 8306 O O . MET A 1 1031 ? 19.248 -5.265 23.015 1.00 40.09 1031 MET A O 1
ATOM 8310 N N . LEU A 1 1032 ? 19.174 -3.036 2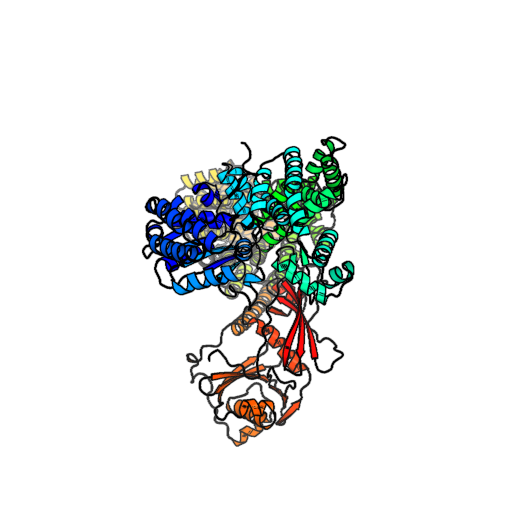3.207 1.00 41.66 1032 LEU A N 1
ATOM 8311 C CA . LEU A 1 1032 ? 17.722 -2.915 22.963 1.00 41.66 1032 LEU A CA 1
ATOM 8312 C C . LEU A 1 1032 ? 17.313 -3.429 21.562 1.00 41.66 1032 LEU A C 1
ATOM 8314 O O . LEU A 1 1032 ? 16.129 -3.635 21.295 1.00 41.66 1032 LEU A O 1
ATOM 8318 N N . ARG A 1 1033 ? 18.284 -3.706 20.678 1.00 36.72 1033 ARG A N 1
ATOM 8319 C CA . ARG A 1 1033 ? 18.087 -4.457 19.431 1.00 36.72 1033 ARG A CA 1
ATOM 8320 C C . ARG A 1 1033 ? 17.623 -5.902 19.638 1.00 36.72 1033 ARG A C 1
ATOM 8322 O O . ARG A 1 1033 ? 16.995 -6.439 18.731 1.00 36.72 1033 ARG A O 1
ATOM 8329 N N . ALA A 1 1034 ? 17.911 -6.540 20.772 1.00 34.47 1034 ALA A N 1
ATOM 8330 C CA . ALA A 1 1034 ? 17.864 -8.001 20.863 1.00 34.47 1034 ALA A CA 1
ATOM 8331 C C . ALA A 1 1034 ? 16.493 -8.613 21.205 1.00 34.47 1034 ALA A C 1
ATOM 8333 O O . ALA A 1 1034 ? 16.301 -9.783 20.897 1.00 34.47 1034 ALA A O 1
ATOM 8334 N N . ASP A 1 1035 ? 15.533 -7.861 21.759 1.00 29.67 1035 ASP A N 1
ATOM 8335 C CA . ASP A 1 1035 ? 14.211 -8.433 22.098 1.00 29.67 1035 ASP A CA 1
ATOM 8336 C C . ASP A 1 1035 ? 13.112 -8.144 21.060 1.00 29.67 1035 ASP A C 1
ATOM 8338 O O . ASP A 1 1035 ? 11.997 -8.647 21.181 1.00 29.67 1035 ASP A O 1
ATOM 8342 N N . ALA A 1 1036 ? 13.403 -7.371 20.001 1.00 34.47 1036 ALA A N 1
ATOM 8343 C CA . ALA A 1 1036 ? 12.438 -7.178 18.908 1.00 34.47 1036 ALA A CA 1
ATOM 8344 C C . ALA A 1 1036 ? 12.990 -6.671 17.558 1.00 34.47 1036 ALA A C 1
ATOM 8346 O O . ALA A 1 1036 ? 12.193 -6.506 16.636 1.00 34.47 1036 ALA A O 1
ATOM 8347 N N . GLY A 1 1037 ? 14.286 -6.360 17.403 1.00 41.19 1037 GLY A N 1
ATOM 8348 C CA . GLY A 1 1037 ? 14.814 -5.830 16.134 1.00 41.19 1037 GLY A CA 1
ATOM 8349 C C . GLY A 1 1037 ? 14.276 -4.447 15.735 1.00 41.19 1037 GLY A C 1
ATOM 8350 O O . GLY A 1 1037 ? 14.208 -4.142 14.550 1.00 41.19 1037 GLY A O 1
ATOM 8351 N N . ARG A 1 1038 ? 13.861 -3.608 16.697 1.00 45.69 1038 ARG A N 1
ATOM 8352 C CA . ARG A 1 1038 ? 13.138 -2.360 16.394 1.00 45.69 1038 ARG A CA 1
ATOM 8353 C C . ARG A 1 1038 ? 13.891 -1.052 16.628 1.00 45.69 1038 ARG A C 1
ATOM 8355 O O . ARG A 1 1038 ? 13.281 -0.042 16.357 1.00 45.69 1038 ARG A O 1
ATOM 8362 N N . PHE A 1 1039 ? 15.146 -1.003 17.085 1.00 45.53 1039 PHE A N 1
ATOM 8363 C CA . PHE A 1 1039 ? 15.839 0.281 17.340 1.00 45.53 1039 PHE A CA 1
ATOM 8364 C C . PHE A 1 1039 ? 17.240 0.367 16.714 1.00 45.53 1039 PHE A C 1
ATOM 8366 O O . PHE A 1 1039 ? 18.046 -0.559 16.835 1.00 45.53 1039 PHE A O 1
ATOM 8373 N N . GLN A 1 1040 ? 17.569 1.509 16.105 1.00 53.12 1040 GLN A N 1
ATOM 8374 C CA . GLN A 1 1040 ? 18.910 1.829 15.611 1.00 53.12 1040 GLN A CA 1
ATOM 8375 C C . GLN A 1 1040 ? 19.303 3.271 15.939 1.00 53.12 1040 GLN A C 1
ATOM 8377 O O . GLN A 1 1040 ? 18.587 4.204 15.603 1.00 53.12 1040 GLN A O 1
ATOM 8382 N N . VAL A 1 1041 ? 20.463 3.462 16.570 1.00 53.97 1041 VAL A N 1
ATOM 8383 C CA . VAL A 1 1041 ? 21.057 4.796 16.742 1.00 53.97 1041 VAL A CA 1
ATOM 8384 C C . VAL A 1 1041 ? 21.607 5.262 15.398 1.00 53.97 1041 VAL A C 1
ATOM 8386 O O . VAL A 1 1041 ? 22.282 4.498 14.705 1.00 53.97 1041 VAL A O 1
ATOM 8389 N N . VAL A 1 1042 ? 21.289 6.498 15.026 1.00 56.56 1042 VAL A N 1
ATOM 8390 C CA . VAL A 1 1042 ? 21.682 7.092 13.750 1.00 56.56 1042 VAL A CA 1
ATOM 8391 C C . VAL A 1 1042 ? 22.807 8.087 14.023 1.00 56.56 1042 VAL A C 1
ATOM 8393 O O . VAL A 1 1042 ? 22.576 9.176 14.546 1.00 56.56 1042 VAL A O 1
ATOM 8396 N N . GLU A 1 1043 ? 24.041 7.681 13.724 1.00 51.88 1043 GLU A N 1
ATOM 8397 C CA . GLU A 1 1043 ? 25.250 8.454 14.046 1.00 51.88 1043 GLU A CA 1
ATOM 8398 C C . GLU A 1 1043 ? 25.501 9.585 13.044 1.00 51.88 1043 GLU A C 1
ATOM 8400 O O . GLU A 1 1043 ? 25.945 10.671 13.422 1.00 51.88 1043 GLU A O 1
ATOM 8405 N N . SER A 1 1044 ? 25.162 9.356 11.775 1.00 58.25 1044 SER A N 1
ATOM 8406 C CA . SER A 1 1044 ? 25.218 10.349 10.709 1.00 58.25 1044 SER A CA 1
ATOM 8407 C C . SER A 1 1044 ? 24.073 10.155 9.717 1.00 58.25 1044 SER A C 1
ATOM 8409 O O . SER A 1 1044 ? 23.422 9.109 9.659 1.00 58.25 1044 SER A O 1
ATOM 8411 N N . VAL A 1 1045 ? 23.840 11.169 8.886 1.00 54.06 1045 VAL A N 1
ATOM 8412 C CA . VAL A 1 1045 ? 22.881 11.071 7.778 1.00 54.06 1045 VAL A CA 1
ATOM 8413 C C . VAL A 1 1045 ? 23.293 9.963 6.791 1.00 54.06 1045 VAL A C 1
ATOM 8415 O O . VAL A 1 1045 ? 22.429 9.314 6.213 1.00 54.06 1045 VAL A O 1
ATOM 8418 N N . GLU A 1 1046 ? 24.589 9.649 6.659 1.00 51.41 1046 GLU A N 1
ATOM 8419 C CA . GLU A 1 1046 ? 25.059 8.557 5.788 1.00 51.41 1046 GLU A CA 1
ATOM 8420 C C . GLU A 1 1046 ? 24.676 7.169 6.320 1.00 51.41 1046 GLU A C 1
ATOM 8422 O O . GLU A 1 1046 ? 24.318 6.287 5.539 1.00 51.41 1046 GLU A O 1
ATOM 8427 N N . THR A 1 1047 ? 24.696 6.970 7.644 1.00 53.34 1047 THR A N 1
ATOM 8428 C CA . THR A 1 1047 ? 24.248 5.708 8.261 1.00 53.34 1047 THR A CA 1
ATOM 8429 C C . THR A 1 1047 ? 22.736 5.529 8.157 1.00 53.34 1047 THR A C 1
ATOM 8431 O O . THR A 1 1047 ? 22.264 4.399 8.079 1.00 53.34 1047 THR A O 1
ATOM 8434 N N . LEU A 1 1048 ? 21.978 6.627 8.115 1.00 53.97 1048 LEU A N 1
ATOM 8435 C CA . LEU A 1 1048 ? 20.531 6.619 7.904 1.00 53.97 1048 LEU A CA 1
ATOM 8436 C C . LEU A 1 1048 ? 20.159 6.196 6.475 1.00 53.97 1048 LEU A C 1
ATOM 8438 O O . LEU A 1 1048 ? 19.304 5.332 6.283 1.00 53.97 1048 LEU A O 1
ATOM 8442 N N . CYS A 1 1049 ? 20.842 6.767 5.479 1.00 50.31 1049 CYS A N 1
ATOM 8443 C CA . CYS A 1 1049 ? 20.639 6.444 4.066 1.00 50.31 1049 CYS A CA 1
ATOM 8444 C C . CYS A 1 1049 ? 20.969 4.979 3.746 1.00 50.31 1049 CYS A C 1
ATOM 8446 O O . CYS A 1 1049 ? 20.285 4.367 2.933 1.00 50.31 1049 CYS A O 1
ATOM 8448 N N . ALA A 1 1050 ? 21.975 4.403 4.413 1.00 50.75 1050 ALA A N 1
ATOM 8449 C CA . ALA A 1 1050 ? 22.361 3.002 4.236 1.00 50.75 1050 ALA A CA 1
ATOM 8450 C C . ALA A 1 1050 ? 21.317 1.994 4.756 1.00 50.75 1050 ALA A C 1
ATOM 8452 O O . ALA A 1 1050 ? 21.372 0.824 4.395 1.00 50.75 1050 ALA A O 1
ATOM 8453 N N . VAL A 1 1051 ? 20.396 2.428 5.622 1.00 49.38 1051 VAL A N 1
ATOM 8454 C CA . VAL A 1 1051 ? 19.411 1.553 6.278 1.00 49.38 1051 VAL A CA 1
ATOM 8455 C C . VAL A 1 1051 ? 18.022 1.677 5.652 1.00 49.38 1051 VAL A C 1
ATOM 8457 O O . VAL A 1 1051 ? 17.266 0.711 5.670 1.00 49.38 1051 VAL A O 1
ATOM 8460 N N . MET A 1 1052 ? 17.660 2.852 5.126 1.00 48.22 1052 MET A N 1
ATOM 8461 C CA . MET A 1 1052 ? 16.277 3.146 4.724 1.00 48.22 1052 MET A CA 1
ATOM 8462 C C . MET A 1 1052 ? 15.953 2.935 3.237 1.00 48.22 1052 MET A C 1
ATOM 8464 O O . MET A 1 1052 ? 14.787 3.071 2.884 1.00 48.22 1052 MET A O 1
ATOM 8468 N N . ASP A 1 1053 ? 16.927 2.604 2.382 1.00 44.81 1053 ASP A N 1
ATOM 8469 C CA . ASP A 1 1053 ? 16.754 2.249 0.952 1.00 44.81 1053 ASP A CA 1
ATOM 8470 C C . ASP A 1 1053 ? 15.763 3.145 0.149 1.00 44.81 1053 ASP A C 1
ATOM 8472 O O . ASP A 1 1053 ? 15.137 2.721 -0.822 1.00 44.81 1053 ASP A O 1
ATOM 8476 N N . ALA A 1 1054 ? 15.617 4.420 0.548 1.00 42.00 1054 ALA A N 1
ATOM 8477 C CA . ALA A 1 1054 ? 14.720 5.422 -0.037 1.00 42.00 1054 ALA A CA 1
ATOM 8478 C C . ALA A 1 1054 ? 15.261 6.856 0.184 1.00 42.00 1054 ALA A C 1
ATOM 8480 O O . ALA A 1 1054 ? 15.968 7.100 1.167 1.00 42.00 1054 ALA A O 1
ATOM 8481 N N . PRO A 1 1055 ? 14.945 7.835 -0.693 1.00 39.53 1055 PRO A N 1
ATOM 8482 C CA . PRO A 1 1055 ? 15.370 9.223 -0.513 1.00 39.53 1055 PRO A CA 1
ATOM 8483 C C . PRO A 1 1055 ? 14.583 9.898 0.622 1.00 39.53 1055 PRO A C 1
ATOM 8485 O O . PRO A 1 1055 ? 13.354 9.944 0.601 1.00 39.53 1055 PRO A O 1
ATOM 8488 N N . LEU A 1 1056 ? 15.297 10.433 1.614 1.00 51.09 1056 LEU A N 1
ATOM 8489 C CA . LEU A 1 1056 ? 14.709 11.114 2.771 1.00 51.09 1056 LEU A CA 1
ATOM 8490 C C . LEU A 1 1056 ? 14.249 12.546 2.423 1.00 51.09 1056 LEU A C 1
ATOM 8492 O O . LEU A 1 1056 ? 14.923 13.227 1.643 1.00 51.09 1056 LEU A O 1
ATOM 8496 N N . PRO A 1 1057 ? 13.148 13.046 3.021 1.00 42.38 1057 PRO A N 1
ATOM 8497 C CA . PRO A 1 1057 ? 12.798 14.467 2.979 1.00 42.38 1057 PRO A CA 1
ATOM 8498 C C . PRO A 1 1057 ? 13.861 15.319 3.709 1.00 42.38 1057 PRO A C 1
ATOM 8500 O O . PRO A 1 1057 ? 14.686 14.768 4.443 1.00 42.38 1057 PRO A O 1
ATOM 8503 N N . PRO A 1 1058 ? 13.882 16.657 3.530 1.00 45.50 1058 PRO A N 1
ATOM 8504 C CA . PRO A 1 1058 ? 14.851 17.527 4.200 1.00 45.50 1058 PRO A CA 1
ATOM 8505 C C . PRO A 1 1058 ? 14.805 17.331 5.724 1.00 45.50 1058 PRO A C 1
ATOM 8507 O O . PRO A 1 1058 ? 13.781 17.559 6.365 1.00 45.50 1058 PRO A O 1
ATOM 8510 N N . LEU A 1 1059 ? 15.922 16.871 6.294 1.00 53.59 1059 LEU A N 1
ATOM 8511 C CA . LEU A 1 1059 ? 16.075 16.528 7.712 1.00 53.59 1059 LEU A CA 1
ATOM 8512 C C . LEU A 1 1059 ? 16.242 17.787 8.581 1.00 53.59 1059 LEU A C 1
ATOM 8514 O O . LEU A 1 1059 ? 17.284 17.990 9.208 1.00 53.59 1059 LEU A O 1
ATOM 8518 N N . ASP A 1 1060 ? 15.210 18.625 8.654 1.00 49.62 1060 ASP A N 1
ATOM 8519 C CA . ASP A 1 1060 ? 15.125 19.674 9.672 1.00 49.62 1060 ASP A CA 1
ATOM 8520 C C . ASP A 1 1060 ? 14.885 19.016 11.042 1.00 49.62 1060 ASP A C 1
ATOM 8522 O O . ASP A 1 1060 ? 13.757 18.764 11.455 1.00 49.62 1060 ASP A O 1
ATOM 8526 N N . GLY A 1 1061 ? 15.970 18.685 11.752 1.00 52.03 1061 GLY A N 1
ATOM 8527 C CA . GLY A 1 1061 ? 15.896 18.143 13.114 1.00 52.03 1061 GLY A CA 1
ATOM 8528 C C . GLY A 1 1061 ? 16.813 16.964 13.444 1.00 52.03 1061 GLY A C 1
ATOM 8529 O O . GLY A 1 1061 ? 16.786 16.525 14.596 1.00 52.03 1061 GLY A O 1
ATOM 8530 N N . PHE A 1 1062 ? 17.643 16.475 12.514 1.00 60.47 1062 PHE A N 1
ATOM 8531 C CA . PHE A 1 1062 ? 18.651 15.456 12.836 1.00 60.47 1062 PHE A CA 1
ATOM 8532 C C . PHE A 1 1062 ? 19.641 15.980 13.886 1.00 60.47 1062 PHE A C 1
ATOM 8534 O O . PHE A 1 1062 ? 20.307 16.997 13.693 1.00 60.47 1062 PHE A O 1
ATOM 8541 N N . THR A 1 1063 ? 19.743 15.263 15.000 1.00 62.00 1063 THR A N 1
ATOM 8542 C CA . THR A 1 1063 ? 20.729 15.513 16.056 1.00 62.00 1063 THR A CA 1
ATOM 8543 C C . THR A 1 1063 ? 21.618 14.280 16.216 1.00 62.00 1063 THR A C 1
ATOM 8545 O O . THR A 1 1063 ? 21.074 13.209 16.515 1.00 62.00 1063 THR A O 1
ATOM 8548 N N . PRO A 1 1064 ? 22.946 14.393 16.014 1.00 58.22 1064 PRO A N 1
ATOM 8549 C CA . PRO A 1 1064 ? 23.873 13.308 16.307 1.00 58.22 1064 PRO A CA 1
ATOM 8550 C C . PRO A 1 1064 ? 23.887 13.037 17.810 1.00 58.22 1064 PRO A C 1
ATOM 8552 O O . PRO A 1 1064 ? 23.591 13.923 18.613 1.00 58.22 1064 PRO A O 1
ATOM 8555 N N . TRP A 1 1065 ? 24.217 11.803 18.183 1.00 55.62 1065 TRP A N 1
ATOM 8556 C CA . TRP A 1 1065 ? 24.211 11.392 19.581 1.00 55.62 1065 TRP A CA 1
ATOM 8557 C C . TRP A 1 1065 ? 25.228 12.197 20.395 1.00 55.62 1065 TRP A C 1
ATOM 8559 O O . TRP A 1 1065 ? 26.432 12.110 20.153 1.00 55.62 1065 TRP A O 1
ATOM 8569 N N . ALA A 1 1066 ? 24.751 12.985 21.357 1.0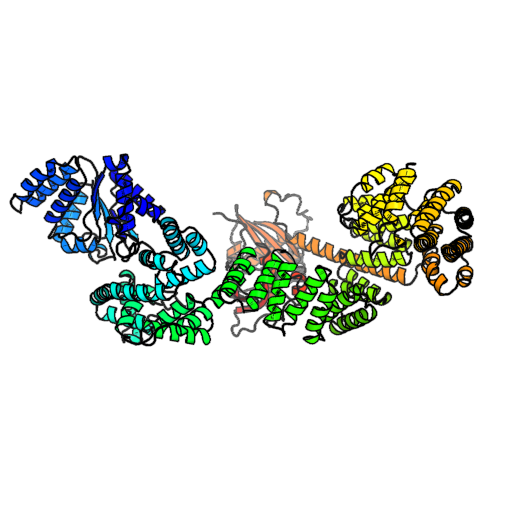0 55.66 1066 ALA A N 1
ATOM 8570 C CA . ALA A 1 1066 ? 25.589 13.859 22.167 1.00 55.66 1066 ALA A CA 1
ATOM 8571 C C . ALA A 1 1066 ? 25.068 13.982 23.606 1.00 55.66 1066 ALA A C 1
ATOM 8573 O O . ALA A 1 1066 ? 23.874 13.849 23.880 1.00 55.66 1066 ALA A O 1
ATOM 8574 N N . ALA A 1 1067 ? 25.979 14.250 24.543 1.00 57.34 1067 ALA A N 1
ATOM 8575 C CA . ALA A 1 1067 ? 25.621 14.618 25.910 1.00 57.34 1067 ALA A CA 1
ATOM 8576 C C . ALA A 1 1067 ? 25.079 16.058 25.943 1.00 57.34 1067 ALA A C 1
ATOM 8578 O O . ALA A 1 1067 ? 25.725 16.979 25.439 1.00 57.34 1067 ALA A O 1
ATOM 8579 N N . GLU A 1 1068 ? 23.911 16.266 26.552 1.00 59.06 1068 GLU A N 1
ATOM 8580 C CA . GLU A 1 1068 ? 23.354 17.601 26.765 1.00 59.06 1068 GLU A CA 1
ATOM 8581 C C . GLU A 1 1068 ? 23.981 18.258 28.004 1.00 59.06 1068 GLU A C 1
ATOM 8583 O O . GLU A 1 1068 ? 24.113 17.616 29.051 1.00 59.06 1068 GLU A O 1
ATOM 8588 N N . PRO A 1 1069 ? 24.331 19.552 27.937 1.00 51.69 1069 PRO A N 1
ATOM 8589 C CA . PRO A 1 1069 ? 24.757 20.294 29.113 1.00 51.69 1069 PRO A CA 1
ATOM 8590 C C . PRO A 1 1069 ? 23.565 20.487 30.064 1.00 51.69 1069 PRO A C 1
ATOM 8592 O O . PRO A 1 1069 ? 22.612 21.193 29.742 1.00 51.69 1069 PRO A O 1
ATOM 8595 N N . THR A 1 1070 ? 23.607 19.862 31.242 1.00 51.56 1070 THR A N 1
ATOM 8596 C CA . THR A 1 1070 ? 22.593 20.026 32.298 1.00 51.56 1070 THR A CA 1
ATOM 8597 C C . THR A 1 1070 ? 23.115 20.879 33.453 1.00 51.56 1070 THR A C 1
ATOM 8599 O O . THR A 1 1070 ? 24.233 20.671 33.921 1.00 51.56 1070 THR A O 1
ATOM 8602 N N . ASP A 1 1071 ? 22.275 21.779 33.977 1.00 44.50 1071 ASP A N 1
ATOM 8603 C CA . ASP A 1 1071 ? 22.583 22.631 35.144 1.00 44.50 1071 ASP A CA 1
ATOM 8604 C C . ASP A 1 1071 ? 22.738 21.843 36.464 1.00 44.50 1071 ASP A C 1
ATOM 8606 O O . ASP A 1 1071 ? 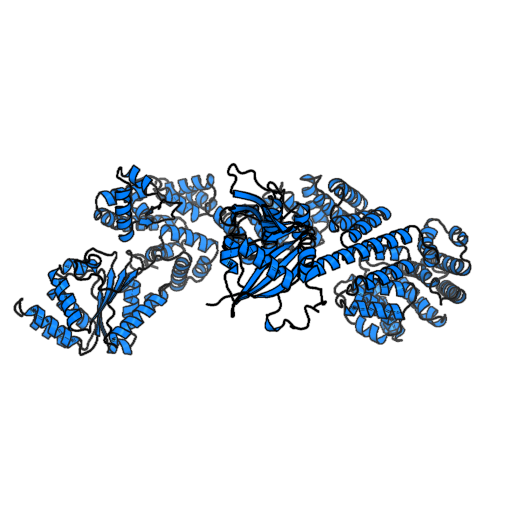23.239 22.366 37.461 1.00 44.50 1071 ASP A O 1
ATOM 8610 N N . THR A 1 1072 ? 22.317 20.574 36.490 1.00 43.69 1072 THR A N 1
ATOM 8611 C CA . THR A 1 1072 ? 22.417 19.670 37.643 1.00 43.69 1072 THR A CA 1
ATOM 8612 C C . THR A 1 1072 ? 23.527 18.622 37.440 1.00 43.69 1072 THR A C 1
ATOM 8614 O O . THR A 1 1072 ? 23.460 17.872 36.464 1.00 43.69 1072 THR A O 1
ATOM 8617 N N . PRO A 1 1073 ? 24.516 18.500 38.354 1.00 45.47 1073 PRO A N 1
ATOM 8618 C CA . PRO A 1 1073 ? 25.664 17.581 38.219 1.00 45.47 1073 PRO A CA 1
ATOM 8619 C C . PRO A 1 1073 ? 25.325 16.076 38.169 1.00 45.47 1073 PRO A C 1
ATOM 8621 O O . PRO A 1 1073 ? 26.144 15.270 37.716 1.00 45.47 1073 PRO A O 1
ATOM 8624 N N . ASP A 1 1074 ? 24.125 15.697 38.620 1.00 42.69 1074 ASP A N 1
ATOM 8625 C CA . ASP A 1 1074 ? 23.755 14.304 38.918 1.00 42.69 1074 ASP A CA 1
ATOM 8626 C C . ASP A 1 1074 ? 22.870 13.623 37.851 1.00 42.69 1074 ASP A C 1
ATOM 8628 O O . ASP A 1 1074 ? 22.548 12.443 37.974 1.00 42.69 1074 ASP A O 1
ATOM 8632 N N . SER A 1 1075 ? 22.505 14.306 36.761 1.00 48.34 1075 SER A N 1
ATOM 8633 C CA . SER A 1 1075 ? 21.688 13.728 35.678 1.00 48.34 1075 SER A CA 1
ATOM 8634 C C . SER A 1 1075 ? 22.447 13.746 34.351 1.00 48.34 1075 SER A C 1
ATOM 8636 O O . SER A 1 1075 ? 22.556 14.794 33.722 1.00 48.34 1075 SER A O 1
ATOM 8638 N N . GLY A 1 1076 ? 22.972 12.602 33.902 1.00 59.22 1076 GLY A N 1
ATOM 8639 C CA . GLY A 1 1076 ? 23.613 12.494 32.588 1.00 59.22 1076 GLY A CA 1
ATOM 8640 C C . GLY A 1 1076 ? 22.551 12.448 31.496 1.00 59.22 1076 GLY A C 1
ATOM 8641 O O . GLY A 1 1076 ? 21.958 11.394 31.270 1.00 59.22 1076 GLY A O 1
ATOM 8642 N N . ARG A 1 1077 ? 22.257 13.581 30.856 1.00 59.22 1077 ARG A N 1
ATOM 8643 C CA . ARG A 1 1077 ? 21.268 13.652 29.775 1.00 59.22 1077 ARG A CA 1
ATOM 8644 C C . ARG A 1 1077 ? 21.967 13.505 28.428 1.00 59.22 1077 ARG A C 1
ATOM 8646 O O . ARG A 1 1077 ? 22.958 14.178 28.172 1.00 59.22 1077 ARG A O 1
ATOM 8653 N N . TYR A 1 1078 ? 21.462 12.614 27.589 1.00 64.56 1078 TYR A N 1
ATOM 8654 C CA . TYR A 1 1078 ? 21.975 12.339 26.250 1.00 64.56 1078 TYR A CA 1
ATOM 8655 C C . TYR A 1 1078 ? 20.825 12.458 25.263 1.00 64.56 1078 TYR A C 1
ATOM 8657 O O . TYR A 1 1078 ? 19.730 11.967 25.543 1.00 64.56 1078 TYR A O 1
ATOM 8665 N N . SER A 1 1079 ? 21.051 13.097 24.123 1.00 63.25 1079 SER A N 1
ATOM 8666 C CA . SER A 1 1079 ? 20.052 13.178 23.063 1.00 63.25 1079 SER A CA 1
ATOM 8667 C C . SER A 1 1079 ? 20.649 12.838 21.712 1.00 63.25 1079 SER A C 1
ATOM 8669 O O . SER A 1 1079 ? 21.830 13.059 21.445 1.00 63.25 1079 SER A O 1
ATOM 8671 N N . GLY A 1 1080 ? 19.827 12.235 20.863 1.00 67.31 1080 GLY A N 1
ATOM 8672 C CA . GLY A 1 1080 ? 20.229 11.854 19.523 1.00 67.31 1080 GLY A CA 1
ATOM 8673 C C . GLY A 1 1080 ? 19.077 11.261 18.730 1.00 67.31 1080 GLY A C 1
ATOM 8674 O O . GLY A 1 1080 ? 17.993 10.994 19.253 1.00 67.31 1080 GLY A O 1
ATOM 8675 N N . THR A 1 1081 ? 19.313 11.090 17.437 1.00 65.81 1081 THR A N 1
ATOM 8676 C CA . THR A 1 1081 ? 18.316 10.544 16.517 1.00 65.81 1081 THR A CA 1
ATOM 8677 C C . THR A 1 1081 ? 18.384 9.023 16.527 1.00 65.81 1081 THR A C 1
ATOM 8679 O O . THR A 1 1081 ? 19.462 8.438 16.396 1.00 65.81 1081 THR A O 1
ATOM 8682 N N . ILE A 1 1082 ? 17.231 8.379 16.674 1.00 61.88 1082 ILE A N 1
ATOM 8683 C CA . ILE A 1 1082 ? 17.095 6.927 16.596 1.00 61.88 1082 ILE A CA 1
ATOM 8684 C C . ILE A 1 1082 ? 16.042 6.562 15.549 1.00 61.88 1082 ILE A C 1
ATOM 8686 O O . ILE A 1 1082 ? 15.071 7.283 15.343 1.00 61.88 1082 ILE A O 1
ATOM 8690 N N . LEU A 1 1083 ? 16.234 5.434 14.887 1.00 55.19 1083 LEU A N 1
ATOM 8691 C CA . LEU A 1 1083 ? 15.310 4.832 13.939 1.00 55.19 1083 LEU A CA 1
ATOM 8692 C C . LEU A 1 1083 ? 14.558 3.699 14.648 1.00 55.19 1083 LEU A C 1
ATOM 8694 O O . LEU A 1 1083 ? 15.198 2.817 15.228 1.00 55.19 1083 LEU A O 1
ATOM 8698 N N . TYR A 1 1084 ? 13.224 3.722 14.603 1.00 53.34 1084 TYR A N 1
ATOM 8699 C CA . TYR A 1 1084 ? 12.365 2.632 15.067 1.00 53.34 1084 TYR A CA 1
ATOM 8700 C C . TYR A 1 1084 ? 11.422 2.156 13.965 1.00 53.34 1084 TYR A C 1
ATOM 8702 O O . TYR A 1 1084 ? 10.572 2.906 13.486 1.00 53.34 1084 TYR A O 1
ATOM 8710 N N . GLY A 1 1085 ? 11.580 0.899 13.539 1.00 57.94 1085 GLY A N 1
ATOM 8711 C CA . GLY A 1 1085 ? 10.968 0.430 12.293 1.00 57.94 1085 GLY A CA 1
ATOM 8712 C C . GLY A 1 1085 ? 11.474 1.259 11.106 1.00 57.94 1085 GLY A C 1
ATOM 8713 O O . GLY A 1 1085 ? 12.671 1.272 10.843 1.00 57.94 1085 GLY A O 1
ATOM 8714 N N . SER A 1 1086 ? 10.573 1.974 10.427 1.00 53.62 1086 SER A N 1
ATOM 8715 C CA . SER A 1 1086 ? 10.881 2.920 9.339 1.00 53.62 1086 SER A CA 1
ATOM 8716 C C . SER A 1 1086 ? 10.752 4.398 9.744 1.00 53.62 1086 SER A C 1
ATOM 8718 O O . SER A 1 1086 ? 10.851 5.272 8.886 1.00 53.62 1086 SER A O 1
ATOM 8720 N N . ALA A 1 1087 ? 10.485 4.687 11.023 1.00 52.62 1087 ALA A N 1
ATOM 8721 C CA . ALA A 1 1087 ? 10.214 6.033 11.528 1.00 52.62 1087 ALA A CA 1
ATOM 8722 C C . ALA A 1 1087 ? 11.377 6.563 12.379 1.00 52.62 1087 ALA A C 1
ATOM 8724 O O . ALA A 1 1087 ? 12.002 5.822 13.141 1.00 52.62 1087 ALA A O 1
ATOM 8725 N N . LEU A 1 1088 ? 11.662 7.860 12.259 1.00 61.00 1088 LEU A N 1
ATOM 8726 C CA . LEU A 1 1088 ? 12.733 8.528 12.998 1.00 61.00 1088 LEU A CA 1
ATOM 8727 C C . LEU A 1 1088 ? 12.189 9.193 14.256 1.00 61.00 1088 LEU A C 1
ATOM 8729 O O . LEU A 1 1088 ? 11.144 9.837 14.232 1.00 61.00 1088 LEU A O 1
ATOM 8733 N N . PHE A 1 1089 ? 12.939 9.087 15.343 1.00 59.78 1089 PHE A N 1
ATOM 8734 C CA . PHE A 1 1089 ? 12.607 9.653 16.641 1.00 59.78 1089 PHE A CA 1
ATOM 8735 C C . PHE A 1 1089 ? 13.785 10.471 17.147 1.00 59.78 1089 PHE A C 1
ATOM 8737 O O . PHE A 1 1089 ? 14.943 10.057 17.036 1.00 59.78 1089 PHE A O 1
ATOM 8744 N N . ARG A 1 1090 ? 13.496 11.619 17.758 1.00 63.44 1090 ARG A N 1
ATOM 8745 C CA . ARG A 1 1090 ? 14.463 12.278 18.630 1.00 63.44 1090 ARG A CA 1
ATOM 8746 C C . ARG A 1 1090 ? 14.300 11.666 20.013 1.00 63.44 1090 ARG A C 1
ATOM 8748 O O . ARG A 1 1090 ? 13.273 11.855 20.656 1.00 63.44 1090 ARG A O 1
ATOM 8755 N N . ALA A 1 1091 ? 15.307 10.921 20.450 1.00 62.28 1091 ALA A N 1
ATOM 8756 C CA . ALA A 1 1091 ? 15.307 10.314 21.768 1.00 62.28 1091 ALA A CA 1
ATOM 8757 C C . ALA A 1 1091 ? 16.174 11.132 22.717 1.00 62.28 1091 ALA A C 1
ATOM 8759 O O . ALA A 1 1091 ? 17.342 11.402 22.432 1.00 62.28 1091 ALA A O 1
ATOM 8760 N N . THR A 1 1092 ? 15.610 11.477 23.872 1.00 60.91 1092 THR A N 1
ATOM 8761 C CA . THR A 1 1092 ? 16.368 12.040 24.989 1.00 60.91 1092 THR A CA 1
ATOM 8762 C C . THR A 1 1092 ? 16.371 11.043 26.138 1.00 60.91 1092 THR A C 1
ATOM 8764 O O . THR A 1 1092 ? 15.336 10.772 26.756 1.00 60.91 1092 THR A O 1
ATOM 8767 N N . LEU A 1 1093 ? 17.549 10.512 26.449 1.00 57.47 1093 LEU A N 1
ATOM 8768 C CA . LEU A 1 1093 ? 17.786 9.643 27.591 1.00 57.47 1093 LEU A CA 1
ATOM 8769 C C . LEU A 1 1093 ? 18.303 10.463 28.769 1.00 57.47 1093 LEU A C 1
ATOM 8771 O O . LEU A 1 1093 ? 19.185 11.306 28.628 1.00 57.47 1093 LEU A O 1
ATOM 8775 N N . THR A 1 1094 ? 17.801 10.178 29.960 1.00 53.06 1094 THR A N 1
ATOM 8776 C CA . THR A 1 1094 ? 18.468 10.557 31.205 1.00 53.06 1094 THR A CA 1
ATOM 8777 C C . THR A 1 1094 ? 18.986 9.315 31.888 1.00 53.06 1094 THR A C 1
ATOM 8779 O O . THR A 1 1094 ? 18.203 8.440 32.258 1.00 53.06 1094 THR A O 1
ATOM 8782 N N . LEU A 1 1095 ? 20.296 9.282 32.090 1.00 51.38 1095 LEU A N 1
ATOM 8783 C CA . LEU A 1 1095 ? 20.937 8.461 33.095 1.00 51.38 1095 LEU A CA 1
ATOM 8784 C C . LEU A 1 1095 ? 20.779 9.185 34.433 1.00 51.38 1095 LEU A C 1
ATOM 8786 O O . LEU A 1 1095 ? 21.445 10.194 34.691 1.00 51.38 1095 LEU A O 1
ATOM 8790 N N . ASP A 1 1096 ? 19.866 8.696 35.267 1.00 47.44 1096 ASP A N 1
ATOM 8791 C CA . ASP A 1 1096 ? 19.835 9.096 36.669 1.00 47.44 1096 ASP A CA 1
ATOM 8792 C C . ASP A 1 1096 ? 21.065 8.482 37.329 1.00 47.44 1096 ASP A C 1
ATOM 8794 O O . ASP A 1 1096 ? 21.092 7.276 37.579 1.00 47.44 1096 ASP A O 1
ATOM 8798 N N . ARG A 1 1097 ? 22.106 9.293 37.569 1.00 45.28 1097 ARG A N 1
ATOM 8799 C CA . ARG A 1 1097 ? 23.331 8.773 38.173 1.00 45.28 1097 ARG A CA 1
ATOM 8800 C C . ARG A 1 1097 ? 22.970 8.169 39.525 1.00 45.28 1097 ARG A C 1
ATOM 8802 O O . ARG A 1 1097 ? 23.378 7.056 39.783 1.00 45.28 1097 ARG A O 1
ATOM 8809 N N . THR A 1 1098 ? 22.100 8.794 40.320 1.00 37.72 1098 THR A N 1
ATOM 8810 C CA . THR A 1 1098 ? 21.660 8.306 41.645 1.00 37.72 1098 THR A CA 1
ATOM 8811 C C . THR A 1 1098 ? 21.113 6.880 41.674 1.00 37.72 1098 THR A C 1
ATOM 8813 O O . THR A 1 1098 ? 21.314 6.190 42.671 1.00 37.72 1098 THR A O 1
ATOM 8816 N N . SER A 1 1099 ? 20.428 6.445 40.615 1.00 37.91 1099 SER A N 1
ATOM 8817 C CA . SER A 1 1099 ? 19.764 5.137 40.564 1.00 37.91 1099 SER A CA 1
ATOM 8818 C C . SER A 1 1099 ? 20.302 4.187 39.494 1.00 37.91 1099 SER A C 1
ATOM 8820 O O . SER A 1 1099 ? 19.813 3.067 39.414 1.00 37.91 1099 SER A O 1
ATOM 8822 N N . GLY A 1 1100 ? 21.240 4.618 38.641 1.00 41.78 1100 GLY A N 1
ATOM 8823 C CA . GLY A 1 1100 ? 21.733 3.859 37.482 1.00 41.78 1100 GLY A CA 1
ATOM 8824 C C . GLY A 1 1100 ? 20.699 3.641 36.365 1.00 41.78 1100 GLY A C 1
ATOM 8825 O O . GLY A 1 1100 ? 21.036 3.128 35.296 1.00 41.78 1100 GLY A O 1
ATOM 8826 N N . ILE A 1 1101 ? 19.449 4.072 36.571 1.00 41.31 1101 ILE A N 1
ATOM 8827 C CA . ILE A 1 1101 ? 18.340 3.846 35.647 1.00 41.31 1101 ILE A CA 1
ATOM 8828 C C . ILE A 1 1101 ? 18.462 4.795 34.453 1.00 41.31 1101 ILE A C 1
ATOM 8830 O O . ILE A 1 1101 ? 18.420 6.022 34.587 1.00 41.31 1101 ILE A O 1
ATOM 8834 N N . VAL A 1 1102 ? 18.521 4.210 33.258 1.00 47.94 1102 VAL A N 1
ATOM 8835 C CA . VAL A 1 1102 ? 18.383 4.932 31.992 1.00 47.94 1102 VAL A CA 1
ATOM 8836 C C . VAL A 1 1102 ? 16.897 5.062 31.664 1.00 47.94 1102 VAL A C 1
ATOM 8838 O O . VAL A 1 1102 ? 16.211 4.069 31.429 1.00 47.94 1102 VAL A O 1
ATOM 8841 N N . LYS A 1 1103 ? 16.379 6.293 31.651 1.00 49.44 1103 LYS A N 1
ATOM 8842 C CA . LYS A 1 1103 ? 14.997 6.598 31.250 1.00 49.44 1103 LYS A CA 1
ATOM 8843 C C . LYS A 1 1103 ? 14.985 7.364 29.941 1.00 49.44 1103 LYS A C 1
ATOM 8845 O O . LYS A 1 1103 ? 15.599 8.422 29.848 1.00 49.44 1103 LYS A O 1
ATOM 8850 N N . MET A 1 1104 ? 14.217 6.886 28.969 1.00 53.38 1104 MET A N 1
ATOM 8851 C CA . MET A 1 1104 ? 13.818 7.702 27.826 1.00 53.38 1104 MET A CA 1
ATOM 8852 C C . MET A 1 1104 ? 12.744 8.684 28.295 1.00 53.38 1104 MET A C 1
ATOM 8854 O O . MET A 1 1104 ? 11.666 8.271 28.726 1.00 53.38 1104 MET A O 1
ATOM 8858 N N . ILE A 1 1105 ? 13.079 9.974 28.318 1.00 54.94 1105 ILE A N 1
ATOM 8859 C CA . ILE A 1 1105 ? 12.172 11.032 28.778 1.00 54.94 1105 ILE A CA 1
ATOM 8860 C C . ILE A 1 1105 ? 11.257 11.474 27.644 1.00 54.94 1105 ILE A C 1
ATOM 8862 O O . ILE A 1 1105 ? 10.057 11.630 27.878 1.00 54.94 1105 ILE A O 1
ATOM 8866 N N . ASP A 1 1106 ? 11.826 11.637 26.453 1.00 51.25 1106 ASP A N 1
ATOM 8867 C CA . ASP A 1 1106 ? 11.173 12.202 25.277 1.00 51.25 1106 ASP A CA 1
ATOM 8868 C C . ASP A 1 1106 ? 11.511 11.342 24.055 1.00 51.25 1106 ASP A C 1
ATOM 8870 O O . ASP A 1 1106 ? 12.669 10.955 23.869 1.00 51.25 1106 ASP A O 1
ATOM 8874 N N . ASP A 1 1107 ? 10.484 11.006 23.288 1.00 53.66 1107 ASP A N 1
ATOM 8875 C CA . ASP A 1 1107 ? 10.517 10.204 22.067 1.00 53.66 1107 ASP A CA 1
ATOM 8876 C C . ASP A 1 1107 ? 9.691 10.905 20.990 1.00 53.66 1107 ASP A C 1
ATOM 8878 O O . ASP A 1 1107 ? 8.784 10.332 20.392 1.00 53.66 1107 ASP A O 1
ATOM 8882 N N . THR A 1 1108 ? 9.987 12.188 20.773 1.00 51.94 1108 THR A N 1
ATOM 8883 C CA . THR A 1 1108 ? 9.264 13.005 19.804 1.00 51.94 1108 THR A CA 1
ATOM 8884 C C . THR A 1 1108 ? 9.504 12.427 18.405 1.00 51.94 1108 THR A C 1
ATOM 8886 O O . THR A 1 1108 ? 10.659 12.381 17.954 1.00 51.94 1108 THR A O 1
ATOM 8889 N N . PRO A 1 1109 ? 8.453 11.953 17.714 1.00 50.88 1109 PRO A N 1
ATOM 8890 C CA . PRO A 1 1109 ? 8.601 11.471 16.357 1.00 50.88 1109 PRO A CA 1
ATOM 8891 C C . PRO A 1 1109 ? 9.083 12.627 15.482 1.00 50.88 1109 PRO A C 1
ATOM 8893 O O . PRO A 1 1109 ? 8.508 13.714 15.494 1.00 50.88 1109 PRO A O 1
ATOM 8896 N N . ILE A 1 1110 ? 10.141 12.389 14.715 1.00 59.75 1110 ILE A N 1
ATOM 8897 C CA . ILE A 1 1110 ? 10.512 13.251 13.588 1.00 59.75 1110 ILE A CA 1
ATOM 8898 C C . ILE A 1 1110 ? 9.527 12.991 12.423 1.00 59.75 1110 ILE A C 1
ATOM 8900 O O . ILE A 1 1110 ? 9.307 13.862 11.589 1.00 59.75 1110 ILE A O 1
ATOM 8904 N N . THR A 1 1111 ? 8.868 11.823 12.419 1.00 49.38 1111 THR A N 1
ATOM 8905 C CA . THR A 1 1111 ? 7.785 11.401 11.508 1.00 49.38 1111 THR A CA 1
ATOM 8906 C C . THR A 1 1111 ? 6.648 10.730 12.311 1.00 49.38 1111 THR A C 1
ATOM 8908 O O . THR A 1 1111 ? 6.963 9.877 13.136 1.00 49.38 1111 THR A O 1
ATOM 8911 N N . GLU A 1 1112 ? 5.368 11.102 12.109 1.00 41.09 1112 GLU A N 1
ATOM 8912 C CA . GLU A 1 1112 ? 4.154 10.638 12.853 1.00 41.09 1112 GLU A CA 1
ATOM 8913 C C . GLU A 1 1112 ? 4.052 9.103 13.061 1.00 41.09 1112 GLU A C 1
ATOM 8915 O O . GLU A 1 1112 ? 4.557 8.340 12.244 1.00 41.09 1112 GLU A O 1
ATOM 8920 N N . GLU A 1 1113 ? 3.266 8.515 13.977 1.00 39.34 1113 GLU A N 1
ATOM 8921 C CA . GLU A 1 1113 ? 3.072 8.641 15.434 1.00 39.34 1113 GLU A CA 1
ATOM 8922 C C . GLU A 1 1113 ? 3.050 7.167 15.927 1.00 39.34 1113 GLU A C 1
ATOM 8924 O O . GLU A 1 1113 ? 2.100 6.426 15.667 1.00 39.34 1113 GLU A O 1
ATOM 8929 N N . LEU A 1 1114 ? 4.104 6.687 16.595 1.00 35.47 1114 LEU A N 1
ATOM 8930 C CA . LEU A 1 1114 ? 4.148 5.359 17.230 1.00 35.47 1114 LEU A CA 1
ATOM 8931 C C . LEU A 1 1114 ? 4.645 5.548 18.663 1.00 35.47 1114 LEU A C 1
ATOM 8933 O O . LEU A 1 1114 ? 5.781 5.959 18.870 1.00 35.47 1114 LEU A O 1
ATOM 8937 N N . SER A 1 1115 ? 3.802 5.263 19.658 1.00 37.69 1115 SER A N 1
ATOM 8938 C CA . SER A 1 1115 ? 4.202 5.334 21.070 1.00 37.69 1115 SER A CA 1
ATOM 8939 C C . SER A 1 1115 ? 4.827 4.014 21.531 1.00 37.69 1115 SER A C 1
ATOM 8941 O O . SER A 1 1115 ? 4.269 2.931 21.333 1.00 37.69 1115 SER A O 1
ATOM 8943 N N . ILE A 1 1116 ? 5.998 4.096 22.165 1.00 37.44 1116 ILE A N 1
ATOM 8944 C CA . ILE A 1 1116 ? 6.743 2.938 22.675 1.00 37.44 1116 ILE A CA 1
ATOM 8945 C C . ILE A 1 1116 ? 6.360 2.689 24.144 1.00 37.44 1116 ILE A C 1
ATOM 8947 O O . ILE A 1 1116 ? 6.364 3.602 24.972 1.00 37.44 1116 ILE A O 1
ATOM 8951 N N . ARG A 1 1117 ? 6.052 1.434 24.516 1.00 33.34 1117 ARG A N 1
ATOM 8952 C CA . ARG A 1 1117 ? 5.876 1.054 25.932 1.00 33.34 1117 ARG A CA 1
ATOM 8953 C C . ARG A 1 1117 ? 7.230 1.043 26.648 1.00 33.34 1117 ARG A C 1
ATOM 8955 O O . ARG A 1 1117 ? 8.163 0.389 26.198 1.00 33.34 1117 ARG A O 1
ATOM 8962 N N . ARG A 1 1118 ? 7.313 1.759 27.774 1.00 38.38 1118 ARG A N 1
ATOM 8963 C CA . ARG A 1 1118 ? 8.516 1.898 28.612 1.00 38.38 1118 ARG A CA 1
ATOM 8964 C C . ARG A 1 1118 ? 8.596 0.753 29.628 1.00 38.38 1118 ARG A C 1
ATOM 8966 O O . ARG A 1 1118 ? 7.710 0.645 30.473 1.00 38.38 1118 ARG A O 1
ATOM 8973 N N . GLU A 1 1119 ? 9.659 -0.046 29.586 1.00 36.31 1119 GLU A N 1
ATOM 8974 C CA . GLU A 1 1119 ? 9.993 -1.029 30.630 1.00 36.31 1119 GLU A CA 1
ATOM 8975 C C . GLU A 1 1119 ? 11.240 -0.591 31.415 1.00 36.31 1119 GLU A C 1
ATOM 8977 O O . GLU A 1 1119 ? 12.145 0.044 30.874 1.00 36.31 1119 GLU A O 1
ATOM 8982 N N . VAL A 1 1120 ? 11.245 -0.883 32.718 1.00 34.44 1120 VAL A N 1
ATOM 8983 C CA . VAL A 1 1120 ? 12.291 -0.532 33.695 1.00 34.44 1120 VAL A CA 1
ATOM 8984 C C . VAL A 1 1120 ? 12.998 -1.825 34.104 1.00 34.44 1120 VAL A C 1
ATOM 8986 O O . VAL A 1 1120 ? 12.314 -2.798 34.408 1.00 34.44 1120 VAL A O 1
ATOM 8989 N N . PHE A 1 1121 ? 14.335 -1.841 34.122 1.00 37.84 1121 PHE A N 1
ATOM 8990 C CA . PHE A 1 1121 ? 15.126 -2.993 34.575 1.00 37.84 1121 PHE A CA 1
ATOM 8991 C C . PHE A 1 1121 ? 15.660 -2.796 36.001 1.00 37.84 1121 PHE A C 1
ATOM 8993 O O . PHE A 1 1121 ? 16.160 -1.723 36.339 1.00 37.84 1121 PHE A O 1
ATOM 9000 N N . ASP A 1 1122 ? 15.571 -3.862 36.801 1.00 33.75 1122 ASP A N 1
ATOM 9001 C CA . ASP A 1 1122 ? 16.009 -3.941 38.197 1.00 33.75 1122 ASP A CA 1
ATOM 9002 C C . ASP A 1 1122 ? 17.389 -4.628 38.316 1.00 33.75 1122 ASP A C 1
ATOM 9004 O O . ASP A 1 1122 ? 17.532 -5.804 37.984 1.00 33.75 1122 ASP A O 1
ATOM 9008 N N . GLY A 1 1123 ? 18.382 -3.940 38.891 1.00 39.38 1123 GLY A N 1
ATOM 9009 C CA . GLY A 1 1123 ? 19.486 -4.571 39.631 1.00 39.38 1123 GLY A CA 1
ATOM 9010 C C . GLY A 1 1123 ? 20.816 -4.895 38.899 1.00 39.38 1123 GLY A C 1
ATOM 9011 O O . GLY A 1 1123 ? 20.840 -5.096 37.690 1.00 39.38 1123 GLY A O 1
ATOM 9012 N N . PRO A 1 1124 ? 21.926 -5.040 39.658 1.00 42.41 1124 PRO A N 1
ATOM 9013 C CA . PRO A 1 1124 ? 23.300 -5.262 39.163 1.00 42.41 1124 PRO A CA 1
ATOM 9014 C C . PRO A 1 1124 ? 23.685 -6.702 38.784 1.00 42.41 1124 PRO A C 1
ATOM 9016 O O . PRO A 1 1124 ? 24.753 -6.931 38.219 1.00 42.41 1124 PRO A O 1
ATOM 9019 N N . ILE A 1 1125 ? 22.830 -7.687 39.072 1.00 47.19 1125 ILE A N 1
ATOM 9020 C CA . ILE A 1 1125 ? 22.935 -9.055 38.542 1.00 47.19 1125 ILE A CA 1
ATOM 9021 C C . ILE A 1 1125 ? 21.655 -9.340 37.768 1.00 47.19 1125 ILE A C 1
ATOM 9023 O O . ILE A 1 1125 ? 20.569 -9.356 38.353 1.00 47.19 1125 ILE A O 1
ATOM 9027 N N . ARG A 1 1126 ? 21.789 -9.629 36.469 1.00 55.78 1126 ARG A N 1
ATOM 9028 C CA . ARG A 1 1126 ? 20.658 -10.017 35.620 1.00 55.78 1126 ARG A CA 1
ATOM 9029 C C . ARG A 1 1126 ? 20.419 -11.518 35.743 1.00 55.78 1126 ARG A C 1
ATOM 9031 O O . ARG A 1 1126 ? 21.187 -12.307 35.194 1.00 55.78 1126 ARG A O 1
ATOM 9038 N N . TRP A 1 1127 ? 19.366 -11.921 36.449 1.00 56.22 1127 TRP A N 1
ATOM 9039 C CA . TRP A 1 1127 ? 18.931 -13.322 36.501 1.00 56.22 1127 TRP A CA 1
ATOM 9040 C C . TRP A 1 1127 ? 18.257 -13.713 35.181 1.00 56.22 1127 TRP A C 1
ATOM 9042 O O . TRP A 1 1127 ? 17.372 -13.012 34.694 1.00 56.22 1127 TRP A O 1
ATOM 9052 N N . LEU A 1 1128 ? 18.702 -14.810 34.567 1.00 49.12 1128 LEU A N 1
ATOM 9053 C CA . LEU A 1 1128 ? 18.221 -15.257 33.259 1.00 49.12 1128 LEU A CA 1
ATOM 9054 C C . LEU A 1 1128 ? 16.966 -16.141 33.440 1.00 49.12 1128 LEU A C 1
ATOM 9056 O O . LEU A 1 1128 ? 17.068 -17.364 33.406 1.00 49.12 1128 LEU A O 1
ATOM 9060 N N . GLY A 1 1129 ? 15.795 -15.515 33.646 1.00 39.47 1129 GLY A N 1
ATOM 9061 C CA . GLY A 1 1129 ? 14.462 -16.150 33.582 1.00 39.47 1129 GLY A CA 1
ATOM 9062 C C . GLY A 1 1129 ? 13.695 -16.342 34.910 1.00 39.47 1129 GLY A C 1
ATOM 9063 O O . GLY A 1 1129 ? 14.282 -16.522 35.974 1.00 39.47 1129 GLY A O 1
ATOM 9064 N N . ASP A 1 1130 ? 12.360 -16.330 34.802 1.00 34.81 1130 ASP A N 1
ATOM 9065 C CA . ASP A 1 1130 ? 11.326 -16.549 35.837 1.00 34.81 1130 ASP A CA 1
ATOM 9066 C C . ASP A 1 1130 ? 10.992 -18.069 35.944 1.00 34.81 1130 ASP A C 1
ATOM 9068 O O . ASP A 1 1130 ? 10.848 -18.718 34.911 1.00 34.81 1130 ASP A O 1
ATOM 9072 N N . ARG A 1 1131 ? 10.790 -18.749 37.093 1.00 34.44 1131 ARG A N 1
ATOM 9073 C CA . ARG A 1 1131 ? 10.185 -18.331 38.379 1.00 34.44 1131 ARG A CA 1
ATOM 9074 C C . ARG A 1 1131 ? 10.240 -19.446 39.457 1.00 34.44 1131 ARG A C 1
ATOM 9076 O O . ARG A 1 1131 ? 10.582 -20.583 39.122 1.00 34.44 1131 ARG A O 1
ATOM 9083 N N . PRO A 1 1132 ? 9.812 -19.200 40.719 1.00 33.59 1132 PRO A N 1
ATOM 9084 C CA . PRO A 1 1132 ? 9.110 -18.019 41.232 1.00 33.59 1132 PRO A CA 1
ATOM 9085 C C . PRO A 1 1132 ? 10.023 -16.852 41.604 1.00 33.59 1132 PRO A C 1
ATOM 9087 O O . PRO A 1 1132 ? 11.125 -17.093 42.161 1.00 33.59 1132 PRO A O 1
#

Organism: NCBI:txid765910

Nearest PDB structures (foldseek):
  4gyw-assembly2_A  TM=4.434E-01  e=4.266E-05  Homo sapiens
  5a31-assembly1_Y  TM=3.865E-01  e=9.924E-06  Homo sapiens
  8tau-assembly1_V  TM=4.004E-01  e=2.143E-05  Homo sapiens
  6q6g-assembly1_Z  TM=3.775E-01  e=1.033E-05  Homo sapiens
  6tlj-assembly1_P  TM=3.339E-01  e=2.536E-04  Homo sapiens

Secondary structure (DSSP, 8-state):
---SSS---GGGS-HHHHHHT--S-HHHHHHHHHHHHHHHHSS---EEEEE--TTSSHHHHHHHHHHHHHH-HHHHTTEEEEE--SS---SSHHHHHHHHHHHHHHH-GGGTTHHHHHHHHHSS-HHHHHHHHHHHHHHHHTTPEEEEEESSHHHHHHHHHHHHHHHHHHHHHHH--EEEEEEESS--HHHH-TTSTTTT-SEEEEPPPPPHHHHHHHHHHHHHHTT-HHHHHHHHSHHHHHHHHHHHHHHTT-HHHHHHHHHHHT--STHHHHHHHHHHHHHHHHHHHHHHHTS-HHHHHHHHHHHHH-S-EEHHHHHHHTTS-HHHHHHHHHHHHHTTSEEEEEEETTEEEEEES-HHHHHHHHHHHSTTS--HHHHHHHHHHS-HHHHHHHHTTSPTTSHHHHHHHHHHHHHHHS--TTHHHHHHHHHHHHHTT-HHHHHHHHHHHHHH-TT-HHHHHHHHHHHHHTT--HHHHHHHHHHHHHH-TT-HHHHHHHHHHHHHTT-HHHHHHHHHHHHHH-TT-HHHHHHHHHHHHHTT-HHHHHHHHHHHHHHH-S--SHHHHHHHHHHHHHTT-HHHHHHHHHHHHHH-TT-HHHHHHHHHHHHHTT-HHHHHHHHHHHHHH-TT-HHHHHHHHHHHHHHT-HHHHHHHHHHHHHH-S--HHHHHHHHHHHHHTT-HHHHHHHHTSPPSSHHHHHHHHHHHHHHHHHTT-HHHHHHHHHHHHHSPPPTT--GGG-THHHHHHHH---HHHHHHHHHHHHHHHHHTT-HHHHHHHHHHHGGGGGSTTS-HHHHHHHHHHHHHHHTT-GGGHHHHHHHHHHHHHHHH--HHHHHTS-HHHHHHHHHHHHHHT--S--HHHHHHHHHHHHHHHHHHHHHHHHHHHHHHHSPPPPGGG--TTSS-------HHHHHHHTTS--GGG--HHHHHHHHHHHHHH-HHHHHHH--TT-EEEEEEEEE-TTSS-EEEEEEEEETTEEEEEEEEE-SSEEEEE-SS-S--EEEETTTEEEEPPTHHHHHHHHHHHHHTTTTTS-EEE--SHHHHHHHH-SPPPP-TT---SEE---SSTTEEEEEEEEEETTEEEEEEEEEEGGG--EEEEEEEESSS--PPPP-----SSEE-S---

Mean predicted aligned error: 21.41 Å